Protein AF-A0A084QAQ5-F1 (afdb_monomer_lite)

Structure (mmCIF, N/CA/C/O backbone):
data_AF-A0A084QAQ5-F1
#
_entry.id   AF-A0A084QAQ5-F1
#
loop_
_atom_site.group_PDB
_atom_site.id
_atom_site.type_symbol
_atom_site.label_atom_id
_atom_site.label_alt_id
_atom_site.label_comp_id
_atom_site.label_asym_id
_atom_site.label_entity_id
_atom_site.label_seq_id
_atom_site.pdbx_PDB_ins_code
_atom_site.Cartn_x
_atom_site.Cartn_y
_atom_site.Cartn_z
_atom_site.occupancy
_atom_site.B_iso_or_equiv
_atom_site.auth_seq_id
_atom_site.auth_comp_id
_atom_site.auth_asym_id
_atom_site.auth_atom_id
_atom_site.pdbx_PDB_model_num
ATOM 1 N N . MET A 1 1 ? -70.171 26.066 11.685 1.00 32.22 1 MET A N 1
ATOM 2 C CA . MET A 1 1 ? -70.234 24.791 10.935 1.00 32.22 1 MET A CA 1
ATOM 3 C C . MET A 1 1 ? -69.008 24.780 10.021 1.00 32.22 1 MET A C 1
ATOM 5 O O . MET A 1 1 ? -69.016 25.502 9.042 1.00 32.22 1 MET A O 1
ATOM 9 N N . ARG A 1 2 ? -67.828 24.468 10.576 1.00 29.56 2 ARG A N 1
ATOM 10 C CA . ARG A 1 2 ? -67.159 23.148 10.705 1.00 29.56 2 ARG A CA 1
ATOM 11 C C . ARG A 1 2 ? -66.582 22.643 9.380 1.00 29.56 2 ARG A C 1
ATOM 13 O O . ARG A 1 2 ? -67.376 22.160 8.589 1.00 29.56 2 ARG A O 1
ATOM 20 N N . ILE A 1 3 ? -65.249 22.685 9.257 1.00 29.33 3 ILE A N 1
ATOM 21 C CA . ILE A 1 3 ? -64.338 21.581 8.863 1.00 29.33 3 ILE A CA 1
ATOM 22 C C . ILE A 1 3 ? -62.962 21.930 9.498 1.00 29.33 3 ILE A C 1
ATOM 24 O O . ILE A 1 3 ? -62.270 22.790 8.975 1.00 29.33 3 ILE A O 1
ATOM 28 N N . THR A 1 4 ? -62.719 21.705 10.796 1.00 30.25 4 THR A N 1
ATOM 29 C CA . THR A 1 4 ? -61.967 20.582 11.420 1.00 30.25 4 THR A CA 1
ATOM 30 C C . THR A 1 4 ? -60.770 20.029 10.640 1.00 30.25 4 THR A C 1
ATOM 32 O O . THR A 1 4 ? -60.939 19.258 9.700 1.00 30.25 4 THR A O 1
ATOM 35 N N . GLU A 1 5 ? -59.583 20.389 11.136 1.00 29.12 5 GLU A N 1
ATOM 36 C CA . GLU A 1 5 ? -58.291 19.721 10.971 1.00 29.12 5 GLU A CA 1
ATOM 37 C C . GLU A 1 5 ? -58.337 18.278 11.501 1.00 29.12 5 GLU A C 1
ATOM 39 O O . GLU A 1 5 ? -58.938 18.016 12.545 1.00 29.12 5 GLU A O 1
ATOM 44 N N . LEU A 1 6 ? -57.653 17.356 10.821 1.00 28.70 6 LEU A N 1
ATOM 45 C CA . LEU A 1 6 ? -57.186 16.105 11.416 1.00 28.70 6 LEU A CA 1
ATOM 46 C C . LEU A 1 6 ? -55.779 15.820 10.881 1.00 28.70 6 LEU A C 1
ATOM 48 O O . LEU A 1 6 ? -55.598 15.517 9.701 1.00 28.70 6 LEU A O 1
ATOM 52 N N . GLY A 1 7 ? -54.788 15.964 11.758 1.00 25.75 7 GLY A N 1
ATOM 53 C CA . GLY A 1 7 ? -53.420 15.531 11.518 1.00 25.75 7 GLY A CA 1
ATOM 54 C C . GLY A 1 7 ? -53.324 14.007 11.534 1.00 25.75 7 GLY A C 1
ATOM 55 O O . GLY A 1 7 ? -53.921 13.344 12.381 1.00 25.75 7 GLY A O 1
ATOM 56 N N . VAL A 1 8 ? -52.548 13.459 10.602 1.00 27.22 8 VAL A N 1
ATOM 57 C CA . VAL A 1 8 ? -52.100 12.067 10.638 1.00 27.22 8 VAL A CA 1
ATOM 58 C C . VAL A 1 8 ? -50.637 12.076 11.055 1.00 27.22 8 VAL A C 1
ATOM 60 O O . VAL A 1 8 ? -49.765 12.532 10.318 1.00 27.22 8 VAL A O 1
ATOM 63 N N . ALA A 1 9 ? -50.395 11.591 12.271 1.00 26.69 9 ALA A N 1
ATOM 64 C CA . ALA A 1 9 ? -49.077 11.262 12.781 1.00 26.69 9 ALA A CA 1
ATOM 65 C C . ALA A 1 9 ? -48.520 10.051 12.014 1.00 26.69 9 ALA A C 1
ATOM 67 O O . ALA A 1 9 ? -49.089 8.962 12.069 1.00 26.69 9 ALA A O 1
ATOM 68 N N . LEU A 1 10 ? -47.402 10.238 11.314 1.00 28.03 10 LEU A N 1
ATOM 69 C CA . LEU A 1 10 ? -46.561 9.152 10.816 1.00 28.03 10 LEU A CA 1
ATOM 70 C C . LEU A 1 10 ? -45.396 8.994 11.792 1.00 28.03 10 LEU A C 1
ATOM 72 O O . LEU A 1 10 ? -44.501 9.834 11.856 1.00 28.03 10 LEU A O 1
ATOM 76 N N . GLY A 1 11 ? -45.458 7.934 12.597 1.00 24.88 11 GLY A N 1
ATOM 77 C CA . GLY A 1 11 ? -44.378 7.537 13.487 1.00 24.88 11 GLY A CA 1
ATOM 78 C C . GLY A 1 11 ? -43.136 7.161 12.683 1.00 24.88 11 GLY A C 1
ATOM 79 O O . GLY A 1 11 ? -43.139 6.175 11.949 1.00 24.88 11 GLY A O 1
ATOM 80 N N . LEU A 1 12 ? -42.069 7.941 12.846 1.00 25.92 12 LEU A N 1
ATOM 81 C CA . LEU A 1 12 ? -40.715 7.528 12.504 1.00 25.92 12 LEU A CA 1
ATOM 82 C C . LEU A 1 12 ? -40.267 6.481 13.529 1.00 25.92 12 LEU A C 1
ATOM 84 O O . LEU A 1 12 ? -39.800 6.816 14.615 1.00 25.92 12 LEU A O 1
ATOM 88 N N . ALA A 1 13 ? -40.403 5.204 13.180 1.00 24.14 13 ALA A N 1
ATOM 89 C CA . ALA A 1 13 ? -39.577 4.169 13.781 1.00 24.14 13 ALA A CA 1
ATOM 90 C C . ALA A 1 13 ? -38.171 4.315 13.183 1.00 24.14 13 ALA A C 1
ATOM 92 O O . ALA A 1 13 ? -37.891 3.830 12.087 1.00 24.14 13 ALA A O 1
ATOM 93 N N . ALA A 1 14 ? -37.301 5.045 13.881 1.00 24.45 14 ALA A N 1
ATOM 94 C CA . ALA A 1 14 ? -35.874 5.019 13.615 1.00 24.45 14 ALA A CA 1
ATOM 95 C C . ALA A 1 14 ? -35.373 3.596 13.899 1.00 24.45 14 ALA A C 1
ATOM 97 O O . ALA A 1 14 ? -35.211 3.199 15.052 1.00 24.45 14 ALA A O 1
ATOM 98 N N . VAL A 1 15 ? -35.155 2.807 12.847 1.00 25.66 15 VAL A N 1
ATOM 99 C CA . VAL A 1 15 ? -34.322 1.610 12.947 1.00 25.66 15 VAL A CA 1
ATOM 100 C C . VAL A 1 15 ? -32.896 2.128 13.066 1.00 25.66 15 VAL A C 1
ATOM 102 O O . VAL A 1 15 ? -32.238 2.414 12.068 1.00 25.66 15 VAL A O 1
ATOM 105 N N . ALA A 1 16 ? -32.444 2.327 14.303 1.00 24.42 16 ALA A N 1
ATOM 106 C CA . ALA A 1 16 ? -31.031 2.464 14.594 1.00 24.42 16 ALA A CA 1
ATOM 107 C C . ALA A 1 16 ? -30.362 1.161 14.142 1.00 24.42 16 ALA A C 1
ATOM 109 O O . ALA A 1 16 ? -30.491 0.125 14.793 1.00 24.42 16 ALA A O 1
ATOM 110 N N . ALA A 1 17 ? -29.704 1.193 12.984 1.00 27.53 17 ALA A N 1
ATOM 111 C CA . ALA A 1 17 ? -28.759 0.160 12.608 1.00 27.53 17 ALA A CA 1
ATOM 112 C C . ALA A 1 17 ? -27.586 0.279 13.584 1.00 27.53 17 ALA A C 1
ATOM 114 O O . ALA A 1 17 ? -26.676 1.081 13.389 1.00 27.53 17 ALA A O 1
ATOM 115 N N . SER A 1 18 ? -27.655 -0.470 14.683 1.00 25.42 18 SER A N 1
ATOM 116 C CA . SER A 1 18 ? -26.518 -0.698 15.559 1.00 25.42 18 SER A CA 1
ATOM 117 C C . SER A 1 18 ? -25.418 -1.326 14.708 1.00 25.42 18 SER A C 1
ATOM 119 O O . SER A 1 18 ? -25.512 -2.499 14.340 1.00 25.42 18 SER A O 1
ATOM 121 N N . ALA A 1 19 ? -24.408 -0.536 14.350 1.00 28.23 19 ALA A N 1
ATOM 122 C CA . ALA A 1 19 ? -23.146 -1.058 13.863 1.00 28.23 19 ALA A CA 1
ATOM 123 C C . ALA A 1 19 ? -22.594 -1.957 14.971 1.00 28.23 19 ALA A C 1
ATOM 125 O O . ALA A 1 19 ? -22.147 -1.477 16.010 1.00 28.23 19 ALA A O 1
ATOM 126 N N . SER A 1 20 ? -22.723 -3.271 14.805 1.00 23.70 20 SER A N 1
ATOM 127 C CA . SER A 1 20 ? -22.071 -4.209 15.707 1.00 23.70 20 SER A CA 1
ATOM 128 C C . SER A 1 20 ? -20.558 -4.054 15.527 1.00 23.70 20 SER A C 1
ATOM 130 O O . SER A 1 20 ? -20.094 -4.093 14.382 1.00 23.70 20 SER A O 1
ATOM 132 N N . PRO A 1 21 ? -19.781 -3.886 16.611 1.00 29.11 21 PRO A N 1
ATOM 133 C CA . PRO A 1 21 ? -18.328 -3.907 16.536 1.00 29.11 21 PRO A CA 1
ATOM 134 C C . PRO A 1 21 ? -17.860 -5.206 15.875 1.00 29.11 21 PRO A C 1
ATOM 136 O O . PRO A 1 21 ? -18.451 -6.273 16.078 1.00 29.11 21 PRO A O 1
ATOM 139 N N . LEU A 1 22 ? -16.798 -5.125 15.074 1.00 33.38 22 LEU A N 1
ATOM 140 C CA . LEU A 1 22 ? -16.103 -6.288 14.529 1.00 33.38 22 LEU A CA 1
ATOM 141 C C . LEU A 1 22 ? -15.451 -7.063 15.684 1.00 33.38 22 LEU A C 1
ATOM 143 O O . LEU A 1 22 ? -14.279 -6.875 15.994 1.00 33.38 22 LEU A O 1
ATOM 147 N N . TYR A 1 23 ? -16.208 -7.947 16.331 1.00 28.39 23 TYR A N 1
ATOM 148 C CA . TYR A 1 23 ? -15.635 -8.901 17.271 1.00 28.39 23 TYR A CA 1
ATOM 149 C C . TYR A 1 23 ? -14.705 -9.862 16.510 1.00 28.39 23 TYR A C 1
ATOM 151 O O . TYR A 1 23 ? -15.088 -10.383 15.455 1.00 28.39 23 TYR A O 1
ATOM 159 N N . PRO A 1 24 ? -13.510 -10.176 17.044 1.00 35.47 24 PRO A N 1
ATOM 160 C CA . PRO A 1 24 ? -12.738 -11.321 16.588 1.00 35.47 24 PRO A CA 1
ATOM 161 C C . PRO A 1 24 ? -13.648 -12.550 16.585 1.00 35.47 24 PRO A C 1
ATOM 163 O O . PRO A 1 24 ? -14.335 -12.805 17.583 1.00 35.47 24 PRO A O 1
ATOM 166 N N . ARG A 1 25 ? -13.662 -13.298 15.468 1.00 38.78 25 ARG A N 1
ATOM 167 C CA . ARG A 1 25 ? -14.364 -14.590 15.342 1.00 38.78 25 ARG A CA 1
ATOM 168 C C . ARG A 1 25 ? -14.207 -15.372 16.651 1.00 38.78 25 ARG A C 1
ATOM 170 O O . ARG A 1 25 ? -13.099 -15.439 17.178 1.00 38.78 25 ARG A O 1
ATOM 177 N N . ALA A 1 26 ? -15.293 -15.967 17.145 1.00 39.22 26 ALA A N 1
ATOM 178 C CA . ALA A 1 26 ? -15.437 -16.559 18.483 1.00 39.22 26 ALA A CA 1
ATOM 179 C C . ALA A 1 26 ? -14.384 -17.617 18.910 1.00 39.22 26 ALA A C 1
ATOM 181 O O . ALA A 1 26 ? -14.451 -18.094 20.033 1.00 39.22 26 ALA A O 1
ATOM 182 N N . ASN A 1 27 ? -13.399 -17.949 18.067 1.00 37.22 27 ASN A N 1
ATOM 183 C CA . ASN A 1 27 ? -12.367 -18.959 18.313 1.00 37.22 27 ASN A CA 1
ATOM 184 C C . ASN A 1 27 ? -10.915 -18.465 18.115 1.00 37.22 27 ASN A C 1
ATOM 186 O O . ASN A 1 27 ? -10.015 -19.294 18.017 1.00 37.22 27 ASN A O 1
ATOM 190 N N . ALA A 1 28 ? -10.651 -17.156 18.019 1.00 48.16 28 ALA A N 1
ATOM 191 C CA . ALA A 1 28 ? -9.272 -16.654 18.010 1.00 48.16 28 ALA A CA 1
ATOM 192 C C . ALA A 1 28 ? -8.721 -16.573 19.446 1.00 48.16 28 ALA A C 1
ATOM 194 O O . ALA A 1 28 ? -9.281 -15.857 20.279 1.00 48.16 28 ALA A O 1
ATOM 195 N N . THR A 1 29 ? -7.637 -17.297 19.731 1.00 63.56 29 THR A N 1
ATOM 196 C CA . THR A 1 29 ? -6.934 -17.266 21.024 1.00 63.56 29 THR A CA 1
ATOM 197 C C . THR A 1 29 ? -5.688 -16.385 20.930 1.00 63.56 29 THR A C 1
ATOM 199 O O . THR A 1 29 ? -4.884 -16.561 20.010 1.00 63.56 29 THR A O 1
ATOM 202 N N . LEU A 1 30 ? -5.537 -15.454 21.878 1.00 77.69 30 LEU A N 1
ATOM 203 C CA . LEU A 1 30 ? -4.331 -14.642 22.065 1.00 77.69 30 LEU A CA 1
ATOM 204 C C . LEU A 1 30 ? -3.313 -15.418 22.907 1.00 77.69 30 LEU A C 1
ATOM 206 O O . LEU A 1 30 ? -3.696 -16.145 23.821 1.00 77.69 30 LEU A O 1
ATOM 210 N N . SER A 1 31 ? -2.028 -15.257 22.606 1.00 81.94 31 SER A N 1
ATOM 211 C CA . SER A 1 31 ? -0.931 -15.834 23.391 1.00 81.94 31 SER A CA 1
ATOM 212 C C . SER A 1 31 ? 0.370 -15.079 23.146 1.00 81.94 31 SER A C 1
ATOM 214 O O . SER A 1 31 ? 0.577 -14.575 22.040 1.00 81.94 31 SER A O 1
ATOM 216 N N . TRP A 1 32 ? 1.271 -15.094 24.123 1.00 84.19 32 TRP A N 1
ATOM 217 C CA . TRP A 1 32 ? 2.600 -14.494 24.026 1.00 84.19 32 TRP A CA 1
ATOM 218 C C . TRP A 1 32 ? 3.665 -15.489 23.533 1.00 84.19 32 TRP A C 1
ATOM 220 O O . TRP A 1 32 ? 3.780 -16.599 24.048 1.00 84.19 32 TRP A O 1
ATOM 230 N N . GLU A 1 33 ? 4.484 -15.077 22.566 1.00 83.75 33 GLU A N 1
ATOM 231 C CA . GLU A 1 33 ? 5.688 -15.782 22.110 1.00 83.75 33 GLU A CA 1
ATOM 232 C C . GLU A 1 33 ? 6.938 -15.068 22.627 1.00 83.75 33 GLU A C 1
ATOM 234 O O . GLU A 1 33 ? 7.214 -13.959 22.190 1.00 83.75 33 GLU A O 1
ATOM 239 N N . LEU A 1 34 ? 7.711 -15.697 23.517 1.00 83.19 34 LEU A N 1
ATOM 240 C CA . LEU A 1 34 ? 8.931 -15.106 24.081 1.00 83.19 34 LEU A CA 1
ATOM 241 C C . LEU A 1 34 ? 10.081 -15.018 23.057 1.00 83.19 34 LEU A C 1
ATOM 243 O O . LEU A 1 34 ? 10.351 -15.963 22.322 1.00 83.19 34 LEU A O 1
ATOM 247 N N . LEU A 1 35 ? 10.832 -13.923 23.107 1.00 83.69 35 LEU A N 1
ATOM 248 C CA . LEU A 1 35 ? 11.930 -13.536 22.232 1.00 83.69 35 LEU A CA 1
ATOM 249 C C . LEU A 1 35 ? 13.268 -13.576 23.003 1.00 83.69 35 LEU A C 1
ATOM 251 O O . LEU A 1 35 ? 13.339 -13.163 24.169 1.00 83.69 35 LEU A O 1
ATOM 255 N N . PRO A 1 36 ? 14.354 -14.080 22.388 1.00 86.75 36 PRO A N 1
ATOM 256 C CA . PRO A 1 36 ? 15.599 -14.399 23.085 1.00 86.75 36 PRO A CA 1
ATOM 257 C C . PRO A 1 36 ? 16.522 -13.177 23.254 1.00 86.75 36 PRO A C 1
ATOM 259 O O . PRO A 1 36 ? 17.513 -13.015 22.544 1.00 86.75 36 PRO A O 1
ATOM 262 N N . THR A 1 37 ? 16.259 -12.335 24.256 1.00 83.62 37 THR A N 1
ATOM 263 C CA . THR A 1 37 ? 17.099 -11.154 24.568 1.00 83.62 37 THR A CA 1
ATOM 264 C C . THR A 1 37 ? 18.499 -11.493 25.097 1.00 83.62 37 THR A C 1
ATOM 266 O O . THR A 1 37 ? 19.360 -10.619 25.164 1.00 83.62 37 THR A O 1
ATOM 269 N N . ASN A 1 38 ? 18.742 -12.753 25.482 1.00 86.62 38 ASN A N 1
ATOM 270 C CA . ASN A 1 38 ? 20.006 -13.250 26.045 1.00 86.62 38 ASN A CA 1
ATOM 271 C C . ASN A 1 38 ? 20.505 -12.475 27.283 1.00 86.62 38 ASN A C 1
ATOM 273 O O . ASN A 1 38 ? 21.699 -12.465 27.582 1.00 86.62 38 ASN A O 1
ATOM 277 N N . THR A 1 39 ? 19.595 -11.857 28.039 1.00 86.25 39 THR A N 1
ATOM 278 C CA . THR A 1 39 ? 19.900 -11.156 29.292 1.00 86.25 39 THR A CA 1
ATOM 279 C C . THR A 1 39 ? 18.833 -11.416 30.353 1.00 86.25 39 THR A C 1
ATOM 281 O O . THR A 1 39 ? 17.717 -11.829 30.055 1.00 86.25 39 THR A O 1
ATOM 284 N N . THR A 1 40 ? 19.190 -11.171 31.613 1.00 86.50 40 THR A N 1
ATOM 285 C CA . THR A 1 40 ? 18.283 -11.217 32.772 1.00 86.50 40 THR A CA 1
ATOM 286 C C . THR A 1 40 ? 17.802 -9.830 33.197 1.00 86.50 40 THR A C 1
ATOM 288 O O . THR A 1 40 ? 17.213 -9.689 34.267 1.00 86.50 40 THR A O 1
ATOM 291 N N . ALA A 1 41 ? 18.122 -8.788 32.421 1.00 87.12 41 ALA A N 1
ATOM 292 C CA . ALA A 1 41 ? 17.621 -7.445 32.675 1.00 87.12 41 ALA A CA 1
ATOM 293 C C . ALA A 1 41 ? 16.089 -7.423 32.590 1.00 87.12 41 ALA A C 1
ATOM 295 O O . ALA A 1 41 ? 15.504 -8.045 31.706 1.00 87.12 41 ALA A O 1
ATOM 296 N N . GLN A 1 42 ? 15.454 -6.697 33.507 1.00 87.00 42 GLN A N 1
ATOM 297 C CA . GLN A 1 42 ? 14.028 -6.406 33.418 1.00 87.00 42 GLN A CA 1
ATOM 298 C C . GLN A 1 42 ? 13.839 -5.176 32.543 1.00 87.00 42 GLN A C 1
ATOM 300 O O . GLN A 1 42 ? 14.403 -4.119 32.835 1.00 87.00 42 GLN A O 1
ATOM 305 N N . PHE A 1 43 ? 13.061 -5.328 31.480 1.00 88.88 43 PHE A N 1
ATOM 306 C CA . PHE A 1 43 ? 12.751 -4.266 30.537 1.00 88.88 43 PHE A CA 1
ATOM 307 C C . PHE A 1 43 ? 11.411 -3.635 30.884 1.00 88.88 43 PHE A C 1
ATOM 309 O O . PHE A 1 43 ? 10.429 -4.339 31.117 1.00 88.88 43 PHE A O 1
ATOM 316 N N . ARG A 1 44 ? 11.394 -2.305 30.916 1.00 86.69 44 ARG A N 1
ATOM 317 C CA . ARG A 1 44 ? 10.195 -1.508 31.190 1.00 86.69 44 ARG A CA 1
ATOM 318 C C . ARG A 1 44 ? 9.971 -0.441 30.126 1.00 86.69 44 ARG A C 1
ATOM 320 O O . ARG A 1 44 ? 8.834 -0.234 29.743 1.00 86.69 44 ARG A O 1
ATOM 327 N N . GLY A 1 45 ? 11.027 0.129 29.553 1.00 90.31 45 GLY A N 1
ATOM 328 C CA . GLY A 1 45 ? 10.894 0.882 28.310 1.00 90.31 45 GLY A CA 1
ATOM 329 C C . GLY A 1 45 ? 10.712 -0.065 27.122 1.00 90.31 45 GLY A C 1
ATOM 330 O O . GLY A 1 45 ? 11.458 -1.043 27.000 1.00 90.31 45 GLY A O 1
ATOM 331 N N . LEU A 1 46 ? 9.759 0.241 26.245 1.00 92.44 46 LEU A N 1
ATOM 332 C CA . LEU A 1 46 ? 9.517 -0.458 24.986 1.00 92.44 46 LEU A CA 1
ATOM 333 C C . LEU A 1 46 ? 9.111 0.560 23.915 1.00 92.44 46 LEU A C 1
ATOM 335 O O . LEU A 1 46 ? 8.119 1.249 24.094 1.00 92.44 46 LEU A O 1
ATOM 339 N N . ALA A 1 47 ? 9.846 0.599 22.804 1.00 92.25 47 ALA A N 1
ATOM 340 C CA . ALA A 1 47 ? 9.501 1.393 21.627 1.00 92.25 47 ALA A CA 1
ATOM 341 C C . ALA A 1 47 ? 9.557 0.505 20.379 1.00 92.25 47 ALA A C 1
ATOM 343 O O . ALA A 1 47 ? 10.650 0.213 19.867 1.00 92.25 47 ALA A O 1
ATOM 344 N N . PRO A 1 48 ? 8.405 0.023 19.896 1.00 85.69 48 PRO A N 1
ATOM 345 C CA . PRO A 1 48 ? 8.342 -0.766 18.682 1.00 85.69 48 PRO A CA 1
ATOM 346 C C . PRO A 1 48 ? 8.283 0.175 17.461 1.00 85.69 48 PRO A C 1
ATOM 348 O O . PRO A 1 48 ? 7.362 0.967 17.317 1.00 85.69 48 PRO A O 1
ATOM 351 N N . VAL A 1 49 ? 9.283 0.111 16.575 1.00 78.00 49 VAL A N 1
ATOM 352 C CA . VAL A 1 49 ? 9.451 1.055 15.445 1.00 78.00 49 VAL A CA 1
ATOM 353 C C . VAL A 1 49 ? 8.943 0.464 14.128 1.00 78.00 49 VAL A C 1
ATOM 355 O O . VAL A 1 49 ? 8.317 1.147 13.320 1.00 78.00 49 VAL A O 1
ATOM 358 N N . SER A 1 50 ? 9.214 -0.820 13.895 1.00 73.38 50 SER A N 1
ATOM 359 C CA . SER A 1 50 ? 8.683 -1.600 12.776 1.00 73.38 50 SER A CA 1
ATOM 360 C C . SER A 1 50 ? 8.594 -3.076 13.161 1.00 73.38 50 SER A C 1
ATOM 362 O O . SER A 1 50 ? 9.041 -3.480 14.232 1.00 73.38 50 SER A O 1
ATOM 364 N N . ASP A 1 51 ? 8.048 -3.916 12.284 1.00 72.69 51 ASP A N 1
ATOM 365 C CA . ASP A 1 51 ? 8.025 -5.368 12.491 1.00 72.69 51 ASP A CA 1
ATOM 366 C C . ASP A 1 51 ? 9.429 -5.991 12.639 1.00 72.69 51 ASP A C 1
ATOM 368 O O . ASP A 1 51 ? 9.543 -7.117 13.124 1.00 72.69 51 ASP A O 1
ATOM 372 N N . GLN A 1 52 ? 10.480 -5.258 12.250 1.00 78.44 52 GLN A N 1
ATOM 373 C CA . GLN A 1 52 ? 11.882 -5.644 12.403 1.00 78.44 52 GLN A CA 1
ATOM 374 C C . GLN A 1 52 ? 12.616 -4.880 13.512 1.00 78.44 52 GLN A C 1
ATOM 376 O O . GLN A 1 52 ? 13.536 -5.430 14.115 1.00 78.44 52 GLN A O 1
ATOM 381 N N . ILE A 1 53 ? 12.256 -3.622 13.774 1.00 80.94 53 ILE A N 1
ATOM 382 C CA . ILE A 1 53 ? 13.015 -2.738 14.663 1.00 80.94 53 ILE A CA 1
ATOM 383 C C . ILE A 1 53 ? 12.225 -2.491 15.941 1.00 80.94 53 ILE A C 1
ATOM 385 O O . ILE A 1 53 ? 11.109 -1.977 15.909 1.00 80.94 53 ILE A O 1
ATOM 389 N N . ALA A 1 54 ? 12.845 -2.778 17.079 1.00 90.06 54 ALA A N 1
ATOM 390 C CA . ALA A 1 54 ? 12.324 -2.392 18.379 1.00 90.06 54 ALA A CA 1
ATOM 391 C C . ALA A 1 54 ? 13.468 -2.079 19.341 1.00 90.06 54 ALA A C 1
ATOM 393 O O . ALA A 1 54 ? 14.548 -2.676 19.276 1.00 90.06 54 ALA A O 1
ATOM 394 N N . TRP A 1 55 ? 13.200 -1.151 20.248 1.00 94.44 55 TRP A N 1
ATOM 395 C CA . TRP A 1 55 ? 14.088 -0.795 21.341 1.00 94.44 55 TRP A CA 1
ATOM 396 C C . TRP A 1 55 ? 13.450 -1.191 22.661 1.00 94.44 55 TRP A C 1
ATOM 398 O O . TRP A 1 55 ? 12.244 -1.039 22.855 1.00 94.44 55 TRP A O 1
ATOM 408 N N . VAL A 1 56 ? 14.272 -1.681 23.582 1.00 94.75 56 VAL A N 1
ATOM 409 C CA . VAL A 1 56 ? 13.865 -1.926 24.963 1.00 94.75 56 VAL A CA 1
ATOM 410 C C . VAL A 1 56 ? 14.881 -1.340 25.917 1.00 94.75 56 VAL A C 1
ATOM 412 O O . VAL A 1 56 ? 16.086 -1.414 25.682 1.00 94.75 56 VAL A O 1
ATOM 415 N N . ALA A 1 57 ? 14.398 -0.778 27.015 1.00 94.12 57 ALA A N 1
ATOM 416 C CA . ALA A 1 57 ? 15.228 -0.165 28.039 1.00 94.12 57 ALA A CA 1
ATOM 417 C C . ALA A 1 57 ? 14.832 -0.689 29.422 1.00 94.12 57 ALA A C 1
ATOM 419 O O . ALA A 1 57 ? 13.676 -1.057 29.659 1.00 94.12 57 ALA A O 1
ATOM 420 N N . GLY A 1 58 ? 15.797 -0.815 30.328 1.00 91.69 58 GLY A N 1
ATOM 421 C CA . GLY A 1 58 ? 15.551 -1.520 31.577 1.00 91.69 58 GLY A CA 1
ATOM 422 C C . GLY A 1 58 ? 16.608 -1.370 32.660 1.00 91.69 58 GLY A C 1
ATOM 423 O O . GLY A 1 58 ? 17.415 -0.439 32.689 1.00 91.69 58 GLY A O 1
ATOM 424 N N . SER A 1 59 ? 16.576 -2.329 33.585 1.00 90.88 59 SER A N 1
ATOM 425 C CA . SER A 1 59 ? 17.436 -2.390 34.772 1.00 90.88 59 SER A CA 1
ATOM 426 C C . SER A 1 59 ? 18.932 -2.362 34.430 1.00 90.88 59 SER A C 1
ATOM 428 O O . SER A 1 59 ? 19.345 -2.910 33.400 1.00 90.88 59 SER A O 1
ATOM 430 N N . ARG A 1 60 ? 19.753 -1.829 35.346 1.00 88.44 60 ARG A N 1
ATOM 431 C CA . ARG A 1 60 ? 21.228 -1.793 35.241 1.00 88.44 60 ARG A CA 1
ATOM 432 C C . ARG A 1 60 ? 21.724 -1.064 33.985 1.00 88.44 60 ARG A C 1
ATOM 434 O O . ARG A 1 60 ? 22.681 -1.502 33.353 1.00 88.44 60 ARG A O 1
ATOM 441 N N . GLY A 1 61 ? 21.024 -0.004 33.585 1.00 89.88 61 GLY A N 1
ATOM 442 C CA . GLY A 1 61 ? 21.350 0.798 32.407 1.00 89.88 61 GLY A CA 1
ATOM 443 C C . GLY A 1 61 ? 21.208 0.062 31.072 1.00 89.88 61 GLY A C 1
ATOM 444 O O . GLY A 1 61 ? 21.762 0.510 30.071 1.00 89.88 61 GLY A O 1
ATOM 445 N N . THR A 1 62 ? 20.512 -1.079 31.041 1.00 92.81 62 THR A N 1
ATOM 446 C CA . THR A 1 62 ? 20.425 -1.907 29.832 1.00 92.81 62 THR A CA 1
ATOM 447 C C . THR A 1 62 ? 19.520 -1.234 28.807 1.00 92.81 62 THR A C 1
ATOM 449 O O . THR A 1 62 ? 18.350 -0.990 29.094 1.00 92.81 62 THR A O 1
ATOM 452 N N . VAL A 1 63 ? 20.035 -1.019 27.598 1.00 96.50 63 VAL A N 1
ATOM 453 C CA . VAL A 1 63 ? 19.236 -0.681 26.415 1.00 96.50 63 VAL A CA 1
ATOM 454 C C . VAL A 1 63 ? 19.585 -1.686 25.335 1.00 96.50 63 VAL A C 1
ATOM 456 O O . VAL A 1 63 ? 20.764 -1.854 25.012 1.00 96.50 63 VAL A O 1
ATOM 459 N N . LEU A 1 64 ? 18.580 -2.380 24.811 1.00 96.69 64 LEU A N 1
ATOM 460 C CA . LEU A 1 64 ? 18.752 -3.293 23.696 1.00 96.69 64 LEU A CA 1
ATOM 461 C C . LEU A 1 64 ? 17.987 -2.806 22.469 1.00 96.69 64 LEU A C 1
ATOM 463 O O . LEU A 1 64 ? 16.915 -2.215 22.581 1.00 96.69 64 LEU A O 1
ATOM 467 N N . LYS A 1 65 ? 18.523 -3.136 21.299 1.00 95.62 65 LYS A N 1
ATOM 468 C CA . LYS A 1 65 ? 17.908 -2.883 20.000 1.00 95.62 65 LYS A CA 1
ATOM 469 C C . LYS A 1 65 ? 17.898 -4.158 19.174 1.00 95.62 65 LYS A C 1
ATOM 471 O O . LYS A 1 65 ? 18.923 -4.833 19.073 1.00 95.62 65 LYS A O 1
ATOM 476 N N . THR A 1 66 ? 16.764 -4.465 18.563 1.00 89.62 66 THR A N 1
ATOM 477 C CA . THR A 1 66 ? 16.668 -5.476 17.506 1.00 89.62 66 THR A CA 1
ATOM 478 C C . THR A 1 66 ? 16.512 -4.802 16.151 1.00 89.62 66 THR A C 1
ATOM 480 O O . THR A 1 66 ? 15.967 -3.702 16.059 1.00 89.62 66 THR A O 1
ATOM 483 N N . LEU A 1 67 ? 17.013 -5.465 15.111 1.00 83.00 67 LEU A N 1
ATOM 484 C CA . LEU A 1 67 ? 16.832 -5.095 13.705 1.00 83.00 67 LEU A CA 1
ATOM 485 C C . LEU A 1 67 ? 16.249 -6.265 12.888 1.00 83.00 67 LEU A C 1
ATOM 487 O O . LEU A 1 67 ? 16.258 -6.218 11.661 1.00 83.00 67 LEU A O 1
ATOM 491 N N . ASP A 1 68 ? 15.817 -7.336 13.559 1.00 77.62 68 ASP A N 1
ATOM 492 C CA . ASP A 1 68 ? 15.373 -8.600 12.962 1.00 77.62 68 ASP A CA 1
ATOM 493 C C . ASP A 1 68 ? 14.119 -9.174 13.651 1.00 77.62 68 ASP A C 1
ATOM 495 O O . ASP A 1 68 ? 13.951 -10.389 13.788 1.00 77.62 68 ASP A O 1
ATOM 499 N N . GLY A 1 69 ? 13.239 -8.289 14.126 1.00 75.62 69 GLY A N 1
ATOM 500 C CA . GLY A 1 69 ? 11.938 -8.650 14.698 1.00 75.62 69 GLY A CA 1
ATOM 501 C C . GLY A 1 69 ? 12.042 -9.329 16.062 1.00 75.62 69 GLY A C 1
ATOM 502 O O . GLY A 1 69 ? 11.135 -10.047 16.481 1.00 75.62 69 GLY A O 1
ATOM 503 N N . GLY A 1 70 ? 13.163 -9.115 16.751 1.00 82.00 70 GLY A N 1
ATOM 504 C CA . GLY A 1 70 ? 13.456 -9.657 18.068 1.00 82.00 70 GLY A CA 1
ATOM 505 C C . GLY A 1 70 ? 14.148 -11.014 18.070 1.00 82.00 70 GLY A C 1
ATOM 506 O O . GLY A 1 70 ? 14.307 -11.585 19.152 1.00 82.00 70 GLY A O 1
ATOM 507 N N . ALA A 1 71 ? 14.586 -11.516 16.910 1.00 81.94 71 ALA A N 1
ATOM 508 C CA . ALA A 1 71 ? 15.368 -12.747 16.826 1.00 81.94 71 ALA A CA 1
ATOM 509 C C . ALA A 1 71 ? 16.757 -12.588 17.469 1.00 81.94 71 ALA A C 1
ATOM 511 O O . ALA A 1 71 ? 17.255 -13.521 18.104 1.00 81.94 71 ALA A O 1
ATOM 512 N N . THR A 1 72 ? 17.364 -11.406 17.355 1.00 86.38 72 THR A N 1
ATOM 513 C CA . THR A 1 72 ? 18.592 -11.022 18.052 1.00 86.38 72 THR A CA 1
ATOM 514 C C . THR A 1 72 ? 18.499 -9.604 18.618 1.00 86.38 72 THR A C 1
ATOM 516 O O . THR A 1 72 ? 17.732 -8.761 18.151 1.00 86.38 72 THR A O 1
ATOM 519 N N . TRP A 1 73 ? 19.286 -9.351 19.667 1.00 91.81 73 TRP A N 1
ATOM 520 C CA . TRP A 1 73 ? 19.300 -8.087 20.401 1.00 91.81 73 TRP A CA 1
ATOM 521 C C . TRP A 1 73 ? 20.732 -7.603 20.611 1.00 91.81 73 TRP A C 1
ATOM 523 O O . TRP A 1 73 ? 21.557 -8.314 21.187 1.00 91.81 73 TRP A O 1
ATOM 533 N N . ALA A 1 74 ? 21.021 -6.386 20.159 1.00 95.00 74 ALA A N 1
ATOM 534 C CA . ALA A 1 74 ? 22.279 -5.696 20.401 1.00 95.00 74 ALA A CA 1
ATOM 535 C C . ALA A 1 74 ? 22.165 -4.835 21.662 1.00 95.00 74 ALA A C 1
ATOM 537 O O . ALA A 1 74 ? 21.199 -4.092 21.811 1.00 95.00 74 ALA A O 1
ATOM 538 N N . SER A 1 75 ? 23.155 -4.911 22.554 1.00 95.44 75 SER A N 1
ATOM 539 C CA . SER A 1 75 ? 23.259 -4.008 23.704 1.00 95.44 75 SER A CA 1
ATOM 540 C C . SER A 1 75 ? 23.854 -2.679 23.259 1.00 95.44 75 SER A C 1
ATOM 542 O O . SER A 1 75 ? 25.026 -2.627 22.899 1.00 95.44 75 SER A O 1
ATOM 544 N N . VAL A 1 76 ? 23.046 -1.626 23.308 1.00 97.25 76 VAL A N 1
ATOM 545 C CA . VAL A 1 76 ? 23.340 -0.297 22.751 1.00 97.25 76 VAL A CA 1
ATOM 546 C C . VAL A 1 76 ? 23.103 0.810 23.781 1.00 97.25 76 VAL A C 1
ATOM 548 O O . VAL A 1 76 ? 22.730 1.917 23.427 1.00 97.25 76 VAL A O 1
ATOM 551 N N . GLY A 1 77 ? 23.227 0.507 25.077 1.00 94.62 77 GLY A N 1
ATOM 552 C CA . GLY A 1 77 ? 23.025 1.485 26.151 1.00 94.62 77 GLY A CA 1
ATOM 553 C C . GLY A 1 77 ? 24.187 2.472 26.311 1.00 94.62 77 GLY A C 1
ATOM 554 O O . GLY A 1 77 ? 25.316 2.162 25.923 1.00 94.62 77 GLY A O 1
ATOM 555 N N . PRO A 1 78 ? 23.940 3.648 26.919 1.00 94.19 78 PRO A N 1
ATOM 556 C CA . PRO A 1 78 ? 24.984 4.632 27.183 1.00 94.19 78 PRO A CA 1
ATOM 557 C C . PRO A 1 78 ? 26.082 4.063 28.087 1.00 94.19 78 PRO A C 1
ATOM 559 O O . PRO A 1 78 ? 25.831 3.258 28.985 1.00 94.19 78 PRO A O 1
ATOM 562 N N . THR A 1 79 ? 27.311 4.553 27.912 1.00 90.56 79 THR A N 1
ATOM 563 C CA . THR A 1 79 ? 28.382 4.287 28.881 1.00 90.56 79 THR A CA 1
ATOM 564 C C . THR A 1 79 ? 28.128 5.107 30.142 1.00 90.56 79 THR A C 1
ATOM 566 O O . THR A 1 79 ? 28.164 6.337 30.117 1.00 90.56 79 THR A O 1
ATOM 569 N N . LEU A 1 80 ? 27.864 4.416 31.249 1.00 89.19 80 LEU A N 1
ATOM 570 C CA . LEU A 1 80 ? 27.557 5.027 32.538 1.00 89.19 80 LEU A CA 1
ATOM 571 C C . LEU A 1 80 ? 28.819 5.210 33.390 1.00 89.19 80 LEU A C 1
ATOM 573 O O . LEU A 1 80 ? 29.779 4.442 33.284 1.00 89.19 80 LEU A O 1
ATOM 577 N N . ALA A 1 81 ? 28.819 6.229 34.252 1.00 86.94 81 ALA A N 1
ATOM 578 C CA . ALA A 1 81 ? 29.905 6.430 35.203 1.00 86.94 81 ALA A CA 1
ATOM 579 C C . ALA A 1 81 ? 29.943 5.282 36.240 1.00 86.94 81 ALA A C 1
ATOM 581 O O . ALA A 1 81 ? 28.922 4.639 36.489 1.00 86.94 81 ALA A O 1
ATOM 582 N N . PRO A 1 82 ? 31.088 5.006 36.895 1.00 82.81 82 PRO A N 1
ATOM 583 C CA . PRO A 1 82 ? 31.202 3.889 37.842 1.00 82.81 82 PRO A CA 1
ATOM 584 C C . PRO A 1 82 ? 30.193 3.910 39.004 1.00 82.81 82 PRO A C 1
ATOM 586 O O . PRO A 1 82 ? 29.838 2.863 39.539 1.00 82.81 82 PRO A O 1
ATOM 589 N N . ASN A 1 83 ? 29.721 5.093 39.398 1.00 84.19 83 ASN A N 1
ATOM 590 C CA . ASN A 1 83 ? 28.703 5.290 40.430 1.00 84.19 83 ASN A CA 1
ATOM 591 C C . ASN A 1 83 ? 27.256 5.148 39.917 1.00 84.19 83 ASN A C 1
ATOM 593 O O . ASN A 1 83 ? 26.346 5.067 40.730 1.00 84.19 83 ASN A O 1
ATOM 597 N N . ASP A 1 84 ? 27.046 5.059 38.602 1.00 85.69 84 ASP A N 1
ATOM 598 C CA . ASP A 1 84 ? 25.728 5.027 37.953 1.00 85.69 84 ASP A CA 1
ATOM 599 C C . ASP A 1 84 ? 25.264 3.600 37.593 1.00 85.69 84 ASP A C 1
ATOM 601 O O . ASP A 1 84 ? 24.297 3.408 36.859 1.00 85.69 84 ASP A O 1
ATOM 605 N N . THR A 1 85 ? 25.936 2.563 38.103 1.00 73.00 85 THR A N 1
ATOM 606 C CA . THR A 1 85 ? 25.676 1.154 37.729 1.00 73.00 85 THR A CA 1
ATOM 607 C C . THR A 1 85 ? 24.275 0.637 38.087 1.00 73.00 85 THR A C 1
ATOM 609 O O . THR A 1 85 ? 23.891 -0.440 37.630 1.00 73.00 85 THR A O 1
ATOM 612 N N . GLN A 1 86 ? 23.516 1.383 38.895 1.00 81.56 86 GLN A N 1
ATOM 613 C CA . GLN A 1 86 ? 22.154 1.044 39.323 1.00 81.56 86 GLN A CA 1
ATOM 614 C C . GLN A 1 86 ? 21.065 1.867 38.622 1.00 81.56 86 GLN A C 1
ATOM 616 O O . GLN A 1 86 ? 19.899 1.734 38.979 1.00 81.56 86 GLN A O 1
ATOM 621 N N . ILE A 1 87 ? 21.412 2.694 37.629 1.00 89.31 87 ILE A N 1
ATOM 622 C CA . ILE A 1 87 ? 20.412 3.441 36.859 1.00 89.31 87 ILE A CA 1
ATOM 623 C C . ILE A 1 87 ? 19.413 2.484 36.204 1.00 89.31 87 ILE A C 1
ATOM 625 O O . ILE A 1 87 ? 19.783 1.454 35.630 1.00 89.31 87 ILE A O 1
ATOM 629 N N . GLU A 1 88 ? 18.136 2.847 36.262 1.00 91.94 88 GLU A N 1
ATOM 630 C CA . GLU A 1 88 ? 17.066 2.134 35.581 1.00 91.94 88 GLU A CA 1
ATOM 631 C C . GLU A 1 88 ? 16.474 3.020 34.492 1.00 91.94 88 GLU A C 1
ATOM 633 O O . GLU A 1 88 ? 15.905 4.073 34.783 1.00 91.94 88 GLU A O 1
ATOM 638 N N . PHE A 1 89 ? 16.583 2.579 33.238 1.00 94.62 89 PHE A N 1
ATOM 639 C CA . PHE A 1 89 ? 15.844 3.199 32.146 1.00 94.62 89 PHE A CA 1
ATOM 640 C C . PHE A 1 89 ? 14.423 2.635 32.136 1.00 94.62 89 PHE A C 1
ATOM 642 O O . PHE A 1 89 ? 14.227 1.425 31.996 1.00 94.62 89 PHE A O 1
ATOM 649 N N . ARG A 1 90 ? 13.432 3.501 32.352 1.00 93.06 90 ARG A N 1
ATOM 650 C CA . ARG A 1 90 ? 12.011 3.112 32.427 1.00 93.06 90 ARG A CA 1
ATOM 651 C C . ARG A 1 90 ? 11.219 3.471 31.188 1.00 93.06 90 ARG A C 1
ATOM 653 O O . ARG A 1 90 ? 10.125 2.941 31.032 1.00 93.06 90 ARG A O 1
ATOM 660 N N . ASP A 1 91 ? 11.774 4.320 30.338 1.00 94.81 91 ASP A N 1
ATOM 661 C CA . ASP A 1 91 ? 11.110 4.793 29.138 1.00 94.81 91 ASP A CA 1
ATOM 662 C C . ASP A 1 91 ? 12.090 4.865 27.972 1.00 94.81 91 ASP A C 1
ATOM 664 O O . ASP A 1 91 ? 13.280 5.151 28.159 1.00 94.81 91 ASP A O 1
ATOM 668 N N . VAL A 1 92 ? 11.576 4.591 26.781 1.00 95.81 92 VAL A N 1
ATOM 669 C CA . VAL A 1 92 ? 12.270 4.746 25.508 1.00 95.81 92 VAL A CA 1
ATOM 670 C C . VAL A 1 92 ? 11.248 5.157 24.461 1.00 95.81 92 VAL A C 1
ATOM 672 O O . VAL A 1 92 ? 10.195 4.543 24.360 1.00 95.81 92 VAL A O 1
ATOM 675 N N . GLN A 1 93 ? 11.593 6.161 23.663 1.00 95.81 93 GLN A N 1
ATOM 676 C CA . GLN A 1 93 ? 10.844 6.588 22.485 1.00 95.81 93 GLN A CA 1
ATOM 677 C C . GLN A 1 93 ? 11.789 6.536 21.294 1.00 95.81 93 GLN A C 1
ATOM 679 O O . GLN A 1 93 ? 12.899 7.066 21.362 1.00 95.81 93 GLN A O 1
ATOM 684 N N . ALA A 1 94 ? 11.396 5.849 20.225 1.00 92.94 94 ALA A N 1
ATOM 685 C CA . ALA A 1 94 ? 12.251 5.628 19.065 1.00 92.94 94 ALA A CA 1
ATOM 686 C C . ALA A 1 94 ? 11.475 5.803 17.760 1.00 92.94 94 ALA A C 1
ATOM 688 O O . ALA A 1 94 ? 10.312 5.427 17.661 1.00 92.94 94 ALA A O 1
ATOM 689 N N . TRP A 1 95 ? 12.157 6.326 16.740 1.00 87.19 95 TRP A N 1
ATOM 690 C CA . TRP A 1 95 ? 11.570 6.583 15.414 1.00 87.19 95 TRP A CA 1
ATOM 691 C C . TRP A 1 95 ? 12.267 5.804 14.298 1.00 87.19 95 TRP A C 1
ATOM 693 O O . TRP A 1 95 ? 11.753 5.696 13.187 1.00 87.19 95 TRP A O 1
ATOM 703 N N . SER A 1 96 ? 13.462 5.275 14.565 1.00 83.31 96 SER A N 1
ATOM 704 C CA . SER A 1 96 ? 14.248 4.505 13.603 1.00 83.31 96 SER A CA 1
ATOM 705 C C . SER A 1 96 ? 15.210 3.548 14.319 1.00 83.31 96 SER A C 1
ATOM 707 O O . SER A 1 96 ? 15.249 3.465 15.548 1.00 83.31 96 SER A O 1
ATOM 709 N N . ALA A 1 97 ? 16.019 2.826 13.543 1.00 83.69 97 ALA A N 1
ATOM 710 C CA . ALA A 1 97 ? 17.162 2.077 14.067 1.00 83.69 97 ALA A CA 1
ATOM 711 C C . ALA A 1 97 ? 18.257 2.980 14.661 1.00 83.69 97 ALA A C 1
ATOM 713 O O . ALA A 1 97 ? 19.104 2.479 15.403 1.00 83.69 97 ALA A O 1
ATOM 714 N N . ASP A 1 98 ? 18.241 4.274 14.332 1.00 90.81 98 ASP A N 1
ATOM 715 C CA . ASP A 1 98 ? 19.324 5.211 14.625 1.00 90.81 98 ASP A CA 1
ATOM 716 C C . ASP A 1 98 ? 18.938 6.238 15.694 1.00 90.81 98 ASP A C 1
ATOM 718 O O . ASP A 1 98 ? 19.798 6.713 16.428 1.00 90.81 98 ASP A O 1
ATOM 722 N N . ARG A 1 99 ? 17.646 6.569 15.812 1.00 92.25 99 ARG A N 1
ATOM 723 C CA . ARG A 1 99 ? 17.172 7.663 16.661 1.00 92.25 99 ARG A CA 1
ATOM 724 C C . ARG A 1 99 ? 16.282 7.173 17.795 1.00 92.25 99 ARG A C 1
ATOM 726 O O . ARG A 1 99 ? 15.211 6.616 17.534 1.00 92.25 99 ARG A O 1
ATOM 733 N N . ALA A 1 100 ? 16.701 7.447 19.029 1.00 97.25 100 ALA A N 1
ATOM 734 C CA . ALA A 1 100 ? 15.937 7.145 20.234 1.00 97.25 100 ALA A CA 1
ATOM 735 C C . ALA A 1 100 ? 16.237 8.126 21.377 1.00 97.25 100 ALA A C 1
ATOM 737 O O . ALA A 1 100 ? 17.348 8.641 21.498 1.00 97.25 100 ALA A O 1
ATOM 738 N N . VAL A 1 101 ? 15.248 8.327 22.244 1.00 98.31 101 VAL A N 1
ATOM 739 C CA . VAL A 1 101 ? 15.344 9.063 23.508 1.00 98.31 101 VAL A CA 1
ATOM 740 C C . VAL A 1 101 ? 15.002 8.107 24.647 1.00 98.31 101 VAL A C 1
ATOM 742 O O . VAL A 1 101 ? 14.025 7.372 24.554 1.00 98.31 101 VAL A O 1
ATOM 745 N N . ILE A 1 102 ? 15.797 8.103 25.718 1.00 97.75 102 ILE A N 1
ATOM 746 C CA . ILE A 1 102 ? 15.577 7.260 26.905 1.00 97.75 102 ILE A CA 1
ATOM 747 C C . ILE A 1 102 ? 15.545 8.097 28.182 1.00 97.75 102 ILE A C 1
ATOM 749 O O . ILE A 1 102 ? 16.294 9.068 28.318 1.00 97.75 102 ILE A O 1
ATOM 753 N N . LEU A 1 103 ? 14.717 7.674 29.139 1.00 97.44 103 LEU A N 1
ATOM 754 C CA . LEU A 1 103 ? 14.582 8.296 30.458 1.00 97.44 103 LEU A CA 1
ATOM 755 C C . LEU A 1 103 ? 15.078 7.348 31.548 1.00 97.44 103 LEU A C 1
ATOM 757 O O . LEU A 1 103 ? 14.556 6.236 31.699 1.00 97.44 103 LEU A O 1
ATOM 761 N N . SER A 1 104 ? 16.068 7.790 32.327 1.00 95.50 104 SER A N 1
ATOM 762 C CA . SER A 1 104 ? 16.372 7.164 33.613 1.00 95.50 104 SER A CA 1
ATOM 763 C C . SER A 1 104 ? 15.520 7.768 34.711 1.00 95.50 104 SER A C 1
ATOM 765 O O . SER A 1 104 ? 15.279 8.974 34.713 1.00 95.50 104 SER A O 1
ATOM 767 N N . ILE A 1 105 ? 15.118 6.929 35.661 1.00 92.00 105 ILE A N 1
ATOM 768 C CA . ILE A 1 105 ? 14.358 7.349 36.838 1.00 92.00 105 ILE A CA 1
ATOM 769 C C . ILE A 1 105 ? 15.238 7.349 38.084 1.00 92.00 105 ILE A C 1
ATOM 771 O O . ILE A 1 105 ? 16.214 6.601 38.175 1.00 92.00 105 ILE A O 1
ATOM 775 N N . GLY A 1 106 ? 14.854 8.155 39.065 1.00 89.75 106 GLY A N 1
ATOM 776 C CA . GLY A 1 106 ? 15.521 8.234 40.357 1.00 89.75 106 GLY A CA 1
ATOM 777 C C . GLY A 1 106 ? 15.440 9.638 40.954 1.00 89.75 106 GLY A C 1
ATOM 778 O O . GLY A 1 106 ? 15.159 10.601 40.232 1.00 89.75 106 GLY A O 1
ATOM 779 N N . PRO A 1 107 ? 15.682 9.773 42.267 1.00 85.44 107 PRO A N 1
ATOM 780 C CA . PRO A 1 107 ? 15.614 11.059 42.944 1.00 85.44 107 PRO A CA 1
ATOM 781 C C . PRO A 1 107 ? 16.712 12.007 42.448 1.00 85.44 107 PRO A C 1
ATOM 783 O O . PRO A 1 107 ? 17.837 11.590 42.158 1.00 85.44 107 PRO A O 1
ATOM 786 N N . GLY A 1 108 ? 16.402 13.304 42.393 1.00 88.25 108 GLY A N 1
ATOM 787 C CA . GLY A 1 108 ? 17.379 14.337 42.055 1.00 88.25 108 GLY A CA 1
ATOM 788 C C . GLY A 1 108 ? 18.096 14.040 40.736 1.00 88.25 108 GLY A C 1
ATOM 789 O O . GLY A 1 108 ? 17.455 13.827 39.709 1.00 88.25 108 GLY A O 1
ATOM 790 N N . THR A 1 109 ? 19.430 13.992 40.765 1.00 92.50 109 THR A N 1
ATOM 791 C CA . THR A 1 109 ? 20.270 13.863 39.563 1.00 92.50 109 THR A CA 1
ATOM 792 C C . THR A 1 109 ? 20.196 12.505 38.863 1.00 92.50 109 THR A C 1
ATOM 794 O O . THR A 1 109 ? 20.821 12.345 37.814 1.00 92.50 109 THR A O 1
ATOM 797 N N . ASP A 1 110 ? 19.485 11.519 39.410 1.00 91.69 110 ASP A N 1
ATOM 798 C CA . ASP A 1 110 ? 19.316 10.205 38.775 1.00 91.69 110 ASP A CA 1
ATOM 799 C C . ASP A 1 110 ? 18.228 10.210 37.691 1.00 91.69 110 ASP A C 1
ATOM 801 O O . ASP A 1 110 ? 18.288 9.408 36.756 1.00 91.69 110 ASP A O 1
ATOM 805 N N . SER A 1 111 ? 17.314 11.187 37.732 1.00 95.19 111 SER A N 1
ATOM 806 C CA . SER A 1 111 ? 16.409 11.484 36.620 1.00 95.19 111 SER A CA 1
ATOM 807 C C . SER A 1 111 ? 17.157 12.199 35.489 1.00 95.19 111 SER A C 1
ATOM 809 O O . SER A 1 111 ? 17.607 13.343 35.643 1.00 95.19 111 SER A O 1
ATOM 811 N N . ARG A 1 112 ? 17.331 11.526 34.347 1.00 96.44 112 ARG A N 1
ATOM 812 C CA . ARG A 1 112 ? 18.144 12.012 33.217 1.00 96.44 112 ARG A CA 1
ATOM 813 C C . ARG A 1 112 ? 17.522 11.594 31.893 1.00 96.44 112 ARG A C 1
ATOM 815 O O . ARG A 1 112 ? 16.971 10.502 31.790 1.00 96.44 112 ARG A O 1
ATOM 822 N N . ILE A 1 113 ? 17.694 12.429 30.871 1.00 98.31 113 ILE A N 1
ATOM 823 C CA . ILE A 1 113 ? 17.289 12.104 29.500 1.00 98.31 113 ILE A CA 1
ATOM 824 C C . ILE A 1 113 ? 18.541 11.988 28.641 1.00 98.31 113 ILE A C 1
ATOM 826 O O . ILE A 1 113 ? 19.441 12.836 28.711 1.00 98.31 113 ILE A O 1
ATOM 830 N N . TYR A 1 114 ? 18.590 10.921 27.850 1.00 98.31 114 TYR A N 1
ATOM 831 C CA . TYR A 1 114 ? 19.641 10.680 26.875 1.00 98.31 114 TYR A CA 1
ATOM 832 C C . TYR A 1 114 ? 19.030 10.564 25.480 1.00 98.31 114 TYR A C 1
ATOM 834 O O . TYR A 1 114 ? 17.957 9.984 25.331 1.00 98.31 114 TYR A O 1
ATOM 842 N N . THR A 1 115 ? 19.731 11.075 24.473 1.00 98.12 115 THR A N 1
ATOM 843 C CA . THR A 1 115 ? 19.369 10.937 23.056 1.00 98.12 115 THR A CA 1
ATOM 844 C C . THR A 1 115 ? 20.496 10.261 22.282 1.00 98.12 115 THR A C 1
ATOM 846 O O . THR A 1 115 ? 21.676 10.407 22.624 1.00 98.12 115 THR A O 1
ATOM 849 N N . THR A 1 116 ? 20.133 9.517 21.245 1.00 97.56 116 THR A N 1
ATOM 850 C CA . THR A 1 116 ? 21.047 8.982 20.235 1.00 97.56 116 THR A CA 1
ATOM 851 C C . THR A 1 116 ? 20.494 9.271 18.844 1.00 97.56 116 THR A C 1
ATOM 853 O O . THR A 1 116 ? 19.278 9.300 18.640 1.00 97.56 116 THR A O 1
ATOM 856 N N . SER A 1 117 ? 21.399 9.476 17.890 1.00 93.56 117 SER A N 1
ATOM 857 C CA . SER A 1 117 ? 21.109 9.613 16.456 1.00 93.56 117 SER A CA 1
ATOM 858 C C . SER A 1 117 ? 21.961 8.676 15.587 1.00 93.56 117 SER A C 1
ATOM 860 O O . SER A 1 117 ? 21.901 8.748 14.360 1.00 93.56 117 SER A O 1
ATOM 862 N N . ASP A 1 118 ? 22.737 7.787 16.214 1.00 91.19 118 ASP A N 1
ATOM 863 C CA . ASP A 1 118 ? 23.632 6.811 15.581 1.00 91.19 118 ASP A CA 1
ATOM 864 C C . ASP A 1 118 ? 23.344 5.371 16.043 1.00 91.19 118 ASP A C 1
ATOM 866 O O . ASP A 1 118 ? 24.184 4.477 15.968 1.00 91.19 118 ASP A O 1
ATOM 870 N N . GLY A 1 119 ? 22.130 5.125 16.530 1.00 88.50 119 GLY A N 1
ATOM 871 C CA . GLY A 1 119 ? 21.668 3.788 16.871 1.00 88.50 119 GLY A CA 1
ATOM 872 C C . GLY A 1 119 ? 22.216 3.263 18.190 1.00 88.50 119 GLY A C 1
ATOM 873 O O . GLY A 1 119 ? 22.185 2.049 18.412 1.00 88.50 119 GLY A O 1
ATOM 874 N N . GLY A 1 120 ? 22.638 4.167 19.068 1.00 95.81 120 GLY A N 1
ATOM 875 C CA . GLY A 1 120 ? 23.180 3.874 20.385 1.00 95.81 120 GLY A CA 1
ATOM 876 C C . GLY A 1 120 ? 24.671 3.542 20.380 1.00 95.81 120 GLY A C 1
ATOM 877 O O . GLY A 1 120 ? 25.177 3.081 21.404 1.00 95.81 120 GLY A O 1
ATOM 878 N N . ASP A 1 121 ? 25.372 3.802 19.269 1.00 93.19 121 ASP A N 1
ATOM 879 C CA . ASP A 1 121 ? 26.839 3.817 19.230 1.00 93.19 121 ASP A CA 1
ATOM 880 C C . ASP A 1 121 ? 27.378 4.928 20.146 1.00 93.19 121 ASP A C 1
ATOM 882 O O . ASP A 1 121 ? 28.376 4.749 20.853 1.00 93.19 121 ASP A O 1
ATOM 886 N N . SER A 1 122 ? 26.671 6.059 20.202 1.00 95.62 122 SER A N 1
ATOM 887 C CA . SER A 1 122 ? 26.875 7.106 21.189 1.00 95.62 122 SER A CA 1
ATOM 888 C C . SER A 1 122 ? 25.551 7.653 21.729 1.00 95.62 122 SER A C 1
ATOM 890 O O . SER A 1 122 ? 24.494 7.592 21.100 1.00 95.62 122 SER A O 1
ATOM 892 N N . TRP A 1 123 ? 25.616 8.177 22.953 1.00 97.75 123 TRP A N 1
ATOM 893 C CA . TRP A 1 123 ? 24.482 8.790 23.637 1.00 97.75 123 TRP A CA 1
ATOM 894 C C . TRP A 1 123 ? 24.894 10.123 24.241 1.00 97.75 123 TRP A C 1
ATOM 896 O O . TRP A 1 123 ? 25.863 10.198 25.003 1.00 97.75 123 TRP A O 1
ATOM 906 N N . ALA A 1 124 ? 24.115 11.161 23.960 1.00 97.50 124 ALA A N 1
ATOM 907 C CA . ALA A 1 124 ? 24.245 12.456 24.604 1.00 97.50 124 ALA A CA 1
ATOM 908 C C . ALA A 1 124 ? 23.289 12.531 25.798 1.00 97.50 124 ALA A C 1
ATOM 910 O O . ALA A 1 124 ? 22.085 12.337 25.651 1.00 97.50 124 ALA A O 1
ATOM 911 N N . ARG A 1 125 ? 23.812 12.838 26.992 1.00 97.38 125 ARG A N 1
ATOM 912 C CA . ARG A 1 125 ? 22.980 13.185 28.154 1.00 97.38 125 ARG A CA 1
ATOM 913 C C . ARG A 1 125 ? 22.556 14.646 28.040 1.00 97.38 125 ARG A C 1
ATOM 915 O O . ARG A 1 125 ? 23.326 15.537 28.394 1.00 97.38 125 ARG A O 1
ATOM 922 N N . VAL A 1 126 ? 21.343 14.863 27.552 1.00 98.06 126 VAL A N 1
ATOM 923 C CA . VAL A 1 126 ? 20.779 16.182 27.214 1.00 98.06 126 VAL A CA 1
ATOM 924 C C . VAL A 1 126 ? 20.034 16.836 28.375 1.00 98.06 126 VAL A C 1
ATOM 926 O O . VAL A 1 126 ? 19.862 18.050 28.398 1.00 98.06 126 VAL A O 1
ATOM 929 N N . PHE A 1 127 ? 19.636 16.045 29.373 1.00 98.06 127 PHE A N 1
ATOM 930 C CA . PHE A 1 127 ? 18.980 16.535 30.580 1.00 98.06 127 PHE A CA 1
ATOM 931 C C . PHE A 1 127 ? 19.494 15.802 31.818 1.00 98.06 127 PHE A C 1
ATOM 933 O O . PHE A 1 127 ? 19.757 14.597 31.806 1.00 98.06 127 PHE A O 1
ATOM 940 N N . THR A 1 128 ? 19.633 16.532 32.918 1.00 96.75 128 THR A N 1
ATOM 941 C CA . THR A 1 128 ? 19.854 15.987 34.259 1.00 96.75 128 THR A CA 1
ATOM 942 C C . THR A 1 128 ? 19.056 16.844 35.217 1.00 96.75 128 THR A C 1
ATOM 944 O O . THR A 1 128 ? 19.243 18.060 35.258 1.00 96.75 128 THR A O 1
ATOM 947 N N . ASN A 1 129 ? 18.159 16.215 35.964 1.00 96.38 129 ASN A N 1
ATOM 948 C CA . ASN A 1 129 ? 17.338 16.930 36.918 1.00 96.38 129 ASN A CA 1
ATOM 949 C C . ASN A 1 129 ? 18.207 17.559 38.024 1.00 96.38 129 ASN A C 1
ATOM 951 O O . ASN A 1 129 ? 19.089 16.912 38.591 1.00 96.38 129 ASN A O 1
ATOM 955 N N . ALA A 1 130 ? 17.947 18.833 38.314 1.00 93.94 130 ALA A N 1
ATOM 956 C CA . ALA A 1 130 ? 18.619 19.596 39.363 1.00 93.94 130 ALA A CA 1
ATOM 957 C C . ALA A 1 130 ? 17.726 19.840 40.590 1.00 93.94 130 ALA A C 1
ATOM 959 O O . ALA A 1 130 ? 18.232 20.299 41.610 1.00 93.94 130 ALA A O 1
ATOM 960 N N . GLU A 1 131 ? 16.425 19.549 40.496 1.00 94.94 131 GLU A N 1
ATOM 961 C CA . GLU A 1 131 ? 15.455 19.735 41.575 1.00 94.94 131 GLU A CA 1
ATOM 962 C C . GLU A 1 131 ? 15.420 18.478 42.463 1.00 94.94 131 GLU A C 1
ATOM 964 O O . GLU A 1 131 ? 14.965 17.431 41.994 1.00 94.94 131 GLU A O 1
ATOM 969 N N . PRO A 1 132 ? 15.901 18.525 43.723 1.00 92.56 132 PRO A N 1
ATOM 970 C CA . PRO A 1 132 ? 16.028 17.334 44.568 1.00 92.56 132 PRO A CA 1
ATOM 971 C C . PRO A 1 132 ? 14.718 16.585 44.817 1.00 92.56 132 PRO A C 1
ATOM 973 O O . PRO A 1 132 ? 14.756 15.382 45.073 1.00 92.56 132 PRO A O 1
ATOM 976 N N . THR A 1 133 ? 13.585 17.288 44.759 1.00 90.75 133 THR A N 1
ATOM 977 C CA . THR A 1 133 ? 12.251 16.712 44.989 1.00 90.75 133 THR A CA 1
ATOM 978 C C . THR A 1 133 ? 11.581 16.181 43.721 1.00 90.75 133 THR A C 1
ATOM 980 O O . THR A 1 133 ? 10.606 15.446 43.823 1.00 90.75 133 THR A O 1
ATOM 983 N N . ALA A 1 134 ? 12.114 16.494 42.536 1.00 94.12 134 ALA A N 1
ATOM 984 C CA . ALA A 1 134 ? 11.578 16.004 41.271 1.00 94.12 134 ALA A CA 1
ATOM 985 C C . ALA A 1 134 ? 12.001 14.552 40.995 1.00 94.12 134 ALA A C 1
ATOM 987 O O . ALA A 1 134 ? 13.139 14.146 41.257 1.00 94.12 134 ALA A O 1
ATOM 988 N N . PHE A 1 135 ? 11.082 13.803 40.392 1.00 95.44 135 PHE A N 1
ATOM 989 C CA . PHE A 1 135 ? 11.244 12.411 39.993 1.00 95.44 135 PHE A CA 1
ATOM 990 C C . PHE A 1 135 ? 10.528 12.201 38.657 1.00 95.44 135 PHE A C 1
ATOM 992 O O . PHE A 1 135 ? 9.303 12.129 38.623 1.00 95.44 135 PHE A O 1
ATOM 999 N N . TYR A 1 136 ? 11.270 12.148 37.545 1.00 96.50 136 TYR A N 1
ATOM 1000 C CA . TYR A 1 136 ? 10.672 12.032 36.210 1.00 96.50 136 TYR A CA 1
ATOM 1001 C C . TYR A 1 136 ? 10.261 10.586 35.926 1.00 96.50 136 TYR A C 1
ATOM 1003 O O . TYR A 1 136 ? 11.099 9.693 35.966 1.00 96.50 136 TYR A O 1
ATOM 1011 N N . ASN A 1 137 ? 8.978 10.365 35.643 1.00 94.88 137 ASN A N 1
ATOM 1012 C CA . ASN A 1 137 ? 8.355 9.046 35.552 1.00 94.88 137 ASN A CA 1
ATOM 1013 C C . ASN A 1 137 ? 8.286 8.488 34.130 1.00 94.88 137 ASN A C 1
ATOM 1015 O O . ASN A 1 137 ? 8.611 7.318 33.922 1.00 94.88 137 ASN A O 1
ATOM 1019 N N . CYS A 1 138 ? 7.840 9.310 33.177 1.00 94.38 138 CYS A N 1
ATOM 1020 C CA . CYS A 1 138 ? 7.642 8.937 31.775 1.00 94.38 138 CYS A CA 1
ATOM 1021 C C . CYS A 1 138 ? 7.871 10.146 30.860 1.00 94.38 138 CYS A C 1
ATOM 1023 O O . CYS A 1 138 ? 7.859 11.296 31.314 1.00 94.38 138 CYS A O 1
ATOM 1025 N N . LEU A 1 139 ? 8.022 9.877 29.568 1.00 96.06 139 LEU A N 1
ATOM 1026 C CA . LEU A 1 139 ? 8.012 10.849 28.490 1.00 96.06 139 LEU A CA 1
ATOM 1027 C C . LEU A 1 139 ? 7.212 10.334 27.284 1.00 96.06 139 LEU A C 1
ATOM 1029 O O . LEU A 1 139 ? 7.057 9.133 27.095 1.00 96.06 139 LEU A O 1
ATOM 1033 N N . ASP A 1 140 ? 6.688 11.250 26.476 1.00 95.62 140 ASP A N 1
ATOM 1034 C CA . ASP A 1 140 ? 6.005 10.922 25.220 1.00 95.62 140 ASP A CA 1
ATOM 1035 C C . ASP A 1 140 ? 6.132 12.079 24.217 1.00 95.62 140 ASP A C 1
ATOM 1037 O O . ASP A 1 140 ? 6.425 13.219 24.597 1.00 95.62 140 ASP A O 1
ATOM 1041 N N . PHE A 1 141 ? 5.942 11.786 22.932 1.00 94.81 141 PHE A N 1
ATOM 1042 C CA . PHE A 1 141 ? 6.168 12.700 21.815 1.00 94.81 141 PHE A CA 1
ATOM 1043 C C . PHE A 1 141 ? 4.924 12.837 20.936 1.00 94.81 141 PHE A C 1
ATOM 1045 O O . PHE A 1 141 ? 4.475 11.883 20.309 1.00 94.81 141 PHE A O 1
ATOM 1052 N N . GLU A 1 142 ? 4.383 14.055 20.848 1.00 90.75 142 GLU A N 1
ATOM 1053 C CA . GLU A 1 142 ? 3.241 14.386 19.977 1.00 90.75 142 GLU A CA 1
ATOM 1054 C C . GLU A 1 142 ? 3.657 14.453 18.507 1.00 90.75 142 GLU A C 1
ATOM 1056 O O . GLU A 1 142 ? 2.901 14.094 17.608 1.00 90.75 142 GLU A O 1
ATOM 1061 N N . THR A 1 143 ? 4.886 14.903 18.274 1.00 85.38 143 THR A N 1
ATOM 1062 C CA . THR A 1 143 ? 5.566 14.881 16.978 1.00 85.38 143 THR A CA 1
ATOM 1063 C C . THR A 1 143 ? 7.001 14.420 17.208 1.00 85.38 143 THR A C 1
ATOM 1065 O O . THR A 1 143 ? 7.478 14.490 18.342 1.00 85.38 143 THR A O 1
ATOM 1068 N N . PRO A 1 144 ? 7.745 13.991 16.175 1.00 83.81 144 PRO A N 1
ATOM 1069 C CA . PRO A 1 144 ? 9.156 13.656 16.345 1.00 83.81 144 PRO A CA 1
ATOM 1070 C C . PRO A 1 144 ? 9.999 14.804 16.918 1.00 83.81 144 PRO A C 1
ATOM 1072 O O . PRO A 1 144 ? 11.077 14.546 17.442 1.00 83.81 144 PRO A O 1
ATOM 1075 N N . GLU A 1 145 ? 9.548 16.054 16.824 1.00 90.75 145 GLU A N 1
ATOM 1076 C CA . GLU A 1 145 ? 10.240 17.237 17.338 1.00 90.75 145 GLU A CA 1
ATOM 1077 C C . GLU A 1 145 ? 9.767 17.645 18.739 1.00 90.75 145 GLU A C 1
ATOM 1079 O O . GLU A 1 145 ? 10.567 18.151 19.526 1.00 90.75 145 GLU A O 1
ATOM 1084 N N . ARG A 1 146 ? 8.488 17.430 19.070 1.00 96.25 146 ARG A N 1
ATOM 1085 C CA . ARG A 1 146 ? 7.876 17.915 20.312 1.00 96.25 146 ARG A CA 1
ATOM 1086 C C . ARG A 1 146 ? 7.503 16.788 21.268 1.00 96.25 146 ARG A C 1
ATOM 1088 O O . ARG A 1 146 ? 6.656 15.956 20.943 1.00 96.25 146 ARG A O 1
ATOM 1095 N N . GLY A 1 147 ? 8.060 16.831 22.476 1.00 97.31 147 GLY A N 1
ATOM 1096 C CA . GLY A 1 147 ? 7.805 15.847 23.527 1.00 97.31 147 GLY A CA 1
ATOM 1097 C C . GLY A 1 147 ? 7.781 16.447 24.928 1.00 97.31 147 GLY A C 1
ATOM 1098 O O . GLY A 1 147 ? 8.392 17.487 25.174 1.00 97.31 147 GLY A O 1
ATOM 1099 N N . LEU A 1 148 ? 7.088 15.771 25.844 1.00 98.06 148 LEU A N 1
ATOM 1100 C CA . LEU A 1 148 ? 7.012 16.124 27.262 1.00 98.06 148 LEU A CA 1
ATOM 1101 C C . LEU A 1 148 ? 7.535 14.977 28.122 1.00 98.06 148 LEU A C 1
ATOM 1103 O O . LEU A 1 148 ? 7.257 13.817 27.835 1.00 98.06 148 LEU A O 1
ATOM 1107 N N . ALA A 1 149 ? 8.235 15.305 29.207 1.00 97.44 149 ALA A N 1
ATOM 1108 C CA . ALA A 1 149 ? 8.538 14.372 30.286 1.00 97.44 149 ALA A CA 1
ATOM 1109 C C . ALA A 1 149 ? 7.945 14.891 31.594 1.00 97.44 149 ALA A C 1
ATOM 1111 O O . ALA A 1 149 ? 8.062 16.078 31.912 1.00 97.44 149 ALA A O 1
ATOM 1112 N N . VAL A 1 150 ? 7.322 13.996 32.354 1.00 96.81 150 VAL A N 1
ATOM 1113 C CA . VAL A 1 150 ? 6.579 14.338 33.569 1.00 96.81 150 VAL A CA 1
ATOM 1114 C C . VAL A 1 150 ? 7.293 13.864 34.818 1.00 96.81 150 VAL A C 1
ATOM 1116 O O . VAL A 1 150 ? 7.764 12.732 34.881 1.00 96.81 150 VAL A O 1
ATOM 1119 N N . SER A 1 151 ? 7.343 14.735 35.820 1.00 96.38 151 SER A N 1
ATOM 1120 C CA . SER A 1 151 ? 7.830 14.460 37.163 1.00 96.38 151 SER A CA 1
ATOM 1121 C C . SER A 1 151 ? 6.704 14.457 38.179 1.00 96.38 151 SER A C 1
ATOM 1123 O O . SER A 1 151 ? 5.708 15.155 38.001 1.00 96.38 151 SER A O 1
ATOM 1125 N N . ASP A 1 152 ? 6.926 13.751 39.287 1.00 96.00 152 ASP A N 1
ATOM 1126 C CA . ASP A 1 152 ? 6.159 13.920 40.522 1.00 96.00 152 ASP A CA 1
ATOM 1127 C C . ASP A 1 152 ? 6.030 15.397 40.937 1.00 96.00 152 ASP A C 1
ATOM 1129 O O . ASP A 1 152 ? 6.858 16.229 40.521 1.00 96.00 152 ASP A O 1
ATOM 1133 N N . PRO A 1 153 ? 5.007 15.735 41.748 1.00 96.69 153 PRO A N 1
ATOM 1134 C CA . PRO A 1 153 ? 4.751 17.111 42.128 1.00 96.69 153 PRO A CA 1
ATOM 1135 C C . PRO A 1 153 ? 5.913 17.790 42.856 1.00 96.69 153 PRO A C 1
ATOM 1137 O O . PRO A 1 153 ? 6.437 17.286 43.847 1.00 96.69 153 PRO A O 1
ATOM 1140 N N . VAL A 1 154 ? 6.246 18.997 42.402 1.00 95.25 154 VAL A N 1
ATOM 1141 C CA . VAL A 1 154 ? 7.165 19.927 43.068 1.00 95.25 154 VAL A CA 1
ATOM 1142 C C . VAL A 1 154 ? 6.368 21.170 43.426 1.00 95.25 154 VAL A C 1
ATOM 1144 O O . VAL A 1 154 ? 5.621 21.681 42.594 1.00 95.25 154 VAL A O 1
ATOM 1147 N N . ASP A 1 155 ? 6.482 21.631 44.671 1.00 94.25 155 ASP A N 1
ATOM 1148 C CA . ASP A 1 155 ? 5.702 22.763 45.192 1.00 94.25 155 ASP A CA 1
ATOM 1149 C C . ASP A 1 155 ? 4.179 22.612 44.974 1.00 94.25 155 ASP A C 1
ATOM 1151 O O . ASP A 1 155 ? 3.453 23.584 44.776 1.00 94.25 155 ASP A O 1
ATOM 1155 N N . GLY A 1 156 ? 3.687 21.368 45.030 1.00 95.75 156 GLY A N 1
ATOM 1156 C CA . GLY A 1 156 ? 2.261 21.045 44.956 1.00 95.75 156 GLY A CA 1
ATOM 1157 C C . GLY A 1 156 ? 1.670 20.951 43.547 1.00 95.75 156 GLY A C 1
ATOM 1158 O O . GLY A 1 156 ? 0.451 20.904 43.433 1.00 95.75 156 GLY A O 1
ATOM 1159 N N . VAL A 1 157 ? 2.477 20.909 42.480 1.00 97.31 157 VAL A N 1
ATOM 1160 C CA . VAL A 1 157 ? 2.012 20.708 41.090 1.00 97.31 157 VAL A CA 1
ATOM 1161 C C . VAL A 1 157 ? 2.927 19.750 40.330 1.00 97.31 157 VAL A C 1
ATOM 1163 O O . VAL A 1 157 ? 4.141 19.773 40.531 1.00 97.31 157 VAL A O 1
ATOM 1166 N N . PHE A 1 158 ? 2.370 18.929 39.432 1.00 97.44 158 PHE A N 1
ATOM 1167 C CA . PHE A 1 158 ? 3.170 18.088 38.533 1.00 97.44 158 PHE A CA 1
ATOM 1168 C C . PHE A 1 158 ? 4.117 18.952 37.695 1.00 97.44 158 PHE A C 1
ATOM 1170 O O . PHE A 1 158 ? 3.710 19.935 37.072 1.00 97.44 158 PHE A O 1
ATOM 1177 N N . ARG A 1 159 ? 5.399 18.583 37.682 1.00 96.50 159 ARG A N 1
ATOM 1178 C CA . ARG A 1 159 ? 6.442 19.321 36.966 1.00 96.50 159 ARG A CA 1
ATOM 1179 C C . ARG A 1 159 ? 6.686 18.680 35.605 1.00 96.50 159 ARG A C 1
ATOM 1181 O O . ARG A 1 159 ? 6.834 17.466 35.518 1.00 96.50 159 ARG A O 1
ATOM 1188 N N . LEU A 1 160 ? 6.787 19.490 34.554 1.00 97.56 160 LEU A N 1
ATOM 1189 C CA . LEU A 1 160 ? 7.053 19.020 33.194 1.00 97.56 160 LEU A CA 1
ATOM 1190 C C . LEU A 1 160 ? 8.363 19.602 32.651 1.00 97.56 160 LEU A C 1
ATOM 1192 O O . LEU A 1 160 ? 8.739 20.735 32.974 1.00 97.56 160 LEU A O 1
ATOM 1196 N N . VAL A 1 161 ? 9.024 18.841 31.783 1.00 98.31 161 VAL A N 1
ATOM 1197 C CA . VAL A 1 161 ? 10.004 19.374 30.830 1.00 98.31 161 VAL A CA 1
ATOM 1198 C C . VAL A 1 161 ? 9.550 19.120 29.407 1.00 98.31 161 VAL A C 1
ATOM 1200 O O . VAL A 1 161 ? 8.904 18.112 29.135 1.00 98.31 161 VAL A O 1
ATOM 1203 N N . GLU A 1 162 ? 9.911 20.025 28.508 1.00 98.44 162 GLU A N 1
ATOM 1204 C CA . GLU A 1 162 ? 9.559 19.982 27.096 1.00 98.44 162 GLU A CA 1
ATOM 1205 C C . GLU A 1 162 ? 10.803 20.009 26.217 1.00 98.44 162 GLU A C 1
ATOM 1207 O O . GLU A 1 162 ? 11.756 20.744 26.486 1.00 98.44 162 GLU A O 1
ATOM 1212 N N . THR A 1 163 ? 10.741 19.250 25.129 1.00 98.50 163 THR A N 1
ATOM 1213 C CA . THR A 1 163 ? 11.594 19.419 23.958 1.00 98.50 163 THR A CA 1
ATOM 1214 C C . THR A 1 163 ? 10.755 19.886 22.771 1.00 98.50 163 THR A C 1
ATOM 1216 O O . THR A 1 163 ? 9.595 19.501 22.631 1.00 98.50 163 THR A O 1
ATOM 1219 N N . THR A 1 164 ? 11.346 20.720 21.917 1.00 96.94 164 THR A N 1
ATOM 1220 C CA . THR A 1 164 ? 10.787 21.144 20.615 1.00 96.94 164 THR A CA 1
ATOM 1221 C C . THR A 1 164 ? 11.781 20.936 19.467 1.00 96.94 164 THR A C 1
ATOM 1223 O O . THR A 1 164 ? 11.542 21.362 18.339 1.00 96.94 164 THR A O 1
ATOM 1226 N N . ASP A 1 165 ? 12.908 20.283 19.758 1.00 95.38 165 ASP A N 1
ATOM 1227 C CA . ASP A 1 165 ? 14.005 19.983 18.839 1.00 95.38 165 ASP A CA 1
ATOM 1228 C C . ASP A 1 165 ? 14.296 18.477 18.769 1.00 95.38 165 ASP A C 1
ATOM 1230 O O . ASP A 1 165 ? 15.371 18.049 18.356 1.00 95.38 165 ASP A O 1
ATOM 1234 N N . GLY A 1 166 ? 13.315 17.659 19.150 1.00 87.50 166 GLY A N 1
ATOM 1235 C CA . GLY A 1 166 ? 13.367 16.220 18.973 1.00 87.50 166 GLY A CA 1
ATOM 1236 C C . GLY A 1 166 ? 14.166 15.473 20.031 1.00 87.50 166 GLY A C 1
ATOM 1237 O O . GLY A 1 166 ? 14.670 14.380 19.760 1.00 87.50 166 GLY A O 1
ATOM 1238 N N . GLY A 1 167 ? 14.254 16.048 21.226 1.00 95.94 167 GLY A N 1
ATOM 1239 C CA . GLY A 1 167 ? 14.952 15.492 22.374 1.00 95.94 167 GLY A CA 1
ATOM 1240 C C . GLY A 1 167 ? 16.408 15.931 22.489 1.00 95.94 167 GLY A C 1
ATOM 1241 O O . GLY A 1 167 ? 17.097 15.403 23.354 1.00 95.94 167 GLY A O 1
ATOM 1242 N N . GLU A 1 168 ? 16.882 16.871 21.669 1.00 94.69 168 GLU A N 1
ATOM 1243 C CA . GLU A 1 168 ? 18.257 17.391 21.735 1.00 94.69 168 GLU A CA 1
ATOM 1244 C C . GLU A 1 168 ? 18.447 18.366 22.907 1.00 94.69 168 GLU A C 1
ATOM 1246 O O . GLU A 1 168 ? 19.520 18.430 23.513 1.00 94.69 168 GLU A O 1
ATOM 1251 N N . SER A 1 169 ? 17.393 19.089 23.290 1.00 97.50 169 SER A N 1
ATOM 1252 C CA . SER A 1 169 ? 17.363 19.902 24.501 1.00 97.50 169 SER A CA 1
ATOM 1253 C C . SER A 1 169 ? 16.003 19.855 25.197 1.00 97.50 169 SER A C 1
ATOM 1255 O O . SER A 1 169 ? 14.969 19.586 24.584 1.00 97.50 169 SER A O 1
ATOM 1257 N N . TRP A 1 170 ? 16.023 20.085 26.514 1.00 98.38 170 TRP A N 1
ATOM 1258 C CA . TRP A 1 170 ? 14.843 20.031 27.374 1.00 98.38 170 TRP A CA 1
ATOM 1259 C C . TRP A 1 170 ? 14.787 21.242 28.303 1.00 98.38 170 TRP A C 1
ATOM 1261 O O . TRP A 1 170 ? 15.768 21.560 28.981 1.00 98.38 170 TRP A O 1
ATOM 1271 N N . ALA A 1 171 ? 13.630 21.896 28.361 1.00 97.81 171 ALA A N 1
ATOM 1272 C CA . ALA A 1 171 ? 13.383 23.067 29.196 1.00 97.81 171 ALA A CA 1
ATOM 1273 C C . ALA A 1 171 ? 12.226 22.819 30.169 1.00 97.81 171 ALA A C 1
ATOM 1275 O O . ALA A 1 171 ? 11.285 22.100 29.852 1.00 97.81 171 ALA A O 1
ATOM 1276 N N . ILE A 1 172 ? 12.287 23.425 31.358 1.00 97.25 172 ILE A N 1
ATOM 1277 C CA . ILE A 1 172 ? 11.182 23.384 32.326 1.00 97.25 172 ILE A CA 1
ATOM 1278 C C . ILE A 1 172 ? 9.971 24.114 31.737 1.00 97.25 172 ILE A C 1
ATOM 1280 O O . ILE A 1 172 ? 10.102 25.255 31.292 1.00 97.25 172 ILE A O 1
ATOM 1284 N N . VAL A 1 173 ? 8.806 23.473 31.780 1.00 97.19 173 VAL A N 1
ATOM 1285 C CA . VAL A 1 173 ? 7.530 24.083 31.389 1.00 97.19 173 VAL A CA 1
ATOM 1286 C C . VAL A 1 173 ? 6.990 24.928 32.543 1.00 97.19 173 VAL A C 1
ATOM 1288 O O . VAL A 1 173 ? 7.111 24.544 33.708 1.00 97.19 173 VAL A O 1
ATOM 1291 N N . ASP A 1 174 ? 6.386 26.077 32.229 1.00 94.94 174 ASP A N 1
ATOM 1292 C CA . ASP A 1 174 ? 5.691 26.897 33.224 1.00 94.94 174 ASP A CA 1
ATOM 1293 C C . ASP A 1 174 ? 4.509 26.126 33.834 1.00 94.94 174 ASP A C 1
ATOM 1295 O O . ASP A 1 174 ? 3.639 25.628 33.122 1.00 94.94 174 ASP A O 1
ATOM 1299 N N . THR A 1 175 ? 4.471 26.030 35.161 1.00 93.56 175 THR A N 1
ATOM 1300 C CA . THR A 1 175 ? 3.473 25.234 35.887 1.00 93.56 175 THR A CA 1
ATOM 1301 C C . THR A 1 175 ? 2.196 26.008 36.204 1.00 93.56 175 THR A C 1
ATOM 1303 O O . THR A 1 175 ? 1.275 25.444 36.787 1.00 93.56 175 THR A O 1
ATOM 1306 N N . SER A 1 176 ? 2.093 27.281 35.807 1.00 94.38 176 SER A N 1
ATOM 1307 C CA . SER A 1 176 ? 0.918 28.121 36.082 1.00 94.38 176 SER A CA 1
ATOM 1308 C C . SER A 1 176 ? -0.398 27.568 35.510 1.00 94.38 176 SER A C 1
ATOM 1310 O O . SER A 1 176 ? -1.467 27.840 36.059 1.00 94.38 176 SER A O 1
ATOM 1312 N N . GLY A 1 177 ? -0.324 26.770 34.439 1.00 95.81 177 GLY A N 1
ATOM 1313 C CA . GLY A 1 177 ? -1.460 26.076 33.828 1.00 95.81 177 GLY A CA 1
ATOM 1314 C C . GLY A 1 177 ? -1.732 24.667 34.372 1.00 95.81 177 GLY A C 1
ATOM 1315 O O . GLY A 1 177 ? -2.645 24.009 33.876 1.00 95.81 177 GLY A O 1
ATOM 1316 N N . MET A 1 178 ? -0.972 24.192 35.366 1.00 98.00 178 MET A N 1
ATOM 1317 C CA . MET A 1 178 ? -1.127 22.863 35.969 1.00 98.00 178 MET A CA 1
ATOM 1318 C C . MET A 1 178 ? -2.014 22.922 37.229 1.00 98.00 178 MET A C 1
ATOM 1320 O O . MET A 1 178 ? -1.724 23.703 38.140 1.00 98.00 178 MET A O 1
ATOM 1324 N N . PRO A 1 179 ? -3.076 22.099 37.338 1.00 97.81 179 PRO A N 1
ATOM 1325 C CA . PRO A 1 179 ? -3.864 21.983 38.560 1.00 97.81 179 PRO A CA 1
ATOM 1326 C C . PRO A 1 179 ? -3.026 21.525 39.764 1.00 97.81 179 PRO A C 1
ATOM 1328 O O . PRO A 1 179 ? -2.075 20.758 39.595 1.00 97.81 179 PRO A O 1
ATOM 1331 N N . PRO A 1 180 ? -3.399 21.933 40.992 1.00 97.75 180 PRO A N 1
ATOM 1332 C CA . PRO A 1 180 ? -2.730 21.465 42.197 1.00 97.75 180 PRO A CA 1
ATOM 1333 C C . PRO A 1 180 ? -2.853 19.945 42.352 1.00 97.75 180 PRO A C 1
ATOM 1335 O O . PRO A 1 180 ? -3.928 19.352 42.178 1.00 97.75 180 PRO A O 1
ATOM 1338 N N . ALA A 1 181 ? -1.736 19.333 42.726 1.00 97.62 181 ALA A N 1
ATOM 1339 C CA . ALA A 1 181 ? -1.687 17.963 43.188 1.00 97.62 181 ALA A CA 1
ATOM 1340 C C . ALA A 1 181 ? -2.345 17.849 44.571 1.00 97.62 181 ALA A C 1
ATOM 1342 O O . ALA A 1 181 ? -2.307 18.779 45.384 1.00 97.62 181 ALA A O 1
ATOM 1343 N N . LEU A 1 182 ? -2.963 16.703 44.835 1.00 97.88 182 LEU A N 1
ATOM 1344 C CA . LEU A 1 182 ? -3.469 16.364 46.161 1.00 97.88 182 LEU A CA 1
ATOM 1345 C C . LEU A 1 182 ? -2.320 15.905 47.074 1.00 97.88 182 LEU A C 1
ATOM 1347 O O . LEU A 1 182 ? -1.239 15.533 46.615 1.00 97.88 182 LEU A O 1
ATOM 1351 N N . GLU A 1 183 ? -2.539 15.938 48.391 1.00 95.94 183 GLU A N 1
ATOM 1352 C CA . GLU A 1 183 ? -1.535 15.469 49.350 1.00 95.94 183 GLU A CA 1
ATOM 1353 C C . GLU A 1 183 ? -1.241 13.978 49.129 1.00 95.94 183 GLU A C 1
ATOM 1355 O O . GLU A 1 183 ? -2.138 13.143 49.219 1.00 95.94 183 GLU A O 1
ATOM 1360 N N . GLY A 1 184 ? 0.023 13.657 48.844 1.00 94.38 184 GLY A N 1
ATOM 1361 C CA . GLY A 1 184 ? 0.465 12.290 48.569 1.00 94.38 184 GLY A CA 1
ATOM 1362 C C . GLY A 1 184 ? 0.239 11.819 47.132 1.00 94.38 184 GLY A C 1
ATOM 1363 O O . GLY A 1 184 ? 0.489 10.650 46.864 1.00 94.38 184 GLY A O 1
ATOM 1364 N N . GLU A 1 185 ? -0.204 12.685 46.217 1.00 97.44 185 GLU A N 1
ATOM 1365 C CA . GLU A 1 185 ? -0.370 12.335 44.806 1.00 97.44 185 GLU A CA 1
ATOM 1366 C C . GLU A 1 185 ? 0.959 12.343 44.045 1.00 97.44 185 GLU A C 1
ATOM 1368 O O . GLU A 1 185 ? 1.784 13.241 44.220 1.00 97.44 185 GLU A O 1
ATOM 1373 N N . PHE A 1 186 ? 1.159 11.352 43.177 1.00 94.75 186 PHE A N 1
ATOM 1374 C CA . PHE A 1 186 ? 2.364 11.210 42.361 1.00 94.75 186 PHE A CA 1
ATOM 1375 C C . PHE A 1 186 ? 2.092 10.401 41.082 1.00 94.75 186 PHE A C 1
ATOM 1377 O O . PHE A 1 186 ? 0.992 9.875 40.881 1.00 94.75 186 PHE A O 1
ATOM 1384 N N . GLY A 1 187 ? 3.084 10.326 40.191 1.00 93.12 187 GLY A N 1
ATOM 1385 C CA . GLY A 1 187 ? 3.025 9.517 38.975 1.00 93.12 187 GLY A CA 1
ATOM 1386 C C . GLY A 1 187 ? 3.743 8.182 39.159 1.00 93.12 187 GLY A C 1
ATOM 1387 O O . GLY A 1 187 ? 4.802 8.108 39.772 1.00 93.12 187 GLY A O 1
ATOM 1388 N N . PHE A 1 188 ? 3.214 7.101 38.592 1.00 91.69 188 PHE A N 1
ATOM 1389 C CA . PHE A 1 188 ? 3.939 5.830 38.568 1.00 91.69 188 PHE A CA 1
ATOM 1390 C C . PHE A 1 188 ? 4.840 5.755 37.337 1.00 91.69 188 PHE A C 1
ATOM 1392 O O . PHE A 1 188 ? 4.390 6.047 36.234 1.00 91.69 188 PHE A O 1
ATOM 1399 N N . SER A 1 189 ? 6.085 5.285 37.476 1.00 87.44 189 SER A N 1
ATOM 1400 C CA . SER A 1 189 ? 6.996 5.044 36.338 1.00 87.44 189 SER A CA 1
ATOM 1401 C C . SER A 1 189 ? 6.605 3.781 35.547 1.00 87.44 189 SER A C 1
ATOM 1403 O O . SER A 1 189 ? 7.348 2.796 35.458 1.00 87.44 189 SER A O 1
ATOM 1405 N N . ALA A 1 190 ? 5.384 3.799 35.022 1.00 80.12 190 ALA A N 1
ATOM 1406 C CA . ALA A 1 190 ? 4.645 2.701 34.421 1.00 80.12 190 ALA A CA 1
ATOM 1407 C C . ALA A 1 190 ? 5.050 2.473 32.958 1.00 80.12 190 ALA A C 1
ATOM 1409 O O . ALA A 1 190 ? 4.226 2.536 32.042 1.00 80.12 190 ALA A O 1
ATOM 1410 N N . SER A 1 191 ? 6.342 2.215 32.742 1.00 74.50 191 SER A N 1
ATOM 1411 C CA . SER A 1 191 ? 6.855 1.710 31.464 1.00 74.50 191 SER A CA 1
ATOM 1412 C C . SER A 1 191 ? 6.572 2.621 30.253 1.00 74.50 191 SER A C 1
ATOM 1414 O O . SER A 1 191 ? 6.218 2.134 29.181 1.00 74.50 191 SER A O 1
ATOM 1416 N N . GLY A 1 192 ? 6.650 3.942 30.445 1.00 80.75 192 GLY A N 1
ATOM 1417 C CA . GLY A 1 192 ? 6.341 4.950 29.418 1.00 80.75 192 GLY A CA 1
ATOM 1418 C C . GLY A 1 192 ? 4.855 5.155 29.131 1.00 80.75 192 GLY A C 1
ATOM 1419 O O . GLY A 1 192 ? 4.476 5.843 28.187 1.00 80.75 192 GLY A O 1
ATOM 1420 N N . THR A 1 193 ? 3.975 4.569 29.950 1.00 88.62 193 THR A N 1
ATOM 1421 C CA . THR A 1 193 ? 2.526 4.655 29.737 1.00 88.62 193 THR A CA 1
ATOM 1422 C C . THR A 1 193 ? 1.768 5.551 30.716 1.00 88.62 193 THR A C 1
ATOM 1424 O O . THR A 1 193 ? 0.554 5.712 30.589 1.00 88.62 193 THR A O 1
ATOM 1427 N N . CYS A 1 194 ? 2.487 6.193 31.642 1.00 92.31 194 CYS A N 1
ATOM 1428 C CA . CYS A 1 194 ? 1.910 7.150 32.586 1.00 92.31 194 CYS A CA 1
ATOM 1429 C C . CYS A 1 194 ? 1.688 8.547 31.993 1.00 92.31 194 CYS A C 1
ATOM 1431 O O . CYS A 1 194 ? 0.939 9.336 32.557 1.00 92.31 194 CYS A O 1
ATOM 1433 N N . ILE A 1 195 ? 2.291 8.840 30.842 1.00 94.94 195 ILE A N 1
ATOM 1434 C CA . ILE A 1 195 ? 1.925 9.962 29.981 1.00 94.94 195 ILE A CA 1
ATOM 1435 C C . ILE A 1 195 ? 1.565 9.408 28.598 1.00 94.94 195 ILE A C 1
ATOM 1437 O O . ILE A 1 195 ? 2.033 8.333 28.207 1.00 94.94 195 ILE A O 1
ATOM 1441 N N . SER A 1 196 ? 0.650 10.075 27.903 1.00 92.88 196 SER A N 1
ATOM 1442 C CA . SER A 1 196 ? 0.270 9.718 26.537 1.00 92.88 196 SER A CA 1
ATOM 1443 C C . SER A 1 196 ? -0.126 10.944 25.730 1.00 92.88 196 SER A C 1
ATOM 1445 O O . SER A 1 196 ? -0.731 11.868 26.284 1.00 92.88 196 SER A O 1
ATOM 1447 N N . THR A 1 197 ? 0.132 10.913 24.429 1.00 91.62 197 THR A N 1
ATOM 1448 C CA . THR A 1 197 ? -0.384 11.881 23.465 1.00 91.62 197 THR A CA 1
ATOM 1449 C C . THR A 1 197 ? -1.172 11.209 22.348 1.00 91.62 197 THR A C 1
ATOM 1451 O O . THR A 1 197 ? -0.800 10.161 21.821 1.00 91.62 197 THR A O 1
ATOM 1454 N N . THR A 1 198 ? -2.326 11.770 22.000 1.00 86.38 198 THR A N 1
ATOM 1455 C CA . THR A 1 198 ? -3.176 11.269 20.911 1.00 86.38 198 THR A CA 1
ATOM 1456 C C . THR A 1 198 ? -4.065 12.392 20.399 1.00 86.38 198 THR A C 1
ATOM 1458 O O . THR A 1 198 ? -4.654 13.131 21.183 1.00 86.38 198 THR A O 1
ATOM 1461 N N . ALA A 1 199 ? -4.193 12.506 19.073 1.00 75.69 199 ALA A N 1
ATOM 1462 C CA . ALA A 1 199 ? -5.049 13.501 18.418 1.00 75.69 199 ALA A CA 1
ATOM 1463 C C . ALA A 1 199 ? -4.786 14.956 18.877 1.00 75.69 199 ALA A C 1
ATOM 1465 O O . ALA A 1 199 ? -5.723 15.742 19.015 1.00 75.69 19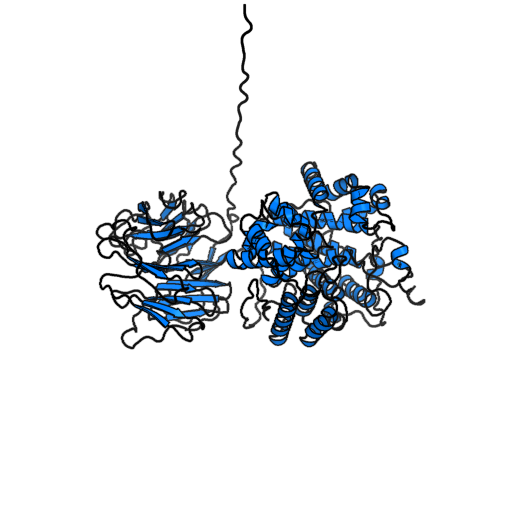9 ALA A O 1
ATOM 1466 N N . GLY A 1 200 ? -3.513 15.302 19.114 1.00 81.94 200 GLY A N 1
ATOM 1467 C CA . GLY A 1 200 ? -3.094 16.634 19.566 1.00 81.94 200 GLY A CA 1
ATOM 1468 C C . GLY A 1 200 ? -3.463 16.946 21.021 1.00 81.94 200 GLY A C 1
ATOM 1469 O O . GLY A 1 200 ? -3.692 18.101 21.367 1.00 81.94 200 GLY A O 1
ATOM 1470 N N . ARG A 1 201 ? -3.638 15.918 21.859 1.00 92.75 201 ARG A N 1
ATOM 1471 C CA . ARG A 1 201 ? -4.007 16.045 23.274 1.00 92.75 201 ARG A CA 1
ATOM 1472 C C . ARG A 1 201 ? -3.070 15.223 24.139 1.00 92.75 201 ARG A C 1
ATOM 1474 O O . ARG A 1 201 ? -2.631 14.158 23.721 1.00 92.75 201 ARG A O 1
ATOM 1481 N N . TRP A 1 202 ? -2.840 15.698 25.355 1.00 96.75 202 TRP A N 1
ATOM 1482 C CA . TRP A 1 202 ? -1.952 15.094 26.340 1.00 96.75 202 TRP A CA 1
ATOM 1483 C C . TRP A 1 202 ? -2.739 14.562 27.527 1.00 96.75 202 TRP A C 1
ATOM 1485 O O . TRP A 1 202 ? -3.708 15.190 27.959 1.00 96.75 202 TRP A O 1
ATOM 1495 N N . TYR A 1 203 ? -2.291 13.438 28.076 1.00 97.38 203 TYR A N 1
ATOM 1496 C CA . TYR A 1 203 ? -2.902 12.790 29.231 1.00 97.38 203 TYR A CA 1
ATOM 1497 C C . TYR A 1 203 ? -1.835 12.280 30.189 1.00 97.38 203 TYR A C 1
ATOM 1499 O O . TYR A 1 203 ? -0.837 11.717 29.745 1.00 97.38 203 TYR A O 1
ATOM 1507 N N . LEU A 1 204 ? -2.065 12.443 31.488 1.00 97.12 204 LEU A N 1
ATOM 1508 C CA . LEU A 1 204 ? -1.167 12.017 32.559 1.00 97.12 204 LEU A CA 1
ATOM 1509 C C . LEU A 1 204 ? -1.948 11.208 33.599 1.00 97.12 204 LEU A C 1
ATOM 1511 O O . LEU A 1 204 ? -2.966 11.669 34.108 1.00 97.12 204 LEU A O 1
ATOM 1515 N N . ALA A 1 205 ? -1.456 10.013 33.910 1.00 97.62 205 ALA A N 1
ATOM 1516 C CA . ALA A 1 205 ? -1.969 9.134 34.950 1.00 97.62 205 ALA A CA 1
ATOM 1517 C C . ALA A 1 205 ? -1.330 9.448 36.312 1.00 97.62 205 ALA A C 1
ATOM 1519 O O . ALA A 1 205 ? -0.109 9.590 36.408 1.00 97.62 205 ALA A O 1
ATOM 1520 N N . ALA A 1 206 ? -2.151 9.509 37.361 1.00 97.50 206 ALA A N 1
ATOM 1521 C CA . ALA A 1 206 ? -1.717 9.761 38.729 1.00 97.50 206 ALA A CA 1
ATOM 1522 C C . ALA A 1 206 ? -2.370 8.800 39.739 1.00 97.50 206 ALA A C 1
ATOM 1524 O O . ALA A 1 206 ? -3.486 8.296 39.555 1.00 97.50 206 ALA A O 1
ATOM 1525 N N . GLY A 1 207 ? -1.667 8.570 40.845 1.00 96.69 207 GLY A N 1
ATOM 1526 C CA . GLY A 1 207 ? -2.142 7.799 41.990 1.00 96.69 207 GLY A CA 1
ATOM 1527 C C . GLY A 1 207 ? -1.575 8.328 43.299 1.00 96.69 207 GLY A C 1
ATOM 1528 O O . GLY A 1 207 ? -1.216 9.498 43.386 1.00 96.69 207 GLY A O 1
ATOM 1529 N N . GLY A 1 208 ? -1.538 7.489 44.336 1.00 96.38 208 GLY A N 1
ATOM 1530 C CA . GLY A 1 208 ? -1.182 7.925 45.695 1.00 96.38 208 GLY A CA 1
ATOM 1531 C C . GLY A 1 208 ? -2.364 8.495 46.487 1.00 96.38 208 GLY A C 1
ATOM 1532 O O . GLY A 1 208 ? -2.301 8.617 47.710 1.00 96.38 208 GLY A O 1
ATOM 1533 N N . VAL A 1 209 ? -3.466 8.773 45.793 1.00 96.56 209 VAL A N 1
ATOM 1534 C CA . VAL A 1 209 ? -4.711 9.358 46.298 1.00 96.56 209 VAL A CA 1
ATOM 1535 C C . VAL A 1 209 ? -5.898 8.555 45.798 1.00 96.56 209 VAL A C 1
ATOM 1537 O O . VAL A 1 209 ? -5.771 7.874 44.785 1.00 96.56 209 VAL A O 1
ATOM 1540 N N . ASP A 1 210 ? -7.015 8.617 46.524 1.00 96.19 210 ASP A N 1
ATOM 1541 C CA . ASP A 1 210 ? -8.219 7.826 46.263 1.00 96.19 210 ASP A CA 1
ATOM 1542 C C . ASP A 1 210 ? -9.419 8.723 45.904 1.00 96.19 210 ASP A C 1
ATOM 1544 O O . ASP A 1 210 ? -9.806 9.559 46.731 1.00 96.19 210 ASP A O 1
ATOM 1548 N N . PRO A 1 211 ? -10.017 8.562 44.709 1.00 96.25 211 PRO A N 1
ATOM 1549 C CA . PRO A 1 211 ? -9.568 7.696 43.610 1.00 96.25 211 PRO A CA 1
ATOM 1550 C C . PRO A 1 211 ? -8.291 8.227 42.932 1.00 96.25 211 PRO A C 1
ATOM 1552 O O . PRO A 1 211 ? -7.910 9.388 43.095 1.00 96.25 211 PRO A O 1
ATOM 1555 N N . GLY A 1 212 ? -7.641 7.381 42.128 1.00 97.62 212 GLY A N 1
ATOM 1556 C CA . GLY A 1 212 ? -6.596 7.837 41.208 1.00 97.62 212 GLY A CA 1
ATOM 1557 C C . GLY A 1 212 ? -7.150 8.848 40.192 1.00 97.62 212 GLY A C 1
ATOM 1558 O O . GLY A 1 212 ? -8.346 8.841 39.890 1.00 97.62 212 GLY A O 1
ATOM 1559 N N . ARG A 1 213 ? -6.287 9.712 39.643 1.00 98.19 213 ARG A N 1
ATOM 1560 C CA . ARG A 1 213 ? -6.697 10.822 38.762 1.00 98.19 213 ARG A CA 1
ATOM 1561 C C . ARG A 1 213 ? -6.028 10.764 37.393 1.00 98.19 213 ARG A C 1
ATOM 1563 O O . ARG A 1 213 ? -4.936 10.218 37.237 1.00 98.19 213 ARG A O 1
ATOM 1570 N N . VAL A 1 214 ? -6.686 11.356 36.398 1.00 98.31 214 VAL A N 1
ATOM 1571 C CA . VAL A 1 214 ? -6.122 11.608 35.068 1.00 98.31 214 VAL A CA 1
ATOM 1572 C C . VAL A 1 214 ? -6.140 13.104 34.788 1.00 98.31 214 VAL A C 1
ATOM 1574 O O . VAL A 1 214 ? -7.185 13.755 34.826 1.00 98.31 214 VAL A O 1
ATOM 1577 N N . PHE A 1 215 ? -4.973 13.646 34.466 1.00 98.31 215 PHE A N 1
ATOM 1578 C CA . PHE A 1 215 ? -4.819 15.007 33.973 1.00 98.31 215 PHE A CA 1
ATOM 1579 C C . PHE A 1 215 ? -4.897 14.999 32.449 1.00 98.31 215 PHE A C 1
ATOM 1581 O O . PHE A 1 215 ? -4.415 14.065 31.808 1.00 98.31 215 PHE A O 1
ATOM 1588 N N . TYR A 1 216 ? -5.493 16.031 31.858 1.00 97.56 216 TYR A N 1
ATOM 1589 C CA . TYR A 1 216 ? -5.660 16.142 30.411 1.00 97.56 216 TYR A CA 1
ATOM 1590 C C . TYR A 1 216 ? -5.391 17.562 29.919 1.00 97.56 216 TYR A C 1
ATOM 1592 O O . TYR A 1 216 ? -5.728 18.540 30.583 1.00 97.56 216 TYR A O 1
ATOM 1600 N N . SER A 1 217 ? -4.827 17.692 28.724 1.00 97.00 217 SER A N 1
ATOM 1601 C CA . SER A 1 217 ? -4.529 18.982 28.104 1.00 97.00 217 SER A CA 1
ATOM 1602 C C . SER A 1 217 ? -4.703 18.926 26.588 1.00 97.00 217 SER A C 1
ATOM 1604 O O . SER A 1 217 ? -4.572 17.871 25.973 1.00 97.00 217 SER A O 1
ATOM 1606 N N . GLY A 1 218 ? -5.047 20.061 25.978 1.00 93.62 218 GLY A N 1
ATOM 1607 C CA . GLY A 1 218 ? -5.091 20.216 24.519 1.00 93.62 218 GLY A CA 1
ATOM 1608 C C . GLY A 1 218 ? -3.826 20.832 23.919 1.00 93.62 218 GLY A C 1
ATOM 1609 O O . GLY A 1 218 ? -3.718 20.905 22.705 1.00 93.62 218 GLY A O 1
ATOM 1610 N N . ASP A 1 219 ? -2.900 21.318 24.747 1.00 92.44 219 ASP A N 1
ATOM 1611 C CA . ASP A 1 219 ? -1.686 22.014 24.300 1.00 92.44 219 ASP A CA 1
ATOM 1612 C C . ASP A 1 219 ? -0.420 21.565 25.054 1.00 92.44 219 ASP A C 1
ATOM 1614 O O . ASP A 1 219 ? 0.693 21.839 24.610 1.00 92.44 219 ASP A O 1
ATOM 1618 N N . GLY A 1 220 ? -0.564 20.834 26.162 1.00 94.44 220 GLY A N 1
ATOM 1619 C CA . GLY A 1 220 ? 0.531 20.430 27.046 1.00 94.44 220 GLY A CA 1
ATOM 1620 C C . GLY A 1 220 ? 0.918 21.494 28.082 1.00 94.44 220 GLY A C 1
ATOM 1621 O O . GLY A 1 220 ? 1.815 21.254 28.889 1.00 94.44 220 GLY A O 1
ATOM 1622 N N . TYR A 1 221 ? 0.231 22.639 28.107 1.00 95.81 221 TYR A N 1
ATOM 1623 C CA . TYR A 1 221 ? 0.519 23.774 28.992 1.00 95.81 221 TYR A CA 1
ATOM 1624 C C . TYR A 1 221 ? -0.637 24.075 29.948 1.00 95.81 221 TYR A C 1
ATOM 1626 O O . TYR A 1 221 ? -0.411 24.327 31.129 1.00 95.81 221 TYR A O 1
ATOM 1634 N N . THR A 1 222 ? -1.876 24.015 29.459 1.00 97.44 222 THR A N 1
ATOM 1635 C CA . THR A 1 222 ? -3.089 24.229 30.252 1.00 97.44 222 THR A CA 1
ATOM 1636 C C . THR A 1 222 ? -3.762 22.891 30.507 1.00 97.44 222 THR A C 1
ATOM 1638 O O . THR A 1 222 ? -4.214 22.229 29.569 1.00 97.44 222 THR A O 1
ATOM 1641 N N . TRP A 1 223 ? -3.842 22.489 31.770 1.00 97.88 223 TRP A N 1
ATOM 1642 C CA . TRP A 1 223 ? -4.293 21.161 32.165 1.00 97.88 223 TRP A CA 1
ATOM 1643 C C . TRP A 1 223 ? -5.607 21.218 32.950 1.00 97.88 223 TRP A C 1
ATOM 1645 O O . TRP A 1 223 ? -5.829 22.091 33.787 1.00 97.88 223 TRP A O 1
ATOM 1655 N N . GLY A 1 224 ? -6.485 20.261 32.671 1.00 97.81 224 GLY A N 1
ATOM 1656 C CA . GLY A 1 224 ? -7.587 19.861 33.539 1.00 97.81 224 GLY A CA 1
ATOM 1657 C C . GLY A 1 224 ? -7.242 18.568 34.275 1.00 97.81 224 GLY A C 1
ATOM 1658 O O . GLY A 1 224 ? -6.266 17.897 33.940 1.00 97.81 224 GLY A O 1
ATOM 1659 N N . VAL A 1 225 ? -8.046 18.213 35.275 1.00 98.31 225 VAL A N 1
ATOM 1660 C CA . VAL A 1 225 ? -7.909 16.963 36.033 1.00 98.31 225 VAL A CA 1
ATOM 1661 C C . VAL A 1 225 ? -9.287 16.379 36.323 1.00 98.31 225 VAL A C 1
ATOM 1663 O O . VAL A 1 225 ? -10.223 17.126 36.610 1.00 98.31 225 VAL A O 1
ATOM 1666 N N . ALA A 1 226 ? -9.400 15.057 36.231 1.00 98.25 226 ALA A N 1
ATOM 1667 C CA . ALA A 1 226 ? -10.602 14.298 36.543 1.00 98.25 226 ALA A CA 1
ATOM 1668 C C . ALA A 1 226 ? -10.258 13.055 37.375 1.00 98.25 226 ALA A C 1
ATOM 1670 O O . ALA A 1 226 ? -9.197 12.452 37.201 1.00 98.25 226 ALA A O 1
ATOM 1671 N N . ASP A 1 227 ? -11.176 12.663 38.252 1.00 98.12 227 ASP A N 1
ATOM 1672 C CA . ASP A 1 227 ? -11.106 11.395 38.976 1.00 98.12 227 ASP A CA 1
ATOM 1673 C C . ASP A 1 227 ? -11.352 10.235 37.997 1.00 98.12 227 ASP A C 1
ATOM 1675 O O . ASP A 1 227 ? -12.228 10.319 37.133 1.00 98.12 227 ASP A O 1
ATOM 1679 N N . ALA A 1 228 ? -10.551 9.171 38.089 1.00 93.81 228 ALA A N 1
ATOM 1680 C CA . ALA A 1 228 ? -10.503 8.104 37.087 1.00 93.81 228 ALA A CA 1
ATOM 1681 C C . ALA A 1 228 ? -11.379 6.888 37.416 1.00 93.81 228 ALA A C 1
ATOM 1683 O O . ALA A 1 228 ? -11.320 5.906 36.685 1.00 93.81 228 ALA A O 1
ATOM 1684 N N . GLU A 1 229 ? -12.147 6.912 38.511 1.00 95.62 229 GLU A N 1
ATOM 1685 C CA . GLU A 1 229 ? -12.924 5.753 38.998 1.00 95.62 229 GLU A CA 1
ATOM 1686 C C . GLU A 1 229 ? -12.065 4.477 39.172 1.00 95.62 229 GLU A C 1
ATOM 1688 O O . GLU A 1 229 ? -12.534 3.351 39.006 1.00 95.62 229 GLU A O 1
ATOM 1693 N N . ILE A 1 230 ? -10.777 4.661 39.487 1.00 97.12 230 ILE A N 1
ATOM 1694 C CA . ILE A 1 230 ? -9.822 3.604 39.833 1.00 97.12 230 ILE A CA 1
ATOM 1695 C C . ILE A 1 230 ? -9.428 3.798 41.293 1.00 97.12 230 ILE A C 1
ATOM 1697 O O . ILE A 1 230 ? -9.015 4.895 41.677 1.00 97.12 230 ILE A O 1
ATOM 1701 N N . ALA A 1 231 ? -9.536 2.734 42.088 1.00 94.50 231 ALA A N 1
ATOM 1702 C CA . ALA A 1 231 ? -9.220 2.756 43.507 1.00 94.50 231 ALA A CA 1
ATOM 1703 C C . ALA A 1 231 ? -7.776 3.203 43.744 1.00 94.50 231 ALA A C 1
ATOM 1705 O O . ALA A 1 231 ? -6.825 2.732 43.106 1.00 94.50 231 ALA A O 1
ATOM 1706 N N . GLY A 1 232 ? -7.628 4.119 44.689 1.00 92.62 232 GLY A N 1
ATOM 1707 C CA . GLY A 1 232 ? -6.365 4.724 45.041 1.00 92.62 232 GLY A CA 1
ATOM 1708 C C . GLY A 1 232 ? -5.928 4.427 46.467 1.00 92.62 232 GLY A C 1
ATOM 1709 O O . GLY A 1 232 ? -6.710 4.078 47.346 1.00 92.62 232 GLY A O 1
ATOM 1710 N N . ALA A 1 233 ? -4.626 4.536 46.689 1.00 92.75 233 ALA A N 1
ATOM 1711 C CA . ALA A 1 233 ? -3.958 4.393 47.976 1.00 92.75 233 ALA A CA 1
ATOM 1712 C C . ALA A 1 233 ? -2.516 4.881 47.804 1.00 92.75 233 ALA A C 1
ATOM 1714 O O . ALA A 1 233 ? -2.079 5.129 46.684 1.00 92.75 233 ALA A O 1
ATOM 1715 N N . ALA A 1 234 ? -1.721 4.906 48.875 1.00 92.06 234 ALA A N 1
ATOM 1716 C CA . ALA A 1 234 ? -0.302 5.271 48.791 1.00 92.06 234 ALA A CA 1
ATOM 1717 C C . ALA A 1 234 ? 0.498 4.448 47.752 1.00 92.06 234 ALA A C 1
ATOM 1719 O O . ALA A 1 234 ? 1.516 4.914 47.252 1.00 92.06 234 ALA A O 1
ATOM 1720 N N . ALA A 1 235 ? 0.044 3.231 47.430 1.00 92.00 235 ALA A N 1
ATOM 1721 C CA . ALA A 1 235 ? 0.625 2.352 46.416 1.00 92.00 235 ALA A CA 1
ATOM 1722 C C . ALA A 1 235 ? -0.352 1.995 45.276 1.00 92.00 235 ALA A C 1
ATOM 1724 O O . ALA A 1 235 ? -0.093 1.060 44.517 1.00 92.00 235 ALA A O 1
ATOM 1725 N N . ALA A 1 236 ? -1.474 2.711 45.157 1.00 95.62 236 ALA A N 1
ATOM 1726 C CA . ALA A 1 236 ? -2.511 2.425 44.172 1.00 95.62 236 ALA A CA 1
ATOM 1727 C C . ALA A 1 236 ? -2.989 3.682 43.439 1.00 95.62 236 ALA A C 1
ATOM 1729 O O . ALA A 1 236 ? -2.805 4.810 43.896 1.00 95.62 236 ALA A O 1
ATOM 1730 N N . GLY A 1 237 ? -3.604 3.473 42.283 1.00 96.69 237 GLY A N 1
ATOM 1731 C CA . GLY A 1 237 ? -4.163 4.525 41.443 1.00 96.69 237 GLY A CA 1
ATOM 1732 C C . GLY A 1 237 ? -3.998 4.184 39.970 1.00 96.69 237 GLY A C 1
ATOM 1733 O O . GLY A 1 237 ? -3.910 3.006 39.613 1.00 96.69 237 GLY A O 1
ATOM 1734 N N . VAL A 1 238 ? -3.948 5.207 39.116 1.00 97.88 238 VAL A N 1
ATOM 1735 C CA . VAL A 1 238 ? -3.817 5.028 37.666 1.00 97.88 238 VAL A CA 1
ATOM 1736 C C . VAL A 1 238 ? -2.349 4.882 37.290 1.00 97.88 238 VAL A C 1
ATOM 1738 O O . VAL A 1 238 ? -1.545 5.767 37.567 1.00 97.88 238 VAL A O 1
ATOM 1741 N N . PHE A 1 239 ? -2.001 3.785 36.623 1.00 96.19 239 PHE A N 1
ATOM 1742 C CA . PHE A 1 239 ? -0.641 3.548 36.131 1.00 96.19 239 PHE A CA 1
ATOM 1743 C C . PHE A 1 239 ? -0.504 3.893 34.659 1.00 96.19 239 PHE A C 1
ATOM 1745 O O . PHE A 1 239 ? 0.497 4.468 34.241 1.00 96.19 239 PHE A O 1
ATOM 1752 N N . SER A 1 240 ? -1.511 3.528 33.874 1.00 96.62 240 SER A N 1
ATOM 1753 C CA . SER A 1 240 ? -1.458 3.621 32.428 1.00 96.62 240 SER A CA 1
ATOM 1754 C C . SER A 1 240 ? -2.727 4.262 31.903 1.00 96.62 240 SER A C 1
ATOM 1756 O O . SER A 1 240 ? -3.828 3.864 32.288 1.00 96.62 240 SER A O 1
ATOM 1758 N N . VAL A 1 241 ? -2.567 5.244 31.019 1.00 97.12 241 VAL A N 1
ATOM 1759 C CA . VAL A 1 241 ? -3.666 5.902 30.313 1.00 97.12 241 VAL A CA 1
ATOM 1760 C C . VAL A 1 241 ? -3.378 5.893 28.817 1.00 97.12 241 VAL A C 1
ATOM 1762 O O . VAL A 1 241 ? -2.262 6.189 28.383 1.00 97.12 241 VAL A O 1
ATOM 1765 N N . ARG A 1 242 ? -4.377 5.515 28.016 1.00 94.69 242 ARG A N 1
ATOM 1766 C CA . ARG A 1 242 ? -4.289 5.511 26.552 1.00 94.69 242 ARG A CA 1
ATOM 1767 C C . ARG A 1 242 ? -5.586 5.965 25.920 1.00 94.69 242 ARG A C 1
ATOM 1769 O O . ARG A 1 242 ? -6.666 5.534 26.316 1.00 94.69 242 ARG A O 1
ATOM 1776 N N . PHE A 1 243 ? -5.460 6.772 24.877 1.00 93.19 243 PHE A N 1
ATOM 1777 C CA . PHE A 1 243 ? -6.560 7.190 24.022 1.00 93.19 243 PHE A CA 1
ATOM 1778 C C . PHE A 1 243 ? -6.366 6.614 22.620 1.00 93.19 243 PHE A C 1
ATOM 1780 O O . PHE A 1 243 ? -5.240 6.437 22.166 1.00 93.19 243 PHE A O 1
ATOM 1787 N N . ARG A 1 244 ? -7.464 6.275 21.940 1.00 87.38 244 ARG A N 1
ATOM 1788 C CA . ARG A 1 244 ? -7.432 5.860 20.520 1.00 87.38 244 ARG A CA 1
ATOM 1789 C C . ARG A 1 244 ? -7.776 6.998 19.561 1.00 87.38 244 ARG A C 1
ATOM 1791 O O . ARG A 1 244 ? -7.502 6.917 18.370 1.00 87.38 244 ARG A O 1
ATOM 1798 N N . ASP A 1 245 ? -8.431 8.024 20.085 1.00 85.56 245 ASP A N 1
ATOM 1799 C CA . ASP A 1 245 ? -8.863 9.233 19.399 1.00 85.56 245 ASP A CA 1
ATOM 1800 C C . ASP A 1 245 ? -9.063 10.345 20.447 1.00 85.56 245 ASP A C 1
ATOM 1802 O O . ASP A 1 245 ? -8.810 10.141 21.633 1.00 85.56 245 ASP A O 1
ATOM 1806 N N . ALA A 1 246 ? -9.525 11.525 20.030 1.00 88.31 246 ALA A N 1
ATOM 1807 C CA . ALA A 1 246 ? -9.683 12.674 20.923 1.00 88.31 246 ALA A CA 1
ATOM 1808 C C . ALA A 1 246 ? -10.725 12.486 22.050 1.00 88.31 246 ALA A C 1
ATOM 1810 O O . ALA A 1 246 ? -10.780 13.330 22.948 1.00 88.31 246 ALA A O 1
ATOM 1811 N N . ALA A 1 247 ? -11.562 11.443 21.997 1.00 91.31 247 ALA A N 1
ATOM 1812 C CA . ALA A 1 247 ? -12.689 11.224 22.900 1.00 91.31 247 ALA A CA 1
ATOM 1813 C C . ALA A 1 247 ? -12.581 9.928 23.723 1.00 91.31 247 ALA A C 1
ATOM 1815 O O . ALA A 1 247 ? -12.951 9.917 24.895 1.00 91.31 247 ALA A O 1
ATOM 1816 N N . HIS A 1 248 ? -12.088 8.836 23.142 1.00 95.00 248 HIS A N 1
ATOM 1817 C CA . HIS A 1 248 ? -12.189 7.506 23.741 1.00 95.00 248 HIS A CA 1
ATOM 1818 C C . HIS A 1 248 ? -10.884 7.060 24.405 1.00 95.00 248 HIS A C 1
ATOM 1820 O O . HIS A 1 248 ? -9.884 6.806 23.724 1.00 95.00 248 HIS A O 1
ATOM 1826 N N . GLY A 1 249 ? -10.924 6.914 25.730 1.00 96.19 249 GLY A N 1
ATOM 1827 C CA . GLY A 1 249 ? -9.772 6.587 26.570 1.00 96.19 249 GLY A CA 1
ATOM 1828 C C . GLY A 1 249 ? -9.992 5.371 27.461 1.00 96.19 249 GLY A C 1
ATOM 1829 O O . GLY A 1 249 ? -11.122 5.054 27.818 1.00 96.19 249 GLY A O 1
ATOM 1830 N N . ILE A 1 250 ? -8.897 4.708 27.822 1.00 98.00 250 ILE A N 1
ATOM 1831 C CA . ILE A 1 250 ? -8.830 3.632 28.815 1.00 98.00 250 ILE A CA 1
ATOM 1832 C C . ILE A 1 250 ? -7.763 4.001 29.839 1.00 98.00 250 ILE A C 1
ATOM 1834 O O . ILE A 1 250 ? -6.684 4.478 29.480 1.00 98.00 250 ILE A O 1
ATOM 1838 N N . ALA A 1 251 ? -8.065 3.730 31.101 1.00 98.12 251 ALA A N 1
ATOM 1839 C CA . ALA A 1 251 ? -7.146 3.811 32.216 1.00 98.12 251 ALA A CA 1
ATOM 1840 C C . ALA A 1 251 ? -7.092 2.447 32.913 1.00 98.12 251 ALA A C 1
ATOM 1842 O O . ALA A 1 251 ? -8.128 1.808 33.113 1.00 98.12 251 ALA A O 1
ATOM 1843 N N . VAL A 1 252 ? -5.893 1.996 33.279 1.00 98.12 252 VAL A N 1
ATOM 1844 C CA . VAL A 1 252 ? -5.698 0.807 34.121 1.00 98.12 252 VAL A CA 1
ATOM 1845 C C . VAL A 1 252 ? -4.718 1.100 35.250 1.00 98.12 252 VAL A C 1
ATOM 1847 O O . VAL A 1 252 ? -3.866 1.991 35.154 1.00 98.12 252 VAL A O 1
ATOM 1850 N N . GLY A 1 253 ? -4.836 0.336 36.328 1.00 96.50 253 GLY A N 1
ATOM 1851 C CA . GLY A 1 253 ? -3.966 0.477 37.482 1.00 96.50 253 GLY A CA 1
ATOM 1852 C C . GLY A 1 253 ? -4.230 -0.573 38.550 1.00 96.50 253 GLY A C 1
ATOM 1853 O O . GLY A 1 253 ? -4.257 -1.772 38.255 1.00 96.50 253 GLY A O 1
ATOM 1854 N N . GLY A 1 254 ? -4.380 -0.121 39.794 1.00 94.44 254 GLY A N 1
ATOM 1855 C CA . GLY A 1 254 ? -4.528 -0.958 40.988 1.00 94.44 254 GLY A CA 1
ATOM 1856 C C . GLY A 1 254 ? -3.360 -0.795 41.962 1.00 94.44 254 GLY A C 1
ATOM 1857 O O . GLY A 1 254 ? -2.563 0.127 41.825 1.00 94.44 254 GLY A O 1
ATOM 1858 N N . ASP A 1 255 ? -3.261 -1.683 42.952 1.00 93.94 255 ASP A N 1
ATOM 1859 C CA . ASP A 1 255 ? -2.236 -1.629 44.002 1.00 93.94 255 ASP A CA 1
ATOM 1860 C C . ASP A 1 255 ? -1.062 -2.568 43.683 1.00 93.94 255 ASP A C 1
ATOM 1862 O O . ASP A 1 255 ? -1.212 -3.795 43.662 1.00 93.94 255 ASP A O 1
ATOM 1866 N N . PHE A 1 256 ? 0.133 -2.012 43.467 1.00 88.25 256 PHE A N 1
ATOM 1867 C CA . PHE A 1 256 ? 1.315 -2.819 43.146 1.00 88.25 256 PHE A CA 1
ATOM 1868 C C . PHE A 1 256 ? 1.823 -3.657 44.335 1.00 88.25 256 PHE A C 1
ATOM 1870 O O . PHE A 1 256 ? 2.573 -4.615 44.132 1.00 88.25 256 PHE A O 1
ATOM 1877 N N . THR A 1 257 ? 1.420 -3.335 45.570 1.00 91.06 257 THR A N 1
ATOM 1878 C CA . THR A 1 257 ? 1.698 -4.141 46.773 1.00 91.06 257 THR A CA 1
ATOM 1879 C C . THR A 1 257 ? 0.700 -5.286 46.959 1.00 91.06 257 THR A C 1
ATOM 1881 O O . THR A 1 257 ? 1.010 -6.270 47.635 1.00 91.06 257 THR A O 1
ATOM 1884 N N . ALA A 1 258 ? -0.454 -5.214 46.288 1.00 92.25 258 ALA A N 1
ATOM 1885 C CA . ALA A 1 258 ? -1.468 -6.261 46.222 1.00 92.25 258 ALA A CA 1
ATOM 1886 C C . ALA A 1 258 ? -1.769 -6.651 44.756 1.00 92.25 258 ALA A C 1
ATOM 1888 O O . ALA A 1 258 ? -2.896 -6.499 44.286 1.00 92.25 258 ALA A O 1
ATOM 1889 N N . PRO A 1 259 ? -0.800 -7.226 44.013 1.00 88.69 259 PRO A N 1
ATOM 1890 C CA . PRO A 1 259 ? -0.872 -7.356 42.552 1.00 88.69 259 PRO A CA 1
ATOM 1891 C C . PRO A 1 259 ? -1.960 -8.316 42.026 1.00 88.69 259 PRO A C 1
ATOM 1893 O O . PRO A 1 259 ? -2.246 -8.343 40.826 1.00 88.69 259 PRO A O 1
ATOM 1896 N N . ALA A 1 260 ? -2.564 -9.116 42.910 1.00 90.81 260 ALA A N 1
ATOM 1897 C CA . ALA A 1 260 ? -3.714 -9.974 42.615 1.00 90.81 260 ALA A CA 1
ATOM 1898 C C . ALA A 1 260 ? -5.073 -9.285 42.871 1.00 90.81 260 ALA A C 1
ATOM 1900 O O . ALA A 1 260 ? -6.114 -9.905 42.671 1.00 90.81 260 ALA A O 1
ATOM 1901 N N . GLY A 1 261 ? -5.079 -8.029 43.333 1.00 88.62 261 GLY A N 1
ATOM 1902 C CA . GLY A 1 261 ? -6.287 -7.223 43.485 1.00 88.62 261 GLY A CA 1
ATOM 1903 C C . GLY A 1 261 ? -6.931 -6.955 42.125 1.00 88.62 261 GLY A C 1
ATOM 1904 O O . GLY A 1 261 ? -6.304 -6.362 41.250 1.00 88.62 261 GLY A O 1
ATOM 1905 N N . ALA A 1 262 ? -8.166 -7.425 41.951 1.00 87.62 262 ALA A N 1
ATOM 1906 C CA . ALA A 1 262 ? -8.888 -7.453 40.675 1.00 87.62 262 ALA A CA 1
ATOM 1907 C C . ALA A 1 262 ? -10.236 -6.708 40.749 1.00 87.62 262 ALA A C 1
ATOM 1909 O O . ALA A 1 262 ? -11.231 -7.147 40.177 1.00 87.62 262 ALA A O 1
ATOM 1910 N N . ALA A 1 263 ? -10.284 -5.627 41.526 1.00 87.56 263 ALA A N 1
ATOM 1911 C CA . ALA A 1 263 ? -11.454 -4.769 41.678 1.00 87.56 263 ALA A CA 1
ATOM 1912 C C . ALA A 1 263 ? -11.030 -3.309 41.515 1.00 87.56 263 ALA A C 1
ATOM 1914 O O . ALA A 1 263 ? -9.924 -2.956 41.930 1.00 87.56 263 ALA A O 1
ATOM 1915 N N . ASP A 1 264 ? -11.898 -2.503 40.900 1.00 93.50 264 ASP A N 1
ATOM 1916 C CA . ASP A 1 264 ? -11.750 -1.049 40.763 1.00 93.50 264 ASP A CA 1
ATOM 1917 C C . ASP A 1 264 ? -10.390 -0.626 40.174 1.00 93.50 264 ASP A C 1
ATOM 1919 O O . ASP A 1 264 ? -9.787 0.363 40.577 1.00 93.50 264 ASP A O 1
ATOM 1923 N N . ASN A 1 265 ? -9.867 -1.409 39.227 1.00 96.69 265 ASN A N 1
ATOM 1924 C CA . ASN A 1 265 ? -8.516 -1.267 38.664 1.00 96.69 265 ASN A CA 1
ATOM 1925 C C . ASN A 1 265 ? -8.509 -0.919 37.160 1.00 96.69 265 ASN A C 1
ATOM 1927 O O . ASN A 1 265 ? -7.450 -0.954 36.526 1.00 96.69 265 ASN A O 1
ATOM 1931 N N . ALA A 1 266 ? -9.670 -0.599 36.583 1.00 98.38 266 ALA A N 1
ATOM 1932 C CA . ALA A 1 266 ? -9.805 -0.158 35.199 1.00 98.38 266 ALA A CA 1
ATOM 1933 C C . ALA A 1 266 ? -11.029 0.746 35.004 1.00 98.38 266 ALA A C 1
ATOM 1935 O O . ALA A 1 266 ? -12.085 0.511 35.594 1.00 98.38 266 ALA A O 1
ATOM 1936 N N . ALA A 1 267 ? -10.891 1.730 34.120 1.00 98.56 267 ALA A N 1
ATOM 1937 C CA . ALA A 1 267 ? -11.947 2.658 33.742 1.00 98.56 267 ALA A CA 1
ATOM 1938 C C . ALA A 1 267 ? -11.817 3.087 32.275 1.00 98.56 267 ALA A C 1
ATOM 1940 O O . ALA A 1 267 ? -10.770 2.920 31.643 1.00 98.56 267 ALA A O 1
ATOM 1941 N N . TRP A 1 268 ? -12.886 3.657 31.727 1.00 98.44 268 TRP A N 1
ATOM 1942 C CA . TRP A 1 268 ? -12.946 4.160 30.358 1.00 98.44 268 TRP A CA 1
ATOM 1943 C C . TRP A 1 268 ? -13.583 5.551 30.297 1.00 98.44 268 TRP A C 1
ATOM 1945 O O . TRP A 1 268 ? -14.357 5.941 31.169 1.00 98.44 268 TRP A O 1
ATOM 1955 N N . SER A 1 269 ? -13.257 6.299 29.246 1.00 98.12 269 SER A N 1
ATOM 1956 C CA . SER A 1 269 ? -13.788 7.633 28.957 1.00 98.12 269 SER A CA 1
ATOM 1957 C C . SER A 1 269 ? -14.286 7.698 27.513 1.00 98.12 269 SER A C 1
ATOM 1959 O O . SER A 1 269 ? -13.768 7.002 26.637 1.00 98.12 269 SER A O 1
ATOM 1961 N N . ALA A 1 270 ? -15.299 8.528 27.258 1.00 96.25 270 ALA A N 1
ATOM 1962 C CA . ALA A 1 270 ? -15.831 8.808 25.919 1.00 96.25 270 ALA A CA 1
ATOM 1963 C C . ALA A 1 270 ? -15.977 10.314 25.627 1.00 96.25 270 ALA A C 1
ATOM 1965 O O . ALA A 1 270 ? -16.576 10.697 24.624 1.00 96.25 270 ALA A O 1
ATOM 1966 N N . ASP A 1 271 ? -15.443 11.169 26.497 1.00 95.50 271 ASP A N 1
ATOM 1967 C CA . ASP A 1 271 ? -15.468 12.630 26.375 1.00 95.50 271 ASP A CA 1
ATOM 1968 C C . ASP A 1 271 ? -14.060 13.238 26.438 1.00 95.50 271 ASP A C 1
ATOM 1970 O O . ASP A 1 271 ? -13.870 14.431 26.686 1.00 95.50 271 ASP A O 1
ATOM 1974 N N . GLY A 1 272 ? -13.051 12.411 26.169 1.00 92.81 272 GLY A N 1
ATOM 1975 C CA . GLY A 1 272 ? -11.679 12.855 26.052 1.00 92.81 272 GLY A CA 1
ATOM 1976 C C . GLY A 1 272 ? -11.026 13.114 27.403 1.00 92.81 272 GLY A C 1
ATOM 1977 O O . GLY A 1 272 ? -10.253 14.068 27.516 1.00 92.81 272 GLY A O 1
ATOM 1978 N N . GLY A 1 273 ? -11.365 12.290 28.398 1.00 95.50 273 GLY A N 1
ATOM 1979 C CA . GLY A 1 273 ? -10.789 12.297 29.741 1.00 95.50 273 GLY A CA 1
ATOM 1980 C C . GLY A 1 273 ? -11.419 13.299 30.703 1.00 95.50 273 GLY A C 1
ATOM 1981 O O . GLY A 1 273 ? -10.893 13.458 31.801 1.00 95.50 273 GLY A O 1
ATOM 1982 N N . ALA A 1 274 ? -12.509 13.970 30.313 1.00 94.88 274 ALA A N 1
ATOM 1983 C CA . ALA A 1 274 ? -13.206 14.909 31.189 1.00 94.88 274 ALA A CA 1
ATOM 1984 C C . ALA A 1 274 ? -14.028 14.177 32.260 1.00 94.88 274 ALA A C 1
ATOM 1986 O O . ALA A 1 274 ? -14.136 14.660 33.386 1.00 94.88 274 ALA A O 1
ATOM 1987 N N . THR A 1 275 ? -14.564 13.001 31.929 1.00 97.50 275 THR A N 1
ATOM 1988 C CA . THR A 1 275 ? -15.171 12.067 32.879 1.00 97.50 275 THR A CA 1
ATOM 1989 C C . THR A 1 275 ? -14.714 10.634 32.613 1.00 97.50 275 THR A C 1
ATOM 1991 O O . THR A 1 275 ? -14.339 10.270 31.491 1.00 97.50 275 THR A O 1
ATOM 1994 N N . TRP A 1 276 ? -14.748 9.818 33.668 1.00 98.31 276 TRP A N 1
ATOM 1995 C CA . TRP A 1 276 ? -14.377 8.407 33.645 1.00 98.31 276 TRP A CA 1
ATOM 1996 C C . TRP A 1 276 ? -15.506 7.545 34.202 1.00 98.31 276 TRP A C 1
ATOM 1998 O O . TRP A 1 276 ? -16.314 7.983 35.015 1.00 98.31 276 TRP A O 1
ATOM 2008 N N . THR A 1 277 ? -15.599 6.316 33.710 1.00 98.56 277 THR A N 1
ATOM 2009 C CA . THR A 1 277 ? -16.564 5.309 34.155 1.00 98.56 277 THR A CA 1
ATOM 2010 C C . THR A 1 277 ? -15.813 4.017 34.445 1.00 98.56 277 THR A C 1
ATOM 2012 O O . THR A 1 277 ? -15.064 3.542 33.589 1.00 98.56 277 THR A O 1
ATOM 2015 N N . ALA A 1 278 ? -16.016 3.440 35.631 1.00 98.19 278 ALA A N 1
ATOM 2016 C CA . ALA A 1 278 ? -15.419 2.158 36.001 1.00 98.19 278 ALA A CA 1
ATOM 2017 C C . ALA A 1 278 ? -15.786 1.044 35.001 1.00 98.19 278 ALA A C 1
ATOM 2019 O O . ALA A 1 278 ? -16.866 1.046 34.398 1.00 98.19 278 ALA A O 1
ATOM 2020 N N . ALA A 1 279 ? -14.882 0.080 34.825 1.00 97.75 279 ALA A N 1
ATOM 2021 C CA . ALA A 1 279 ? -15.167 -1.130 34.064 1.00 97.75 279 ALA A CA 1
ATOM 2022 C C . ALA A 1 279 ? -16.270 -1.967 34.743 1.00 97.75 279 ALA A C 1
ATOM 2024 O O . ALA A 1 279 ? -16.394 -2.009 35.963 1.00 97.75 279 ALA A O 1
ATOM 2025 N N . GLU A 1 280 ? -17.060 -2.679 33.942 1.00 96.88 280 GLU A N 1
ATOM 2026 C CA . GLU A 1 280 ? -18.087 -3.613 34.422 1.00 96.88 280 GLU A CA 1
ATOM 2027 C C . GLU A 1 280 ? -17.480 -4.976 34.787 1.00 96.88 280 GLU A C 1
ATOM 2029 O O . GLU A 1 280 ? -17.958 -5.668 35.687 1.00 96.88 280 GLU A O 1
ATOM 2034 N N . ALA A 1 281 ? -16.412 -5.361 34.082 1.00 97.00 281 ALA A N 1
ATOM 2035 C CA . ALA A 1 281 ? -15.590 -6.523 34.392 1.00 97.00 281 ALA A CA 1
ATOM 2036 C C . ALA A 1 281 ? -14.118 -6.120 34.345 1.00 97.00 281 ALA A C 1
ATOM 2038 O O . ALA A 1 281 ? -13.627 -5.678 33.309 1.00 97.00 281 ALA A O 1
ATOM 2039 N N . PHE A 1 282 ? -13.434 -6.280 35.470 1.00 97.44 282 PHE A N 1
ATOM 2040 C CA . PHE A 1 282 ? -12.082 -5.789 35.709 1.00 97.44 282 PHE A CA 1
ATOM 2041 C C . PHE A 1 282 ? -10.991 -6.753 35.212 1.00 97.44 282 PHE A C 1
ATOM 2043 O O . PHE A 1 282 ? -11.217 -7.967 35.190 1.00 97.44 282 PHE A O 1
ATOM 2050 N N . PRO A 1 283 ? -9.790 -6.254 34.853 1.00 97.38 283 PRO A N 1
ATOM 2051 C CA . PRO A 1 283 ? -8.609 -7.094 34.687 1.00 97.38 283 PRO A CA 1
ATOM 2052 C C . PRO A 1 283 ? -8.345 -7.965 35.918 1.00 97.38 283 PRO A C 1
ATOM 2054 O O . PRO A 1 283 ? -8.528 -7.522 37.055 1.00 97.38 283 PRO A O 1
ATOM 2057 N N . GLY A 1 284 ? -7.830 -9.180 35.703 1.00 93.88 284 GLY A N 1
ATOM 2058 C CA . GLY A 1 284 ? -7.601 -10.184 36.756 1.00 93.88 284 GLY A CA 1
ATOM 2059 C C . GLY A 1 284 ? -6.528 -9.851 37.809 1.00 93.88 284 GLY A C 1
ATOM 2060 O O . GLY A 1 284 ? -6.103 -10.735 38.550 1.00 93.88 284 GLY A O 1
ATOM 2061 N N . GLY A 1 285 ? -6.045 -8.612 37.858 1.00 93.88 285 GLY A N 1
ATOM 2062 C CA . GLY A 1 285 ? -5.061 -8.113 38.810 1.00 93.88 285 GLY A CA 1
ATOM 2063 C C . GLY A 1 285 ? -4.625 -6.693 38.455 1.00 93.88 285 GLY A C 1
ATOM 2064 O O . GLY A 1 285 ? -5.088 -6.123 37.469 1.00 93.88 285 GLY A O 1
ATOM 2065 N N . TYR A 1 286 ? -3.678 -6.149 39.213 1.00 92.81 286 TYR A N 1
ATOM 2066 C CA . TYR A 1 286 ? -3.008 -4.892 38.874 1.00 92.81 286 TYR A CA 1
ATOM 2067 C C . TYR A 1 286 ? -2.402 -4.952 37.459 1.00 92.81 286 TYR A C 1
ATOM 2069 O O . TYR A 1 286 ? -1.721 -5.929 37.109 1.00 92.81 286 TYR A O 1
ATOM 2077 N N . ARG A 1 287 ? -2.631 -3.916 36.645 1.00 95.31 287 ARG A N 1
ATOM 2078 C CA . ARG A 1 287 ? -2.045 -3.785 35.303 1.00 95.31 287 ARG A CA 1
ATOM 2079 C C . ARG A 1 287 ? -1.193 -2.529 35.228 1.00 95.31 287 ARG A C 1
ATOM 2081 O O . ARG A 1 287 ? -1.660 -1.430 35.504 1.00 95.31 287 ARG A O 1
ATOM 2088 N N . SER A 1 288 ? 0.068 -2.722 34.859 1.00 92.69 288 SER A N 1
ATOM 2089 C CA . SER A 1 288 ? 1.067 -1.660 34.771 1.00 92.69 288 SER A CA 1
ATOM 2090 C C . SER A 1 288 ? 1.020 -0.921 33.440 1.00 92.69 288 SER A C 1
ATOM 2092 O O . SER A 1 288 ? 1.574 0.164 33.335 1.00 92.69 288 SER A O 1
ATOM 2094 N N . SER A 1 289 ? 0.411 -1.509 32.409 1.00 94.44 289 SER A N 1
ATOM 2095 C CA . SER A 1 289 ? 0.400 -0.946 31.063 1.00 94.44 289 SER A CA 1
ATOM 2096 C C . SER A 1 289 ? -0.816 -1.428 30.276 1.00 94.44 289 SER A C 1
ATOM 2098 O O . SER A 1 289 ? -1.241 -2.577 30.428 1.00 94.44 289 SER A O 1
ATOM 2100 N N . VAL A 1 290 ? -1.367 -0.552 29.435 1.00 95.06 290 VAL A N 1
ATOM 2101 C CA . VAL A 1 290 ? -2.416 -0.858 28.459 1.00 95.06 290 VAL A CA 1
ATOM 2102 C C . VAL A 1 290 ? -2.060 -0.260 27.102 1.00 95.06 290 VAL A C 1
ATOM 2104 O O . VAL A 1 290 ? -1.456 0.805 27.034 1.00 95.06 290 VAL A O 1
ATOM 2107 N N . ALA A 1 291 ? -2.469 -0.925 26.023 1.00 91.94 291 ALA A N 1
ATOM 2108 C CA . ALA A 1 291 ? -2.393 -0.406 24.663 1.00 91.94 291 ALA A CA 1
ATOM 2109 C C . ALA A 1 291 ? -3.639 -0.796 23.857 1.00 91.94 291 ALA A C 1
ATOM 2111 O O . ALA A 1 291 ? -4.166 -1.906 23.990 1.00 91.94 291 ALA A O 1
ATOM 2112 N N . TYR A 1 292 ? -4.096 0.112 22.991 1.00 87.00 292 TYR A N 1
ATOM 2113 C CA . TYR A 1 292 ? -5.058 -0.226 21.943 1.00 87.00 292 TYR A CA 1
ATOM 2114 C C . TYR A 1 292 ? -4.376 -1.028 20.835 1.00 87.00 292 TYR A C 1
ATOM 2116 O O . TYR A 1 292 ? -3.189 -0.867 20.566 1.00 87.00 292 TYR A O 1
ATOM 2124 N N . VAL A 1 293 ? -5.138 -1.888 20.163 1.00 78.62 293 VAL A N 1
ATOM 2125 C CA . VAL A 1 293 ? -4.623 -2.692 19.050 1.00 78.62 293 VAL A CA 1
ATOM 2126 C C . VAL A 1 293 ? -4.893 -1.981 17.739 1.00 78.62 293 VAL A C 1
ATOM 2128 O O . VAL A 1 293 ? -6.044 -1.810 17.333 1.00 78.62 293 VAL A O 1
ATOM 2131 N N . GLY A 1 294 ? -3.826 -1.606 17.040 1.00 60.56 294 GLY A N 1
ATOM 2132 C CA . GLY A 1 294 ? -3.920 -0.935 15.750 1.00 60.56 294 GLY A CA 1
ATOM 2133 C C . GLY A 1 294 ? -4.732 -1.755 14.742 1.00 60.56 294 GLY A C 1
ATOM 2134 O O . GLY A 1 294 ? -4.484 -2.941 14.523 1.00 60.56 294 GLY A O 1
ATOM 2135 N N . GLY A 1 295 ? -5.720 -1.117 14.112 1.00 52.41 295 GLY A N 1
ATOM 2136 C CA . GLY A 1 295 ? -6.603 -1.752 13.126 1.00 52.41 295 GLY A CA 1
ATOM 2137 C C . GLY A 1 295 ? -7.842 -2.453 13.697 1.00 52.41 295 GLY A C 1
ATOM 2138 O O . GLY A 1 295 ? -8.651 -2.949 12.914 1.00 52.41 295 GLY A O 1
ATOM 2139 N N . PHE A 1 296 ? -8.040 -2.459 15.021 1.00 62.53 296 PHE A N 1
ATOM 2140 C CA . PHE A 1 296 ? -9.241 -2.999 15.663 1.00 62.53 296 PHE A CA 1
ATOM 2141 C C . PHE A 1 296 ? -9.878 -1.951 16.578 1.00 62.53 296 PHE A C 1
ATOM 2143 O O . PHE A 1 296 ? -9.339 -1.615 17.631 1.00 62.53 296 PHE A O 1
ATOM 2150 N N . CYS A 1 297 ? -11.052 -1.442 16.196 1.00 68.31 297 CYS A N 1
ATOM 2151 C CA . CYS A 1 297 ? -11.826 -0.562 17.067 1.00 68.31 297 CYS A CA 1
ATOM 2152 C C . CYS A 1 297 ? -12.151 -1.291 18.381 1.00 68.31 297 CYS A C 1
ATOM 2154 O O . CYS A 1 297 ? -12.618 -2.427 18.346 1.00 68.31 297 CYS A O 1
ATOM 2156 N N . ASP A 1 298 ? -11.898 -0.632 19.515 1.00 82.44 298 ASP A N 1
ATOM 2157 C CA . ASP A 1 298 ? -12.266 -1.072 20.870 1.00 82.44 298 ASP A CA 1
ATOM 2158 C C . ASP A 1 298 ? -11.484 -2.277 21.420 1.00 82.44 298 ASP A C 1
ATOM 2160 O O . ASP A 1 298 ? -11.682 -2.640 22.579 1.00 82.44 298 ASP A O 1
ATOM 2164 N N . LEU A 1 299 ? -10.568 -2.866 20.642 1.00 85.88 299 LEU A N 1
ATOM 2165 C CA . LEU A 1 299 ? -9.671 -3.903 21.144 1.00 85.88 299 LEU A CA 1
ATOM 2166 C C . LEU A 1 299 ? -8.499 -3.256 21.892 1.00 85.88 299 LEU A C 1
ATOM 2168 O O . LEU A 1 299 ? -7.759 -2.454 21.319 1.00 85.88 299 LEU A O 1
ATOM 2172 N N . ALA A 1 300 ? -8.303 -3.645 23.146 1.00 92.81 300 ALA A N 1
ATOM 2173 C CA . ALA A 1 300 ? -7.172 -3.236 23.971 1.00 92.81 300 ALA A CA 1
ATOM 2174 C C . ALA A 1 300 ? -6.587 -4.439 24.712 1.00 92.81 300 ALA A C 1
ATOM 2176 O O . ALA A 1 300 ? -7.301 -5.401 25.000 1.00 92.81 300 ALA A O 1
ATOM 2177 N N . VAL A 1 301 ? -5.295 -4.382 25.030 1.00 94.62 301 VAL A N 1
ATOM 2178 C CA . VAL A 1 301 ? -4.619 -5.359 25.890 1.00 94.62 301 VAL A CA 1
ATOM 2179 C C . VAL A 1 301 ? -3.942 -4.638 27.035 1.00 94.62 301 VAL A C 1
ATOM 2181 O O . VAL A 1 301 ? -3.264 -3.636 26.828 1.00 94.62 301 VAL A O 1
ATOM 2184 N N . ALA A 1 302 ? -4.138 -5.173 28.234 1.00 95.44 302 ALA A N 1
ATOM 2185 C CA . ALA A 1 302 ? -3.509 -4.720 29.456 1.00 95.44 302 ALA A CA 1
ATOM 2186 C C . ALA A 1 302 ? -2.629 -5.833 30.014 1.00 95.44 302 ALA A C 1
ATOM 2188 O O . ALA A 1 302 ? -2.992 -7.012 29.975 1.00 95.44 302 ALA A O 1
ATOM 2189 N N . VAL A 1 303 ? -1.477 -5.454 30.551 1.00 94.62 303 VAL A N 1
ATOM 2190 C CA . VAL A 1 303 ? -0.495 -6.391 31.092 1.00 94.62 303 VAL A CA 1
ATOM 2191 C C . VAL A 1 303 ? -0.053 -5.995 32.492 1.00 94.62 303 VAL A C 1
ATOM 2193 O O . VAL A 1 303 ? -0.107 -4.826 32.876 1.00 94.62 303 VAL A O 1
ATOM 2196 N N . GLY A 1 304 ? 0.359 -6.982 33.280 1.00 92.38 304 GLY A N 1
ATOM 2197 C CA . GLY A 1 304 ? 0.908 -6.759 34.607 1.00 92.38 304 GLY A CA 1
ATOM 2198 C C . GLY A 1 304 ? 1.634 -7.984 35.167 1.00 92.38 304 GLY A C 1
ATOM 2199 O O . GLY A 1 304 ? 1.717 -9.033 34.520 1.00 92.38 304 GLY A O 1
ATOM 2200 N N . PRO A 1 305 ? 2.133 -7.894 36.411 1.00 89.56 305 PRO A N 1
ATOM 2201 C CA . PRO A 1 305 ? 2.884 -8.967 37.066 1.00 89.56 305 PRO A CA 1
ATOM 2202 C C . PRO A 1 305 ? 2.111 -10.283 37.231 1.00 89.56 305 PRO A C 1
ATOM 2204 O O . PRO A 1 305 ? 2.724 -11.329 37.429 1.00 89.56 305 PRO A O 1
ATOM 2207 N N . THR A 1 306 ? 0.778 -10.237 37.193 1.00 92.69 306 THR A N 1
ATOM 2208 C CA . THR A 1 306 ? -0.104 -11.393 37.421 1.00 92.69 306 THR A CA 1
ATOM 2209 C C . THR A 1 306 ? -0.782 -11.919 36.158 1.00 92.69 306 THR A C 1
ATOM 2211 O O . THR A 1 306 ? -1.546 -12.877 36.252 1.00 92.69 306 THR A O 1
ATOM 2214 N N . GLY A 1 307 ? -0.521 -11.332 34.987 1.00 93.44 307 GLY A N 1
ATOM 2215 C CA . GLY A 1 307 ? -1.080 -11.812 33.726 1.00 93.44 307 GLY A CA 1
ATOM 2216 C C . GLY A 1 307 ? -1.380 -10.713 32.717 1.00 93.44 307 GLY A C 1
ATOM 2217 O O . GLY A 1 307 ? -0.968 -9.562 32.860 1.00 93.44 307 GLY A O 1
ATOM 2218 N N . SER A 1 308 ? -2.110 -11.102 31.676 1.00 95.31 308 SER A N 1
ATOM 2219 C CA . SER A 1 308 ? -2.578 -10.232 30.602 1.00 95.31 308 SER A CA 1
ATOM 2220 C C . SER A 1 308 ? -4.067 -10.429 30.347 1.00 95.31 308 SER A C 1
ATOM 2222 O O . SER A 1 308 ? -4.574 -11.557 30.338 1.00 95.31 308 SER A O 1
ATOM 2224 N N . ASP A 1 309 ? -4.744 -9.323 30.070 1.00 96.06 309 ASP A N 1
ATOM 2225 C CA . ASP A 1 309 ? -6.172 -9.265 29.793 1.00 96.06 309 ASP A CA 1
ATOM 2226 C C . ASP A 1 309 ? -6.399 -8.510 28.489 1.00 96.06 309 ASP A C 1
ATOM 2228 O O . ASP A 1 309 ? -5.621 -7.630 28.120 1.00 96.06 309 ASP A O 1
ATOM 2232 N N . TYR A 1 310 ? -7.479 -8.838 27.790 1.00 95.00 310 TYR A N 1
ATOM 2233 C CA . TYR A 1 310 ? -7.941 -8.062 26.649 1.00 95.00 310 TYR A CA 1
ATOM 2234 C C . TYR A 1 310 ? -9.356 -7.541 26.890 1.00 95.00 310 TYR A C 1
ATOM 2236 O O . TYR A 1 310 ? -10.171 -8.203 27.532 1.00 95.00 310 TYR A O 1
ATOM 2244 N N . SER A 1 311 ? -9.658 -6.383 26.319 1.00 95.12 311 SER A N 1
ATOM 2245 C CA . SER A 1 311 ? -11.009 -5.838 26.194 1.00 95.12 311 SER A CA 1
ATOM 2246 C C . SER A 1 311 ? -11.358 -5.727 24.716 1.00 95.12 311 SER A C 1
ATOM 2248 O O . SER A 1 311 ? -10.485 -5.426 23.910 1.00 95.12 311 SER A O 1
ATOM 2250 N N . ARG A 1 312 ? -12.613 -6.004 24.345 1.00 90.44 312 ARG A N 1
ATOM 2251 C CA . ARG A 1 312 ? -13.134 -5.874 22.962 1.00 90.44 312 ARG A CA 1
ATOM 2252 C C . ARG A 1 312 ? -14.148 -4.739 22.815 1.00 90.44 312 ARG A C 1
ATOM 2254 O O . ARG A 1 312 ? -14.808 -4.636 21.786 1.00 90.44 312 ARG A O 1
ATOM 2261 N N . ASP A 1 313 ? -14.334 -3.961 23.869 1.00 92.06 313 ASP A N 1
ATOM 2262 C CA . ASP A 1 313 ? -15.401 -2.978 24.015 1.00 92.06 313 ASP A CA 1
ATOM 2263 C C . ASP A 1 313 ? -14.889 -1.667 24.628 1.00 92.06 313 ASP A C 1
ATOM 2265 O O . ASP A 1 313 ? -15.656 -0.928 25.246 1.00 92.06 313 ASP A O 1
ATOM 2269 N N . GLY A 1 314 ? -13.601 -1.363 24.433 1.00 90.19 314 GLY A N 1
ATOM 2270 C CA . GLY A 1 314 ? -13.016 -0.080 24.807 1.00 90.19 314 GLY A CA 1
ATOM 2271 C C . GLY A 1 314 ? -12.784 0.049 26.309 1.00 90.19 314 GLY A C 1
ATOM 2272 O O . GLY A 1 314 ? -12.953 1.128 26.860 1.00 90.19 314 GLY A O 1
ATOM 2273 N N . GLY A 1 315 ? -12.431 -1.055 26.970 1.00 96.06 315 GLY A N 1
ATOM 2274 C CA . GLY A 1 315 ? -12.109 -1.109 28.396 1.00 96.06 315 GLY A CA 1
ATOM 2275 C C . GLY A 1 315 ? -13.305 -1.321 29.322 1.00 96.06 315 GLY A C 1
ATOM 2276 O O . GLY A 1 315 ? -13.116 -1.289 30.537 1.00 96.06 315 GLY A O 1
ATOM 2277 N N . ARG A 1 316 ? -14.514 -1.556 28.787 1.00 97.12 316 ARG A N 1
ATOM 2278 C CA . ARG A 1 316 ? -15.724 -1.788 29.598 1.00 97.12 316 ARG A CA 1
ATOM 2279 C C . ARG A 1 316 ? -15.708 -3.160 30.253 1.00 97.12 316 ARG A C 1
ATOM 2281 O O . ARG A 1 316 ? -16.037 -3.276 31.429 1.00 97.12 316 ARG A O 1
ATOM 2288 N N . THR A 1 317 ? -15.302 -4.188 29.516 1.00 97.06 317 THR A N 1
ATOM 2289 C CA . THR A 1 317 ? -15.125 -5.541 30.042 1.00 97.06 317 THR A CA 1
ATOM 2290 C C . THR A 1 317 ? -13.759 -6.099 29.667 1.00 97.06 317 THR A C 1
ATOM 2292 O O . THR A 1 317 ? -13.267 -5.901 28.553 1.00 97.06 317 THR A O 1
ATOM 2295 N N . TRP A 1 318 ? -13.145 -6.814 30.610 1.00 96.62 318 TRP A N 1
ATOM 2296 C CA . TRP A 1 318 ? -11.825 -7.419 30.464 1.00 96.62 318 TRP A CA 1
ATOM 2297 C C . TRP A 1 318 ? -11.882 -8.938 30.609 1.00 96.62 318 TRP A C 1
ATOM 2299 O O . TRP A 1 318 ? -12.661 -9.489 31.385 1.00 96.62 318 TRP A O 1
ATOM 2309 N N . THR A 1 319 ? -11.064 -9.633 29.823 1.00 95.25 319 THR A N 1
ATOM 2310 C CA . THR A 1 319 ? -10.945 -11.094 29.832 1.00 95.25 319 THR A CA 1
ATOM 2311 C C . THR A 1 319 ? -9.477 -11.500 29.866 1.00 95.25 319 THR A C 1
ATOM 2313 O O . THR A 1 319 ? -8.720 -11.175 28.950 1.00 95.25 319 THR A O 1
ATOM 2316 N N . ALA A 1 320 ? -9.087 -12.260 30.889 1.00 94.44 320 ALA A N 1
ATOM 2317 C CA . ALA A 1 320 ? -7.744 -12.817 31.007 1.00 94.44 320 ALA A CA 1
ATOM 2318 C C . ALA A 1 320 ? -7.448 -13.814 29.872 1.00 94.44 320 ALA A C 1
ATOM 2320 O O . ALA A 1 320 ? -8.291 -14.649 29.529 1.00 94.44 320 ALA A O 1
ATOM 2321 N N . PHE A 1 321 ? -6.240 -13.757 29.310 1.00 92.31 321 PHE A N 1
ATOM 2322 C CA . PHE A 1 321 ? -5.786 -14.709 28.287 1.00 92.31 321 PHE A CA 1
ATOM 2323 C C . PHE A 1 321 ? -4.405 -15.310 28.561 1.00 92.31 321 PHE A C 1
ATOM 2325 O O . PHE A 1 321 ? -4.072 -16.337 27.975 1.00 92.31 321 PHE A O 1
ATOM 2332 N N . ASP A 1 322 ? -3.620 -14.711 29.457 1.00 90.94 322 ASP A N 1
ATOM 2333 C CA . ASP A 1 322 ? -2.290 -15.193 29.817 1.00 90.94 322 ASP A CA 1
ATOM 2334 C C . ASP A 1 322 ? -1.986 -14.895 31.295 1.00 90.94 322 ASP A C 1
ATOM 2336 O O . ASP A 1 322 ? -2.458 -13.899 31.838 1.00 90.94 322 ASP A O 1
ATOM 2340 N N . ALA A 1 323 ? -1.216 -15.764 31.954 1.00 89.75 323 ALA A N 1
ATOM 2341 C CA . ALA A 1 323 ? -0.838 -15.632 33.370 1.00 89.75 323 ALA A CA 1
ATOM 2342 C C . ALA A 1 323 ? 0.646 -15.257 33.568 1.00 89.75 323 ALA A C 1
ATOM 2344 O O . ALA A 1 323 ? 1.158 -15.266 34.688 1.00 89.75 323 ALA A O 1
ATOM 2345 N N . GLY A 1 324 ? 1.364 -14.991 32.477 1.00 85.06 324 GLY A N 1
ATOM 2346 C CA . GLY A 1 324 ? 2.755 -14.575 32.463 1.00 85.06 324 GLY A CA 1
ATOM 2347 C C . GLY A 1 324 ? 2.925 -13.133 32.951 1.00 85.06 324 GLY A C 1
ATOM 2348 O O . GLY A 1 324 ? 2.085 -12.278 32.665 1.00 85.06 324 GLY A O 1
ATOM 2349 N N . PRO A 1 325 ? 4.009 -12.842 33.693 1.00 86.81 325 PRO A N 1
ATOM 2350 C CA . PRO A 1 325 ? 4.273 -11.499 34.190 1.00 86.81 325 PRO A CA 1
ATOM 2351 C C . PRO A 1 325 ? 4.802 -10.619 33.061 1.00 86.81 325 PRO A C 1
ATOM 2353 O O . PRO A 1 325 ? 5.807 -10.992 32.462 1.00 86.81 325 PRO A O 1
ATOM 2356 N N . PHE A 1 326 ? 4.212 -9.445 32.828 1.00 87.94 326 PHE A N 1
ATOM 2357 C CA . PHE A 1 326 ? 4.695 -8.435 31.875 1.00 87.94 326 PHE A CA 1
ATOM 2358 C C . PHE A 1 326 ? 4.592 -7.019 32.450 1.00 87.94 326 PHE A C 1
ATOM 2360 O O . PHE A 1 326 ? 3.623 -6.702 33.129 1.00 87.94 326 PHE A O 1
ATOM 2367 N N . ASP A 1 327 ? 5.605 -6.178 32.205 1.00 85.56 327 ASP A N 1
ATOM 2368 C CA . ASP A 1 327 ? 5.684 -4.820 32.772 1.00 85.56 327 ASP A CA 1
ATOM 2369 C C . ASP A 1 327 ? 5.170 -3.720 31.818 1.00 85.56 327 ASP A C 1
ATOM 2371 O O . ASP A 1 327 ? 4.772 -2.650 32.284 1.00 85.56 327 ASP A O 1
ATOM 2375 N N . SER A 1 328 ? 5.193 -3.948 30.501 1.00 87.12 328 SER A N 1
ATOM 2376 C CA . SER A 1 328 ? 4.762 -2.982 29.477 1.00 87.12 328 SER A CA 1
ATOM 2377 C C . SER A 1 328 ? 4.085 -3.677 28.304 1.00 87.12 328 SER A C 1
ATOM 2379 O O . SER A 1 328 ? 4.361 -4.849 28.044 1.00 87.12 328 SER A O 1
ATOM 2381 N N . VAL A 1 329 ? 3.232 -2.965 27.581 1.00 89.50 329 VAL A N 1
ATOM 2382 C CA . VAL A 1 329 ? 2.723 -3.390 26.283 1.00 89.50 329 VAL A CA 1
ATOM 2383 C C . VAL A 1 329 ? 2.624 -2.188 25.363 1.00 89.50 329 VAL A C 1
ATOM 2385 O O . VAL A 1 329 ? 2.156 -1.125 25.758 1.00 89.50 329 VAL A O 1
ATOM 2388 N N . ASP A 1 330 ? 3.050 -2.378 24.122 1.00 81.69 330 ASP A N 1
ATOM 2389 C CA . ASP A 1 330 ? 2.810 -1.419 23.052 1.00 81.69 330 ASP A CA 1
ATOM 2390 C C . ASP A 1 330 ? 2.592 -2.153 21.722 1.00 81.69 330 ASP A C 1
ATOM 2392 O O . ASP A 1 330 ? 2.769 -3.378 21.632 1.00 81.69 330 ASP A O 1
ATOM 2396 N N . HIS A 1 331 ? 2.158 -1.424 20.699 1.00 67.75 331 HIS A N 1
ATOM 2397 C CA . HIS A 1 331 ? 1.651 -1.972 19.453 1.00 67.75 331 HIS A CA 1
ATOM 2398 C C . HIS A 1 331 ? 2.349 -1.410 18.206 1.00 67.75 331 HIS A C 1
ATOM 2400 O O . HIS A 1 331 ? 2.662 -0.231 18.102 1.00 67.75 331 HIS A O 1
ATOM 2406 N N . LEU A 1 332 ? 2.500 -2.280 17.206 1.00 48.50 332 LEU A N 1
ATOM 2407 C CA . LEU A 1 332 ? 2.762 -1.946 15.805 1.00 48.50 332 LEU A CA 1
ATOM 2408 C C . LEU A 1 332 ? 1.640 -2.549 14.973 1.00 48.50 332 LEU A C 1
ATOM 2410 O O . LEU A 1 332 ? 1.647 -3.756 14.710 1.00 48.50 332 LEU A O 1
ATOM 2414 N N . ALA A 1 333 ? 0.656 -1.744 14.571 1.00 44.78 333 ALA A N 1
ATOM 2415 C CA . ALA A 1 333 ? -0.534 -2.254 13.889 1.00 44.78 333 ALA A CA 1
ATOM 2416 C C . ALA A 1 333 ? -1.135 -3.477 14.636 1.00 44.78 333 ALA A C 1
ATOM 2418 O O . ALA A 1 333 ? -1.649 -3.318 15.739 1.00 44.78 333 ALA A O 1
ATOM 2419 N N . SER A 1 334 ? -1.034 -4.694 14.082 1.00 26.72 334 SER A N 1
ATOM 2420 C CA . SER A 1 334 ? -1.586 -5.936 14.650 1.00 26.72 334 SER A CA 1
ATOM 2421 C C . SER A 1 334 ? -0.611 -6.771 15.499 1.00 26.72 334 SER A C 1
ATOM 2423 O O . SER A 1 334 ? -0.906 -7.932 15.784 1.00 26.72 334 SER A O 1
ATOM 2425 N N . VAL A 1 335 ? 0.567 -6.251 15.853 1.00 32.41 335 VAL A N 1
ATOM 2426 C CA . VAL A 1 335 ? 1.567 -6.961 16.666 1.00 32.41 335 VAL A CA 1
ATOM 2427 C C . VAL A 1 335 ? 1.749 -6.238 17.993 1.00 32.41 335 VAL A C 1
ATOM 2429 O O . VAL A 1 335 ? 2.100 -5.063 18.002 1.00 32.41 335 VAL A O 1
ATOM 2432 N N . MET A 1 336 ? 1.539 -6.944 19.104 1.00 41.16 336 MET A N 1
ATOM 2433 C CA . MET A 1 336 ? 1.877 -6.434 20.437 1.00 41.16 336 MET A CA 1
ATOM 2434 C C . MET A 1 336 ? 3.204 -7.004 20.900 1.00 41.16 336 MET A C 1
ATOM 2436 O O . MET A 1 336 ? 3.479 -8.180 20.641 1.00 41.16 336 MET A O 1
ATOM 2440 N N . LEU A 1 337 ? 3.975 -6.199 21.624 1.00 37.22 337 LEU A N 1
ATOM 2441 C CA . LEU A 1 337 ? 5.216 -6.610 22.273 1.00 37.22 337 LEU A CA 1
ATOM 2442 C C . LEU A 1 337 ? 5.118 -6.395 23.793 1.00 37.22 337 LEU A C 1
ATOM 2444 O O . LEU A 1 337 ? 4.565 -5.385 24.216 1.00 37.22 337 LEU A O 1
ATOM 2448 N N . ALA A 1 338 ? 5.637 -7.323 24.609 1.00 42.34 338 ALA A N 1
ATOM 2449 C CA . ALA A 1 338 ? 5.607 -7.238 26.079 1.00 42.34 338 ALA A CA 1
ATOM 2450 C C . ALA A 1 338 ? 6.979 -7.593 26.720 1.00 42.34 338 ALA A C 1
ATOM 2452 O O . ALA A 1 338 ? 7.443 -8.705 26.505 1.00 42.34 338 ALA A O 1
ATOM 2453 N N . PRO A 1 339 ? 7.673 -6.721 27.488 1.00 36.91 339 PRO A N 1
ATOM 2454 C CA . PRO A 1 339 ? 9.136 -6.767 27.656 1.00 36.91 339 PRO A CA 1
ATOM 2455 C C . PRO A 1 339 ? 9.757 -7.594 28.806 1.00 36.91 339 PRO A C 1
ATOM 2457 O O . PRO A 1 339 ? 10.917 -7.984 28.682 1.00 36.91 339 PRO A O 1
ATOM 2460 N N . SER A 1 340 ? 9.067 -7.903 29.909 1.00 32.88 340 SER A N 1
ATOM 2461 C CA . SER A 1 340 ? 9.651 -8.617 31.086 1.00 32.88 340 SER A CA 1
ATOM 2462 C C . SER A 1 340 ? 10.312 -9.969 30.731 1.00 32.88 340 SER A C 1
ATOM 2464 O O . SER A 1 340 ? 11.273 -10.416 31.362 1.00 32.88 340 SER A O 1
ATOM 2466 N N . ARG A 1 341 ? 9.777 -10.600 29.684 1.00 33.91 341 ARG A N 1
ATOM 2467 C CA . ARG A 1 341 ? 10.329 -11.654 28.845 1.00 33.91 341 ARG A CA 1
ATOM 2468 C C . ARG A 1 341 ? 9.837 -11.283 27.462 1.00 33.91 341 ARG A C 1
ATOM 2470 O O . ARG A 1 341 ? 8.701 -11.611 27.155 1.00 33.91 341 ARG A O 1
ATOM 2477 N N . LEU A 1 342 ? 10.608 -10.497 26.717 1.00 36.03 342 LEU A N 1
ATOM 2478 C CA . LEU A 1 342 ? 10.118 -9.857 25.501 1.00 36.03 342 LEU A CA 1
ATOM 2479 C C . LEU A 1 342 ? 9.238 -10.803 24.683 1.00 36.03 342 LEU A C 1
ATOM 2481 O O . LEU A 1 342 ? 9.732 -11.847 24.300 1.00 36.03 342 LEU A O 1
ATOM 2485 N N . ALA A 1 343 ? 7.966 -10.490 24.465 1.00 32.69 343 ALA A N 1
ATOM 2486 C CA . ALA A 1 343 ? 7.056 -11.421 23.830 1.00 32.69 343 ALA A CA 1
ATOM 2487 C C . ALA A 1 343 ? 6.204 -10.785 22.751 1.00 32.69 343 ALA A C 1
ATOM 2489 O O . ALA A 1 343 ? 5.695 -9.691 22.950 1.00 32.69 343 ALA A O 1
ATOM 2490 N N . ARG A 1 344 ? 6.003 -11.492 21.640 1.00 42.81 344 ARG A N 1
ATOM 2491 C CA . ARG A 1 344 ? 5.109 -11.095 20.554 1.00 42.81 344 ARG A CA 1
ATOM 2492 C C . ARG A 1 344 ? 3.732 -11.725 20.748 1.00 42.81 344 ARG A C 1
ATOM 2494 O O . ARG A 1 344 ? 3.640 -12.930 20.962 1.00 42.81 344 ARG A O 1
ATOM 2501 N N . CYS A 1 345 ? 2.655 -10.951 20.651 1.00 37.03 345 CYS A N 1
ATOM 2502 C CA . CYS A 1 345 ? 1.308 -11.523 20.684 1.00 37.03 345 CYS A CA 1
ATOM 2503 C C . CYS A 1 345 ? 0.973 -12.179 19.336 1.00 37.03 345 CYS A C 1
ATOM 2505 O O . CYS A 1 345 ? 1.020 -11.531 18.287 1.00 37.03 345 CYS A O 1
ATOM 2507 N N . LEU A 1 346 ? 0.638 -13.469 19.367 1.00 35.69 346 LEU A N 1
ATOM 2508 C CA . LEU A 1 346 ? 0.211 -14.251 18.209 1.00 35.69 346 LEU A CA 1
ATOM 2509 C C . LEU A 1 346 ? -1.307 -14.450 18.241 1.00 35.69 346 LEU A C 1
ATOM 2511 O O . LEU A 1 346 ? -1.858 -14.969 19.215 1.00 35.69 346 LEU A O 1
ATOM 2515 N N . LEU A 1 347 ? -1.979 -14.104 17.140 1.00 34.44 347 LEU A N 1
ATOM 2516 C CA . LEU A 1 347 ? -3.370 -14.484 16.901 1.00 34.44 347 LEU A CA 1
ATOM 2517 C C . LEU A 1 347 ? -3.387 -15.848 16.202 1.00 34.44 347 LEU A C 1
ATOM 2519 O O . LEU A 1 347 ? -3.155 -15.950 14.996 1.00 34.44 347 LEU A O 1
ATOM 2523 N N . HIS A 1 348 ? -3.644 -16.915 16.954 1.00 28.88 348 HIS A N 1
ATOM 2524 C CA . HIS A 1 348 ? -3.647 -18.260 16.388 1.00 28.88 348 HIS A CA 1
ATOM 2525 C C . HIS A 1 348 ? -4.939 -18.528 15.602 1.00 28.88 348 HIS A C 1
ATOM 2527 O O . HIS A 1 348 ? -6.041 -18.515 16.150 1.00 28.88 348 HIS A O 1
ATOM 2533 N N . SER A 1 349 ? -4.790 -18.840 14.314 1.00 28.22 349 SER A N 1
ATOM 2534 C CA . SER A 1 349 ? -5.760 -19.621 13.537 1.00 28.22 349 SER A CA 1
ATOM 2535 C C . SER A 1 349 ? -5.090 -20.951 13.166 1.00 28.22 349 SER A C 1
ATOM 2537 O O . SER A 1 349 ? -3.896 -20.985 12.882 1.00 28.22 349 SER A O 1
ATOM 2539 N N . SER A 1 350 ? -5.800 -22.074 13.309 1.00 23.97 350 SER A N 1
ATOM 2540 C CA . SER A 1 350 ? -5.208 -23.425 13.349 1.00 23.97 350 SER A CA 1
ATOM 2541 C C . SER A 1 350 ? -4.293 -23.760 12.141 1.00 23.97 350 SER A C 1
ATOM 2543 O O . SER A 1 350 ? -4.618 -23.376 11.018 1.00 23.97 350 SER A O 1
ATOM 2545 N N . PRO A 1 351 ? -3.174 -24.501 12.324 1.00 26.55 351 PRO A N 1
ATOM 2546 C CA . PRO A 1 351 ? -2.027 -24.451 11.406 1.00 26.55 351 PRO A CA 1
ATOM 2547 C C . PRO A 1 351 ? -2.005 -25.533 10.304 1.00 26.55 351 PRO A C 1
ATOM 2549 O O . PRO A 1 351 ? -2.463 -26.660 10.504 1.00 26.55 351 PRO A O 1
ATOM 2552 N N . ARG A 1 352 ? -1.311 -25.241 9.188 1.00 25.77 352 ARG A N 1
ATOM 2553 C CA . ARG A 1 352 ? -0.497 -26.226 8.441 1.00 25.77 352 ARG A CA 1
ATOM 2554 C C . ARG A 1 352 ? 0.904 -25.668 8.157 1.00 25.77 352 ARG A C 1
ATOM 2556 O O . ARG A 1 352 ? 1.069 -24.495 7.858 1.00 25.77 352 ARG A O 1
ATOM 2563 N N . LEU A 1 353 ? 1.884 -26.558 8.316 1.00 26.80 353 LEU A N 1
ATOM 2564 C CA . LEU A 1 353 ? 3.332 -26.349 8.416 1.00 26.80 353 LEU A CA 1
ATOM 2565 C C . LEU A 1 353 ? 4.034 -25.998 7.090 1.00 26.80 353 LEU A C 1
ATOM 2567 O O . LEU A 1 353 ? 3.860 -26.715 6.107 1.00 26.80 353 LEU A O 1
ATOM 2571 N N . SER A 1 354 ? 4.973 -25.045 7.135 1.00 24.16 354 SER A N 1
ATOM 2572 C CA . SER A 1 354 ? 6.219 -25.082 6.346 1.00 24.16 354 SER A CA 1
ATOM 2573 C C . SER A 1 354 ? 7.327 -24.245 7.012 1.00 24.16 354 SER A C 1
ATOM 2575 O O . SER A 1 354 ? 7.070 -23.170 7.541 1.00 24.16 354 SER A O 1
ATOM 2577 N N . THR A 1 355 ? 8.545 -24.785 7.010 1.00 22.78 355 THR A N 1
ATOM 2578 C CA . THR A 1 355 ? 9.775 -24.371 7.724 1.00 22.78 355 THR A CA 1
ATOM 2579 C C . THR A 1 355 ? 10.431 -23.069 7.218 1.00 22.78 355 THR A C 1
ATOM 2581 O O . THR A 1 355 ? 10.343 -22.805 6.019 1.00 22.78 355 THR A O 1
ATOM 2584 N N . PRO A 1 356 ? 11.178 -22.310 8.055 1.00 26.55 356 PRO A N 1
ATOM 2585 C CA . PRO A 1 356 ? 11.821 -21.054 7.653 1.00 26.55 356 PRO A CA 1
ATOM 2586 C C . PRO A 1 356 ? 13.229 -21.243 7.048 1.00 26.55 356 PRO A C 1
ATOM 2588 O O . PRO A 1 356 ? 13.982 -22.138 7.433 1.00 26.55 356 PRO A O 1
ATOM 2591 N N . SER A 1 357 ? 13.591 -20.360 6.110 1.00 23.61 357 SER A N 1
ATOM 2592 C CA . SER A 1 357 ? 14.917 -20.243 5.472 1.00 23.61 357 SER A CA 1
ATOM 2593 C C . SER A 1 357 ? 15.682 -18.993 5.960 1.00 23.61 357 SER A C 1
ATOM 2595 O O . SER A 1 357 ? 15.028 -18.030 6.353 1.00 23.61 357 SER A O 1
ATOM 2597 N N . PRO A 1 358 ? 17.033 -18.953 5.911 1.00 27.03 358 PRO A N 1
ATOM 2598 C CA . PRO A 1 358 ? 17.840 -17.976 6.653 1.00 27.03 358 PRO A CA 1
ATOM 2599 C C . PRO A 1 358 ? 18.074 -16.613 5.961 1.00 27.03 358 PRO A C 1
ATOM 2601 O O . PRO A 1 358 ? 18.350 -16.555 4.761 1.00 27.03 358 PRO A O 1
ATOM 2604 N N . GLN A 1 359 ? 18.010 -15.575 6.811 1.00 28.78 359 GLN A N 1
ATOM 2605 C CA . GLN A 1 359 ? 18.704 -14.269 6.893 1.00 28.78 359 GLN A CA 1
ATOM 2606 C C . GLN A 1 359 ? 19.042 -13.460 5.620 1.00 28.78 359 GLN A C 1
ATOM 2608 O O . GLN A 1 359 ? 19.900 -13.841 4.823 1.00 28.78 359 GLN A O 1
ATOM 2613 N N . SER A 1 360 ? 18.518 -12.225 5.565 1.00 24.94 360 SER A N 1
ATOM 2614 C CA . SER A 1 360 ? 19.141 -11.076 4.887 1.00 24.94 360 SER A CA 1
ATOM 2615 C C . SER A 1 360 ? 18.991 -9.800 5.730 1.00 24.94 360 SER A C 1
ATOM 2617 O O . SER A 1 360 ? 17.884 -9.413 6.074 1.00 24.94 360 SER A O 1
ATOM 2619 N N . ILE A 1 361 ? 20.118 -9.158 6.051 1.00 27.03 361 ILE A N 1
ATOM 2620 C CA . ILE A 1 361 ? 20.242 -7.886 6.789 1.00 27.03 361 ILE A CA 1
ATOM 2621 C C . ILE A 1 361 ? 19.673 -6.731 5.935 1.00 27.03 361 ILE A C 1
ATOM 2623 O O . ILE A 1 361 ? 20.209 -6.504 4.841 1.00 27.03 361 ILE A O 1
ATOM 2627 N N . SER A 1 362 ? 18.659 -5.996 6.413 1.00 31.47 362 SER A N 1
ATOM 2628 C CA . SER A 1 362 ? 17.959 -4.952 5.639 1.00 31.47 362 SER A CA 1
ATOM 2629 C C . SER A 1 362 ? 18.476 -3.521 5.869 1.00 31.47 362 SER A C 1
ATOM 2631 O O . SER A 1 362 ? 19.240 -3.239 6.787 1.00 31.47 362 SER A O 1
ATOM 2633 N N . SER A 1 363 ? 18.157 -2.651 4.909 1.00 33.34 363 SER A N 1
ATOM 2634 C CA . SER A 1 363 ? 18.683 -1.295 4.661 1.00 33.34 363 SER A CA 1
ATOM 2635 C C . SER A 1 363 ? 17.647 -0.215 5.053 1.00 33.34 363 SER A C 1
ATOM 2637 O O . SER A 1 363 ? 16.478 -0.563 5.196 1.00 33.34 363 SER A O 1
ATOM 2639 N N . PRO A 1 364 ? 18.016 1.078 5.224 1.00 38.53 364 PRO A N 1
ATOM 2640 C CA . PRO A 1 364 ? 17.096 2.136 5.684 1.00 38.53 364 PRO A CA 1
ATOM 2641 C C . PRO A 1 364 ? 15.828 2.268 4.820 1.00 38.53 364 PRO A C 1
ATOM 2643 O O . PRO A 1 364 ? 15.914 2.182 3.594 1.00 38.53 364 PRO A O 1
ATOM 2646 N N . MET A 1 365 ? 14.664 2.512 5.441 1.00 60.16 365 MET A N 1
ATOM 2647 C CA . MET A 1 365 ? 13.383 2.726 4.740 1.00 60.16 365 MET A CA 1
ATOM 2648 C C . MET A 1 365 ? 13.351 4.057 3.963 1.00 60.16 365 MET A C 1
ATOM 2650 O O . MET A 1 365 ? 14.001 5.031 4.345 1.00 60.16 365 MET A O 1
ATOM 2654 N N . GLY A 1 366 ? 12.603 4.093 2.853 1.00 66.75 366 GLY A N 1
ATOM 2655 C CA . GLY A 1 366 ? 12.384 5.300 2.043 1.00 66.75 366 GLY A CA 1
ATOM 2656 C C . GLY A 1 366 ? 11.391 6.289 2.674 1.00 66.75 366 GLY A C 1
ATOM 2657 O O . GLY A 1 366 ? 10.584 5.907 3.516 1.00 66.75 366 GLY A O 1
ATOM 2658 N N . SER A 1 367 ? 11.425 7.550 2.233 1.00 89.81 367 SER A N 1
ATOM 2659 C CA . SER A 1 367 ? 10.477 8.617 2.605 1.00 89.81 367 SER A CA 1
ATOM 2660 C C . SER A 1 367 ? 9.646 9.073 1.396 1.00 89.81 367 SER A C 1
ATOM 2662 O O . SER A 1 367 ? 9.723 8.479 0.314 1.00 89.81 367 SER A O 1
ATOM 2664 N N . ALA A 1 368 ? 8.844 10.133 1.529 1.00 91.31 368 ALA A N 1
ATOM 2665 C CA . ALA A 1 368 ? 8.109 10.704 0.400 1.00 91.31 368 ALA A CA 1
ATOM 2666 C C . ALA A 1 368 ? 9.028 11.387 -0.635 1.00 91.31 368 ALA A C 1
ATOM 2668 O O . ALA A 1 368 ? 8.635 11.592 -1.787 1.00 91.31 368 ALA A O 1
ATOM 2669 N N . PHE A 1 369 ? 10.264 11.706 -0.243 1.00 90.50 369 PHE A N 1
ATOM 2670 C CA . PHE A 1 369 ? 11.272 12.366 -1.080 1.00 90.50 369 PHE A CA 1
ATOM 2671 C C . PHE A 1 369 ? 12.469 11.478 -1.427 1.00 90.50 369 PHE A C 1
ATOM 2673 O O . PHE A 1 369 ? 13.246 11.834 -2.314 1.00 90.50 369 PHE A O 1
ATOM 2680 N N . LYS A 1 370 ? 12.621 10.336 -0.747 1.00 90.94 370 LYS A N 1
ATOM 2681 C CA . LYS A 1 370 ? 13.758 9.431 -0.915 1.00 90.94 370 LYS A CA 1
ATOM 2682 C C . LYS A 1 370 ? 13.303 7.996 -1.145 1.00 90.94 370 LYS A C 1
ATOM 2684 O O . LYS A 1 370 ? 12.650 7.409 -0.290 1.00 90.94 370 LYS A O 1
ATOM 2689 N N . ILE A 1 371 ? 13.709 7.407 -2.261 1.00 94.31 371 ILE A N 1
ATOM 2690 C CA . ILE A 1 371 ? 13.453 6.004 -2.586 1.00 94.31 371 ILE A CA 1
ATOM 2691 C C . ILE A 1 371 ? 14.585 5.140 -2.026 1.00 94.31 371 ILE A C 1
ATOM 2693 O O . ILE A 1 371 ? 15.765 5.427 -2.226 1.00 94.31 371 ILE A O 1
ATOM 2697 N N . SER A 1 372 ? 14.214 4.073 -1.320 1.00 91.94 372 SER A N 1
ATOM 2698 C CA . SER A 1 372 ? 15.144 3.093 -0.761 1.00 91.94 372 SER A CA 1
ATOM 2699 C C . SER A 1 372 ? 14.496 1.714 -0.799 1.00 91.94 372 SER A C 1
ATOM 2701 O O . SER A 1 372 ? 13.700 1.347 0.066 1.00 91.94 372 SER A O 1
ATOM 2703 N N . VAL A 1 373 ? 14.807 0.967 -1.855 1.00 93.00 373 VAL A N 1
ATOM 2704 C CA . VAL A 1 373 ? 14.346 -0.404 -2.073 1.00 93.00 373 VAL A CA 1
ATOM 2705 C C . VAL A 1 373 ? 15.344 -1.347 -1.404 1.00 93.00 373 VAL A C 1
ATOM 2707 O O . VAL A 1 373 ? 16.499 -1.400 -1.837 1.00 93.00 373 VAL A O 1
ATOM 2710 N N . PRO A 1 374 ? 14.947 -2.094 -0.363 1.00 84.94 374 PRO A N 1
ATOM 2711 C CA . PRO A 1 374 ? 15.880 -2.946 0.351 1.00 84.94 374 PRO A CA 1
ATOM 2712 C C . PRO A 1 374 ? 16.023 -4.319 -0.334 1.00 84.94 374 PRO A C 1
ATOM 2714 O O . PRO A 1 374 ? 15.160 -4.759 -1.098 1.00 84.94 374 PRO A O 1
ATOM 2717 N N . ALA A 1 375 ? 17.144 -5.000 -0.072 1.00 85.69 375 ALA A N 1
ATOM 2718 C CA . ALA A 1 375 ? 17.480 -6.297 -0.681 1.00 85.69 375 ALA A CA 1
ATOM 2719 C C . ALA A 1 375 ? 16.537 -7.444 -0.262 1.00 85.69 375 ALA A C 1
ATOM 2721 O O . ALA A 1 375 ? 16.398 -8.433 -0.979 1.00 85.69 375 ALA A O 1
ATOM 2722 N N . ASP A 1 376 ? 15.904 -7.309 0.901 1.00 80.81 376 ASP A N 1
ATOM 2723 C CA . ASP A 1 376 ? 14.997 -8.283 1.509 1.00 80.81 376 ASP A CA 1
ATOM 2724 C C . ASP A 1 376 ? 13.536 -8.126 1.052 1.00 80.81 376 ASP A C 1
ATOM 2726 O O . ASP A 1 376 ? 12.769 -9.082 1.145 1.00 80.81 376 ASP A O 1
ATOM 2730 N N . ASN A 1 377 ? 13.157 -6.972 0.488 1.00 84.00 377 ASN A N 1
ATOM 2731 C CA . ASN A 1 377 ? 11.865 -6.780 -0.168 1.00 84.00 377 ASN A CA 1
ATOM 2732 C C . ASN A 1 377 ? 12.011 -6.785 -1.697 1.00 84.00 377 ASN A C 1
ATOM 2734 O O . ASN A 1 377 ? 12.225 -5.750 -2.329 1.00 84.00 377 ASN A O 1
ATOM 2738 N N . SER A 1 378 ? 11.840 -7.954 -2.312 1.00 87.75 378 SER A N 1
ATOM 2739 C CA . SER A 1 378 ? 11.822 -8.135 -3.771 1.00 87.75 378 SER A CA 1
ATOM 2740 C C . SER A 1 378 ? 10.415 -8.248 -4.371 1.00 87.75 378 SER A C 1
ATOM 2742 O O . SER A 1 378 ? 10.261 -8.653 -5.527 1.00 87.75 378 SER A O 1
ATOM 2744 N N . GLY A 1 379 ? 9.388 -7.864 -3.612 1.00 92.69 379 GLY A N 1
ATOM 2745 C CA . GLY A 1 379 ? 7.995 -7.922 -4.041 1.00 92.69 379 GLY A CA 1
ATOM 2746 C C . GLY A 1 379 ? 7.385 -9.329 -4.010 1.00 92.69 379 GLY A C 1
ATOM 2747 O O . GLY A 1 379 ? 7.947 -10.288 -3.482 1.00 92.69 379 GLY A O 1
ATOM 2748 N N . LEU A 1 380 ? 6.201 -9.460 -4.607 1.00 94.31 380 LEU A N 1
ATOM 2749 C CA . LEU A 1 380 ? 5.290 -10.608 -4.481 1.00 94.31 380 LEU A CA 1
ATOM 2750 C C . LEU A 1 380 ? 5.860 -11.943 -4.980 1.00 94.31 380 LEU A C 1
ATOM 2752 O O . LEU A 1 380 ? 5.376 -13.005 -4.589 1.00 94.31 380 LEU A O 1
ATOM 2756 N N . LEU A 1 381 ? 6.862 -11.919 -5.863 1.00 93.06 381 LEU A N 1
ATOM 2757 C CA . LEU A 1 381 ? 7.495 -13.144 -6.355 1.00 93.06 381 LEU A CA 1
ATOM 2758 C C . LEU A 1 381 ? 8.607 -13.667 -5.432 1.00 93.06 381 LEU A C 1
ATOM 2760 O O . LEU A 1 381 ? 8.984 -14.833 -5.574 1.00 93.06 381 LEU A O 1
ATOM 2764 N N . GLY A 1 382 ? 9.115 -12.854 -4.501 1.00 89.69 382 GLY A N 1
ATOM 2765 C CA . GLY A 1 382 ? 10.082 -13.282 -3.486 1.00 89.69 382 GLY A CA 1
ATOM 2766 C C . GLY A 1 382 ? 11.435 -13.760 -4.031 1.00 89.69 382 GLY A C 1
ATOM 2767 O O . GLY A 1 382 ? 12.100 -14.572 -3.388 1.00 89.69 382 GLY A O 1
ATOM 2768 N N . TYR A 1 383 ? 11.858 -13.309 -5.219 1.00 89.19 383 TYR A N 1
ATOM 2769 C CA . TYR A 1 383 ? 13.193 -13.632 -5.738 1.00 89.19 383 TYR A CA 1
ATOM 2770 C C . TYR A 1 383 ? 14.268 -12.993 -4.866 1.00 89.19 383 TYR A C 1
ATOM 2772 O O . TYR A 1 383 ? 14.204 -11.803 -4.579 1.00 89.19 383 TYR A O 1
ATOM 2780 N N . LYS A 1 384 ? 15.289 -13.750 -4.462 1.00 82.81 384 LYS A N 1
ATOM 2781 C CA . LYS A 1 384 ? 16.404 -13.166 -3.708 1.00 82.81 384 LYS A CA 1
ATOM 2782 C C . LYS A 1 384 ? 17.143 -12.145 -4.572 1.00 82.81 384 LYS A C 1
ATOM 2784 O O . LYS A 1 384 ? 17.475 -12.442 -5.718 1.00 82.81 384 LYS A O 1
ATOM 2789 N N . GLN A 1 385 ? 17.416 -10.980 -3.998 1.00 89.50 385 GLN A N 1
ATOM 2790 C CA . GLN A 1 385 ? 18.209 -9.924 -4.613 1.00 89.50 385 GLN A CA 1
ATOM 2791 C C . GLN A 1 385 ? 19.385 -9.555 -3.714 1.00 89.50 385 GLN A C 1
ATOM 2793 O O . GLN A 1 385 ? 19.342 -9.740 -2.497 1.00 89.50 385 GLN A O 1
ATOM 2798 N N . ASP A 1 386 ? 20.464 -9.069 -4.323 1.00 84.00 386 ASP A N 1
ATOM 2799 C CA . ASP A 1 386 ? 21.640 -8.625 -3.584 1.00 84.00 386 ASP A CA 1
ATOM 2800 C C . ASP A 1 386 ? 21.611 -7.112 -3.310 1.00 84.00 386 ASP A C 1
ATOM 2802 O O . ASP A 1 386 ? 20.823 -6.343 -3.870 1.00 84.00 386 ASP A O 1
ATOM 2806 N N . ARG A 1 387 ? 22.505 -6.668 -2.421 1.00 88.94 387 ARG A N 1
ATOM 2807 C CA . ARG A 1 387 ? 22.627 -5.248 -2.061 1.00 88.94 387 ARG A CA 1
ATOM 2808 C C . ARG A 1 387 ? 23.018 -4.366 -3.247 1.00 88.94 387 ARG A C 1
ATOM 2810 O O . ARG A 1 387 ? 22.677 -3.188 -3.243 1.00 88.94 387 ARG A O 1
ATOM 2817 N N . ALA A 1 388 ? 23.724 -4.901 -4.243 1.00 91.00 388 ALA A N 1
ATOM 2818 C CA . ALA A 1 388 ? 24.132 -4.129 -5.411 1.00 91.00 388 ALA A CA 1
ATOM 2819 C C . ALA A 1 388 ? 22.932 -3.843 -6.326 1.00 91.00 388 ALA A C 1
ATOM 2821 O O . ALA A 1 388 ? 22.790 -2.724 -6.816 1.00 91.00 388 ALA A O 1
ATOM 2822 N N . ALA A 1 389 ? 22.041 -4.818 -6.515 1.00 93.62 389 ALA A N 1
ATOM 2823 C CA . ALA A 1 389 ? 20.800 -4.657 -7.261 1.00 93.62 389 ALA A CA 1
ATOM 2824 C C . ALA A 1 389 ? 19.844 -3.707 -6.536 1.00 93.62 389 ALA A C 1
ATOM 2826 O O . ALA A 1 389 ? 19.319 -2.792 -7.167 1.00 93.62 389 ALA A O 1
ATOM 2827 N N . ALA A 1 390 ? 19.695 -3.868 -5.216 1.00 93.62 390 ALA A N 1
ATOM 2828 C CA . ALA A 1 390 ? 18.889 -2.997 -4.359 1.00 93.62 390 ALA A CA 1
ATOM 2829 C C . ALA A 1 390 ? 19.372 -1.531 -4.393 1.00 93.62 390 ALA A C 1
ATOM 2831 O O . ALA A 1 390 ? 18.589 -0.605 -4.619 1.00 93.62 390 ALA A O 1
ATOM 2832 N N . ALA A 1 391 ? 20.685 -1.310 -4.262 1.00 93.44 391 ALA A N 1
ATOM 2833 C CA . ALA A 1 391 ? 21.279 0.021 -4.367 1.00 93.44 391 ALA A CA 1
ATOM 2834 C C . ALA A 1 391 ? 21.081 0.624 -5.765 1.00 93.44 391 ALA A C 1
ATOM 2836 O O . ALA A 1 391 ? 20.688 1.782 -5.889 1.00 93.44 391 ALA A O 1
ATOM 2837 N N . LYS A 1 392 ? 21.295 -0.171 -6.822 1.00 97.94 392 LYS A N 1
ATOM 2838 C CA . LYS A 1 392 ? 21.156 0.282 -8.210 1.00 97.94 392 LYS A CA 1
ATOM 2839 C C . LYS A 1 392 ? 19.715 0.652 -8.558 1.00 97.94 392 LYS A C 1
ATOM 2841 O O . LYS A 1 392 ? 19.495 1.684 -9.184 1.00 97.94 392 LYS A O 1
ATOM 2846 N N . VAL A 1 393 ? 18.730 -0.157 -8.161 1.00 98.31 393 VAL A N 1
ATOM 2847 C CA . VAL A 1 393 ? 17.322 0.181 -8.410 1.00 98.31 393 VAL A CA 1
ATOM 2848 C C . VAL A 1 393 ? 16.910 1.424 -7.621 1.00 98.31 393 VAL A C 1
ATOM 2850 O O . VAL A 1 393 ? 16.275 2.303 -8.192 1.00 98.31 393 VAL A O 1
ATOM 2853 N N . SER A 1 394 ? 17.350 1.564 -6.366 1.00 98.06 394 SER A N 1
ATOM 2854 C CA . SER A 1 394 ? 17.067 2.750 -5.544 1.00 98.06 394 SER A CA 1
ATOM 2855 C C . SER A 1 394 ? 17.645 4.030 -6.151 1.00 98.06 394 SER A C 1
ATOM 2857 O O . SER A 1 394 ? 16.927 5.013 -6.301 1.00 98.06 394 SER A O 1
ATOM 2859 N N . GLU A 1 395 ? 18.916 3.999 -6.569 1.00 98.00 395 GLU A N 1
ATOM 2860 C CA . GLU A 1 395 ? 19.602 5.112 -7.241 1.00 98.00 395 GLU A CA 1
ATOM 2861 C C . GLU A 1 395 ? 18.836 5.579 -8.484 1.00 98.00 395 GLU A C 1
ATOM 2863 O O . GLU A 1 395 ? 18.570 6.767 -8.657 1.00 98.00 395 GLU A O 1
ATOM 2868 N N . LEU A 1 396 ? 18.469 4.643 -9.360 1.00 98.62 396 LEU A N 1
ATOM 2869 C CA . LEU A 1 396 ? 17.854 4.973 -10.644 1.00 98.62 396 LEU A CA 1
ATOM 2870 C C . LEU A 1 396 ? 16.399 5.421 -10.499 1.00 98.62 396 LEU A C 1
ATOM 2872 O O . LEU A 1 396 ? 15.966 6.305 -11.234 1.00 98.62 396 LEU A O 1
ATOM 2876 N N . LEU A 1 397 ? 15.662 4.860 -9.538 1.00 98.56 397 LEU A N 1
ATOM 2877 C CA . LEU A 1 397 ? 14.327 5.338 -9.188 1.00 98.56 397 LEU A CA 1
ATOM 2878 C C . LEU A 1 397 ? 14.373 6.747 -8.587 1.00 98.56 397 LEU A C 1
ATOM 2880 O O . LEU A 1 397 ? 13.556 7.585 -8.957 1.00 98.56 397 LEU A O 1
ATOM 2884 N N . GLN A 1 398 ? 15.337 7.029 -7.703 1.00 98.12 398 GLN A N 1
ATOM 2885 C CA . GLN A 1 398 ? 15.527 8.373 -7.154 1.00 98.12 398 GLN A CA 1
ATOM 2886 C C . GLN A 1 398 ? 15.840 9.376 -8.269 1.00 98.12 398 GLN A C 1
ATOM 2888 O O . GLN A 1 398 ? 15.220 10.432 -8.358 1.00 98.12 398 GLN A O 1
ATOM 2893 N N . ARG A 1 399 ? 16.747 9.005 -9.177 1.00 97.31 399 ARG A N 1
ATOM 2894 C CA . ARG A 1 399 ? 17.110 9.831 -10.329 1.00 97.31 399 ARG A CA 1
ATOM 2895 C C . ARG A 1 399 ? 15.925 10.084 -11.264 1.00 97.31 399 ARG A C 1
ATOM 2897 O O . ARG A 1 399 ? 15.816 11.163 -11.836 1.00 97.31 399 ARG A O 1
ATOM 2904 N N . ASP A 1 400 ? 15.055 9.094 -11.449 1.00 98.19 400 ASP A N 1
ATOM 2905 C CA . ASP A 1 400 ? 13.815 9.253 -12.212 1.00 98.19 400 ASP A CA 1
ATOM 2906 C C . ASP A 1 400 ? 12.865 10.259 -11.548 1.00 98.19 400 ASP A C 1
ATOM 2908 O O . ASP A 1 400 ? 12.416 11.197 -12.206 1.00 98.19 400 ASP A O 1
ATOM 2912 N N . LEU A 1 401 ? 12.635 10.117 -10.238 1.00 96.38 401 LEU A N 1
ATOM 2913 C CA . LEU A 1 401 ? 11.788 11.015 -9.448 1.00 96.38 401 LEU A CA 1
ATOM 2914 C C . LEU A 1 401 ? 12.262 12.478 -9.518 1.00 96.38 401 LEU A C 1
ATOM 2916 O O . LEU A 1 401 ? 11.441 13.390 -9.602 1.00 96.38 401 LEU A O 1
ATOM 2920 N N . GLU A 1 402 ? 13.577 12.701 -9.494 1.00 94.12 402 GLU A N 1
ATOM 2921 C CA . GLU A 1 402 ? 14.197 14.033 -9.475 1.00 94.12 402 GLU A CA 1
ATOM 2922 C C . GLU A 1 402 ? 14.292 14.706 -10.847 1.00 94.12 402 GLU A C 1
ATOM 2924 O O . GLU A 1 402 ? 14.487 15.921 -10.921 1.00 94.12 402 GLU A O 1
ATOM 2929 N N . HIS A 1 403 ? 14.208 13.950 -11.943 1.00 93.50 403 HIS A N 1
ATOM 2930 C CA . HIS A 1 403 ? 14.497 14.491 -13.272 1.00 93.50 403 HIS A CA 1
ATOM 2931 C C . HIS A 1 403 ? 13.379 14.314 -14.284 1.00 93.50 403 HIS A C 1
ATOM 2933 O O . HIS A 1 403 ? 13.354 15.066 -15.260 1.00 93.50 403 HIS A O 1
ATOM 2939 N N . HIS A 1 404 ? 12.441 13.390 -14.079 1.00 95.56 404 HIS A N 1
ATOM 2940 C CA . HIS A 1 404 ? 11.444 13.058 -15.088 1.00 95.56 404 HIS A CA 1
ATOM 2941 C C . HIS A 1 404 ? 10.010 13.329 -14.631 1.00 95.56 404 HIS A C 1
ATOM 2943 O O . HIS A 1 404 ? 9.591 13.051 -13.510 1.00 95.56 404 HIS A O 1
ATOM 2949 N N . HIS A 1 405 ? 9.215 13.873 -15.548 1.00 94.62 405 HIS A N 1
ATOM 2950 C CA . HIS A 1 405 ? 7.774 14.011 -15.382 1.00 94.62 405 HIS A CA 1
ATOM 2951 C C . HIS A 1 405 ? 7.086 12.645 -15.524 1.00 94.62 405 HIS A C 1
ATOM 2953 O O . HIS A 1 405 ? 7.568 11.767 -16.235 1.00 94.62 405 HIS A O 1
ATOM 2959 N N . CYS A 1 406 ? 5.878 12.480 -14.972 1.00 93.75 406 CYS A N 1
ATOM 2960 C CA . CYS A 1 406 ? 5.086 11.263 -15.202 1.00 93.75 406 CYS A CA 1
ATOM 2961 C C . CYS A 1 406 ? 4.647 11.052 -16.656 1.00 93.75 406 CYS A C 1
ATOM 2963 O O . CYS A 1 406 ? 4.118 9.990 -16.963 1.00 93.75 406 CYS A O 1
ATOM 2965 N N . PHE A 1 407 ? 4.836 12.041 -17.535 1.00 94.12 407 PHE A N 1
ATOM 2966 C CA . PHE A 1 407 ? 4.478 11.970 -18.948 1.00 94.12 407 PHE A CA 1
ATOM 2967 C C . PHE A 1 407 ? 5.723 12.223 -19.780 1.00 94.12 407 PHE A C 1
ATOM 2969 O O . PHE A 1 407 ? 6.401 13.216 -19.530 1.00 94.12 407 PHE A O 1
ATOM 2976 N N . PHE A 1 408 ? 5.983 11.414 -20.802 1.00 90.94 408 PHE A N 1
ATOM 2977 C CA . PHE A 1 408 ? 7.130 11.604 -21.697 1.00 90.94 408 PHE A CA 1
ATOM 2978 C C . PHE A 1 408 ? 6.787 12.325 -23.005 1.00 90.94 408 PHE A C 1
ATOM 2980 O O . PHE A 1 408 ? 7.674 12.650 -23.784 1.00 90.94 408 PHE A O 1
ATOM 2987 N N . ASN A 1 409 ? 5.508 12.603 -23.273 1.00 83.75 409 ASN A N 1
ATOM 2988 C CA . ASN A 1 409 ? 5.083 13.375 -24.440 1.00 83.75 409 ASN A CA 1
ATOM 2989 C C . ASN A 1 409 ? 3.862 14.261 -24.138 1.00 83.75 409 ASN A C 1
ATOM 2991 O O . ASN A 1 409 ? 3.298 14.230 -23.043 1.00 83.75 409 ASN A O 1
ATOM 2995 N N . MET A 1 410 ? 3.454 15.058 -25.127 1.00 80.50 410 MET A N 1
ATOM 2996 C CA . MET A 1 410 ? 2.294 15.954 -25.022 1.00 80.50 410 MET A CA 1
ATOM 2997 C C . MET A 1 410 ? 0.945 15.229 -25.138 1.00 80.50 410 MET A C 1
ATOM 2999 O O . MET A 1 410 ? -0.075 15.793 -24.748 1.00 80.50 410 MET A O 1
ATOM 3003 N N . ASP A 1 411 ? 0.944 13.981 -25.614 1.00 79.50 411 ASP A N 1
ATOM 3004 C CA . ASP A 1 411 ? -0.250 13.130 -25.703 1.00 79.50 411 ASP A CA 1
ATOM 3005 C C . ASP A 1 411 ? -0.603 12.465 -24.358 1.00 79.50 411 ASP A C 1
ATOM 3007 O O . ASP A 1 411 ? -1.616 11.772 -24.248 1.00 79.50 411 ASP A O 1
ATOM 3011 N N . GLY A 1 412 ? 0.219 12.682 -23.323 1.00 85.06 412 GLY A N 1
ATOM 3012 C CA . GLY A 1 412 ? -0.002 12.166 -21.973 1.00 85.06 412 GLY A CA 1
ATOM 3013 C C . GLY A 1 412 ? 0.399 10.702 -21.794 1.00 85.06 412 GLY A C 1
ATOM 3014 O O . GLY A 1 412 ? -0.203 10.010 -20.975 1.00 85.06 412 GLY A O 1
ATOM 3015 N N . PHE A 1 413 ? 1.381 10.209 -22.556 1.00 88.00 413 PHE A N 1
ATOM 3016 C CA . PHE A 1 413 ? 1.925 8.861 -22.371 1.00 88.00 413 PHE A CA 1
ATOM 3017 C C . PHE A 1 413 ? 2.869 8.813 -21.176 1.00 88.00 413 PHE A C 1
ATOM 3019 O O . PHE A 1 413 ? 3.677 9.722 -20.984 1.00 88.00 413 PHE A O 1
ATOM 3026 N N . HIS A 1 414 ? 2.761 7.750 -20.384 1.00 94.94 414 HIS A N 1
ATOM 3027 C CA . HIS A 1 414 ? 3.351 7.678 -19.054 1.00 94.94 414 HIS A CA 1
ATOM 3028 C C . HIS A 1 414 ? 4.810 7.239 -19.034 1.00 94.94 414 HIS A C 1
ATOM 3030 O O . HIS A 1 414 ? 5.226 6.371 -19.796 1.00 94.94 414 HIS A O 1
ATOM 3036 N N . ASN A 1 415 ? 5.575 7.802 -18.103 1.00 95.19 415 ASN A N 1
ATOM 3037 C CA . ASN A 1 415 ? 6.906 7.315 -17.770 1.00 95.19 415 ASN A CA 1
ATOM 3038 C C . ASN A 1 415 ? 6.813 5.869 -17.246 1.00 95.19 415 ASN A C 1
ATOM 3040 O O . ASN A 1 415 ? 6.110 5.590 -16.275 1.00 95.19 415 ASN A O 1
ATOM 3044 N N . HIS A 1 416 ? 7.514 4.940 -17.901 1.00 96.19 416 HIS A N 1
ATOM 3045 C CA . HIS A 1 416 ? 7.489 3.522 -17.547 1.00 96.19 416 HIS A CA 1
ATOM 3046 C C . HIS A 1 416 ? 8.642 3.084 -16.638 1.00 96.19 416 HIS A C 1
ATOM 3048 O O . HIS A 1 416 ? 8.605 1.946 -16.160 1.00 96.19 416 HIS A O 1
ATOM 3054 N N . ILE A 1 417 ? 9.636 3.948 -16.400 1.00 98.19 417 ILE A N 1
ATOM 3055 C CA . ILE A 1 417 ? 10.880 3.609 -15.699 1.00 98.19 417 ILE A CA 1
ATOM 3056 C C . ILE A 1 417 ? 10.600 2.937 -14.349 1.00 98.19 417 ILE A C 1
ATOM 3058 O O . ILE A 1 417 ? 11.091 1.820 -14.169 1.00 98.19 417 ILE A O 1
ATOM 3062 N N . PRO A 1 418 ? 9.757 3.483 -13.443 1.00 98.00 418 PRO A N 1
ATOM 3063 C CA . PRO A 1 418 ? 9.565 2.870 -12.130 1.00 98.00 418 PRO A CA 1
ATOM 3064 C C . PRO A 1 418 ? 9.070 1.424 -12.201 1.00 98.00 418 PRO A C 1
ATOM 3066 O O . PRO A 1 418 ? 9.623 0.518 -11.575 1.00 98.00 418 PRO A O 1
ATOM 3069 N N . HIS A 1 419 ? 8.067 1.193 -13.045 1.00 96.56 419 HIS A N 1
ATOM 3070 C CA . HIS A 1 419 ? 7.455 -0.117 -13.241 1.00 96.56 419 HIS A CA 1
ATOM 3071 C C . HIS A 1 419 ? 8.415 -1.107 -13.911 1.00 96.56 419 HIS A C 1
ATOM 3073 O O . HIS A 1 419 ? 8.387 -2.302 -13.615 1.00 96.56 419 HIS A O 1
ATOM 3079 N N . HIS A 1 420 ? 9.243 -0.627 -14.845 1.00 98.19 420 HIS A N 1
ATOM 3080 C CA . HIS A 1 420 ? 10.213 -1.455 -15.553 1.00 98.19 420 HIS A CA 1
ATOM 3081 C C . HIS A 1 420 ? 11.313 -1.918 -14.594 1.00 98.19 420 HIS A C 1
ATOM 3083 O O . HIS A 1 420 ? 11.536 -3.123 -14.453 1.00 98.19 420 HIS A O 1
ATOM 3089 N N . LEU A 1 421 ? 11.942 -0.982 -13.877 1.00 98.62 421 LEU A N 1
ATOM 3090 C CA . LEU A 1 421 ? 13.046 -1.297 -12.974 1.00 98.62 421 LEU A CA 1
ATOM 3091 C C . LEU A 1 421 ? 12.610 -2.224 -11.837 1.00 98.62 421 LEU A C 1
ATOM 3093 O O . LEU A 1 421 ? 13.301 -3.201 -11.554 1.00 98.62 421 LEU A O 1
ATOM 3097 N N . LEU A 1 422 ? 11.442 -1.987 -11.234 1.00 98.38 422 LEU A N 1
ATOM 3098 C CA . LEU A 1 422 ? 10.933 -2.849 -10.164 1.00 98.38 422 LEU A CA 1
ATOM 3099 C C . LEU A 1 422 ? 10.447 -4.214 -10.668 1.00 98.38 422 LEU A C 1
ATOM 3101 O O . LEU A 1 422 ? 10.539 -5.195 -9.938 1.00 98.38 422 LEU A O 1
ATOM 3105 N N . SER A 1 423 ? 10.003 -4.335 -11.924 1.00 98.31 423 SER A N 1
ATOM 3106 C CA . SER A 1 423 ? 9.714 -5.655 -12.513 1.00 98.31 423 SER A CA 1
ATOM 3107 C C . SER A 1 423 ? 10.977 -6.469 -12.746 1.00 98.31 423 SER A C 1
ATOM 3109 O O . SER A 1 423 ? 11.002 -7.663 -12.458 1.00 98.31 423 SER A O 1
ATOM 3111 N N . LEU A 1 424 ? 12.028 -5.825 -13.251 1.00 98.38 424 LEU A N 1
ATOM 3112 C CA . LEU A 1 424 ? 13.345 -6.431 -13.420 1.00 98.38 424 LEU A CA 1
ATOM 3113 C C . LEU A 1 424 ? 13.931 -6.844 -12.067 1.00 98.38 424 LEU A C 1
ATOM 3115 O O . LEU A 1 424 ? 14.399 -7.970 -11.904 1.00 98.38 424 LEU A O 1
ATOM 3119 N N . TYR A 1 425 ? 13.855 -5.966 -11.071 1.00 98.25 425 TYR A N 1
ATOM 3120 C CA . TYR A 1 425 ? 14.290 -6.262 -9.713 1.00 98.25 425 TYR A CA 1
ATOM 3121 C C . TYR A 1 425 ? 13.484 -7.416 -9.093 1.00 98.25 425 TYR A C 1
ATOM 3123 O O . TYR A 1 425 ? 14.062 -8.421 -8.681 1.00 98.25 425 TYR A O 1
ATOM 3131 N N . GLY A 1 426 ? 12.151 -7.351 -9.129 1.00 96.88 426 GLY A N 1
ATOM 3132 C CA . GLY A 1 426 ? 11.270 -8.375 -8.560 1.00 96.88 426 GLY A CA 1
ATOM 3133 C C . GLY A 1 426 ? 11.254 -9.715 -9.300 1.00 96.88 426 GLY A C 1
ATOM 3134 O O . GLY A 1 426 ? 10.650 -10.668 -8.819 1.00 96.88 426 GLY A O 1
ATOM 3135 N N . THR A 1 427 ? 11.917 -9.814 -10.456 1.00 96.88 427 THR A N 1
ATOM 3136 C CA . THR A 1 427 ? 12.130 -11.073 -11.194 1.00 96.88 427 THR A CA 1
ATOM 3137 C C . THR A 1 427 ? 13.586 -11.544 -11.157 1.00 96.88 427 THR A C 1
ATOM 3139 O O . THR A 1 427 ? 13.966 -12.419 -11.930 1.00 96.88 427 THR A O 1
ATOM 3142 N N . GLY A 1 428 ? 14.416 -10.983 -10.270 1.00 95.62 428 GLY A N 1
ATOM 3143 C CA . GLY A 1 428 ? 15.782 -11.468 -10.044 1.00 95.62 428 GLY A CA 1
ATOM 3144 C C . GLY A 1 428 ? 16.824 -10.995 -11.066 1.00 95.62 428 GLY A C 1
ATOM 3145 O O . GLY A 1 428 ? 17.839 -11.662 -11.244 1.00 95.62 428 GLY A O 1
ATOM 3146 N N . SER A 1 429 ? 16.593 -9.886 -11.781 1.00 96.06 429 SER A N 1
ATOM 3147 C CA . SER A 1 429 ? 17.570 -9.380 -12.758 1.00 96.06 429 SER A CA 1
ATOM 3148 C C . SER A 1 429 ? 18.816 -8.771 -12.097 1.00 96.06 429 SER A C 1
ATOM 3150 O O . SER A 1 429 ? 18.794 -8.371 -10.932 1.00 96.06 429 SER A O 1
ATOM 3152 N N . THR A 1 430 ? 19.892 -8.645 -12.877 1.00 95.88 430 THR A N 1
ATOM 3153 C CA . THR A 1 430 ? 21.176 -8.092 -12.421 1.00 95.88 430 THR A CA 1
ATOM 3154 C C . THR A 1 430 ? 21.193 -6.555 -12.404 1.00 95.88 430 THR A C 1
ATOM 3156 O O . THR A 1 430 ? 20.502 -5.927 -13.212 1.00 95.88 430 THR A O 1
ATOM 3159 N N . PRO A 1 431 ? 22.074 -5.913 -11.604 1.00 97.31 431 PRO A N 1
ATOM 3160 C CA . PRO A 1 431 ? 22.256 -4.455 -11.625 1.00 97.31 431 PRO A CA 1
ATOM 3161 C C . PRO A 1 431 ? 22.529 -3.894 -13.029 1.00 97.31 431 PRO A C 1
ATOM 3163 O O . PRO A 1 431 ? 22.060 -2.815 -13.382 1.00 97.31 431 PRO A O 1
ATOM 3166 N N . ALA A 1 432 ? 23.259 -4.645 -13.861 1.00 96.50 432 ALA A N 1
ATOM 3167 C CA . ALA A 1 432 ? 23.556 -4.254 -15.234 1.00 96.50 432 ALA A CA 1
ATOM 3168 C C . ALA A 1 432 ? 22.307 -4.255 -16.131 1.00 96.50 432 ALA A C 1
ATOM 3170 O O . ALA A 1 432 ? 22.195 -3.408 -17.013 1.00 96.50 432 ALA A O 1
ATOM 3171 N N . ALA A 1 433 ? 21.370 -5.188 -15.926 1.00 96.31 433 ALA A N 1
ATOM 3172 C CA . ALA A 1 433 ? 20.092 -5.183 -16.637 1.00 96.31 433 ALA A CA 1
ATOM 3173 C C . ALA A 1 433 ? 19.228 -3.985 -16.222 1.00 96.31 433 ALA A C 1
ATOM 3175 O O . ALA A 1 433 ? 18.714 -3.283 -17.088 1.00 96.31 433 ALA A O 1
ATOM 3176 N N . ILE A 1 434 ? 19.163 -3.700 -14.918 1.00 98.06 434 ILE A N 1
ATOM 3177 C CA . ILE A 1 434 ? 18.441 -2.547 -14.358 1.00 98.06 434 ILE A CA 1
ATOM 3178 C C . ILE A 1 434 ? 19.010 -1.227 -14.910 1.00 98.06 434 ILE A C 1
ATOM 3180 O O . ILE A 1 434 ? 18.252 -0.382 -15.381 1.00 98.06 434 ILE A O 1
ATOM 3184 N N . GLN A 1 435 ? 20.339 -1.067 -14.943 1.00 97.94 435 GLN A N 1
ATOM 3185 C CA . GLN A 1 435 ? 20.984 0.117 -15.524 1.00 97.94 435 GLN A CA 1
ATOM 3186 C C . GLN A 1 435 ? 20.654 0.284 -17.010 1.00 97.94 435 GLN A C 1
ATOM 3188 O O . GLN A 1 435 ? 20.213 1.355 -17.419 1.00 97.94 435 GLN A O 1
ATOM 3193 N N . ARG A 1 436 ? 20.803 -0.778 -17.815 1.00 96.69 436 ARG A N 1
ATOM 3194 C CA . ARG A 1 436 ? 20.476 -0.720 -19.250 1.00 96.69 436 ARG A CA 1
ATOM 3195 C C . ARG A 1 436 ? 19.020 -0.328 -19.487 1.00 96.69 436 ARG A C 1
ATOM 3197 O O . ARG A 1 436 ? 18.745 0.462 -20.384 1.00 96.69 436 ARG A O 1
ATOM 3204 N N . ALA A 1 437 ? 18.097 -0.866 -18.691 1.00 96.62 437 ALA A N 1
ATOM 3205 C CA . ALA A 1 437 ? 16.683 -0.533 -18.787 1.00 96.62 437 ALA A CA 1
ATOM 3206 C C . ALA A 1 437 ? 16.422 0.953 -18.505 1.00 96.62 437 ALA A C 1
ATOM 3208 O O . ALA A 1 437 ? 15.664 1.582 -19.245 1.00 96.62 437 ALA A O 1
ATOM 3209 N N . TYR A 1 438 ? 17.081 1.531 -17.496 1.00 97.81 438 TYR A N 1
ATOM 3210 C CA . TYR A 1 438 ? 17.013 2.970 -17.240 1.00 97.81 438 TYR A CA 1
ATOM 3211 C C . TYR A 1 438 ? 17.573 3.778 -18.416 1.00 97.81 438 TYR A C 1
ATOM 3213 O O . TYR A 1 438 ? 16.883 4.657 -18.924 1.00 97.81 438 TYR A O 1
ATOM 3221 N N . ASP A 1 439 ? 18.772 3.447 -18.899 1.00 95.69 439 ASP A N 1
ATOM 3222 C CA . ASP A 1 439 ? 19.454 4.206 -19.956 1.00 95.69 439 ASP A CA 1
ATOM 3223 C C . ASP A 1 439 ? 18.635 4.258 -21.258 1.00 95.69 439 ASP A C 1
ATOM 3225 O O . ASP A 1 439 ? 18.528 5.309 -21.893 1.00 95.69 439 ASP A O 1
ATOM 3229 N N . VAL A 1 440 ? 18.001 3.138 -21.628 1.00 92.19 440 VAL A N 1
ATOM 3230 C CA . VAL A 1 440 ? 17.111 3.053 -22.798 1.00 92.19 440 VAL A CA 1
ATOM 3231 C C . VAL A 1 440 ? 15.904 3.981 -22.646 1.00 92.19 440 VAL A C 1
ATOM 3233 O O . VAL A 1 440 ? 15.519 4.657 -23.600 1.00 92.19 440 VAL A O 1
ATOM 3236 N N . ASN A 1 441 ? 15.309 4.025 -21.454 1.00 94.38 441 ASN A N 1
ATOM 3237 C CA . ASN A 1 441 ? 14.039 4.709 -21.224 1.00 94.38 441 ASN A CA 1
ATOM 3238 C C . ASN A 1 441 ? 14.196 6.191 -20.840 1.00 94.38 441 ASN A C 1
ATOM 3240 O O . ASN A 1 441 ? 13.290 6.978 -21.104 1.00 94.38 441 ASN A O 1
ATOM 3244 N N . ALA A 1 442 ? 15.324 6.591 -20.246 1.00 94.44 442 ALA A N 1
ATOM 3245 C CA . ALA A 1 442 ? 15.551 7.949 -19.744 1.00 94.44 442 ALA A CA 1
ATOM 3246 C C . ALA A 1 442 ? 15.660 8.998 -20.864 1.00 94.44 442 ALA A C 1
ATOM 3248 O O . ALA A 1 442 ? 15.223 10.132 -20.700 1.00 94.44 442 ALA A O 1
ATOM 3249 N N . SER A 1 443 ? 16.208 8.618 -22.024 1.00 90.44 443 SER A N 1
ATOM 3250 C CA . SER A 1 443 ? 16.575 9.551 -23.105 1.00 90.44 443 SER A CA 1
ATOM 3251 C C . SER A 1 443 ? 15.424 10.369 -23.708 1.00 90.44 443 SER A C 1
ATOM 3253 O O . SER A 1 443 ? 15.673 11.418 -24.300 1.00 90.44 443 SER A O 1
ATOM 3255 N N . TYR A 1 444 ? 14.180 9.903 -23.575 1.00 91.12 444 TYR A N 1
ATOM 3256 C CA . TYR A 1 444 ? 12.997 10.534 -24.168 1.00 91.12 444 TYR A CA 1
ATOM 3257 C C . TYR A 1 444 ? 11.983 11.031 -23.130 1.00 91.12 444 TYR A C 1
ATOM 3259 O O . TYR A 1 444 ? 10.894 11.462 -23.507 1.00 91.12 444 TYR A O 1
ATOM 3267 N N . GLN A 1 445 ? 12.303 10.956 -21.835 1.00 95.19 445 GLN A N 1
ATOM 3268 C CA . GLN A 1 445 ? 11.416 11.458 -20.788 1.00 95.19 445 GLN A CA 1
ATOM 3269 C C . GLN A 1 445 ? 11.351 12.987 -20.822 1.00 95.19 445 GLN A C 1
ATOM 3271 O O . GLN A 1 445 ? 12.346 13.665 -21.083 1.00 95.19 445 GLN A O 1
ATOM 3276 N N . ASN A 1 446 ? 10.184 13.552 -20.504 1.00 91.88 446 ASN A N 1
ATOM 3277 C CA . ASN A 1 446 ? 10.108 14.988 -20.261 1.00 91.88 446 ASN A CA 1
ATOM 3278 C C . ASN A 1 446 ? 10.772 15.311 -18.926 1.00 91.88 446 ASN A C 1
ATOM 3280 O O . ASN A 1 446 ? 10.584 14.586 -17.949 1.00 91.88 446 ASN A O 1
ATOM 3284 N N . ALA A 1 447 ? 11.452 16.453 -18.863 1.00 91.56 447 ALA A N 1
ATOM 3285 C CA . ALA A 1 447 ? 11.996 16.961 -17.615 1.00 91.56 447 ALA A CA 1
ATOM 3286 C C . ALA A 1 447 ? 10.887 17.250 -16.588 1.00 91.56 447 ALA A C 1
ATOM 3288 O O . ALA A 1 447 ? 9.801 17.735 -16.938 1.00 91.56 447 ALA A O 1
ATOM 3289 N N . VAL A 1 448 ? 11.180 16.990 -15.314 1.00 89.56 448 VAL A N 1
ATOM 3290 C CA . VAL A 1 448 ? 10.348 17.456 -14.202 1.00 89.56 448 VAL A CA 1
ATOM 3291 C C . VAL A 1 448 ? 10.262 18.988 -14.216 1.00 89.56 448 VAL A C 1
ATOM 3293 O O . VAL A 1 448 ? 11.166 19.684 -14.681 1.00 89.56 448 VAL A O 1
ATOM 3296 N N . LYS A 1 449 ? 9.140 19.526 -13.738 1.00 87.81 449 LYS A N 1
ATOM 3297 C CA . LYS A 1 449 ? 8.902 20.969 -13.629 1.00 87.81 449 LYS A CA 1
ATOM 3298 C C . LYS A 1 449 ? 8.880 21.380 -12.166 1.00 87.81 449 LYS A C 1
ATOM 3300 O O . LYS A 1 449 ? 8.302 20.674 -11.344 1.00 87.81 449 LYS A O 1
ATOM 3305 N N . GLU A 1 450 ? 9.408 22.559 -11.870 1.00 88.38 450 GLU A N 1
ATOM 3306 C CA . GLU A 1 450 ? 9.289 23.135 -10.531 1.00 88.38 450 GLU A CA 1
ATOM 3307 C C . GLU A 1 450 ? 7.812 23.352 -10.156 1.00 88.38 450 GLU A C 1
ATOM 3309 O O . GLU A 1 450 ? 7.056 23.916 -10.960 1.00 88.38 450 GLU A O 1
ATOM 3314 N N . PRO A 1 451 ? 7.369 22.903 -8.966 1.00 92.38 451 PRO A N 1
ATOM 3315 C CA . PRO A 1 451 ? 5.996 23.091 -8.527 1.00 92.38 451 PRO A CA 1
ATOM 3316 C C . PRO A 1 451 ? 5.743 24.548 -8.128 1.00 92.38 451 PRO A C 1
ATOM 3318 O O . PRO A 1 451 ? 6.528 25.183 -7.423 1.00 92.38 451 PRO A O 1
ATOM 3321 N N . ARG A 1 452 ? 4.585 25.083 -8.515 1.00 95.19 452 ARG A N 1
ATOM 3322 C CA . ARG A 1 452 ? 4.119 26.399 -8.058 1.00 95.19 452 ARG A CA 1
ATOM 3323 C C . ARG A 1 452 ? 3.685 26.320 -6.595 1.00 95.19 452 ARG A C 1
ATOM 3325 O O . ARG A 1 452 ? 2.636 25.754 -6.285 1.00 95.19 452 ARG A O 1
ATOM 3332 N N . SER A 1 453 ? 4.454 26.948 -5.706 1.00 93.38 453 SER A N 1
ATOM 3333 C CA . SER A 1 453 ? 4.208 26.944 -4.255 1.00 93.38 453 SER A CA 1
ATOM 3334 C C . SER A 1 453 ? 2.812 27.438 -3.865 1.00 93.38 453 SER A C 1
ATOM 3336 O O . SER A 1 453 ? 2.200 26.864 -2.971 1.00 93.38 453 SER A O 1
ATOM 3338 N N . SER A 1 454 ? 2.273 28.440 -4.567 1.00 92.88 454 SER A N 1
ATOM 3339 C CA . SER A 1 454 ? 0.931 28.976 -4.306 1.00 92.88 454 SER A CA 1
ATOM 3340 C C . SER A 1 454 ? -0.177 27.941 -4.506 1.00 92.88 454 SER A C 1
ATOM 3342 O O . SER A 1 454 ? -1.099 27.873 -3.701 1.00 92.88 454 SER A O 1
ATOM 3344 N N . VAL A 1 455 ? -0.068 27.098 -5.536 1.00 97.75 455 VAL A N 1
ATOM 3345 C CA . VAL A 1 455 ? -1.042 26.030 -5.806 1.00 97.75 455 VAL A CA 1
ATOM 3346 C C . VAL A 1 455 ? -0.933 24.936 -4.748 1.00 97.75 455 VAL A C 1
ATOM 3348 O O . VAL A 1 455 ? -1.952 24.478 -4.244 1.00 97.75 455 VAL A O 1
ATOM 3351 N N . VAL A 1 456 ? 0.290 24.549 -4.367 1.00 95.75 456 VAL A N 1
ATOM 3352 C CA . VAL A 1 456 ? 0.511 23.550 -3.307 1.00 95.75 456 VAL A CA 1
ATOM 3353 C C . VAL A 1 456 ? -0.073 24.036 -1.977 1.00 95.75 456 VAL A C 1
ATOM 3355 O O . VAL A 1 456 ? -0.795 23.293 -1.322 1.00 95.75 456 VAL A O 1
ATOM 3358 N N . GLN A 1 457 ? 0.173 25.293 -1.597 1.00 92.25 457 GLN A N 1
ATOM 3359 C CA . GLN A 1 457 ? -0.396 25.891 -0.384 1.00 92.25 457 GLN A CA 1
ATOM 3360 C C . GLN A 1 457 ? -1.927 25.966 -0.437 1.00 92.25 457 GLN A C 1
ATOM 3362 O O . GLN A 1 457 ? -2.590 25.715 0.567 1.00 92.25 457 GLN A O 1
ATOM 3367 N N . GLU A 1 458 ? -2.501 26.281 -1.601 1.00 95.94 458 GLU A N 1
ATOM 3368 C CA . GLU A 1 458 ? -3.953 26.307 -1.785 1.00 95.94 458 GLU A CA 1
ATOM 3369 C C . GLU A 1 458 ? -4.571 24.911 -1.607 1.00 95.94 458 GLU A C 1
ATOM 3371 O O . GLU A 1 458 ? -5.571 24.779 -0.902 1.00 95.94 458 GLU A O 1
ATOM 3376 N N . LEU A 1 459 ? -3.946 23.874 -2.179 1.00 97.00 459 LEU A N 1
ATOM 3377 C CA . LEU A 1 459 ? -4.347 22.475 -2.000 1.00 97.00 459 LEU A CA 1
ATOM 3378 C C . LEU A 1 459 ? -4.268 22.034 -0.530 1.00 97.00 459 LEU A C 1
ATOM 3380 O O . LEU A 1 459 ? -5.210 21.416 -0.045 1.00 97.00 459 LEU A O 1
ATOM 3384 N N . ARG A 1 460 ? -3.189 22.386 0.185 1.00 96.00 460 ARG A N 1
ATOM 3385 C CA . ARG A 1 460 ? -2.991 22.033 1.606 1.00 96.00 460 ARG A CA 1
ATOM 3386 C C . ARG A 1 460 ? -3.937 22.749 2.561 1.00 96.00 460 ARG A C 1
ATOM 3388 O O . ARG A 1 460 ? -4.297 22.198 3.591 1.00 96.00 460 ARG A O 1
ATOM 3395 N N . ARG A 1 461 ? -4.345 23.976 2.235 1.00 95.06 461 ARG A N 1
ATOM 3396 C CA . ARG A 1 461 ? -5.259 24.748 3.085 1.00 95.06 461 ARG A CA 1
ATOM 3397 C C . ARG A 1 461 ? -6.655 24.130 3.143 1.00 95.06 461 ARG A C 1
ATOM 3399 O O . ARG A 1 461 ? -7.279 24.159 4.195 1.00 95.06 461 ARG A O 1
ATOM 3406 N N . ASP A 1 462 ? -7.159 23.663 2.003 1.00 95.06 462 ASP A N 1
ATOM 3407 C CA . ASP A 1 462 ? -8.469 23.016 1.896 1.00 95.06 462 ASP A CA 1
ATOM 3408 C C . ASP A 1 462 ? -8.528 22.219 0.585 1.00 95.06 462 ASP A C 1
ATOM 3410 O O . ASP A 1 462 ? -8.738 22.782 -0.498 1.00 95.06 462 ASP A O 1
ATOM 3414 N N . TRP A 1 463 ? -8.308 20.907 0.676 1.00 95.88 463 TRP A N 1
ATOM 3415 C CA . TRP A 1 463 ? -8.326 20.014 -0.481 1.00 95.88 463 TRP A CA 1
ATOM 3416 C C . TRP A 1 463 ? -9.692 20.022 -1.175 1.00 95.88 463 TRP A C 1
ATOM 3418 O O . TRP A 1 463 ? -9.763 20.203 -2.393 1.00 95.88 463 TRP A O 1
ATOM 3428 N N . ALA A 1 464 ? -10.778 19.876 -0.413 1.00 94.62 464 ALA A N 1
ATOM 3429 C CA . ALA A 1 464 ? -12.126 19.724 -0.952 1.00 94.62 464 ALA A CA 1
ATOM 3430 C C . ALA A 1 464 ? -12.571 20.964 -1.744 1.00 94.62 464 ALA A C 1
ATOM 3432 O O . ALA A 1 464 ? -13.137 20.838 -2.833 1.00 94.62 464 ALA A O 1
ATOM 3433 N N . ALA A 1 465 ? -12.262 22.166 -1.249 1.00 95.94 465 ALA A N 1
ATOM 3434 C CA . ALA A 1 465 ? -12.613 23.408 -1.931 1.00 95.94 465 ALA A CA 1
ATOM 3435 C C . ALA A 1 465 ? -11.707 23.729 -3.133 1.00 95.94 465 ALA A C 1
ATOM 3437 O O . ALA A 1 465 ? -12.144 24.397 -4.078 1.00 95.94 465 ALA A O 1
ATOM 3438 N N . ASN A 1 466 ? -10.438 23.301 -3.115 1.00 97.31 466 ASN A N 1
ATOM 3439 C CA . ASN A 1 466 ? -9.439 23.791 -4.071 1.00 97.31 466 ASN A CA 1
ATOM 3440 C C . ASN A 1 466 ? -8.999 22.766 -5.120 1.00 97.31 466 ASN A C 1
ATOM 3442 O O . ASN A 1 466 ? -8.781 23.151 -6.272 1.00 97.31 466 ASN A O 1
ATOM 3446 N N . ALA A 1 467 ? -8.930 21.474 -4.790 1.00 97.06 467 ALA A N 1
ATOM 3447 C CA . ALA A 1 467 ? -8.529 20.431 -5.734 1.00 97.06 467 ALA A CA 1
ATOM 3448 C C . ALA A 1 467 ? -9.358 20.415 -7.036 1.00 97.06 467 ALA A C 1
ATOM 3450 O O . ALA A 1 467 ? -8.743 20.319 -8.107 1.00 97.06 467 ALA A O 1
ATOM 3451 N N . PRO A 1 468 ? -10.698 20.616 -7.033 1.00 96.75 468 PRO A N 1
ATOM 3452 C CA . PRO A 1 468 ? -11.500 20.627 -8.263 1.00 96.75 468 PRO A CA 1
ATOM 3453 C C . PRO A 1 468 ? -11.026 21.620 -9.337 1.00 96.75 468 PRO A C 1
ATOM 3455 O O . PRO A 1 468 ? -11.254 21.405 -10.528 1.00 96.75 468 PRO A O 1
ATOM 3458 N N . LYS A 1 469 ? -10.317 22.692 -8.951 1.00 97.44 469 LYS A N 1
ATOM 3459 C CA . LYS A 1 469 ? -9.740 23.674 -9.886 1.00 97.44 469 LYS A CA 1
ATOM 3460 C C . LYS A 1 469 ? -8.612 23.082 -10.735 1.00 97.44 469 LYS A C 1
ATOM 3462 O O . LYS A 1 469 ? -8.372 23.564 -11.847 1.00 97.44 469 LYS A O 1
ATOM 3467 N N . TYR A 1 470 ? -7.920 22.062 -10.233 1.00 98.12 470 TYR A N 1
ATOM 3468 C CA . TYR A 1 470 ? -6.682 21.521 -10.806 1.00 98.12 470 TYR A CA 1
ATOM 3469 C C . TYR A 1 470 ? -6.807 20.064 -11.258 1.00 98.12 470 TYR A C 1
ATOM 3471 O O . TYR A 1 470 ? -6.086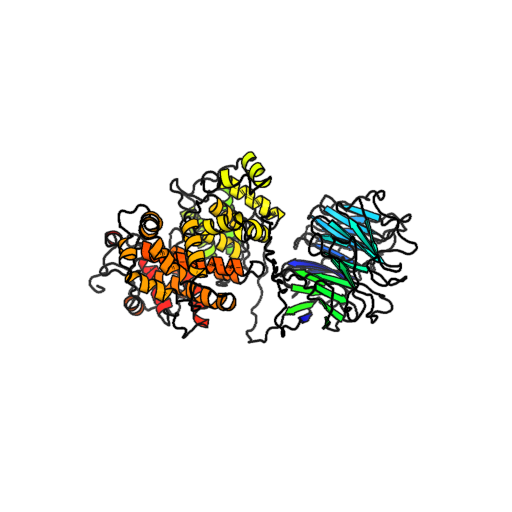 19.648 -12.164 1.00 98.12 470 TYR A O 1
ATOM 3479 N N . LEU A 1 471 ? -7.734 19.304 -10.672 1.00 98.19 471 LEU A N 1
ATOM 3480 C CA . LEU A 1 471 ? -7.959 17.900 -11.000 1.00 98.19 471 LEU A CA 1
ATOM 3481 C C . LEU A 1 471 ? -8.243 17.687 -12.499 1.00 98.19 471 LEU A C 1
ATOM 3483 O O . LEU A 1 471 ? -8.956 18.453 -13.150 1.00 98.19 471 LEU A O 1
ATOM 3487 N N . GLY A 1 472 ? -7.705 16.601 -13.056 1.00 97.00 472 GLY A N 1
ATOM 3488 C CA . GLY A 1 472 ? -7.866 16.227 -14.465 1.00 97.00 472 GLY A CA 1
ATOM 3489 C C . GLY A 1 472 ? -7.036 17.052 -15.454 1.00 97.00 472 GLY A C 1
ATOM 3490 O O . GLY A 1 472 ? -7.320 17.018 -16.656 1.00 97.00 472 GLY A O 1
ATOM 3491 N N . LYS A 1 473 ? -6.046 17.814 -14.969 1.00 95.38 473 LYS A N 1
ATOM 3492 C CA . LYS A 1 473 ? -5.165 18.655 -15.788 1.00 95.38 473 LYS A CA 1
ATOM 3493 C C . LYS A 1 473 ? -3.706 18.213 -15.645 1.00 95.38 473 LYS A C 1
ATOM 3495 O O . LYS A 1 473 ? -3.057 18.504 -14.644 1.00 95.38 473 LYS A O 1
ATOM 3500 N N . GLY A 1 474 ? -3.165 17.602 -16.702 1.00 92.25 474 GLY A N 1
ATOM 3501 C CA . GLY A 1 474 ? -1.777 17.113 -16.776 1.00 92.25 474 GLY A CA 1
ATOM 3502 C C . GLY A 1 474 ? -0.702 18.125 -16.373 1.00 92.25 474 GLY A C 1
ATOM 3503 O O . GLY A 1 474 ? 0.313 17.755 -15.795 1.00 92.25 474 GLY A O 1
ATOM 3504 N N . SER A 1 475 ? -0.945 19.416 -16.614 1.00 92.69 475 SER A N 1
ATOM 3505 C CA . SER A 1 475 ? -0.022 20.504 -16.279 1.00 92.69 475 SER A CA 1
ATOM 3506 C C . SER A 1 475 ? 0.168 20.756 -14.779 1.00 92.69 475 SER A C 1
ATOM 3508 O O . SER A 1 475 ? 0.971 21.619 -14.446 1.00 92.69 475 SER A O 1
ATOM 3510 N N . TYR A 1 476 ? -0.596 20.090 -13.906 1.00 96.94 476 TYR A N 1
ATOM 3511 C CA . TYR A 1 476 ? -0.524 20.249 -12.448 1.00 96.94 476 TYR A CA 1
ATOM 3512 C C . TYR A 1 476 ? 0.102 19.048 -11.726 1.00 96.94 476 TYR A C 1
ATOM 3514 O O . TYR A 1 476 ? 0.009 18.936 -10.506 1.00 96.94 476 TYR A O 1
ATOM 3522 N N . TYR A 1 477 ? 0.723 18.123 -12.466 1.00 96.88 477 TYR A N 1
ATOM 3523 C CA . TYR A 1 477 ? 1.299 16.909 -11.885 1.00 96.88 477 TYR A CA 1
ATOM 3524 C C . TYR A 1 477 ? 2.319 17.209 -10.789 1.00 96.88 477 TYR A C 1
ATOM 3526 O O . TYR A 1 477 ? 2.253 16.598 -9.730 1.00 96.88 477 TYR A O 1
ATOM 3534 N N . THR A 1 478 ? 3.241 18.147 -11.015 1.00 96.75 478 THR A N 1
ATOM 3535 C CA . THR A 1 478 ? 4.318 18.418 -10.054 1.00 96.75 478 THR A CA 1
ATOM 3536 C C . THR A 1 478 ? 3.803 19.108 -8.795 1.00 96.75 478 THR A C 1
ATOM 3538 O O . THR A 1 478 ? 4.309 18.835 -7.710 1.00 96.75 478 THR A O 1
ATOM 3541 N N . GLU A 1 479 ? 2.740 19.913 -8.894 1.00 98.12 479 GLU A N 1
ATOM 3542 C CA . GLU A 1 479 ? 2.039 20.431 -7.717 1.00 98.12 479 GLU A CA 1
ATOM 3543 C C . GLU A 1 479 ? 1.332 19.328 -6.927 1.00 98.12 479 GLU A C 1
ATOM 3545 O O . GLU A 1 479 ? 1.463 19.297 -5.706 1.00 98.12 479 GLU A O 1
ATOM 3550 N N . PHE A 1 480 ? 0.626 18.408 -7.594 1.00 98.75 480 PHE A N 1
ATOM 3551 C CA . PHE A 1 480 ? 0.001 17.275 -6.907 1.00 98.75 480 PHE A CA 1
ATOM 3552 C C . PHE A 1 480 ? 1.034 16.328 -6.296 1.00 98.75 480 PHE A C 1
ATOM 3554 O O . PHE A 1 480 ? 0.838 15.872 -5.175 1.00 98.75 480 PHE A O 1
ATOM 3561 N N . LEU A 1 481 ? 2.147 16.066 -6.988 1.00 98.56 481 LEU A N 1
ATOM 3562 C CA . LEU A 1 481 ? 3.250 15.273 -6.451 1.00 98.56 481 LEU A CA 1
ATOM 3563 C C . LEU A 1 481 ? 3.788 15.927 -5.184 1.00 98.56 481 LEU A C 1
ATOM 3565 O O . LEU A 1 481 ? 3.809 15.286 -4.139 1.00 98.56 481 LEU A O 1
ATOM 3569 N N . ARG A 1 482 ? 4.127 17.221 -5.238 1.00 98.06 482 ARG A N 1
ATOM 3570 C CA . ARG A 1 482 ? 4.631 17.937 -4.064 1.00 98.06 482 ARG A CA 1
ATOM 3571 C C . ARG A 1 482 ? 3.608 17.979 -2.927 1.00 98.06 482 ARG A C 1
ATOM 3573 O O . ARG A 1 482 ? 4.005 17.837 -1.776 1.00 98.06 482 ARG A O 1
ATOM 3580 N N . PHE A 1 483 ? 2.322 18.155 -3.233 1.00 98.50 483 PHE A N 1
ATOM 3581 C CA . PHE A 1 483 ? 1.234 18.076 -2.257 1.00 98.50 483 PHE A CA 1
ATOM 3582 C C . PHE A 1 483 ? 1.217 16.711 -1.558 1.00 98.50 483 PHE A C 1
ATOM 3584 O O . PHE A 1 483 ? 1.409 16.657 -0.349 1.00 98.50 483 PHE A O 1
ATOM 3591 N N . PHE A 1 484 ? 1.089 15.610 -2.306 1.00 98.62 484 PHE A N 1
ATOM 3592 C CA . PHE A 1 484 ? 1.014 14.273 -1.714 1.00 98.62 484 PHE A CA 1
ATOM 3593 C C . PHE A 1 484 ? 2.303 13.861 -1.010 1.00 98.62 484 PHE A C 1
ATOM 3595 O O . PHE A 1 484 ? 2.236 13.104 -0.048 1.00 98.62 484 PHE A O 1
ATOM 3602 N N . GLN A 1 485 ? 3.467 14.354 -1.442 1.00 97.50 485 GLN A N 1
ATOM 3603 C CA . GLN A 1 485 ? 4.712 14.117 -0.720 1.00 97.50 485 GLN A CA 1
ATOM 3604 C C . GLN A 1 485 ? 4.693 14.767 0.668 1.00 97.50 485 GLN A C 1
ATOM 3606 O O . GLN A 1 485 ? 5.054 14.116 1.638 1.00 97.50 485 GLN A O 1
ATOM 3611 N N . LEU A 1 486 ? 4.228 16.017 0.777 1.00 91.94 486 LEU A N 1
ATOM 3612 C CA . LEU A 1 486 ? 4.103 16.702 2.067 1.00 91.94 486 LEU A CA 1
ATOM 3613 C C . LEU A 1 486 ? 3.061 16.031 2.969 1.00 91.94 486 LEU A C 1
ATOM 3615 O O . LEU A 1 486 ? 3.356 15.759 4.126 1.00 91.94 486 LEU A O 1
ATOM 3619 N N . GLU A 1 487 ? 1.890 15.686 2.429 1.00 93.56 487 GLU A N 1
ATOM 3620 C CA . GLU A 1 487 ? 0.863 14.961 3.192 1.00 93.56 487 GLU A CA 1
ATOM 3621 C C . GLU A 1 487 ? 1.367 13.586 3.660 1.00 93.56 487 GLU A C 1
ATOM 3623 O O . GLU A 1 487 ? 1.022 13.128 4.745 1.00 93.56 487 GLU A O 1
ATOM 3628 N N . THR A 1 488 ? 2.212 12.930 2.860 1.00 88.88 488 THR A N 1
ATOM 3629 C CA . THR A 1 488 ? 2.804 11.632 3.206 1.00 88.88 488 THR A CA 1
ATOM 3630 C C . THR A 1 488 ? 3.816 11.741 4.343 1.00 88.88 488 THR A C 1
ATOM 3632 O O . THR A 1 488 ? 3.845 10.844 5.180 1.00 88.88 488 THR A O 1
ATOM 3635 N N . GLU A 1 489 ? 4.628 12.801 4.398 1.00 87.75 489 GLU A N 1
ATOM 3636 C CA . GLU A 1 489 ? 5.536 13.029 5.537 1.00 87.75 489 GLU A CA 1
ATOM 3637 C C . GLU A 1 489 ? 4.760 13.315 6.833 1.00 87.75 489 GLU A C 1
ATOM 3639 O O . GLU A 1 489 ? 5.195 12.915 7.906 1.00 87.75 489 GLU A O 1
ATOM 3644 N N . GLU A 1 490 ? 3.595 13.963 6.745 1.00 80.06 490 GLU A N 1
ATOM 3645 C CA . GLU A 1 490 ? 2.799 14.336 7.924 1.00 80.06 490 GLU A CA 1
ATOM 3646 C C . GLU A 1 490 ? 1.893 13.206 8.434 1.00 80.06 490 GLU A C 1
ATOM 3648 O O . GLU A 1 490 ? 1.743 13.025 9.639 1.00 80.06 490 GLU A O 1
ATOM 3653 N N . LYS A 1 491 ? 1.267 12.446 7.528 1.00 84.19 491 LYS A N 1
ATOM 3654 C CA . LYS A 1 491 ? 0.213 11.466 7.857 1.00 84.19 491 LYS A CA 1
ATOM 3655 C C . LYS A 1 491 ? 0.624 10.012 7.608 1.00 84.19 491 LYS A C 1
ATOM 3657 O O . LYS A 1 491 ? -0.133 9.092 7.921 1.00 84.19 491 LYS A O 1
ATOM 3662 N N . GLY A 1 492 ? 1.780 9.788 6.982 1.00 86.31 492 GLY A N 1
ATOM 3663 C CA . GLY A 1 492 ? 2.149 8.500 6.397 1.00 86.31 492 GLY A CA 1
ATOM 3664 C C . GLY A 1 492 ? 1.363 8.190 5.115 1.00 86.31 492 GLY A C 1
ATOM 3665 O O . GLY A 1 492 ? 0.219 8.609 4.924 1.00 86.31 492 GLY A O 1
ATOM 3666 N N . TRP A 1 493 ? 1.954 7.409 4.207 1.00 94.69 493 TRP A N 1
ATOM 3667 C CA . TRP A 1 493 ? 1.343 7.119 2.900 1.00 94.69 493 TRP A CA 1
ATOM 3668 C C . TRP A 1 493 ? 0.045 6.298 3.017 1.00 94.69 493 TRP A C 1
ATOM 3670 O O . TRP A 1 493 ? -0.829 6.398 2.154 1.00 94.69 493 TRP A O 1
ATOM 3680 N N . GLN A 1 494 ? -0.112 5.517 4.092 1.00 95.50 494 GLN A N 1
ATOM 3681 C CA . GLN A 1 494 ? -1.349 4.805 4.416 1.00 95.50 494 GLN A CA 1
ATOM 3682 C C . GLN A 1 494 ? -2.473 5.783 4.786 1.00 95.50 494 GLN A C 1
ATOM 3684 O O . GLN A 1 494 ? -3.581 5.651 4.266 1.00 95.50 494 GLN A O 1
ATOM 3689 N N . GLY A 1 495 ? -2.184 6.784 5.629 1.00 94.31 495 GLY A N 1
ATOM 3690 C CA . GLY A 1 495 ? -3.141 7.822 6.023 1.00 94.31 495 GLY A CA 1
ATOM 3691 C C . GLY A 1 495 ? -3.623 8.631 4.821 1.00 94.31 495 GLY A C 1
ATOM 3692 O O . GLY A 1 495 ? -4.825 8.791 4.619 1.00 94.31 495 GLY A O 1
ATOM 3693 N N . VAL A 1 496 ? -2.696 9.018 3.940 1.00 97.25 496 VAL A N 1
ATOM 3694 C CA . VAL A 1 496 ? -3.014 9.716 2.683 1.00 97.25 496 VAL A CA 1
ATOM 3695 C C . VAL A 1 496 ? -3.925 8.877 1.777 1.00 97.25 496 VAL A C 1
ATOM 3697 O O . VAL A 1 496 ? -4.862 9.408 1.182 1.00 97.25 496 VAL A O 1
ATOM 3700 N N . LEU A 1 497 ? -3.698 7.562 1.665 1.00 98.19 497 LEU A N 1
ATOM 3701 C CA . LEU A 1 497 ? -4.576 6.682 0.883 1.00 98.19 497 LEU A CA 1
ATOM 3702 C C . LEU A 1 497 ? -5.963 6.526 1.513 1.00 98.19 497 LEU A C 1
ATOM 3704 O O . LEU A 1 497 ? -6.958 6.511 0.786 1.00 98.19 497 LEU A O 1
ATOM 3708 N N . LEU A 1 498 ? -6.041 6.417 2.841 1.00 97.94 498 LEU A N 1
ATOM 3709 C CA . LEU A 1 498 ? -7.313 6.362 3.561 1.00 97.94 498 LEU A CA 1
ATOM 3710 C C . LEU A 1 498 ? -8.137 7.628 3.344 1.00 97.94 498 LEU A C 1
ATOM 3712 O O . LEU A 1 498 ? -9.323 7.527 3.052 1.00 97.94 498 LEU A O 1
ATOM 3716 N N . GLU A 1 499 ? -7.504 8.793 3.419 1.00 96.69 499 GLU A N 1
ATOM 3717 C CA . GLU A 1 499 ? -8.164 10.085 3.254 1.00 96.69 499 GLU A CA 1
ATOM 3718 C C . GLU A 1 499 ? -8.560 10.359 1.801 1.00 96.69 499 GLU A C 1
ATOM 3720 O O . GLU A 1 499 ? -9.704 10.700 1.516 1.00 96.69 499 GLU A O 1
ATOM 3725 N N . HIS A 1 500 ? -7.632 10.193 0.858 1.00 97.75 500 HIS A N 1
ATOM 3726 C CA . HIS A 1 500 ? -7.850 10.673 -0.505 1.00 97.75 500 HIS A CA 1
ATOM 3727 C C . HIS A 1 500 ? -8.380 9.621 -1.470 1.00 97.75 500 HIS A C 1
ATOM 3729 O O . HIS A 1 500 ? -8.830 10.005 -2.540 1.00 97.75 500 HIS A O 1
ATOM 3735 N N . VAL A 1 501 ? -8.312 8.322 -1.166 1.00 98.06 501 VAL A N 1
ATOM 3736 C CA . VAL A 1 501 ? -8.717 7.257 -2.107 1.00 98.06 501 VAL A CA 1
ATOM 3737 C C . VAL A 1 501 ? -9.759 6.323 -1.507 1.00 98.06 501 VAL A C 1
ATOM 3739 O O . VAL A 1 501 ? -10.706 5.940 -2.193 1.00 98.06 501 VAL A O 1
ATOM 3742 N N . PHE A 1 502 ? -9.588 5.921 -0.248 1.00 96.75 502 PHE A N 1
ATOM 3743 C CA . PHE A 1 502 ? -10.450 4.921 0.386 1.00 96.75 502 PHE A CA 1
ATOM 3744 C C . PHE A 1 502 ? -11.538 5.512 1.288 1.00 96.75 502 PHE A C 1
ATOM 3746 O O . PHE A 1 502 ? -12.358 4.746 1.800 1.00 96.75 502 PHE A O 1
ATOM 3753 N N . ALA A 1 503 ? -11.595 6.837 1.433 1.00 94.44 503 ALA A N 1
ATOM 3754 C CA . ALA A 1 503 ? -12.697 7.524 2.089 1.00 94.44 503 ALA A CA 1
ATOM 3755 C C . ALA A 1 503 ? -14.013 7.241 1.352 1.00 94.44 503 ALA A C 1
ATOM 3757 O O . ALA A 1 503 ? -14.075 7.250 0.119 1.00 94.44 503 ALA A O 1
ATOM 3758 N N . ASP A 1 504 ? -15.086 6.981 2.103 1.00 91.38 504 ASP A N 1
ATOM 3759 C CA . ASP A 1 504 ? -16.397 6.652 1.527 1.00 91.38 504 ASP A CA 1
ATOM 3760 C C . ASP A 1 504 ? -17.263 7.889 1.225 1.00 91.38 504 ASP A C 1
ATOM 3762 O O . ASP A 1 504 ? -18.493 7.837 1.254 1.00 91.38 504 ASP A O 1
ATOM 3766 N N . ASP A 1 505 ? -16.620 9.003 0.885 1.00 92.75 505 ASP A N 1
ATOM 3767 C CA . ASP A 1 505 ? -17.251 10.246 0.449 1.00 92.75 505 ASP A CA 1
ATOM 3768 C C . ASP A 1 505 ? -17.069 10.480 -1.064 1.00 92.75 505 ASP A C 1
ATOM 3770 O O . ASP A 1 505 ? -16.516 9.651 -1.792 1.00 92.75 505 ASP A O 1
ATOM 3774 N N . GLU A 1 506 ? -17.595 11.599 -1.566 1.00 92.00 506 GLU A N 1
ATOM 3775 C CA . GLU A 1 506 ? -17.487 11.965 -2.983 1.00 92.00 506 GLU A CA 1
ATOM 3776 C C . GLU A 1 506 ? -16.034 12.214 -3.422 1.00 92.00 506 GLU A C 1
ATOM 3778 O O . GLU A 1 506 ? -15.672 11.889 -4.553 1.00 92.00 506 GLU A O 1
ATOM 3783 N N . GLY A 1 507 ? -15.187 12.755 -2.540 1.00 94.81 507 GLY A N 1
ATOM 3784 C CA . GLY A 1 507 ? -13.787 13.055 -2.842 1.00 94.81 507 GLY A CA 1
ATOM 3785 C C . GLY A 1 507 ? -12.948 11.788 -2.996 1.00 94.81 507 GLY A C 1
ATOM 3786 O O . GLY A 1 507 ? -12.252 11.626 -4.003 1.00 94.81 507 GLY A O 1
ATOM 3787 N N . GLY A 1 508 ? -13.076 10.861 -2.044 1.00 95.62 508 GLY A N 1
ATOM 3788 C CA . GLY A 1 508 ? -12.436 9.549 -2.087 1.00 95.62 508 GLY A CA 1
ATOM 3789 C C . GLY A 1 508 ? -12.889 8.734 -3.297 1.00 95.62 508 GLY A C 1
ATOM 3790 O O . GLY A 1 508 ? -12.058 8.220 -4.049 1.00 95.62 508 GLY A O 1
ATOM 3791 N N . LYS A 1 509 ? -14.201 8.692 -3.578 1.00 94.94 509 LYS A N 1
ATOM 3792 C CA . LYS A 1 509 ? -14.750 8.004 -4.765 1.00 94.94 509 LYS A CA 1
ATOM 3793 C C . LYS A 1 509 ? -14.276 8.620 -6.081 1.00 94.94 509 LYS A C 1
ATOM 3795 O O . LYS A 1 509 ? -14.022 7.875 -7.033 1.00 94.94 509 LYS A O 1
ATOM 3800 N N . ASP A 1 510 ? -14.129 9.943 -6.156 1.00 97.12 510 ASP A N 1
ATOM 3801 C CA . ASP A 1 510 ? -13.606 10.602 -7.355 1.00 97.12 510 ASP A CA 1
ATOM 3802 C C . ASP A 1 510 ? -12.151 10.199 -7.626 1.00 97.12 510 ASP A C 1
ATOM 3804 O O . ASP A 1 510 ? -11.822 9.734 -8.720 1.00 97.12 510 ASP A O 1
ATOM 3808 N N . MET A 1 511 ? -11.281 10.298 -6.621 1.00 98.31 511 MET A N 1
ATOM 3809 C CA . MET A 1 511 ? -9.879 9.887 -6.737 1.00 98.31 511 MET A CA 1
ATOM 3810 C C . MET A 1 511 ? -9.719 8.382 -6.993 1.00 98.31 511 MET A C 1
ATOM 3812 O O . MET A 1 511 ? -8.910 7.996 -7.841 1.00 98.31 511 MET A O 1
ATOM 3816 N N . LEU A 1 512 ? -10.531 7.531 -6.355 1.00 97.69 512 LEU A N 1
ATOM 3817 C CA . LEU A 1 512 ? -10.599 6.094 -6.642 1.00 97.69 512 LEU A CA 1
ATOM 3818 C C . LEU A 1 512 ? -10.936 5.835 -8.117 1.00 97.69 512 LEU A C 1
ATOM 3820 O O . LEU A 1 512 ? -10.288 5.015 -8.767 1.00 97.69 512 LEU A O 1
ATOM 3824 N N . GLY A 1 513 ? -11.916 6.554 -8.672 1.00 97.69 513 GLY A N 1
ATOM 3825 C CA . GLY A 1 513 ? -12.285 6.456 -10.087 1.00 97.69 513 GLY A CA 1
ATOM 3826 C C . GLY A 1 513 ? -11.150 6.873 -11.024 1.00 97.69 513 GLY A C 1
ATOM 3827 O O . GLY A 1 513 ? -10.916 6.230 -12.051 1.00 97.69 513 GLY A O 1
ATOM 3828 N N . ARG A 1 514 ? -10.366 7.887 -10.640 1.00 98.31 514 ARG A N 1
ATOM 3829 C CA . ARG A 1 514 ? -9.197 8.344 -11.408 1.00 98.31 514 ARG A CA 1
ATOM 3830 C C . ARG A 1 514 ? -8.063 7.323 -11.471 1.00 98.31 514 ARG A C 1
ATOM 3832 O O . ARG A 1 514 ? -7.291 7.364 -12.429 1.00 98.31 514 ARG A O 1
ATOM 3839 N N . LEU A 1 515 ? -7.987 6.364 -10.542 1.00 98.25 515 LEU A N 1
ATOM 3840 C CA . LEU A 1 515 ? -7.023 5.260 -10.641 1.00 98.25 515 LEU A CA 1
ATOM 3841 C C . LEU A 1 515 ? -7.241 4.388 -11.891 1.00 98.25 515 LEU A C 1
ATOM 3843 O O . LEU A 1 515 ? -6.289 3.798 -12.401 1.00 98.25 515 LEU A O 1
ATOM 3847 N N . TYR A 1 516 ? -8.466 4.347 -12.427 1.00 97.69 516 TYR A N 1
ATOM 3848 C CA . TYR A 1 516 ? -8.824 3.583 -13.629 1.00 97.69 516 TYR A CA 1
ATOM 3849 C C . TYR A 1 516 ? -8.537 4.313 -14.949 1.00 97.69 516 TYR A C 1
ATOM 3851 O O . TYR A 1 516 ? -8.770 3.767 -16.030 1.00 97.69 516 TYR A O 1
ATOM 3859 N N . ALA A 1 517 ? -8.041 5.548 -14.892 1.00 94.38 517 ALA A N 1
ATOM 3860 C CA . ALA A 1 517 ? -7.737 6.343 -16.072 1.00 94.38 517 ALA A CA 1
ATOM 3861 C C . ALA A 1 517 ? -6.345 6.029 -16.652 1.00 94.38 517 ALA A C 1
ATOM 3863 O O . ALA A 1 517 ? -5.578 5.238 -16.107 1.00 94.38 517 ALA A O 1
ATOM 3864 N N . GLY A 1 518 ? -6.014 6.642 -17.795 1.00 92.44 518 GLY A N 1
ATOM 3865 C CA . GLY A 1 518 ? -4.662 6.588 -18.362 1.00 92.44 518 GLY A CA 1
ATOM 3866 C C . GLY A 1 518 ? -4.142 5.175 -18.646 1.00 92.44 518 GLY A C 1
ATOM 3867 O O . GLY A 1 518 ? -2.966 4.917 -18.429 1.00 92.44 518 GLY A O 1
ATOM 3868 N N . PHE A 1 519 ? -5.005 4.246 -19.072 1.00 92.69 519 PHE A N 1
ATOM 3869 C CA . PHE A 1 519 ? -4.669 2.818 -19.215 1.00 92.69 519 PHE A CA 1
ATOM 3870 C C . PHE A 1 519 ? -4.168 2.176 -17.913 1.00 92.69 519 PHE A C 1
ATOM 3872 O O . PHE A 1 519 ? -3.249 1.365 -17.938 1.00 92.69 519 PHE A O 1
ATOM 3879 N N . LEU A 1 520 ? -4.781 2.545 -16.783 1.00 97.31 520 LEU A N 1
ATOM 3880 C CA . LEU A 1 520 ? -4.476 2.055 -15.434 1.00 97.31 520 LEU A CA 1
ATOM 3881 C C . LEU A 1 520 ? -3.104 2.479 -14.895 1.00 97.31 520 LEU A C 1
ATOM 3883 O O . LEU A 1 520 ? -2.726 2.024 -13.822 1.00 97.31 520 LEU A O 1
ATOM 3887 N N . HIS A 1 521 ? -2.364 3.365 -15.567 1.00 97.25 521 HIS A N 1
ATOM 3888 C CA . HIS A 1 521 ? -1.042 3.793 -15.098 1.00 97.25 521 HIS A CA 1
ATOM 3889 C C . HIS A 1 521 ? -1.017 4.384 -13.683 1.00 97.25 521 HIS A C 1
ATOM 3891 O O . HIS A 1 521 ? -0.115 4.003 -12.943 1.00 97.25 521 HIS A O 1
ATOM 3897 N N . PRO A 1 522 ? -1.989 5.208 -13.237 1.00 98.25 522 PRO A N 1
ATOM 3898 C CA . PRO A 1 522 ? -2.008 5.653 -11.845 1.00 98.25 522 PRO A CA 1
ATOM 3899 C C . PRO A 1 522 ? -2.073 4.482 -10.856 1.00 98.25 522 PRO A C 1
ATOM 3901 O O . PRO A 1 522 ? -1.357 4.465 -9.857 1.00 98.25 522 PRO A O 1
ATOM 3904 N N . MET A 1 523 ? -2.883 3.465 -11.166 1.00 98.44 523 MET A N 1
ATOM 3905 C CA . MET A 1 523 ? -2.993 2.250 -10.362 1.00 98.44 523 MET A CA 1
ATOM 3906 C C . MET A 1 523 ? -1.746 1.363 -10.477 1.00 98.44 523 MET A C 1
ATOM 3908 O O . MET A 1 523 ? -1.313 0.805 -9.479 1.00 98.44 523 MET A O 1
ATOM 3912 N N . ILE A 1 524 ? -1.127 1.257 -11.656 1.00 98.50 524 ILE A N 1
ATOM 3913 C CA . ILE A 1 524 ? 0.132 0.521 -11.851 1.00 98.50 524 ILE A CA 1
ATOM 3914 C C . ILE A 1 524 ? 1.262 1.194 -11.060 1.00 98.50 524 ILE A C 1
ATOM 3916 O O . ILE A 1 524 ? 1.990 0.513 -10.350 1.00 98.50 524 ILE A O 1
ATOM 3920 N N . GLN A 1 525 ? 1.393 2.517 -11.117 1.00 98.38 525 GLN A N 1
ATOM 3921 C CA . GLN A 1 525 ? 2.372 3.264 -10.326 1.00 98.38 525 GLN A CA 1
ATOM 3922 C C . GLN A 1 525 ? 2.140 3.045 -8.824 1.00 98.38 525 GLN A C 1
ATOM 3924 O O . GLN A 1 525 ? 3.078 2.723 -8.092 1.00 98.38 525 GLN A O 1
ATOM 3929 N N . LEU A 1 526 ? 0.883 3.160 -8.379 1.00 98.25 526 LEU A N 1
ATOM 3930 C CA . LEU A 1 526 ? 0.495 2.925 -6.989 1.00 98.25 526 LEU A CA 1
ATOM 3931 C C . LEU A 1 526 ? 0.802 1.488 -6.541 1.00 98.25 526 LEU A C 1
ATOM 3933 O O . LEU A 1 526 ? 1.296 1.295 -5.436 1.00 98.25 526 LEU A O 1
ATOM 3937 N N . MET A 1 527 ? 0.576 0.492 -7.403 1.00 98.31 527 MET A N 1
ATOM 3938 C CA . MET A 1 527 ? 0.903 -0.913 -7.144 1.00 98.31 527 MET A CA 1
ATOM 3939 C C . MET A 1 527 ? 2.363 -1.091 -6.748 1.00 98.31 527 MET A C 1
ATOM 3941 O O . MET A 1 527 ? 2.637 -1.680 -5.709 1.00 98.31 527 MET A O 1
ATOM 3945 N N . TYR A 1 528 ? 3.291 -0.562 -7.549 1.00 98.00 528 TYR A N 1
ATOM 3946 C CA . TYR A 1 528 ? 4.720 -0.675 -7.260 1.00 98.00 528 TYR A CA 1
ATOM 3947 C C . TYR A 1 528 ? 5.112 0.076 -5.982 1.00 98.00 528 TYR A C 1
ATOM 3949 O O . TYR A 1 528 ? 5.972 -0.398 -5.243 1.00 98.00 528 TYR A O 1
ATOM 3957 N N . GLY A 1 529 ? 4.459 1.205 -5.688 1.00 97.56 529 GLY A N 1
ATOM 3958 C CA . GLY A 1 529 ? 4.648 1.923 -4.428 1.00 97.56 529 GLY A CA 1
ATOM 3959 C C . GLY A 1 529 ? 4.195 1.123 -3.206 1.00 97.56 529 GLY A C 1
ATOM 3960 O O . GLY A 1 529 ? 4.946 1.032 -2.241 1.00 97.56 529 GLY A O 1
ATOM 3961 N N . ILE A 1 530 ? 3.010 0.506 -3.252 1.00 96.50 530 ILE A N 1
ATOM 3962 C CA . ILE A 1 530 ? 2.471 -0.295 -2.140 1.00 96.50 530 ILE A CA 1
ATOM 3963 C C . ILE A 1 530 ? 3.265 -1.594 -1.968 1.00 96.50 530 ILE A C 1
ATOM 3965 O O . ILE A 1 530 ? 3.633 -1.943 -0.852 1.00 96.50 530 ILE A O 1
ATOM 3969 N N . GLU A 1 531 ? 3.551 -2.306 -3.060 1.00 95.25 531 GLU A N 1
ATOM 3970 C CA . GLU A 1 531 ? 4.238 -3.599 -3.016 1.00 95.25 531 GLU A CA 1
ATOM 3971 C C . GLU A 1 531 ? 5.653 -3.491 -2.426 1.00 95.25 531 GLU A C 1
ATOM 3973 O O . GLU A 1 531 ? 6.033 -4.295 -1.576 1.00 95.25 531 GLU A O 1
ATOM 3978 N N . TRP A 1 532 ? 6.412 -2.464 -2.819 1.00 95.06 532 TRP A N 1
ATOM 3979 C CA . TRP A 1 532 ? 7.752 -2.206 -2.280 1.00 95.06 532 TRP A CA 1
ATOM 3980 C C . TRP A 1 532 ? 7.771 -1.258 -1.077 1.00 95.06 532 TRP A C 1
ATOM 3982 O O . TRP A 1 532 ? 8.852 -0.927 -0.589 1.00 95.06 532 TRP A O 1
ATOM 3992 N N . GLN A 1 533 ? 6.600 -0.821 -0.606 1.00 93.19 533 GLN A N 1
ATOM 3993 C CA . GLN A 1 533 ? 6.438 0.135 0.494 1.00 93.19 533 GLN A CA 1
ATOM 3994 C C . GLN A 1 533 ? 7.296 1.402 0.313 1.00 93.19 533 GLN A C 1
ATOM 3996 O O . GLN A 1 533 ? 8.027 1.811 1.208 1.00 93.19 533 GLN A O 1
ATOM 4001 N N . GLN A 1 534 ? 7.240 2.009 -0.876 1.00 96.88 534 GLN A N 1
ATOM 4002 C CA . GLN A 1 534 ? 7.996 3.213 -1.233 1.00 96.88 534 GLN A CA 1
ATOM 4003 C C . GLN A 1 534 ? 7.074 4.444 -1.230 1.00 96.88 534 GLN A C 1
ATOM 4005 O O . GLN A 1 534 ? 6.339 4.645 -2.208 1.00 96.88 534 GLN A O 1
ATOM 4010 N N . PRO A 1 535 ? 7.114 5.304 -0.191 1.00 97.31 535 PRO A N 1
ATOM 4011 C CA . PRO A 1 535 ? 6.165 6.412 -0.049 1.00 97.31 535 PRO A CA 1
ATOM 4012 C C . PRO A 1 535 ? 6.231 7.414 -1.213 1.00 97.31 535 PRO A C 1
ATOM 4014 O O . PRO A 1 535 ? 5.197 7.853 -1.715 1.00 97.31 535 PRO A O 1
ATOM 4017 N N . ALA A 1 536 ? 7.428 7.699 -1.736 1.00 97.31 536 ALA A N 1
ATOM 4018 C CA . ALA A 1 536 ? 7.607 8.553 -2.914 1.00 97.31 536 ALA A CA 1
ATOM 4019 C C . ALA A 1 536 ? 6.885 8.027 -4.175 1.00 97.31 536 ALA A C 1
ATOM 4021 O O . ALA A 1 536 ? 6.327 8.802 -4.960 1.00 97.31 536 ALA A O 1
ATOM 4022 N N . LEU A 1 537 ? 6.852 6.703 -4.372 1.00 98.38 537 LEU A N 1
ATOM 4023 C CA . LEU A 1 537 ? 6.144 6.090 -5.500 1.00 98.38 537 LEU A CA 1
ATOM 4024 C C . LEU A 1 537 ? 4.626 6.080 -5.280 1.00 98.38 537 LEU A C 1
ATOM 4026 O O . LEU A 1 537 ? 3.885 6.240 -6.251 1.00 98.38 537 LEU A O 1
ATOM 4030 N N . VAL A 1 538 ? 4.163 5.960 -4.028 1.00 98.62 538 VAL A N 1
ATOM 4031 C CA . VAL A 1 538 ? 2.743 6.126 -3.669 1.00 98.62 538 VAL A CA 1
ATOM 4032 C C . VAL A 1 538 ? 2.278 7.553 -3.975 1.00 98.62 538 VAL A C 1
ATOM 4034 O O . VAL A 1 538 ? 1.293 7.726 -4.695 1.00 98.62 538 VAL A O 1
ATOM 4037 N N . ALA A 1 539 ? 3.027 8.570 -3.535 1.00 98.69 539 ALA A N 1
ATOM 4038 C CA . ALA A 1 539 ? 2.740 9.973 -3.846 1.00 98.69 539 ALA A CA 1
ATOM 4039 C C . ALA A 1 539 ? 2.717 10.231 -5.365 1.00 98.69 539 ALA A C 1
ATOM 4041 O O . ALA A 1 539 ? 1.825 10.914 -5.873 1.00 98.69 539 ALA A O 1
ATOM 4042 N N . SER A 1 540 ? 3.638 9.613 -6.112 1.00 98.38 540 SER A N 1
ATOM 4043 C CA . SER A 1 540 ? 3.656 9.668 -7.580 1.00 98.38 540 SER A CA 1
ATOM 4044 C C . SER A 1 540 ? 2.410 9.038 -8.209 1.00 98.38 540 SER A C 1
ATOM 4046 O O . SER A 1 540 ? 1.836 9.611 -9.136 1.00 98.38 540 SER A O 1
ATOM 4048 N N . GLY A 1 541 ? 1.944 7.893 -7.699 1.00 98.44 541 GLY A N 1
ATOM 4049 C CA . GLY A 1 541 ? 0.711 7.243 -8.160 1.00 98.44 541 GLY A CA 1
ATOM 4050 C C . GLY A 1 541 ? -0.537 8.096 -7.916 1.00 98.44 541 GLY A C 1
ATOM 4051 O O . GLY A 1 541 ? -1.373 8.246 -8.809 1.00 98.44 541 GLY A O 1
ATOM 4052 N N . LEU A 1 542 ? -0.626 8.735 -6.747 1.00 98.81 542 LEU A N 1
ATOM 4053 C CA . LEU A 1 542 ? -1.713 9.658 -6.405 1.00 98.81 542 LEU A CA 1
ATOM 4054 C C . LEU A 1 542 ? -1.697 10.925 -7.261 1.00 98.81 542 LEU A C 1
ATOM 4056 O O . LEU A 1 542 ? -2.738 11.349 -7.764 1.00 98.81 542 LEU A O 1
ATOM 4060 N N . ALA A 1 543 ? -0.517 11.495 -7.503 1.00 98.69 543 ALA A N 1
ATOM 4061 C CA . ALA A 1 543 ? -0.366 12.640 -8.389 1.00 98.69 543 ALA A CA 1
ATOM 4062 C C . ALA A 1 543 ? -0.747 12.301 -9.835 1.00 98.69 543 ALA A C 1
ATOM 4064 O O . ALA A 1 543 ? -1.420 13.094 -10.497 1.00 98.69 543 ALA A O 1
ATOM 4065 N N . GLN A 1 544 ? -0.384 11.104 -10.315 1.00 98.19 544 GLN A N 1
ATOM 4066 C CA . GLN A 1 544 ? -0.852 10.601 -11.606 1.00 98.19 544 GLN A CA 1
ATOM 4067 C C . GLN A 1 544 ? -2.381 10.482 -11.636 1.00 98.19 544 GLN A C 1
ATOM 4069 O O . GLN A 1 544 ? -2.996 10.912 -12.610 1.00 98.19 544 GLN A O 1
ATOM 4074 N N . ALA A 1 545 ? -3.014 9.960 -10.582 1.00 98.50 545 ALA A N 1
ATOM 4075 C CA . ALA A 1 545 ? -4.472 9.872 -10.505 1.00 98.50 545 ALA A CA 1
ATOM 4076 C C . ALA A 1 545 ? -5.115 11.267 -10.571 1.00 98.50 545 ALA A C 1
ATOM 4078 O O . ALA A 1 545 ? -5.988 11.5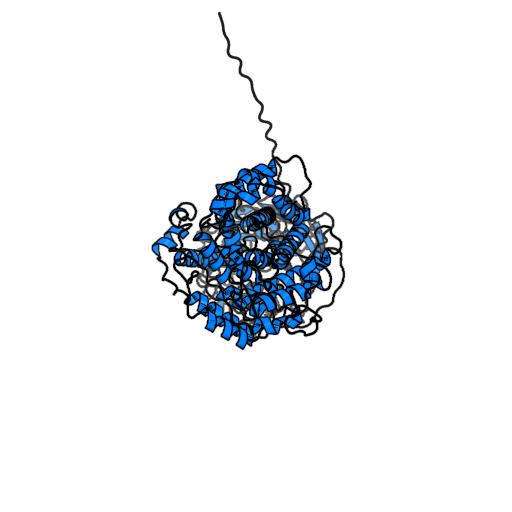15 -11.402 1.00 98.50 545 ALA A O 1
ATOM 4079 N N . ALA A 1 546 ? -4.622 12.213 -9.770 1.00 98.62 546 ALA A N 1
ATOM 4080 C CA . ALA A 1 546 ? -5.160 13.566 -9.676 1.00 98.62 546 ALA A CA 1
ATOM 4081 C C . ALA A 1 546 ? -5.167 14.311 -11.023 1.00 98.62 546 ALA A C 1
ATOM 4083 O O . ALA A 1 546 ? -6.114 15.043 -11.328 1.00 98.62 546 ALA A O 1
ATOM 4084 N N . VAL A 1 547 ? -4.158 14.102 -11.876 1.00 97.62 547 VAL A N 1
ATOM 4085 C CA . VAL A 1 547 ? -4.090 14.764 -13.190 1.00 97.62 547 VAL A CA 1
ATOM 4086 C C . VAL A 1 547 ? -4.919 14.104 -14.288 1.00 97.62 547 VAL A C 1
ATOM 4088 O O . VAL A 1 547 ? -5.106 14.709 -15.347 1.00 97.62 547 VAL A O 1
ATOM 4091 N N . HIS A 1 548 ? -5.455 12.906 -14.060 1.00 97.19 548 HIS A N 1
ATOM 4092 C CA . HIS A 1 548 ? -6.339 12.235 -15.011 1.00 97.19 548 HIS A CA 1
ATOM 4093 C C . HIS A 1 548 ? -7.800 12.576 -14.771 1.00 97.19 548 HIS A C 1
ATOM 4095 O O . HIS A 1 548 ? -8.229 12.760 -13.639 1.00 97.19 548 HIS A O 1
ATOM 4101 N N . LYS A 1 549 ? -8.595 12.651 -15.843 1.00 95.62 549 LYS A N 1
ATOM 4102 C CA . LYS A 1 549 ? -10.052 12.824 -15.740 1.00 95.62 549 LYS A CA 1
ATOM 4103 C C . LYS A 1 549 ? -10.707 11.535 -15.242 1.00 95.62 549 LYS A C 1
ATOM 4105 O O . LYS A 1 549 ? -10.371 10.453 -15.719 1.00 95.62 549 LYS A O 1
ATOM 4110 N N . ASN A 1 550 ? -11.724 11.664 -14.395 1.00 96.00 550 ASN A N 1
ATOM 4111 C CA . ASN A 1 550 ? -12.560 10.544 -13.966 1.00 96.00 550 ASN A CA 1
ATOM 4112 C C . ASN A 1 550 ? -13.641 10.197 -15.016 1.00 96.00 550 ASN A C 1
ATOM 4114 O O . ASN A 1 550 ? -14.840 10.336 -14.788 1.00 96.00 550 ASN A O 1
ATOM 4118 N N . ALA A 1 551 ? -13.217 9.801 -16.220 1.00 94.69 551 ALA A N 1
ATOM 4119 C CA . ALA A 1 551 ? -14.123 9.582 -17.356 1.00 94.69 551 ALA A CA 1
ATOM 4120 C C . ALA A 1 551 ? -15.053 8.359 -17.197 1.00 94.69 551 ALA A C 1
ATOM 4122 O O . ALA A 1 551 ? -16.024 8.230 -17.938 1.00 94.69 551 ALA A O 1
ATOM 4123 N N . LEU A 1 552 ? -14.765 7.470 -16.241 1.00 96.62 552 LEU A N 1
ATOM 4124 C CA . LEU A 1 552 ? -15.541 6.257 -15.965 1.00 96.62 552 LEU A CA 1
ATOM 4125 C C . LEU A 1 552 ? -16.555 6.427 -14.823 1.00 96.62 552 LEU A C 1
ATOM 4127 O O . LEU A 1 552 ? -17.345 5.513 -14.598 1.00 96.62 552 LEU A O 1
ATOM 4131 N N . ALA A 1 553 ? -16.579 7.579 -14.140 1.00 96.31 553 ALA A N 1
ATOM 4132 C CA . ALA A 1 553 ? -17.432 7.820 -12.972 1.00 96.31 553 ALA A CA 1
ATOM 4133 C C . ALA A 1 553 ? -18.907 7.473 -13.225 1.00 96.31 553 ALA A C 1
ATOM 4135 O O . ALA A 1 553 ? -19.506 6.698 -12.482 1.00 96.31 553 ALA A O 1
ATOM 4136 N N . ALA A 1 554 ? -19.475 7.996 -14.318 1.00 97.31 554 ALA A N 1
ATOM 4137 C CA . ALA A 1 554 ? -20.875 7.766 -14.671 1.00 97.31 554 ALA A CA 1
ATOM 4138 C C . ALA A 1 554 ? -21.174 6.283 -14.945 1.00 97.31 554 ALA A C 1
ATOM 4140 O O . ALA A 1 554 ? -22.222 5.781 -14.547 1.00 97.31 554 ALA A O 1
ATOM 4141 N N . PHE A 1 555 ? -20.241 5.572 -15.587 1.00 98.06 555 PHE A N 1
ATOM 4142 C CA . PHE A 1 555 ? -20.382 4.141 -15.840 1.00 98.06 555 PHE A CA 1
ATOM 4143 C C . PHE A 1 555 ? -20.357 3.340 -14.534 1.00 98.06 555 PHE A C 1
ATOM 4145 O O . PHE A 1 555 ? -21.238 2.509 -14.317 1.00 98.06 555 PHE A O 1
ATOM 4152 N N . PHE A 1 556 ? -19.384 3.594 -13.654 1.00 97.69 556 PHE A N 1
ATOM 4153 C CA . PHE A 1 556 ? -19.285 2.873 -12.386 1.00 97.69 556 PHE A CA 1
ATOM 4154 C C . PHE A 1 556 ? -20.494 3.128 -11.486 1.00 97.69 556 PHE A C 1
ATOM 4156 O O . PHE A 1 556 ? -21.072 2.164 -10.991 1.00 97.69 556 PHE A O 1
ATOM 4163 N N . ALA A 1 557 ? -20.945 4.381 -11.371 1.00 96.69 557 ALA A N 1
ATOM 4164 C CA . ALA A 1 557 ? -22.143 4.727 -10.610 1.00 96.69 557 ALA A CA 1
ATOM 4165 C C . ALA A 1 557 ? -23.400 4.017 -11.148 1.00 96.69 557 ALA A C 1
ATOM 4167 O O . ALA A 1 557 ? -24.170 3.443 -10.376 1.00 96.69 557 ALA A O 1
ATOM 4168 N N . ALA A 1 558 ? -23.589 3.993 -12.474 1.00 97.56 558 ALA A N 1
ATOM 4169 C CA . ALA A 1 558 ? -24.710 3.289 -13.095 1.00 97.56 558 ALA A CA 1
ATOM 4170 C C . ALA A 1 558 ? -24.627 1.766 -12.890 1.00 97.56 558 ALA A C 1
ATOM 4172 O O . ALA A 1 558 ? -25.637 1.125 -12.598 1.00 97.56 558 ALA A O 1
ATOM 4173 N N . ALA A 1 559 ? -23.430 1.181 -12.998 1.00 96.00 559 ALA A N 1
ATOM 4174 C CA . ALA A 1 559 ? -23.209 -0.242 -12.761 1.00 96.00 559 ALA A CA 1
ATOM 4175 C C . ALA A 1 559 ? -23.431 -0.636 -11.293 1.00 96.00 559 ALA A C 1
ATOM 4177 O O . ALA A 1 559 ? -24.036 -1.678 -11.046 1.00 96.00 559 ALA A O 1
ATOM 4178 N N . ASP A 1 560 ? -22.997 0.191 -10.336 1.00 94.75 560 ASP A N 1
ATOM 4179 C CA . ASP A 1 560 ? -23.242 -0.008 -8.903 1.00 94.75 560 ASP A CA 1
ATOM 4180 C C . ASP A 1 560 ? -24.743 0.037 -8.586 1.00 94.75 560 ASP A C 1
ATOM 4182 O O . ASP A 1 560 ? -25.268 -0.883 -7.957 1.00 94.75 560 ASP A O 1
ATOM 4186 N N . ALA A 1 561 ? -25.456 1.053 -9.086 1.00 95.06 561 ALA A N 1
ATOM 4187 C CA . ALA A 1 561 ? -26.900 1.184 -8.894 1.00 95.06 561 ALA A CA 1
ATOM 4188 C C . ALA A 1 561 ? -27.679 0.010 -9.516 1.00 95.06 561 ALA A C 1
ATOM 4190 O O . ALA A 1 561 ? -28.582 -0.554 -8.892 1.00 95.06 561 ALA A O 1
ATOM 4191 N N . ALA A 1 562 ? -27.304 -0.404 -10.729 1.00 94.12 562 ALA A N 1
ATOM 4192 C CA . ALA A 1 562 ? -27.909 -1.554 -11.387 1.00 94.12 562 ALA A CA 1
ATOM 4193 C C . ALA A 1 562 ? -27.619 -2.856 -10.627 1.00 94.12 562 ALA A C 1
ATOM 4195 O O . ALA A 1 562 ? -28.534 -3.647 -10.422 1.00 94.12 562 ALA A O 1
ATOM 4196 N N . ALA A 1 563 ? -26.383 -3.076 -10.165 1.00 91.75 563 ALA A N 1
ATOM 4197 C CA . ALA A 1 563 ? -26.012 -4.268 -9.402 1.00 91.75 563 ALA A CA 1
ATOM 4198 C C . ALA A 1 563 ? -26.771 -4.363 -8.068 1.00 91.75 563 ALA A C 1
ATOM 4200 O O . ALA A 1 563 ? -27.184 -5.454 -7.680 1.00 91.75 563 ALA A O 1
ATOM 4201 N N . ALA A 1 564 ? -27.001 -3.231 -7.393 1.00 89.69 564 ALA A N 1
ATOM 4202 C CA . ALA A 1 564 ? -27.699 -3.174 -6.108 1.00 89.69 564 ALA A CA 1
ATOM 4203 C C . ALA A 1 564 ? -29.186 -3.578 -6.177 1.00 89.69 564 ALA A C 1
ATOM 4205 O O . ALA A 1 564 ? -29.759 -3.960 -5.162 1.00 89.69 564 ALA A O 1
ATOM 4206 N N . THR A 1 565 ? -29.813 -3.512 -7.356 1.00 87.94 565 THR A N 1
ATOM 4207 C CA . THR A 1 565 ? -31.244 -3.818 -7.550 1.00 87.94 565 THR A CA 1
ATOM 4208 C C . THR A 1 565 ? -31.499 -5.207 -8.145 1.00 87.94 565 THR A C 1
ATOM 4210 O O . THR A 1 565 ? -32.651 -5.572 -8.393 1.00 87.94 565 THR A O 1
ATOM 4213 N N . ARG A 1 566 ? -30.450 -6.008 -8.389 1.00 82.25 566 ARG A N 1
ATOM 4214 C CA . ARG A 1 566 ? -30.596 -7.329 -9.017 1.00 82.25 566 ARG A CA 1
ATOM 4215 C C . ARG A 1 566 ? -31.189 -8.364 -8.044 1.00 82.25 566 ARG A C 1
ATOM 4217 O O . ARG A 1 566 ? -30.673 -8.497 -6.938 1.00 82.25 566 ARG A O 1
ATOM 4224 N N . PRO A 1 567 ? -32.196 -9.158 -8.470 1.00 68.19 567 PRO A N 1
ATOM 4225 C CA . PRO A 1 567 ? -32.816 -10.189 -7.625 1.00 68.19 567 PRO A CA 1
ATOM 4226 C C . PRO A 1 567 ? -31.919 -11.404 -7.330 1.00 68.19 567 PRO A C 1
ATOM 4228 O O . PRO A 1 567 ? -32.152 -12.107 -6.350 1.00 68.19 567 PRO A O 1
ATOM 4231 N N . ASP A 1 568 ? -30.909 -11.666 -8.168 1.00 57.84 568 ASP A N 1
ATOM 4232 C CA . ASP A 1 568 ? -30.092 -12.883 -8.101 1.00 57.84 568 ASP A CA 1
ATOM 4233 C C . ASP A 1 568 ? -28.782 -12.655 -7.337 1.00 57.84 568 ASP A C 1
ATOM 4235 O O . ASP A 1 568 ? -27.896 -11.929 -7.788 1.00 57.84 568 ASP A O 1
ATOM 4239 N N . GLY A 1 569 ? -28.631 -13.348 -6.207 1.00 54.75 569 GLY A N 1
ATOM 4240 C CA . GLY A 1 569 ? -27.423 -13.345 -5.373 1.00 54.75 569 GLY A CA 1
ATOM 4241 C C . GLY A 1 569 ? -26.242 -14.166 -5.911 1.00 54.75 569 GLY A C 1
ATOM 4242 O O . GLY A 1 569 ? -25.258 -14.333 -5.193 1.00 54.75 569 GLY A O 1
ATOM 4243 N N . THR A 1 570 ? -26.307 -14.697 -7.138 1.00 59.06 570 THR A N 1
ATOM 4244 C CA . THR A 1 570 ? -25.202 -15.466 -7.737 1.00 59.06 570 THR A CA 1
ATOM 4245 C C . THR A 1 570 ? -24.379 -14.595 -8.683 1.00 59.06 570 THR A C 1
ATOM 4247 O O . THR A 1 570 ? -24.841 -14.158 -9.738 1.00 59.06 570 THR A O 1
ATOM 4250 N N . ALA A 1 571 ? -23.131 -14.331 -8.294 1.00 77.69 571 ALA A N 1
ATOM 4251 C CA . ALA A 1 571 ? -22.162 -13.665 -9.151 1.00 77.69 571 ALA A CA 1
ATOM 4252 C C . ALA A 1 571 ? -21.815 -14.577 -10.337 1.00 77.69 571 ALA A C 1
ATOM 4254 O O . ALA A 1 571 ? -21.466 -15.743 -10.153 1.00 77.69 571 ALA A O 1
ATOM 4255 N N . ALA A 1 572 ? -21.899 -14.052 -11.559 1.00 84.31 572 ALA A N 1
ATOM 4256 C CA . ALA A 1 572 ? -21.435 -14.792 -12.726 1.00 84.31 572 ALA A CA 1
ATOM 4257 C C . ALA A 1 572 ? -19.893 -14.805 -12.762 1.00 84.31 572 ALA A C 1
ATOM 4259 O O . ALA A 1 572 ? -19.271 -13.781 -12.430 1.00 84.31 572 ALA A O 1
ATOM 4260 N N . PRO A 1 573 ? -19.263 -15.915 -13.193 1.00 88.69 573 PRO A N 1
ATOM 4261 C CA . PRO A 1 573 ? -17.840 -15.914 -13.486 1.00 88.69 573 PRO A CA 1
ATOM 4262 C C . PRO A 1 573 ? -17.509 -14.879 -14.566 1.00 88.69 573 PRO A C 1
ATOM 4264 O O . PRO A 1 573 ? -18.195 -14.788 -15.588 1.00 88.69 573 PRO A O 1
ATOM 4267 N N . VAL A 1 574 ? -16.460 -14.084 -14.368 1.00 90.75 574 VAL A N 1
ATOM 4268 C CA . VAL A 1 574 ? -16.090 -12.996 -15.289 1.00 90.75 574 VAL A CA 1
ATOM 4269 C C . VAL A 1 574 ? -15.709 -13.545 -16.659 1.00 90.75 574 VAL A C 1
ATOM 4271 O O . VAL A 1 574 ? -16.073 -12.955 -17.674 1.00 90.75 574 VAL A O 1
ATOM 4274 N N . ALA A 1 575 ? -15.053 -14.704 -16.706 1.00 87.25 575 ALA A N 1
ATOM 4275 C CA . ALA A 1 575 ? -14.728 -15.374 -17.960 1.00 87.25 575 ALA A CA 1
ATOM 4276 C C . ALA A 1 575 ? -15.984 -15.728 -18.784 1.00 87.25 575 ALA A C 1
ATOM 4278 O O . ALA A 1 575 ? -15.986 -15.570 -20.005 1.00 87.25 575 ALA A O 1
ATOM 4279 N N . ASP A 1 576 ? -17.079 -16.114 -18.126 1.00 90.25 576 ASP A N 1
ATOM 4280 C CA . ASP A 1 576 ? -18.346 -16.425 -18.796 1.00 90.25 576 ASP A CA 1
ATOM 4281 C C . ASP A 1 576 ? -19.042 -15.146 -19.280 1.00 90.25 576 ASP A C 1
ATOM 4283 O O . ASP A 1 576 ? -19.632 -15.118 -20.361 1.00 90.25 576 ASP A O 1
ATOM 4287 N N . LEU A 1 577 ? -18.944 -14.053 -18.512 1.00 92.25 577 LEU A N 1
ATOM 4288 C CA . LEU A 1 577 ? -19.437 -12.738 -18.935 1.00 92.25 577 LEU A CA 1
ATOM 4289 C C . LEU A 1 577 ? -18.692 -12.227 -20.176 1.00 92.25 577 LEU A C 1
ATOM 4291 O O . LEU A 1 577 ? -19.325 -11.712 -21.098 1.00 92.25 577 LEU A O 1
ATOM 4295 N N . LEU A 1 578 ? -17.370 -12.404 -20.222 1.00 88.81 578 LEU A N 1
ATOM 4296 C CA . LEU A 1 578 ? -16.525 -12.055 -21.367 1.00 88.81 578 LEU A CA 1
ATOM 4297 C C . LEU A 1 578 ? -16.887 -12.854 -22.625 1.00 88.81 578 LEU A C 1
ATOM 4299 O O . LEU A 1 578 ? -16.878 -12.319 -23.730 1.00 88.81 578 LEU A O 1
ATOM 4303 N N . GLU A 1 579 ? -17.260 -14.121 -22.491 1.00 85.06 579 GLU A N 1
ATOM 4304 C CA . GLU A 1 579 ? -17.746 -14.894 -23.635 1.00 85.06 579 GLU A CA 1
ATOM 4305 C C . GLU A 1 579 ? -19.159 -14.472 -24.045 1.00 85.06 579 GLU A C 1
ATOM 4307 O O . GLU A 1 579 ? -19.435 -14.306 -25.236 1.00 85.06 579 GLU A O 1
ATOM 4312 N N . ALA A 1 580 ? -20.034 -14.215 -23.070 1.00 88.12 580 ALA A N 1
ATOM 4313 C CA . ALA A 1 580 ? -21.414 -13.815 -23.311 1.00 88.12 580 ALA A CA 1
ATOM 4314 C C . ALA A 1 580 ? -21.531 -12.474 -24.054 1.00 88.12 580 ALA A C 1
ATOM 4316 O O . ALA A 1 580 ? -22.433 -12.323 -24.881 1.00 88.12 580 ALA A O 1
ATOM 4317 N N . VAL A 1 581 ? -20.621 -11.511 -23.834 1.00 93.75 581 VAL A N 1
ATOM 4318 C CA . VAL A 1 581 ? -20.670 -10.221 -24.555 1.00 93.75 581 VAL A CA 1
ATOM 4319 C C . VAL A 1 581 ? -20.512 -10.372 -26.066 1.00 93.75 581 VAL A C 1
ATOM 4321 O O . VAL A 1 581 ? -21.020 -9.532 -26.803 1.00 93.75 581 VAL A O 1
ATOM 4324 N N . ARG A 1 582 ? -19.894 -11.457 -26.555 1.00 90.69 582 ARG A N 1
ATOM 4325 C CA . ARG A 1 582 ? -19.800 -11.744 -27.999 1.00 90.69 582 ARG A CA 1
ATOM 4326 C C . ARG A 1 582 ? -21.164 -12.012 -28.634 1.00 90.69 582 ARG A C 1
ATOM 4328 O O . ARG A 1 582 ? -21.330 -11.771 -29.825 1.00 90.69 582 ARG A O 1
ATOM 4335 N N . GLY A 1 583 ? -22.125 -12.502 -27.850 1.00 90.19 583 GLY A N 1
ATOM 4336 C CA . GLY A 1 583 ? -23.507 -12.717 -28.282 1.00 90.19 583 GLY A CA 1
ATOM 4337 C C . GLY A 1 583 ? -24.374 -11.455 -28.244 1.00 90.19 583 GLY A C 1
ATOM 4338 O O . GLY A 1 583 ? -25.495 -11.475 -28.742 1.00 90.19 583 GLY A O 1
ATOM 4339 N N . ASN A 1 584 ? -23.886 -10.349 -27.671 1.00 94.38 584 ASN A N 1
ATOM 4340 C CA . ASN A 1 584 ? -24.617 -9.086 -27.632 1.00 94.38 584 ASN A CA 1
ATOM 4341 C C . ASN A 1 584 ? -24.283 -8.242 -28.872 1.00 94.38 584 ASN A C 1
ATOM 4343 O O . ASN A 1 584 ? -23.277 -7.531 -28.907 1.00 94.38 584 ASN A O 1
ATOM 4347 N N . GLU A 1 585 ? -25.147 -8.300 -29.890 1.00 93.75 585 GLU A N 1
ATOM 4348 C CA . GLU A 1 585 ? -24.914 -7.612 -31.168 1.00 93.75 585 GLU A CA 1
ATOM 4349 C C . GLU A 1 585 ? -24.696 -6.103 -31.021 1.00 93.75 585 GLU A C 1
ATOM 4351 O O . GLU A 1 585 ? -23.861 -5.538 -31.731 1.00 93.75 585 GLU A O 1
ATOM 4356 N N . LYS A 1 586 ? -25.425 -5.439 -30.113 1.00 96.00 586 LYS A N 1
ATOM 4357 C CA . LYS A 1 586 ? -25.296 -3.991 -29.922 1.00 96.00 586 LYS A CA 1
ATOM 4358 C C . LYS A 1 586 ? -23.958 -3.638 -29.279 1.00 96.00 586 LYS A C 1
ATOM 4360 O O . LYS A 1 586 ? -23.305 -2.724 -29.774 1.00 96.00 586 LYS A O 1
ATOM 4365 N N . LEU A 1 587 ? -23.499 -4.386 -28.270 1.00 95.19 587 LEU A N 1
ATOM 4366 C CA . LEU A 1 587 ? -22.163 -4.186 -27.690 1.00 95.19 587 LEU A CA 1
ATOM 4367 C C . LEU A 1 587 ? -21.060 -4.430 -28.720 1.00 95.19 587 LEU A C 1
ATOM 4369 O O . LEU A 1 587 ? -20.192 -3.580 -28.900 1.00 95.19 587 LEU A O 1
ATOM 4373 N N . VAL A 1 588 ? -21.116 -5.545 -29.446 1.00 93.38 588 VAL A N 1
ATOM 4374 C CA . VAL A 1 588 ? -20.087 -5.895 -30.439 1.00 93.38 588 VAL A CA 1
ATOM 4375 C C . VAL A 1 588 ? -20.015 -4.855 -31.561 1.00 93.38 588 VAL A C 1
ATOM 4377 O O . VAL A 1 588 ? -18.926 -4.425 -31.931 1.00 93.38 588 VAL A O 1
ATOM 4380 N N . ARG A 1 589 ? -21.163 -4.389 -32.072 1.00 95.38 589 ARG A N 1
ATOM 4381 C CA . ARG A 1 589 ? -21.218 -3.352 -33.122 1.00 95.38 589 ARG A CA 1
ATOM 4382 C C . ARG A 1 589 ? -21.011 -1.932 -32.596 1.00 95.38 589 ARG A C 1
ATOM 4384 O O . ARG A 1 589 ? -20.876 -1.004 -33.398 1.00 95.38 589 ARG A O 1
ATOM 4391 N N . SER A 1 590 ? -21.000 -1.735 -31.276 1.00 97.38 590 SER A N 1
ATOM 4392 C CA . SER A 1 590 ? -20.800 -0.409 -30.689 1.00 97.38 590 SER A CA 1
ATOM 4393 C C . SER A 1 590 ? -19.396 0.117 -30.949 1.00 97.38 590 SER A C 1
ATOM 4395 O O . SER A 1 590 ? -19.225 1.327 -30.989 1.00 97.38 590 SER A O 1
ATOM 4397 N N . VAL A 1 591 ? -18.407 -0.744 -31.190 1.00 97.00 591 VAL A N 1
ATOM 4398 C CA . VAL A 1 591 ? -17.002 -0.362 -31.356 1.00 97.00 591 VAL A CA 1
ATOM 4399 C C . VAL A 1 591 ? -16.610 -0.389 -32.828 1.00 97.00 591 VAL A C 1
ATOM 4401 O O . VAL A 1 591 ? -16.900 -1.345 -33.542 1.00 97.00 591 VAL A O 1
ATOM 4404 N N . ARG A 1 592 ? -15.933 0.661 -33.295 1.00 96.38 592 ARG A N 1
ATOM 4405 C CA . ARG A 1 592 ? -15.513 0.819 -34.692 1.00 96.38 592 ARG A CA 1
ATOM 4406 C C . ARG A 1 592 ? -14.007 1.023 -34.775 1.00 96.38 592 ARG A C 1
ATOM 4408 O O . ARG A 1 592 ? -13.389 1.608 -33.886 1.00 96.38 592 ARG A O 1
ATOM 4415 N N . TRP A 1 593 ? -13.402 0.585 -35.879 1.00 95.50 593 TRP A N 1
ATOM 4416 C CA . TRP A 1 593 ? -11.978 0.827 -36.112 1.00 95.50 593 TRP A CA 1
ATOM 4417 C C . TRP A 1 593 ? -11.642 2.326 -36.139 1.00 95.50 593 TRP A C 1
ATOM 4419 O O . TRP A 1 593 ? -10.599 2.721 -35.630 1.00 95.50 593 TRP A O 1
ATOM 4429 N N . THR A 1 594 ? -12.545 3.160 -36.658 1.00 95.81 594 THR A N 1
ATOM 4430 C CA . THR A 1 594 ? -12.369 4.614 -36.797 1.00 95.81 594 THR A CA 1
ATOM 4431 C C . THR A 1 594 ? -12.563 5.412 -35.504 1.00 95.81 594 THR A C 1
ATOM 4433 O O . THR A 1 594 ? -12.418 6.630 -35.538 1.00 95.81 594 THR A O 1
ATOM 4436 N N . ASP A 1 595 ? -12.937 4.778 -34.388 1.00 95.88 595 ASP A N 1
ATOM 4437 C CA . ASP A 1 595 ? -13.081 5.490 -33.114 1.00 95.88 595 ASP A CA 1
ATOM 4438 C C . ASP A 1 595 ? -11.721 5.985 -32.615 1.00 95.88 595 ASP A C 1
ATOM 4440 O O . ASP A 1 595 ? -10.754 5.216 -32.575 1.00 95.88 595 ASP A O 1
ATOM 4444 N N . ALA A 1 596 ? -11.667 7.238 -32.157 1.00 91.62 596 ALA A N 1
ATOM 4445 C CA . ALA A 1 596 ? -10.471 7.784 -31.524 1.00 91.62 596 ALA A CA 1
ATOM 4446 C C . ALA A 1 596 ? -10.188 7.052 -30.203 1.00 91.62 596 ALA A C 1
ATOM 4448 O O . ALA A 1 596 ? -9.062 6.622 -29.943 1.00 91.62 596 ALA A O 1
ATOM 4449 N N . ASN A 1 597 ? -11.231 6.829 -29.401 1.00 93.62 597 ASN A N 1
ATOM 4450 C CA . ASN A 1 597 ? -11.194 5.954 -28.245 1.00 93.62 597 ASN A CA 1
ATOM 4451 C C . ASN A 1 597 ? -12.368 4.969 -28.256 1.00 93.62 597 ASN A C 1
ATOM 4453 O O . ASN A 1 597 ? -13.493 5.275 -27.884 1.00 93.62 597 ASN A O 1
ATOM 4457 N N . ARG A 1 598 ? -12.066 3.720 -28.601 1.00 96.25 598 ARG A N 1
ATOM 4458 C CA . ARG A 1 598 ? -13.032 2.614 -28.691 1.00 96.25 598 ARG A CA 1
ATOM 4459 C C . ARG A 1 598 ? -13.794 2.291 -27.397 1.00 96.25 598 ARG A C 1
ATOM 4461 O O . ARG A 1 598 ? -14.854 1.677 -27.476 1.00 96.25 598 ARG A O 1
ATOM 4468 N N . LEU A 1 599 ? -13.276 2.666 -26.224 1.00 96.38 599 LEU A N 1
ATOM 4469 C CA . LEU A 1 599 ? -14.006 2.519 -24.961 1.00 96.38 599 LEU A CA 1
ATOM 4470 C C . LEU A 1 599 ? -15.011 3.665 -24.791 1.00 96.38 599 LEU A C 1
ATOM 4472 O O . LEU A 1 599 ? -16.197 3.405 -24.608 1.00 96.38 599 LEU A O 1
ATOM 4476 N N . TYR A 1 600 ? -14.549 4.914 -24.892 1.00 96.00 600 TYR A N 1
ATOM 4477 C CA . TYR A 1 600 ? -15.386 6.093 -24.643 1.00 96.00 600 TYR A CA 1
ATOM 4478 C C . TYR A 1 600 ? -16.349 6.396 -25.798 1.00 96.00 600 TYR A C 1
ATOM 4480 O O . TYR A 1 600 ? -17.545 6.515 -25.566 1.00 96.00 600 TYR A O 1
ATOM 4488 N N . ASP A 1 601 ? -15.863 6.460 -27.039 1.00 96.69 601 ASP A N 1
ATOM 4489 C CA . ASP A 1 601 ? -16.686 6.757 -28.221 1.00 96.69 601 ASP A CA 1
ATOM 4490 C C . ASP A 1 601 ? -17.535 5.551 -28.640 1.00 96.69 601 ASP A C 1
ATOM 4492 O O . ASP A 1 601 ? -18.635 5.701 -29.177 1.00 96.69 601 ASP A O 1
ATOM 4496 N N . GLY A 1 602 ? -16.987 4.351 -28.426 1.00 97.25 602 GLY A N 1
ATOM 4497 C CA . GLY A 1 602 ? -17.597 3.077 -28.784 1.00 97.25 602 GLY A CA 1
ATOM 4498 C C . GLY A 1 602 ? -18.543 2.572 -27.708 1.00 97.25 602 GLY A C 1
ATOM 4499 O O . GLY A 1 602 ? -19.730 2.893 -27.719 1.00 97.25 602 GLY A O 1
ATOM 4500 N N . VAL A 1 603 ? -18.009 1.770 -26.786 1.00 97.31 603 VAL A N 1
ATOM 4501 C CA . VAL A 1 603 ? -18.793 1.071 -25.756 1.00 97.31 603 VAL A CA 1
ATOM 4502 C C . VAL A 1 603 ? -19.673 2.041 -24.964 1.00 97.31 603 VAL A C 1
ATOM 4504 O O . VAL A 1 603 ? -20.891 1.892 -24.953 1.00 97.31 603 VAL A O 1
ATOM 4507 N N . LEU A 1 604 ? -19.082 3.062 -24.342 1.00 97.19 604 LEU A N 1
ATOM 4508 C CA . LEU A 1 604 ? -19.818 3.986 -23.476 1.00 97.19 604 LEU A CA 1
ATOM 4509 C C . LEU A 1 604 ? -20.652 4.995 -24.275 1.00 97.19 604 LEU A C 1
ATOM 4511 O O . LEU A 1 604 ? -21.753 5.342 -23.865 1.00 97.19 604 LEU A O 1
ATOM 4515 N N . GLY A 1 605 ? -20.167 5.442 -25.433 1.00 97.19 605 GLY A N 1
ATOM 4516 C CA . GLY A 1 605 ? -20.861 6.423 -26.266 1.00 97.19 605 GLY A CA 1
ATOM 4517 C C . GLY A 1 605 ? -22.067 5.862 -27.022 1.00 97.19 605 GLY A C 1
ATOM 4518 O O . GLY A 1 605 ? -22.983 6.614 -27.351 1.00 97.19 605 GLY A O 1
ATOM 4519 N N . ARG A 1 606 ? -22.086 4.555 -27.321 1.00 98.06 606 ARG A N 1
ATOM 4520 C CA . ARG A 1 606 ? -23.120 3.937 -28.175 1.00 98.06 606 ARG A CA 1
ATOM 4521 C C . ARG A 1 606 ? -23.852 2.752 -27.548 1.00 98.06 606 ARG A C 1
ATOM 4523 O O . ARG A 1 606 ? -24.889 2.353 -28.079 1.00 98.06 606 ARG A O 1
ATOM 4530 N N . ALA A 1 607 ? -23.348 2.193 -26.450 1.00 97.69 607 ALA A N 1
ATOM 4531 C CA . ALA A 1 607 ? -23.928 1.022 -25.792 1.00 97.69 607 ALA A CA 1
ATOM 4532 C C . ALA A 1 607 ? -23.747 1.037 -24.258 1.00 97.69 607 ALA A C 1
ATOM 4534 O O . ALA A 1 607 ? -23.505 -0.008 -23.652 1.00 97.69 607 ALA A O 1
ATOM 4535 N N . MET A 1 608 ? -23.856 2.217 -23.623 1.00 97.56 608 MET A N 1
ATOM 4536 C CA . MET A 1 608 ? -23.755 2.365 -22.161 1.00 97.56 608 MET A CA 1
ATOM 4537 C C . MET A 1 608 ? -24.731 1.442 -21.423 1.00 97.56 608 MET A C 1
ATOM 4539 O O . MET A 1 608 ? -24.318 0.731 -20.513 1.00 97.56 608 MET A O 1
ATOM 4543 N N . ASP A 1 609 ? -26.002 1.416 -21.832 1.00 97.12 609 ASP A N 1
ATOM 4544 C CA . ASP A 1 609 ? -27.034 0.625 -21.152 1.00 97.12 609 ASP A CA 1
ATOM 4545 C C . ASP A 1 609 ? -26.730 -0.875 -21.217 1.00 97.12 609 ASP A C 1
ATOM 4547 O O . ASP A 1 609 ? -26.829 -1.581 -20.213 1.00 97.12 609 ASP A O 1
ATOM 4551 N N . GLU A 1 610 ? -26.286 -1.378 -22.374 1.00 97.00 610 GLU A N 1
ATOM 4552 C CA . GLU A 1 610 ? -25.873 -2.775 -22.506 1.00 97.00 610 GLU A CA 1
ATOM 4553 C C . GLU A 1 610 ? -24.605 -3.076 -21.702 1.00 97.00 610 GLU A C 1
ATOM 4555 O O . GLU A 1 610 ? -24.487 -4.158 -21.120 1.00 97.00 610 GLU A O 1
ATOM 4560 N N . ALA A 1 611 ? -23.664 -2.129 -21.645 1.00 96.88 611 ALA A N 1
ATOM 4561 C CA . ALA A 1 611 ? -22.445 -2.266 -20.859 1.00 96.88 611 ALA A CA 1
ATOM 4562 C C . ALA A 1 611 ? -22.771 -2.345 -19.361 1.00 96.88 611 ALA A C 1
ATOM 4564 O O . ALA A 1 611 ? -22.280 -3.245 -18.680 1.00 96.88 611 ALA A O 1
ATOM 4565 N N . VAL A 1 612 ? -23.652 -1.472 -18.864 1.00 96.81 612 VAL A N 1
ATOM 4566 C CA . VAL A 1 612 ? -24.165 -1.485 -17.485 1.00 96.81 612 VAL A CA 1
ATOM 4567 C C . VAL A 1 612 ? -24.922 -2.780 -17.201 1.00 96.81 612 VAL A C 1
ATOM 4569 O O . VAL A 1 612 ? -24.688 -3.410 -16.170 1.00 96.81 612 VAL A O 1
ATOM 4572 N N . ALA A 1 613 ? -25.771 -3.242 -18.122 1.00 93.94 613 ALA A N 1
ATOM 4573 C CA . ALA A 1 613 ? -26.528 -4.480 -17.951 1.00 93.94 613 ALA A CA 1
ATOM 4574 C C . ALA A 1 613 ? -25.611 -5.697 -17.747 1.00 93.94 613 ALA A C 1
ATOM 4576 O O . ALA A 1 613 ? -25.860 -6.511 -16.857 1.00 93.94 613 ALA A O 1
ATOM 4577 N N . VAL A 1 614 ? -24.520 -5.808 -18.513 1.00 94.38 614 VAL A N 1
ATOM 4578 C CA . VAL A 1 614 ? -23.538 -6.888 -18.328 1.00 94.38 614 VAL A CA 1
ATOM 4579 C C . VAL A 1 614 ? -22.699 -6.668 -17.069 1.00 94.38 614 VAL A C 1
ATOM 4581 O O . VAL A 1 614 ? -22.567 -7.587 -16.262 1.00 94.38 614 VAL A O 1
ATOM 4584 N N . ALA A 1 615 ? -22.167 -5.461 -16.868 1.00 94.62 615 ALA A N 1
ATOM 4585 C CA . ALA A 1 615 ? -21.303 -5.122 -15.738 1.00 94.62 615 ALA A CA 1
ATOM 4586 C C . ALA A 1 615 ? -22.006 -5.277 -14.378 1.00 94.62 615 ALA A C 1
ATOM 4588 O O . ALA A 1 615 ? -21.381 -5.697 -13.406 1.00 94.62 615 ALA A O 1
ATOM 4589 N N . SER A 1 616 ? -23.314 -5.018 -14.313 1.00 93.81 616 SER A N 1
ATOM 4590 C CA . SER A 1 616 ? -24.127 -5.184 -13.099 1.00 93.81 616 SER A CA 1
ATOM 4591 C C . SER A 1 616 ? -24.199 -6.630 -12.596 1.00 93.81 616 SER A C 1
ATOM 4593 O O . SER A 1 616 ? -24.553 -6.867 -11.445 1.00 93.81 616 SER A O 1
ATOM 4595 N N . ARG A 1 617 ? -23.849 -7.613 -13.439 1.00 93.12 617 ARG A N 1
ATOM 4596 C CA . ARG A 1 617 ? -23.773 -9.037 -13.067 1.00 93.12 617 ARG A CA 1
ATOM 4597 C C . ARG A 1 617 ? -22.487 -9.382 -12.308 1.00 93.12 617 ARG A C 1
ATOM 4599 O O . ARG A 1 617 ? -22.363 -10.496 -11.802 1.00 93.12 617 ARG A O 1
ATOM 4606 N N . VAL A 1 618 ? -21.534 -8.449 -12.240 1.00 94.38 618 VAL A N 1
ATOM 4607 C CA . VAL A 1 618 ? -20.338 -8.560 -11.403 1.00 94.38 618 VAL A CA 1
ATOM 4608 C C . VAL A 1 618 ? -20.687 -8.120 -9.987 1.00 94.38 618 VAL A C 1
ATOM 4610 O O . VAL A 1 618 ? -20.948 -6.939 -9.733 1.00 94.38 618 VAL A O 1
ATOM 4613 N N . LYS A 1 619 ? -20.618 -9.083 -9.069 1.00 91.94 619 LYS A N 1
ATOM 4614 C CA . LYS A 1 619 ? -20.724 -8.875 -7.629 1.00 91.94 619 LYS A CA 1
ATOM 4615 C C . LYS A 1 619 ? -19.583 -9.599 -6.920 1.00 91.94 619 LYS A C 1
ATOM 4617 O O . LYS A 1 619 ? -19.161 -10.668 -7.364 1.00 91.94 619 LYS A O 1
ATOM 4622 N N . VAL A 1 620 ? -19.084 -9.010 -5.842 1.00 93.00 620 VAL A N 1
ATOM 4623 C CA . VAL A 1 620 ? -18.124 -9.625 -4.922 1.00 93.00 620 VAL A CA 1
ATOM 4624 C C . VAL A 1 620 ? -18.719 -9.532 -3.526 1.00 93.00 620 VAL A C 1
ATOM 4626 O O . VAL A 1 620 ? -18.980 -8.433 -3.032 1.00 93.00 620 VAL A O 1
ATOM 4629 N N . ARG A 1 621 ? -18.962 -10.679 -2.886 1.00 90.44 621 ARG A N 1
ATOM 4630 C CA . ARG A 1 621 ? -19.341 -10.683 -1.473 1.00 90.44 621 ARG A CA 1
ATOM 4631 C C . ARG A 1 621 ? -18.087 -10.569 -0.601 1.00 90.44 621 ARG A C 1
ATOM 4633 O O . ARG A 1 621 ? -17.036 -11.068 -1.005 1.00 90.44 621 ARG A O 1
ATOM 4640 N N . PRO A 1 622 ? -18.162 -9.927 0.578 1.00 88.81 622 PRO A N 1
ATOM 4641 C CA . PRO A 1 622 ? -16.993 -9.752 1.437 1.00 88.81 622 PRO A CA 1
ATOM 4642 C C . PRO A 1 622 ? -16.286 -11.068 1.809 1.00 88.81 622 PRO A C 1
ATOM 4644 O O . PRO A 1 622 ? -15.063 -11.094 1.898 1.00 88.81 622 PRO A O 1
ATOM 4647 N N . ASP A 1 623 ? -17.039 -12.160 1.970 1.00 88.50 623 ASP A N 1
ATOM 4648 C CA . ASP A 1 623 ? -16.540 -13.513 2.250 1.00 88.50 623 ASP A CA 1
ATOM 4649 C C . ASP A 1 623 ? -15.874 -14.201 1.045 1.00 88.50 623 ASP A C 1
ATOM 4651 O O . ASP A 1 623 ? -15.138 -15.165 1.226 1.00 88.50 623 ASP A O 1
ATOM 4655 N N . GLU A 1 624 ? -16.089 -13.697 -0.173 1.00 92.62 624 GLU A N 1
ATOM 4656 C CA . GLU A 1 624 ? -15.527 -14.242 -1.416 1.00 92.62 624 GLU A CA 1
ATOM 4657 C C . GLU A 1 624 ? -14.365 -13.406 -1.977 1.00 92.62 624 GLU A C 1
ATOM 4659 O O . GLU A 1 624 ? -13.878 -13.700 -3.068 1.00 92.62 624 GLU A O 1
ATOM 4664 N N . LEU A 1 625 ? -13.928 -12.344 -1.287 1.00 95.19 625 LEU A N 1
ATOM 4665 C CA . LEU A 1 625 ? -12.966 -11.370 -1.823 1.00 95.19 625 LEU A CA 1
ATOM 4666 C C . LEU A 1 625 ? -11.685 -12.026 -2.370 1.00 95.19 625 LEU A C 1
ATOM 4668 O O . LEU A 1 625 ? -11.215 -11.659 -3.450 1.00 95.19 625 LEU A O 1
ATOM 4672 N N . GLU A 1 626 ? -11.134 -12.996 -1.639 1.00 95.81 626 GLU A N 1
ATOM 4673 C CA . GLU A 1 626 ? -9.917 -13.719 -2.025 1.00 95.81 626 GLU A CA 1
ATOM 4674 C C . GLU A 1 626 ? -10.135 -14.572 -3.282 1.00 95.81 626 GLU A C 1
ATOM 4676 O O . GLU A 1 626 ? -9.395 -14.420 -4.256 1.00 95.81 626 GLU A O 1
ATOM 4681 N N . GLU A 1 627 ? -11.191 -15.397 -3.312 1.00 95.81 627 GLU A N 1
ATOM 4682 C CA . GLU A 1 627 ? -11.508 -16.243 -4.471 1.00 95.81 627 GLU A CA 1
ATOM 4683 C C . GLU A 1 627 ? -11.827 -15.389 -5.706 1.00 95.81 627 GLU A C 1
ATOM 4685 O O . GLU A 1 627 ? -11.327 -15.661 -6.797 1.00 95.81 627 GLU A O 1
ATOM 4690 N N . ARG A 1 628 ? -12.586 -14.297 -5.548 1.00 96.88 628 ARG A N 1
ATOM 4691 C CA . ARG A 1 628 ? -12.923 -13.385 -6.654 1.00 96.88 628 ARG A CA 1
ATOM 4692 C C . ARG A 1 628 ? -11.708 -12.601 -7.147 1.00 96.88 628 ARG A C 1
ATOM 4694 O O . ARG A 1 628 ? -11.632 -12.276 -8.332 1.00 96.88 628 ARG A O 1
ATOM 4701 N N . THR A 1 629 ? -10.739 -12.320 -6.276 1.00 98.44 629 THR A N 1
ATOM 4702 C CA . THR A 1 629 ? -9.454 -11.739 -6.683 1.00 98.44 629 THR A CA 1
ATOM 4703 C C . THR A 1 629 ? -8.652 -12.747 -7.502 1.00 98.44 629 THR A C 1
ATOM 4705 O O . THR A 1 629 ? -8.150 -12.388 -8.567 1.00 98.44 629 THR A O 1
ATOM 4708 N N . ALA A 1 630 ? -8.579 -14.007 -7.063 1.00 98.25 630 ALA A N 1
ATOM 4709 C CA . ALA A 1 630 ? -7.922 -15.072 -7.818 1.00 98.25 630 ALA A CA 1
ATOM 4710 C C . ALA A 1 630 ? -8.577 -15.293 -9.190 1.00 98.25 630 ALA A C 1
ATOM 4712 O O . ALA A 1 630 ? -7.877 -15.362 -10.201 1.00 98.25 630 ALA A O 1
ATOM 4713 N N . GLU A 1 631 ? -9.910 -15.291 -9.248 1.00 97.88 631 GLU A N 1
ATOM 4714 C CA . GLU A 1 631 ? -10.670 -15.357 -10.495 1.00 97.88 631 GLU A CA 1
ATOM 4715 C C . GLU A 1 631 ? -10.358 -14.182 -11.430 1.00 97.88 631 GLU A C 1
ATOM 4717 O O . GLU A 1 631 ? -10.136 -14.392 -12.624 1.00 97.88 631 GLU A O 1
ATOM 4722 N N . MET A 1 632 ? -10.317 -12.949 -10.913 1.00 98.25 632 MET A N 1
ATOM 4723 C CA . MET A 1 632 ? -9.992 -11.754 -11.699 1.00 98.25 632 MET A CA 1
ATOM 4724 C C . MET A 1 632 ? -8.567 -11.824 -12.262 1.00 98.25 632 MET A C 1
ATOM 4726 O O . MET A 1 632 ? -8.378 -11.631 -13.464 1.00 98.25 632 MET A O 1
ATOM 4730 N N . VAL A 1 633 ? -7.577 -12.167 -11.428 1.00 98.69 633 VAL A N 1
ATOM 4731 C CA . VAL A 1 633 ? -6.172 -12.326 -11.841 1.00 98.69 633 VAL A CA 1
ATOM 4732 C C . VAL A 1 633 ? -6.052 -13.402 -12.926 1.00 98.69 633 VAL A C 1
ATOM 4734 O O . VAL A 1 633 ? -5.445 -13.172 -13.974 1.00 98.69 633 VAL A O 1
ATOM 4737 N N . HIS A 1 634 ? -6.674 -14.563 -12.708 1.00 98.44 634 HIS A N 1
ATOM 4738 C CA . HIS A 1 634 ? -6.661 -15.670 -13.660 1.00 98.44 634 HIS A CA 1
ATOM 4739 C C . HIS A 1 634 ? -7.339 -15.299 -14.978 1.00 98.44 634 HIS A C 1
ATOM 4741 O O . HIS A 1 634 ? -6.816 -15.586 -16.054 1.00 98.44 634 HIS A O 1
ATOM 4747 N N . THR A 1 635 ? -8.494 -14.640 -14.910 1.00 97.75 635 THR A N 1
ATOM 4748 C CA . THR A 1 635 ? -9.259 -14.235 -16.092 1.00 97.75 635 THR A CA 1
ATOM 4749 C C . THR A 1 635 ? -8.495 -13.196 -16.910 1.00 97.75 635 THR A C 1
ATOM 4751 O O . THR A 1 635 ? -8.453 -13.308 -18.134 1.00 97.75 635 THR A O 1
ATOM 4754 N N . ALA A 1 636 ? -7.829 -12.230 -16.271 1.00 98.19 636 ALA A N 1
ATOM 4755 C CA . ALA A 1 636 ? -6.976 -11.270 -16.967 1.00 98.19 636 ALA A CA 1
ATOM 4756 C C . ALA A 1 636 ? -5.802 -11.963 -17.686 1.00 98.19 636 ALA A C 1
ATOM 4758 O O . ALA A 1 636 ? -5.535 -11.660 -18.851 1.00 98.19 636 ALA A O 1
ATOM 4759 N N . ALA A 1 637 ? -5.151 -12.936 -17.032 1.00 98.44 637 ALA A N 1
ATOM 4760 C CA . ALA A 1 637 ? -4.082 -13.737 -17.632 1.00 98.44 637 ALA A CA 1
ATOM 4761 C C . ALA A 1 637 ? -4.587 -14.573 -18.816 1.00 98.44 637 ALA A C 1
ATOM 4763 O O . ALA A 1 637 ? -3.971 -14.576 -19.884 1.00 98.44 637 ALA A O 1
ATOM 4764 N N . TRP A 1 638 ? -5.737 -15.231 -18.645 1.00 96.81 638 TRP A N 1
ATOM 4765 C CA . TRP A 1 638 ? -6.400 -16.010 -19.687 1.00 96.81 638 TRP A CA 1
ATOM 4766 C C . TRP A 1 638 ? -6.670 -15.141 -20.905 1.00 96.81 638 TRP A C 1
ATOM 4768 O O . TRP A 1 638 ? -6.169 -15.433 -21.987 1.00 96.81 638 TRP A O 1
ATOM 4778 N N . MET A 1 639 ? -7.394 -14.037 -20.717 1.00 95.62 639 MET A N 1
ATOM 4779 C CA . MET A 1 639 ? -7.788 -13.147 -21.801 1.00 95.62 639 MET A CA 1
ATOM 4780 C C . MET A 1 639 ? -6.588 -12.579 -22.542 1.00 95.62 639 MET A C 1
ATOM 4782 O O . MET A 1 639 ? -6.555 -12.660 -23.766 1.00 95.62 639 MET A O 1
ATOM 4786 N N . ALA A 1 640 ? -5.590 -12.059 -21.824 1.00 96.88 640 ALA A N 1
ATOM 4787 C CA . ALA A 1 640 ? -4.413 -11.475 -22.451 1.00 96.88 640 ALA A CA 1
ATOM 4788 C C . ALA A 1 640 ? -3.660 -12.481 -23.333 1.00 96.88 640 ALA A C 1
ATOM 4790 O O . ALA A 1 640 ? -3.139 -12.080 -24.369 1.00 96.88 640 ALA A O 1
ATOM 4791 N N . ALA A 1 641 ? -3.624 -13.764 -22.955 1.00 95.88 641 ALA A N 1
ATOM 4792 C CA . ALA A 1 641 ? -2.821 -14.773 -23.638 1.00 95.88 641 ALA A CA 1
ATOM 4793 C C . ALA A 1 641 ? -3.568 -15.591 -24.702 1.00 95.88 641 ALA A C 1
ATOM 4795 O O . ALA A 1 641 ? -2.938 -16.082 -25.635 1.00 95.88 641 ALA A O 1
ATOM 4796 N N . VAL A 1 642 ? -4.892 -15.753 -24.609 1.00 95.38 642 VAL A N 1
ATOM 4797 C CA . VAL A 1 642 ? -5.649 -16.536 -25.608 1.00 95.38 642 VAL A CA 1
ATOM 4798 C C . VAL A 1 642 ? -6.163 -15.697 -26.772 1.00 95.38 642 VAL A C 1
ATOM 4800 O O . VAL A 1 642 ? -6.551 -16.258 -27.794 1.00 95.38 642 VAL A O 1
ATOM 4803 N N . THR A 1 643 ? -6.170 -14.368 -26.661 1.00 96.12 643 THR A N 1
ATOM 4804 C CA . THR A 1 643 ? -6.627 -13.470 -27.738 1.00 96.12 643 THR A CA 1
ATOM 4805 C C . THR A 1 643 ? -5.489 -12.972 -28.632 1.00 96.12 643 THR A C 1
ATOM 4807 O O . THR A 1 643 ? -5.650 -11.986 -29.347 1.00 96.12 643 THR A O 1
ATOM 4810 N N . VAL A 1 644 ? -4.327 -13.627 -28.574 1.00 96.00 644 VAL A N 1
ATOM 4811 C CA . VAL A 1 644 ? -3.087 -13.202 -29.248 1.00 96.00 644 VAL A CA 1
ATOM 4812 C C . VAL A 1 644 ? -2.913 -13.780 -30.648 1.00 96.00 644 VAL A C 1
ATOM 4814 O O . VAL A 1 644 ? -1.909 -13.504 -31.298 1.00 96.00 644 VAL A O 1
ATOM 4817 N N . PHE A 1 645 ? -3.851 -14.605 -31.116 1.00 95.50 645 PHE A N 1
ATOM 4818 C CA . PHE A 1 645 ? -3.733 -15.321 -32.384 1.00 95.50 645 PHE A CA 1
ATOM 4819 C C . PHE A 1 645 ? -4.725 -14.814 -33.424 1.00 95.50 645 PHE A C 1
ATOM 4821 O O . PHE A 1 645 ? -5.938 -14.808 -33.196 1.00 95.50 645 PHE A O 1
ATOM 4828 N N . ARG A 1 646 ? -4.211 -14.523 -34.622 1.00 94.19 646 ARG A N 1
ATOM 4829 C CA . ARG A 1 646 ? -5.011 -14.337 -35.834 1.00 94.19 646 ARG A CA 1
ATOM 4830 C C . ARG A 1 646 ? -4.298 -14.948 -37.041 1.00 94.19 646 ARG A C 1
ATOM 4832 O O . ARG A 1 646 ? -3.600 -14.231 -37.759 1.00 94.19 646 ARG A O 1
ATOM 4839 N N . PRO A 1 647 ? -4.467 -16.257 -37.290 1.00 91.06 647 PRO A N 1
ATOM 4840 C CA . PRO A 1 647 ? -3.874 -16.895 -38.458 1.00 91.06 647 PRO A CA 1
ATOM 4841 C C . PRO A 1 647 ? -4.191 -16.124 -39.756 1.00 91.06 647 PRO A C 1
ATOM 4843 O O . PRO A 1 647 ? -5.306 -15.608 -39.884 1.00 91.06 647 PRO A O 1
ATOM 4846 N N . PRO A 1 648 ? -3.236 -16.008 -40.698 1.00 92.62 648 PRO A N 1
ATOM 4847 C CA . PRO A 1 648 ? -1.912 -16.639 -40.698 1.00 92.62 648 PRO A CA 1
ATOM 4848 C C . PRO A 1 648 ? -0.795 -15.803 -40.034 1.00 92.62 648 PRO A C 1
ATOM 4850 O O . PRO A 1 648 ? 0.374 -16.049 -40.305 1.00 92.62 648 PRO A O 1
ATOM 4853 N N . HIS A 1 649 ? -1.111 -14.811 -39.198 1.00 92.94 649 HIS A N 1
ATOM 4854 C CA . HIS A 1 649 ? -0.122 -13.915 -38.582 1.00 92.94 649 HIS A CA 1
ATOM 4855 C C . HIS A 1 649 ? 0.608 -14.552 -37.391 1.00 92.94 649 HIS A C 1
ATOM 4857 O O . HIS A 1 649 ? 0.038 -15.388 -36.684 1.00 92.94 649 HIS A O 1
ATOM 4863 N N . ILE A 1 650 ? 1.845 -14.107 -37.133 1.00 92.50 650 ILE A N 1
ATOM 4864 C CA . ILE A 1 650 ? 2.559 -14.418 -35.885 1.00 92.50 650 ILE A CA 1
ATOM 4865 C C . ILE A 1 650 ? 1.763 -13.893 -34.674 1.00 92.50 650 ILE A C 1
ATOM 4867 O O . ILE A 1 650 ? 1.082 -12.868 -34.797 1.00 92.50 650 ILE A O 1
ATOM 4871 N N . PRO A 1 651 ? 1.819 -14.555 -33.502 1.00 94.50 651 PRO A N 1
ATOM 4872 C CA . PRO A 1 651 ? 1.041 -14.124 -32.348 1.00 94.50 651 PRO A CA 1
ATOM 4873 C C . PRO A 1 651 ? 1.498 -12.758 -31.825 1.00 94.50 651 PRO A C 1
ATOM 4875 O O . PRO A 1 651 ? 2.693 -12.454 -31.783 1.00 94.50 651 PRO A O 1
ATOM 4878 N N . LYS A 1 652 ? 0.537 -11.934 -31.399 1.00 96.06 652 LYS A N 1
ATOM 4879 C CA . LYS A 1 652 ? 0.775 -10.610 -30.810 1.00 96.06 652 LYS A CA 1
ATOM 4880 C C . LYS A 1 652 ? -0.191 -10.339 -29.669 1.00 96.06 652 LYS A C 1
ATOM 4882 O O . LYS A 1 652 ? -1.404 -10.439 -29.833 1.00 96.06 652 LYS A O 1
ATOM 4887 N N . PHE A 1 653 ? 0.352 -9.936 -28.525 1.00 97.25 653 PHE A N 1
ATOM 4888 C CA . PHE A 1 653 ? -0.450 -9.476 -27.397 1.00 97.25 653 PHE A CA 1
ATOM 4889 C C . PHE A 1 653 ? -1.103 -8.123 -27.702 1.00 97.25 653 PHE A C 1
ATOM 4891 O O . PHE A 1 653 ? -0.515 -7.256 -28.360 1.00 97.25 653 PHE A O 1
ATOM 4898 N N . ASP A 1 654 ? -2.328 -7.936 -27.205 1.00 97.75 654 ASP A N 1
ATOM 4899 C CA . ASP A 1 654 ? -3.027 -6.658 -27.300 1.00 97.75 654 ASP A CA 1
ATOM 4900 C C . ASP A 1 654 ? -2.481 -5.679 -26.258 1.00 97.75 654 ASP A C 1
ATOM 4902 O O . ASP A 1 654 ? -2.524 -5.949 -25.056 1.00 97.75 654 ASP A O 1
ATOM 4906 N N . PHE A 1 655 ? -2.017 -4.519 -26.727 1.00 96.50 655 PHE A N 1
ATOM 4907 C CA . PHE A 1 655 ? -1.402 -3.482 -25.903 1.00 96.50 655 PHE A CA 1
ATOM 4908 C C . PHE A 1 655 ? -2.262 -3.083 -24.703 1.00 96.50 655 PHE A C 1
ATOM 4910 O O . PHE A 1 655 ? -1.723 -2.745 -23.662 1.00 96.50 655 PHE A O 1
ATOM 4917 N N . PHE A 1 656 ? -3.587 -3.103 -24.798 1.00 96.62 656 PHE A N 1
ATOM 4918 C CA . PHE A 1 656 ? -4.432 -2.657 -23.695 1.00 96.62 656 PHE A CA 1
ATOM 4919 C C . PHE A 1 656 ? -4.759 -3.802 -22.743 1.00 96.62 656 PHE A C 1
ATOM 4921 O O . PHE A 1 656 ? -4.751 -3.596 -21.535 1.00 96.62 656 PHE A O 1
ATOM 4928 N N . LEU A 1 657 ? -4.974 -5.018 -23.252 1.00 97.62 657 LEU A N 1
ATOM 4929 C CA . LEU A 1 657 ? -5.225 -6.179 -22.390 1.00 97.62 657 LEU A CA 1
ATOM 4930 C C . LEU A 1 657 ? -4.016 -6.496 -21.498 1.00 97.62 657 LEU A C 1
ATOM 4932 O O . LEU A 1 657 ? -4.200 -6.867 -20.340 1.00 97.62 657 LEU A O 1
ATOM 4936 N N . ILE A 1 658 ? -2.787 -6.254 -21.972 1.00 98.00 658 ILE A N 1
ATOM 4937 C CA . ILE A 1 658 ? -1.599 -6.408 -21.121 1.00 98.00 658 ILE A CA 1
ATOM 4938 C C . ILE A 1 658 ? -1.565 -5.418 -19.950 1.00 98.00 658 ILE A C 1
ATOM 4940 O O . ILE A 1 658 ? -1.048 -5.771 -18.901 1.00 98.00 658 ILE A O 1
ATOM 4944 N N . HIS A 1 659 ? -2.142 -4.213 -20.060 1.00 98.19 659 HIS A N 1
ATOM 4945 C CA . HIS A 1 659 ? -2.212 -3.281 -18.920 1.00 98.19 659 HIS A CA 1
ATOM 4946 C C . HIS A 1 659 ? -3.156 -3.809 -17.837 1.00 98.19 659 HIS A C 1
ATOM 4948 O O . HIS A 1 659 ? -2.858 -3.726 -16.646 1.00 98.19 659 HIS A O 1
ATOM 4954 N N . HIS A 1 660 ? -4.267 -4.415 -18.259 1.00 98.12 660 HIS A N 1
ATOM 4955 C CA . HIS A 1 660 ? -5.246 -5.020 -17.361 1.00 98.12 660 HIS A CA 1
ATOM 4956 C C . HIS A 1 660 ? -4.703 -6.240 -16.621 1.00 98.12 660 HIS A C 1
ATOM 4958 O O . HIS A 1 660 ? -5.103 -6.454 -15.478 1.00 98.12 660 HIS A O 1
ATOM 4964 N N . LEU A 1 661 ? -3.798 -6.999 -17.249 1.00 98.56 661 LEU A N 1
ATOM 4965 C CA . LEU A 1 661 ? -3.022 -8.060 -16.608 1.00 98.56 661 LEU A CA 1
ATOM 4966 C C . LEU A 1 661 ? -1.920 -7.486 -15.700 1.00 98.56 661 LEU A C 1
ATOM 4968 O O . LEU A 1 661 ? -1.787 -7.893 -14.554 1.00 98.56 661 LEU A O 1
ATOM 4972 N N . ASN A 1 662 ? -1.159 -6.500 -16.172 1.00 98.06 662 ASN A N 1
ATOM 4973 C CA . ASN A 1 662 ? -0.027 -5.942 -15.427 1.00 98.06 662 ASN A CA 1
ATOM 4974 C C . ASN A 1 662 ? -0.428 -5.289 -14.101 1.00 98.06 662 ASN A C 1
ATOM 4976 O O . ASN A 1 662 ? 0.381 -5.271 -13.178 1.00 98.06 662 ASN A O 1
ATOM 4980 N N . VAL A 1 663 ? -1.646 -4.749 -13.999 1.00 98.31 663 VAL A N 1
ATOM 4981 C CA . VAL A 1 663 ? -2.133 -4.114 -12.766 1.00 98.31 663 VAL A CA 1
ATOM 4982 C C . VAL A 1 663 ? -2.685 -5.113 -11.746 1.00 98.31 663 VAL A C 1
ATOM 4984 O O . VAL A 1 663 ? -2.846 -4.757 -10.585 1.00 98.31 663 VAL A O 1
ATOM 4987 N N . THR A 1 664 ? -2.993 -6.362 -12.124 1.00 98.62 664 THR A N 1
ATOM 4988 C CA . THR A 1 664 ? -3.656 -7.306 -11.204 1.00 98.62 664 THR A CA 1
ATOM 4989 C C . THR A 1 664 ? -2.907 -7.589 -9.896 1.00 98.62 664 THR A C 1
ATOM 4991 O O . THR A 1 664 ? -3.592 -7.838 -8.902 1.00 98.62 664 THR A O 1
ATOM 4994 N N . PRO A 1 665 ? -1.559 -7.533 -9.814 1.00 98.56 665 PRO A N 1
ATOM 4995 C CA . PRO A 1 665 ? -0.861 -7.758 -8.550 1.00 98.56 665 PRO A CA 1
ATOM 4996 C C . PRO A 1 665 ? -1.222 -6.763 -7.436 1.00 98.56 665 PRO A C 1
ATOM 4998 O O . PRO A 1 665 ? -1.148 -7.141 -6.269 1.00 98.56 665 PRO A O 1
ATOM 5001 N N . ILE A 1 666 ? -1.707 -5.549 -7.755 1.00 98.19 666 ILE A N 1
ATOM 5002 C CA . ILE A 1 666 ? -2.118 -4.570 -6.729 1.00 98.19 666 ILE A CA 1
ATOM 5003 C C . ILE A 1 666 ? -3.180 -5.126 -5.784 1.00 98.19 666 ILE A C 1
ATOM 5005 O O . ILE A 1 666 ? -3.180 -4.810 -4.598 1.00 98.19 666 ILE A O 1
ATOM 5009 N N . PHE A 1 667 ? -4.069 -5.982 -6.291 1.00 98.56 667 PHE A N 1
ATOM 5010 C CA . PHE A 1 667 ? -5.159 -6.551 -5.508 1.00 98.56 667 PHE A CA 1
ATOM 5011 C C . PHE A 1 667 ? -4.642 -7.510 -4.439 1.00 98.56 667 PHE A C 1
ATOM 5013 O O . PHE A 1 667 ? -5.264 -7.623 -3.390 1.00 98.56 667 PHE A O 1
ATOM 5020 N N . LEU A 1 668 ? -3.484 -8.142 -4.650 1.00 97.75 668 LEU A N 1
ATOM 5021 C CA . LEU A 1 668 ? -2.850 -8.974 -3.630 1.00 97.75 668 LEU A CA 1
ATOM 5022 C C . LEU A 1 668 ? -2.292 -8.105 -2.502 1.00 97.75 668 LEU A C 1
ATOM 5024 O O . LEU A 1 668 ? -2.607 -8.352 -1.342 1.00 97.75 668 LEU A O 1
ATOM 5028 N N . SER A 1 669 ? -1.565 -7.037 -2.846 1.00 94.88 669 SER A N 1
ATOM 5029 C CA . SER A 1 669 ? -1.010 -6.089 -1.871 1.00 94.88 669 SER A CA 1
ATOM 5030 C C . SER A 1 669 ? -2.097 -5.340 -1.088 1.00 94.88 669 SER A C 1
ATOM 5032 O O . SER A 1 669 ? -1.988 -5.159 0.123 1.00 94.88 669 SER A O 1
ATOM 5034 N N . ILE A 1 670 ? -3.180 -4.937 -1.761 1.00 94.62 670 ILE A N 1
ATOM 5035 C CA . ILE A 1 670 ? -4.335 -4.288 -1.128 1.00 94.62 670 ILE A CA 1
ATOM 5036 C C . ILE A 1 670 ? -5.087 -5.272 -0.232 1.00 94.62 670 ILE A C 1
ATOM 5038 O O . ILE A 1 670 ? -5.438 -4.925 0.894 1.00 94.62 670 ILE A O 1
ATOM 5042 N N . ASN A 1 671 ? -5.319 -6.508 -0.683 1.00 92.25 671 ASN A N 1
ATOM 5043 C CA . ASN A 1 671 ? -6.009 -7.499 0.138 1.00 92.25 671 ASN A CA 1
ATOM 5044 C C . ASN A 1 671 ? -5.207 -7.839 1.396 1.00 92.25 671 ASN A C 1
ATOM 5046 O O . ASN A 1 671 ? -5.811 -7.901 2.469 1.00 92.25 671 ASN A O 1
ATOM 5050 N N . SER A 1 672 ? -3.877 -7.942 1.295 1.00 88.31 672 SER A N 1
ATOM 5051 C CA . SER A 1 672 ? -2.995 -8.184 2.442 1.00 88.31 672 SER A CA 1
ATOM 5052 C C . SER A 1 672 ? -2.881 -7.005 3.410 1.00 88.31 672 SER A C 1
ATOM 5054 O O . SER A 1 672 ? -2.461 -7.206 4.542 1.00 88.31 672 SER A O 1
ATOM 5056 N N . ALA A 1 673 ? -3.243 -5.784 3.004 1.00 84.25 673 ALA A N 1
ATOM 5057 C CA . ALA A 1 673 ? -3.190 -4.603 3.861 1.00 84.25 673 ALA A CA 1
ATOM 5058 C C . ALA A 1 673 ? -4.420 -4.545 4.795 1.00 84.25 673 ALA A C 1
ATOM 5060 O O . ALA A 1 673 ? -5.527 -4.263 4.321 1.00 84.25 673 ALA A O 1
ATOM 5061 N N . PRO A 1 674 ? -4.287 -4.795 6.113 1.00 80.69 674 PRO A N 1
ATOM 5062 C CA . PRO A 1 674 ? -5.439 -4.873 7.018 1.00 80.69 674 PRO A CA 1
ATOM 5063 C C . PRO A 1 674 ? -6.109 -3.514 7.256 1.00 80.69 674 PRO A C 1
ATOM 5065 O O . PRO A 1 674 ? -7.298 -3.462 7.546 1.00 80.69 674 PRO A O 1
ATOM 5068 N N . TRP A 1 675 ? -5.364 -2.420 7.086 1.00 88.38 675 TRP A N 1
ATOM 5069 C CA . TRP A 1 675 ? -5.836 -1.052 7.302 1.00 88.38 675 TRP A CA 1
ATOM 5070 C C . TRP A 1 675 ? -6.767 -0.538 6.192 1.00 88.38 675 TRP A C 1
ATOM 5072 O O . TRP A 1 675 ? -7.474 0.439 6.411 1.00 88.38 675 TRP A O 1
ATOM 5082 N N . ILE A 1 676 ? -6.808 -1.175 5.014 1.00 90.19 676 ILE A N 1
ATOM 5083 C CA . ILE A 1 676 ? -7.723 -0.771 3.935 1.00 90.19 676 ILE A CA 1
ATOM 5084 C C . ILE A 1 676 ? -9.131 -1.313 4.237 1.00 90.19 676 ILE A C 1
ATOM 5086 O O . ILE A 1 676 ? -9.286 -2.533 4.374 1.00 90.19 676 ILE A O 1
ATOM 5090 N N . PRO A 1 677 ? -10.179 -0.466 4.263 1.00 92.69 677 PRO A N 1
ATOM 5091 C CA . PRO A 1 677 ? -11.543 -0.909 4.526 1.00 92.69 677 PRO A CA 1
ATOM 5092 C C . PRO A 1 677 ? -12.006 -1.997 3.554 1.00 92.69 677 PRO A C 1
ATOM 5094 O O . PRO A 1 677 ? -11.850 -1.880 2.337 1.00 92.69 677 PRO A O 1
ATOM 5097 N N . LEU A 1 678 ? -12.658 -3.038 4.079 1.00 93.00 678 LEU A N 1
ATOM 5098 C CA . LEU A 1 678 ? -13.158 -4.161 3.276 1.00 93.00 678 LEU A CA 1
ATOM 5099 C C . LEU A 1 678 ? -14.091 -3.705 2.142 1.00 93.00 678 LEU A C 1
ATOM 5101 O O . LEU A 1 678 ? -14.002 -4.211 1.025 1.00 93.00 678 LEU A O 1
ATOM 5105 N N . ALA A 1 679 ? -14.934 -2.700 2.399 1.00 93.88 679 ALA A N 1
ATOM 5106 C CA . ALA A 1 679 ? -15.819 -2.122 1.389 1.00 93.88 679 ALA A CA 1
ATOM 5107 C C . ALA A 1 679 ? -15.042 -1.486 0.219 1.00 93.88 679 ALA A C 1
ATOM 5109 O O . ALA A 1 679 ? -15.442 -1.635 -0.936 1.00 93.88 679 ALA A O 1
ATOM 5110 N N . ALA A 1 680 ? -13.906 -0.837 0.499 1.00 95.81 680 ALA A N 1
ATOM 5111 C CA . ALA A 1 680 ? -13.038 -0.260 -0.524 1.00 95.81 680 ALA A CA 1
ATOM 5112 C C . ALA A 1 680 ? -12.361 -1.353 -1.366 1.00 95.81 680 ALA A C 1
ATOM 5114 O O . ALA A 1 680 ? -12.351 -1.249 -2.593 1.00 95.81 680 ALA A O 1
ATOM 5115 N N . LYS A 1 681 ? -11.881 -2.440 -0.737 1.00 97.38 681 LYS A N 1
ATOM 5116 C CA . LYS A 1 681 ? -11.314 -3.609 -1.444 1.00 97.38 681 LYS A CA 1
ATOM 5117 C C . LYS A 1 681 ? -12.330 -4.237 -2.400 1.00 97.38 681 LYS A C 1
ATOM 5119 O O . LYS A 1 681 ? -12.028 -4.462 -3.571 1.00 97.38 681 LYS A O 1
ATOM 5124 N N . VAL A 1 682 ? -13.552 -4.465 -1.911 1.00 96.62 682 VAL A N 1
ATOM 5125 C CA . VAL A 1 682 ? -14.666 -5.018 -2.697 1.00 96.62 682 VAL A CA 1
ATOM 5126 C C . VAL A 1 682 ? -15.010 -4.108 -3.876 1.00 96.62 682 VAL A C 1
ATOM 5128 O O . VAL A 1 682 ? -15.084 -4.584 -5.006 1.00 96.62 682 VAL A O 1
ATOM 5131 N N . ARG A 1 683 ? -15.165 -2.798 -3.643 1.00 96.50 683 ARG A N 1
ATOM 5132 C CA . ARG A 1 683 ? -15.472 -1.819 -4.698 1.00 96.50 683 ARG A CA 1
ATOM 5133 C C . ARG A 1 683 ? -14.384 -1.777 -5.765 1.00 96.50 683 ARG A C 1
ATOM 5135 O O . ARG A 1 683 ? -14.695 -1.830 -6.952 1.00 96.50 683 ARG A O 1
ATOM 5142 N N . LEU A 1 684 ? -13.117 -1.727 -5.349 1.00 97.75 684 LEU A N 1
ATOM 5143 C CA . LEU A 1 684 ? -11.980 -1.750 -6.263 1.00 97.75 684 LEU A CA 1
ATOM 5144 C C . LEU A 1 684 ? -12.015 -3.021 -7.129 1.00 97.75 684 LEU A C 1
ATOM 5146 O O . LEU A 1 684 ? -11.883 -2.952 -8.347 1.00 97.75 684 LEU A O 1
ATOM 5150 N N . LEU A 1 685 ? -12.249 -4.190 -6.531 1.00 98.25 685 LEU A N 1
ATOM 5151 C CA . LEU A 1 685 ? -12.299 -5.437 -7.290 1.00 98.25 685 LEU A CA 1
ATOM 5152 C C . LEU A 1 685 ? -13.488 -5.486 -8.263 1.00 98.25 685 LEU A C 1
ATOM 5154 O O . LEU A 1 685 ? -13.309 -5.853 -9.426 1.00 98.25 685 LEU A O 1
ATOM 5158 N N . GLU A 1 686 ? -14.684 -5.082 -7.824 1.00 97.31 686 GLU A N 1
ATOM 5159 C CA . GLU A 1 686 ? -15.870 -5.023 -8.686 1.00 97.31 686 GLU A CA 1
ATOM 5160 C C . GLU A 1 686 ? -15.644 -4.084 -9.879 1.00 97.31 686 GLU A C 1
ATOM 5162 O O . GLU A 1 686 ? -15.907 -4.463 -11.023 1.00 97.31 686 GLU A O 1
ATOM 5167 N N . TRP A 1 687 ? -15.114 -2.881 -9.646 1.00 98.00 687 TRP A N 1
ATOM 5168 C CA . TRP A 1 687 ? -14.834 -1.911 -10.707 1.00 98.00 687 TRP A CA 1
ATOM 5169 C C . TRP A 1 687 ? -13.776 -2.422 -11.687 1.00 98.00 687 TRP A C 1
ATOM 5171 O O . TRP A 1 687 ? -13.960 -2.297 -12.901 1.00 98.00 687 TRP A O 1
ATOM 5181 N N . LYS A 1 688 ? -12.722 -3.087 -11.199 1.00 97.94 688 LYS A N 1
ATOM 5182 C CA . LYS A 1 688 ? -11.722 -3.736 -12.056 1.00 97.94 688 LYS A CA 1
ATOM 5183 C C . LYS A 1 688 ? -12.325 -4.819 -12.941 1.00 97.94 688 LYS A C 1
ATOM 5185 O O . LYS A 1 688 ? -12.140 -4.774 -14.155 1.00 97.94 688 LYS A O 1
ATOM 5190 N N . MET A 1 689 ? -13.078 -5.753 -12.365 1.00 98.00 689 MET A N 1
ATOM 5191 C CA . MET A 1 689 ? -13.727 -6.834 -13.114 1.00 98.00 689 MET A CA 1
ATOM 5192 C C . MET A 1 689 ? -14.698 -6.293 -14.174 1.00 98.00 689 MET A C 1
ATOM 5194 O O . MET A 1 689 ? -14.737 -6.785 -15.301 1.00 98.00 689 MET A O 1
ATOM 5198 N N . ARG A 1 690 ? -15.467 -5.247 -13.844 1.00 97.31 690 ARG A N 1
ATOM 5199 C CA . ARG A 1 690 ? -16.367 -4.581 -14.798 1.00 97.31 690 ARG A CA 1
ATOM 5200 C C . ARG A 1 690 ? -15.593 -3.922 -15.933 1.00 97.31 690 ARG A C 1
ATOM 5202 O O . ARG A 1 690 ? -15.976 -4.068 -17.092 1.00 97.31 690 ARG A O 1
ATOM 5209 N N . LEU A 1 691 ? -14.497 -3.231 -15.620 1.00 97.62 691 LEU A N 1
ATOM 5210 C CA . LEU A 1 691 ? -13.677 -2.586 -16.638 1.00 97.62 691 LEU A CA 1
ATOM 5211 C C . LEU A 1 691 ? -13.004 -3.608 -17.566 1.00 97.62 691 LEU A C 1
ATOM 5213 O O . LEU A 1 691 ? -12.939 -3.360 -18.766 1.00 97.62 691 LEU A O 1
ATOM 5217 N N . ASP A 1 692 ? -12.566 -4.764 -17.058 1.00 97.44 692 ASP A N 1
ATOM 5218 C CA . ASP A 1 692 ? -11.997 -5.843 -17.881 1.00 97.44 692 ASP A CA 1
ATOM 5219 C C . ASP A 1 692 ? -12.977 -6.310 -18.969 1.00 97.44 692 ASP A C 1
ATOM 5221 O O . ASP A 1 692 ? -12.594 -6.460 -20.133 1.00 97.44 692 ASP A O 1
ATOM 5225 N N . ILE A 1 693 ? -14.261 -6.461 -18.615 1.00 96.62 693 ILE A N 1
ATOM 5226 C CA . ILE A 1 693 ? -15.330 -6.821 -19.560 1.00 96.62 693 ILE A CA 1
ATOM 5227 C C . ILE A 1 693 ? -15.458 -5.765 -20.658 1.00 96.62 693 ILE A C 1
ATOM 5229 O O . ILE A 1 693 ? -15.448 -6.086 -21.849 1.00 96.62 693 ILE A O 1
ATOM 5233 N N . LEU A 1 694 ? -15.553 -4.493 -20.271 1.00 96.38 694 LEU A N 1
ATOM 5234 C CA . LEU A 1 694 ? -15.691 -3.396 -21.225 1.00 96.38 694 LEU A CA 1
ATOM 5235 C C . LEU A 1 694 ? -14.456 -3.255 -22.111 1.00 96.38 694 LEU A C 1
ATOM 5237 O O . LEU A 1 694 ? -14.579 -2.981 -23.307 1.00 96.38 694 LEU A O 1
ATOM 5241 N N . GLN A 1 695 ? -13.266 -3.465 -21.551 1.00 96.38 695 GLN A N 1
ATOM 5242 C CA . GLN A 1 695 ? -12.031 -3.348 -22.302 1.00 96.38 695 GLN A CA 1
ATOM 5243 C C . GLN A 1 695 ? -11.922 -4.445 -23.360 1.00 96.38 695 GLN A C 1
ATOM 5245 O O . GLN A 1 695 ? -11.490 -4.150 -24.475 1.00 96.38 695 GLN A O 1
ATOM 5250 N N . TYR A 1 696 ? -12.382 -5.664 -23.065 1.00 96.88 696 TYR A N 1
ATOM 5251 C CA . TYR A 1 696 ? -12.487 -6.735 -24.054 1.00 96.88 696 TYR A CA 1
ATOM 5252 C C . TYR A 1 696 ? -13.411 -6.359 -25.222 1.00 96.88 696 TYR A C 1
ATOM 5254 O O . TYR A 1 696 ? -13.0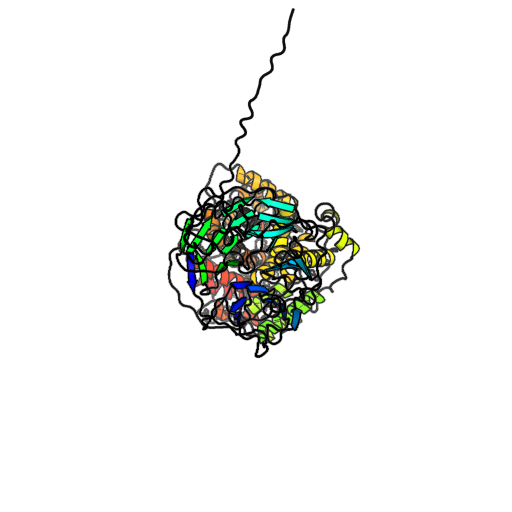12 -6.478 -26.386 1.00 96.88 696 TYR A O 1
ATOM 5262 N N . VAL A 1 697 ? -14.595 -5.803 -24.930 1.00 97.50 697 VAL A N 1
ATOM 5263 C CA . VAL A 1 697 ? -15.509 -5.290 -25.968 1.00 97.50 697 VAL A CA 1
ATOM 5264 C C . VAL A 1 697 ? -14.835 -4.192 -26.786 1.00 97.50 697 VAL A C 1
ATOM 5266 O O . VAL A 1 697 ? -14.808 -4.251 -28.015 1.00 97.50 697 VAL A O 1
ATOM 5269 N N . ALA A 1 698 ? -14.181 -3.240 -26.122 1.00 97.31 698 ALA A N 1
ATOM 5270 C CA . ALA A 1 698 ? -13.463 -2.145 -26.764 1.00 97.31 698 ALA A CA 1
ATOM 5271 C C . ALA A 1 698 ? -12.289 -2.609 -27.651 1.00 97.31 698 ALA A C 1
ATOM 5273 O O . ALA A 1 698 ? -11.774 -1.809 -28.438 1.00 97.31 698 ALA A O 1
ATOM 5274 N N . ARG A 1 699 ? -11.815 -3.860 -27.545 1.00 96.81 699 ARG A N 1
ATOM 5275 C CA . ARG A 1 699 ? -10.814 -4.460 -28.456 1.00 96.81 699 ARG A CA 1
ATOM 5276 C C . ARG A 1 699 ? -11.431 -5.230 -29.624 1.00 96.81 699 ARG A C 1
ATOM 5278 O O . ARG A 1 699 ? -10.680 -5.807 -30.404 1.00 96.81 699 ARG A O 1
ATOM 5285 N N . GLY A 1 700 ? -12.752 -5.181 -29.789 1.00 96.12 700 GLY A N 1
ATOM 5286 C CA . GLY A 1 700 ? -13.474 -5.860 -30.865 1.00 96.12 700 GLY A CA 1
ATOM 5287 C C . GLY A 1 700 ? -13.777 -7.322 -30.551 1.00 96.12 700 GLY A C 1
ATOM 5288 O O . GLY A 1 700 ? -13.927 -8.114 -31.475 1.00 96.12 700 GLY A O 1
ATOM 5289 N N . CYS A 1 701 ? -13.822 -7.689 -29.264 1.00 95.50 701 CYS A N 1
ATOM 5290 C CA . CYS A 1 701 ? -14.098 -9.049 -28.800 1.00 95.50 701 CYS A CA 1
ATOM 5291 C C . CYS A 1 701 ? -13.274 -10.139 -29.526 1.00 95.50 701 CYS A C 1
ATOM 5293 O O . CYS A 1 701 ? -13.867 -11.068 -30.095 1.00 95.50 701 CYS A O 1
ATOM 5295 N N . PRO A 1 702 ? -11.927 -10.047 -29.552 1.00 95.00 702 PRO A N 1
ATOM 5296 C CA . PRO A 1 702 ? -11.099 -11.035 -30.239 1.00 95.00 702 PRO A CA 1
ATOM 5297 C C . PRO A 1 702 ? -11.423 -12.458 -29.753 1.00 95.00 702 PRO A C 1
ATOM 5299 O O . PRO A 1 702 ? -11.596 -12.667 -28.547 1.00 95.00 702 PRO A O 1
ATOM 5302 N N . PRO A 1 703 ? -11.543 -13.446 -30.657 1.00 92.38 703 PRO A N 1
ATOM 5303 C CA . PRO A 1 703 ? -11.934 -14.796 -30.275 1.00 92.38 703 PRO A CA 1
ATOM 5304 C C . PRO A 1 703 ? -10.850 -15.445 -29.396 1.00 92.38 703 PRO A C 1
ATOM 5306 O O . PRO A 1 703 ? -9.673 -15.373 -29.752 1.00 92.38 703 PRO A O 1
ATOM 5309 N N . PRO A 1 704 ? -11.209 -16.104 -28.280 1.00 92.81 704 PRO A N 1
ATOM 5310 C CA . PRO A 1 704 ? -10.239 -16.839 -27.477 1.00 92.81 704 PRO A CA 1
ATOM 5311 C C . PRO A 1 704 ? -9.772 -18.103 -28.216 1.00 92.81 704 PRO A C 1
ATOM 5313 O O . PRO A 1 704 ? -10.591 -18.912 -28.650 1.00 92.81 704 PRO A O 1
ATOM 5316 N N . ARG A 1 705 ? -8.453 -18.280 -28.359 1.00 95.25 705 ARG A N 1
ATOM 5317 C CA . ARG A 1 705 ? -7.802 -19.383 -29.090 1.00 95.25 705 ARG A CA 1
ATOM 5318 C C . ARG A 1 705 ? -6.920 -20.234 -28.179 1.00 95.25 705 ARG A C 1
ATOM 5320 O O . ARG A 1 705 ? -5.708 -20.341 -28.349 1.00 95.25 705 ARG A O 1
ATOM 5327 N N . ALA A 1 706 ? -7.545 -20.832 -27.170 1.00 95.00 706 ALA A N 1
ATOM 5328 C CA . ALA A 1 706 ? -6.865 -21.704 -26.214 1.00 95.00 706 ALA A CA 1
ATOM 5329 C C . ALA A 1 706 ? -6.299 -22.983 -26.852 1.00 95.00 706 ALA A C 1
ATOM 5331 O O . ALA A 1 706 ? -5.303 -23.522 -26.378 1.00 95.00 706 ALA A O 1
ATOM 5332 N N . ASP A 1 707 ? -6.935 -23.455 -27.927 1.00 95.56 707 ASP A N 1
ATOM 5333 C CA . ASP A 1 707 ? -6.443 -24.518 -28.803 1.00 95.56 707 ASP A CA 1
ATOM 5334 C C . ASP A 1 707 ? -5.030 -24.211 -29.311 1.00 95.56 707 ASP A C 1
ATOM 5336 O O . ASP A 1 707 ? -4.139 -25.051 -29.196 1.00 95.56 707 ASP A O 1
ATOM 5340 N N . LEU A 1 708 ? -4.804 -22.978 -29.776 1.00 95.94 708 LEU A N 1
ATOM 5341 C CA . LEU A 1 708 ? -3.516 -22.554 -30.319 1.00 95.94 708 LEU A CA 1
ATOM 5342 C C . LEU A 1 708 ? -2.451 -22.364 -29.237 1.00 95.94 708 LEU A C 1
ATOM 5344 O O . LEU A 1 708 ? -1.293 -22.680 -29.482 1.00 95.94 708 LEU A O 1
ATOM 5348 N N . VAL A 1 709 ? -2.825 -21.927 -28.028 1.00 96.62 709 VAL A N 1
ATOM 5349 C CA . VAL A 1 709 ? -1.889 -21.896 -26.888 1.00 96.62 709 VAL A CA 1
ATOM 5350 C C . VAL A 1 709 ? -1.420 -23.307 -26.537 1.00 96.62 709 VAL A C 1
ATOM 5352 O O . VAL A 1 709 ? -0.226 -23.523 -26.365 1.00 96.62 709 VAL A O 1
ATOM 5355 N N . ARG A 1 710 ? -2.339 -24.278 -26.443 1.00 96.06 710 ARG A N 1
ATOM 5356 C CA . ARG A 1 710 ? -2.007 -25.673 -26.090 1.00 96.06 710 ARG A CA 1
ATOM 5357 C C . ARG A 1 710 ? -1.135 -26.353 -27.141 1.00 96.06 710 ARG A C 1
ATOM 5359 O O . ARG A 1 710 ? -0.296 -27.171 -26.789 1.00 96.06 710 ARG A O 1
ATOM 5366 N N . ALA A 1 711 ? -1.332 -26.012 -28.410 1.00 94.25 711 ALA A N 1
ATOM 5367 C CA . ALA A 1 711 ? -0.544 -26.537 -29.518 1.00 94.25 711 ALA A CA 1
ATOM 5368 C C . ALA A 1 711 ? 0.758 -25.752 -29.776 1.00 94.25 711 ALA A C 1
ATOM 5370 O O . ALA A 1 711 ? 1.493 -26.100 -30.693 1.00 94.25 711 ALA A O 1
ATOM 5371 N N . TYR A 1 712 ? 1.048 -24.689 -29.014 1.00 94.19 712 TYR A N 1
ATOM 5372 C CA . TYR A 1 712 ? 2.136 -23.771 -29.348 1.00 94.19 712 TYR A CA 1
ATOM 5373 C C . TYR A 1 712 ? 3.525 -24.383 -29.154 1.00 94.19 712 TYR A C 1
ATOM 5375 O O . TYR A 1 712 ? 3.852 -24.822 -28.050 1.00 94.19 712 TYR A O 1
ATOM 5383 N N . GLU A 1 713 ? 4.368 -24.317 -30.182 1.00 91.56 713 GLU A N 1
ATOM 5384 C CA . GLU A 1 713 ? 5.775 -24.719 -30.126 1.00 91.56 713 GLU A CA 1
ATOM 5385 C C . GLU A 1 713 ? 6.706 -23.498 -30.262 1.00 91.56 713 GLU A C 1
ATOM 5387 O O . GLU A 1 713 ? 6.471 -22.658 -31.147 1.00 91.56 713 GLU A O 1
ATOM 5392 N N . PRO A 1 714 ? 7.774 -23.400 -29.438 1.00 89.94 714 PRO A N 1
ATOM 5393 C CA . PRO A 1 714 ? 8.721 -22.281 -29.469 1.00 89.94 714 PRO A CA 1
ATOM 5394 C C . PRO A 1 714 ? 9.217 -21.975 -30.881 1.00 89.94 714 PRO A C 1
ATOM 5396 O O . PRO A 1 714 ? 9.543 -22.895 -31.637 1.00 89.94 714 PRO A O 1
ATOM 5399 N N . ARG A 1 715 ? 9.273 -20.695 -31.274 1.00 87.06 715 ARG A N 1
ATOM 5400 C CA . ARG A 1 715 ? 9.682 -20.287 -32.633 1.00 87.06 715 ARG A CA 1
ATOM 5401 C C . ARG A 1 715 ? 11.085 -20.737 -33.016 1.00 87.06 715 ARG A C 1
ATOM 5403 O O . ARG A 1 715 ? 11.314 -21.068 -34.174 1.00 87.06 715 ARG A O 1
ATOM 5410 N N . ASP A 1 716 ? 11.992 -20.786 -32.049 1.00 84.44 716 ASP A N 1
ATOM 5411 C CA . ASP A 1 716 ? 13.371 -21.242 -32.235 1.00 84.44 716 ASP A CA 1
ATOM 5412 C C . ASP A 1 716 ? 13.493 -22.758 -32.504 1.00 84.44 716 ASP A C 1
ATOM 5414 O O . ASP A 1 716 ? 14.591 -23.242 -32.776 1.00 84.44 716 ASP A O 1
ATOM 5418 N N . GLY A 1 717 ? 12.383 -23.509 -32.463 1.00 84.12 717 GLY A N 1
ATOM 5419 C CA . GLY A 1 717 ? 12.364 -24.961 -32.652 1.00 84.12 717 GLY A CA 1
ATOM 5420 C C . GLY A 1 717 ? 12.996 -25.734 -31.491 1.00 84.12 717 GLY A C 1
ATOM 5421 O O . GLY A 1 717 ? 13.199 -26.943 -31.603 1.00 84.12 717 GLY A O 1
ATOM 5422 N N . GLY A 1 718 ? 13.326 -25.050 -30.391 1.00 87.31 718 GLY A N 1
ATOM 5423 C CA . GLY A 1 718 ? 13.834 -25.662 -29.174 1.00 87.31 718 GLY A CA 1
ATOM 5424 C C . GLY A 1 718 ? 12.742 -26.387 -28.379 1.00 87.31 718 GLY A C 1
ATOM 5425 O O . GLY A 1 718 ? 11.546 -26.223 -28.644 1.00 87.31 718 GLY A O 1
ATOM 5426 N N . PRO A 1 719 ? 13.131 -27.195 -27.377 1.00 92.19 719 PRO A N 1
ATOM 5427 C CA . PRO A 1 719 ? 12.169 -27.781 -26.455 1.00 92.19 719 PRO A CA 1
ATOM 5428 C C . PRO A 1 719 ? 11.455 -26.685 -25.654 1.00 92.19 719 PRO A C 1
ATOM 5430 O O . PRO A 1 719 ? 12.000 -25.602 -25.420 1.00 92.19 719 PRO A O 1
ATOM 5433 N N . LEU A 1 720 ? 10.246 -26.989 -25.175 1.00 94.75 720 LEU A N 1
ATOM 5434 C CA . LEU A 1 720 ? 9.621 -26.166 -24.142 1.00 94.75 720 LEU A CA 1
ATOM 5435 C C . LEU A 1 720 ? 10.540 -26.088 -22.919 1.00 94.75 720 LEU A C 1
ATOM 5437 O O . LEU A 1 720 ? 11.240 -27.045 -22.583 1.00 94.75 720 LEU A O 1
ATOM 5441 N N . ALA A 1 721 ? 10.511 -24.933 -22.261 1.00 96.00 721 ALA A N 1
ATOM 5442 C CA . ALA A 1 721 ? 11.182 -24.769 -20.982 1.00 96.00 721 ALA A CA 1
ATOM 5443 C C . ALA A 1 721 ? 10.528 -25.686 -19.936 1.00 96.00 721 ALA A C 1
ATOM 5445 O O . ALA A 1 721 ? 9.360 -26.057 -20.093 1.00 96.00 721 ALA A O 1
ATOM 5446 N N . ALA A 1 722 ? 11.273 -26.055 -18.892 1.00 95.19 722 ALA A N 1
ATOM 5447 C CA . ALA A 1 722 ? 10.722 -26.885 -17.826 1.00 95.19 722 ALA A CA 1
ATOM 5448 C C . ALA A 1 722 ? 9.706 -26.078 -17.013 1.00 95.19 722 ALA A C 1
ATOM 5450 O O . ALA A 1 722 ? 8.596 -26.548 -16.778 1.00 95.19 722 ALA A O 1
ATOM 5451 N N . GLU A 1 723 ? 10.064 -24.839 -16.677 1.00 96.44 723 GLU A N 1
ATOM 5452 C CA . GLU A 1 723 ? 9.198 -23.894 -15.981 1.00 96.44 723 GLU A CA 1
ATOM 5453 C C . GLU A 1 723 ? 9.201 -22.523 -16.683 1.00 96.44 723 GLU A C 1
ATOM 5455 O O . GLU A 1 723 ? 10.167 -22.167 -17.369 1.00 96.44 723 GLU A O 1
ATOM 5460 N N . PRO A 1 724 ? 8.138 -21.712 -16.535 1.00 96.88 724 PRO A N 1
ATOM 5461 C CA . PRO A 1 724 ? 8.103 -20.350 -17.070 1.00 96.88 724 PRO A CA 1
ATOM 5462 C C . PRO A 1 724 ? 9.284 -19.465 -16.643 1.00 96.88 724 PRO A C 1
ATOM 5464 O O . PRO A 1 724 ? 9.748 -18.624 -17.416 1.00 96.88 724 PRO A O 1
ATOM 5467 N N . GLU A 1 725 ? 9.785 -19.669 -15.427 1.00 97.00 725 GLU A N 1
ATOM 5468 C CA . GLU A 1 725 ? 10.925 -18.968 -14.845 1.00 97.00 725 GLU A CA 1
ATOM 5469 C C . GLU A 1 725 ? 12.211 -19.088 -15.675 1.00 97.00 725 GLU A C 1
ATOM 5471 O O . GLU A 1 725 ? 12.996 -18.137 -15.718 1.00 97.00 725 GLU A O 1
ATOM 5476 N N . ASP A 1 726 ? 12.406 -20.199 -16.393 1.00 96.69 726 ASP A N 1
ATOM 5477 C CA . ASP A 1 726 ? 13.588 -20.432 -17.236 1.00 96.69 726 ASP A CA 1
ATOM 5478 C C . ASP A 1 726 ? 13.684 -19.425 -18.402 1.00 96.69 726 ASP A C 1
ATOM 5480 O O . ASP A 1 726 ? 14.741 -19.260 -19.016 1.00 96.69 726 ASP A O 1
ATOM 5484 N N . LEU A 1 727 ? 12.587 -18.723 -18.716 1.00 96.94 727 LEU A N 1
ATOM 5485 C CA . LEU A 1 727 ? 12.525 -17.702 -19.765 1.00 96.94 727 LEU A CA 1
ATOM 5486 C C . LEU A 1 727 ? 12.849 -16.288 -19.261 1.00 96.94 727 LEU A C 1
ATOM 5488 O O . LEU A 1 727 ? 13.090 -15.400 -20.083 1.00 96.94 727 LEU A O 1
ATOM 5492 N N . LEU A 1 728 ? 12.908 -16.054 -17.943 1.00 97.50 728 LEU A N 1
ATOM 5493 C CA . LEU A 1 728 ? 13.201 -14.734 -17.364 1.00 97.50 728 LEU A CA 1
ATOM 5494 C C . LEU A 1 728 ? 14.489 -14.085 -17.898 1.00 97.50 728 LEU A C 1
ATOM 5496 O O . LEU A 1 728 ? 14.431 -12.898 -18.229 1.00 97.50 728 LEU A O 1
ATOM 5500 N N . PRO A 1 729 ? 15.612 -14.809 -18.101 1.00 96.81 729 PRO A N 1
ATOM 5501 C CA . PRO A 1 729 ? 16.817 -14.212 -18.675 1.00 96.81 729 PRO A CA 1
ATOM 5502 C C . PRO A 1 729 ? 16.601 -13.595 -20.064 1.00 96.81 729 PRO A C 1
ATOM 5504 O O . PRO A 1 729 ? 17.230 -12.586 -20.386 1.00 96.81 729 PRO A O 1
ATOM 5507 N N . ARG A 1 730 ? 15.688 -14.154 -20.878 1.00 95.44 730 ARG A N 1
ATOM 5508 C CA . ARG A 1 730 ? 15.330 -13.588 -22.190 1.00 95.44 730 ARG A CA 1
ATOM 5509 C C . ARG A 1 730 ? 14.615 -12.245 -22.017 1.00 95.44 730 ARG A C 1
ATOM 5511 O O . ARG A 1 730 ? 14.970 -11.270 -22.674 1.00 95.44 730 ARG A O 1
ATOM 5518 N N . PHE A 1 731 ? 13.676 -12.161 -21.072 1.00 96.69 731 PHE A N 1
ATOM 5519 C CA . PHE A 1 731 ? 12.967 -10.918 -20.754 1.00 96.69 731 PHE A CA 1
ATOM 5520 C C . PHE A 1 731 ? 13.873 -9.861 -20.107 1.00 96.69 731 PHE A C 1
ATOM 5522 O O . PHE A 1 731 ? 13.738 -8.685 -20.421 1.00 96.69 731 PHE A O 1
ATOM 5529 N N . HIS A 1 732 ? 14.835 -10.253 -19.265 1.00 96.69 732 HIS A N 1
ATOM 5530 C CA . HIS A 1 732 ? 15.819 -9.330 -18.672 1.00 96.69 732 HIS A CA 1
ATOM 5531 C C . HIS A 1 732 ? 16.786 -8.732 -19.701 1.00 96.69 732 HIS A C 1
ATOM 5533 O O . HIS A 1 732 ? 17.346 -7.657 -19.482 1.00 96.69 732 HIS A O 1
ATOM 5539 N N . ALA A 1 733 ? 17.038 -9.453 -20.795 1.00 94.69 733 ALA A N 1
ATOM 5540 C CA . ALA A 1 733 ? 17.910 -9.012 -21.878 1.00 94.69 733 ALA A CA 1
ATOM 5541 C C . ALA A 1 733 ? 17.183 -8.160 -22.931 1.00 94.69 733 ALA A C 1
ATOM 5543 O O . ALA A 1 733 ? 17.844 -7.467 -23.711 1.00 94.69 733 ALA A O 1
ATOM 5544 N N . LEU A 1 734 ? 15.847 -8.206 -22.966 1.00 93.25 734 LEU A N 1
ATOM 5545 C CA . LEU A 1 734 ? 15.046 -7.483 -23.943 1.00 93.25 734 LEU A CA 1
ATOM 5546 C C . LEU A 1 734 ? 15.159 -5.970 -23.727 1.00 93.25 734 LEU A C 1
ATOM 5548 O O . LEU A 1 734 ? 14.967 -5.462 -22.627 1.00 93.25 734 LEU A O 1
ATOM 5552 N N . GLN A 1 735 ? 15.434 -5.237 -24.804 1.00 90.94 735 GLN A N 1
ATOM 5553 C CA . GLN A 1 735 ? 15.390 -3.776 -24.796 1.00 90.94 735 GLN A CA 1
ATOM 5554 C C . GLN A 1 735 ? 13.996 -3.311 -25.231 1.00 90.94 735 GLN A C 1
ATOM 5556 O O . GLN A 1 735 ? 13.688 -3.239 -26.428 1.00 90.94 735 GLN A O 1
ATOM 5561 N N . ASP A 1 736 ? 13.137 -3.030 -24.255 1.00 92.00 736 ASP A N 1
ATOM 5562 C CA . ASP A 1 736 ? 11.815 -2.434 -24.436 1.00 92.00 736 ASP A CA 1
ATOM 5563 C C . ASP A 1 736 ? 11.517 -1.374 -23.352 1.00 92.00 736 ASP A C 1
ATOM 5565 O O . ASP A 1 736 ? 12.385 -0.968 -22.572 1.00 92.00 736 ASP A O 1
ATOM 5569 N N . ASP A 1 737 ? 10.275 -0.897 -23.327 1.00 89.25 737 ASP A N 1
ATOM 5570 C CA . ASP A 1 737 ? 9.749 0.014 -22.306 1.00 89.25 737 ASP A CA 1
ATOM 5571 C C . ASP A 1 737 ? 9.228 -0.724 -21.052 1.00 89.25 737 ASP A C 1
ATOM 5573 O O . ASP A 1 737 ? 8.466 -0.180 -20.250 1.00 89.25 737 ASP A O 1
ATOM 5577 N N . GLY A 1 738 ? 9.633 -1.985 -20.878 1.00 93.94 738 GLY A N 1
ATOM 5578 C CA . GLY A 1 738 ? 9.337 -2.840 -19.736 1.00 93.94 738 GLY A CA 1
ATOM 5579 C C . GLY A 1 738 ? 8.031 -3.615 -19.821 1.00 93.94 738 GLY A C 1
ATOM 5580 O O . GLY A 1 738 ? 7.686 -4.324 -18.874 1.00 93.94 738 GLY A O 1
ATOM 5581 N N . HIS A 1 739 ? 7.254 -3.491 -20.900 1.00 95.94 739 HIS A N 1
ATOM 5582 C CA . HIS A 1 739 ? 5.975 -4.193 -21.013 1.00 95.94 739 HIS A CA 1
ATOM 5583 C C . HIS A 1 739 ? 6.130 -5.713 -20.996 1.00 95.94 739 HIS A C 1
ATOM 5585 O O . HIS A 1 739 ? 5.348 -6.372 -20.311 1.00 95.94 739 HIS A O 1
ATOM 5591 N N . ALA A 1 740 ? 7.131 -6.275 -21.677 1.00 96.94 740 ALA A N 1
ATOM 5592 C CA . ALA A 1 740 ? 7.290 -7.726 -21.742 1.00 96.94 740 ALA A CA 1
ATOM 5593 C C . ALA A 1 740 ? 7.587 -8.342 -20.365 1.00 96.94 740 ALA A C 1
ATOM 5595 O O . ALA A 1 740 ? 6.903 -9.278 -19.951 1.00 96.94 740 ALA A O 1
ATOM 5596 N N . VAL A 1 741 ? 8.546 -7.784 -19.613 1.00 97.94 741 VAL A N 1
ATOM 5597 C CA . VAL A 1 741 ? 8.886 -8.296 -18.273 1.00 97.94 741 VAL A CA 1
ATOM 5598 C C . VAL A 1 741 ? 7.745 -8.093 -17.271 1.00 97.94 741 VAL A C 1
ATOM 5600 O O . VAL A 1 741 ? 7.519 -8.963 -16.432 1.00 97.94 741 VAL A O 1
ATOM 5603 N N . LYS A 1 742 ? 6.964 -7.006 -17.388 1.00 98.31 742 LYS A N 1
ATOM 5604 C CA . LYS A 1 742 ? 5.744 -6.803 -16.584 1.00 98.31 742 LYS A CA 1
ATOM 5605 C C . LYS A 1 742 ? 4.718 -7.914 -16.831 1.00 98.31 742 LYS A C 1
ATOM 5607 O O . LYS A 1 742 ? 4.186 -8.463 -15.868 1.00 98.31 742 LYS A O 1
ATOM 5612 N N . VAL A 1 743 ? 4.491 -8.285 -18.096 1.00 98.50 743 VAL A N 1
ATOM 5613 C CA . VAL A 1 743 ? 3.543 -9.355 -18.453 1.00 98.50 743 VAL A CA 1
ATOM 5614 C C . VAL A 1 743 ? 4.047 -10.709 -17.967 1.00 98.50 743 VAL A C 1
ATOM 5616 O O . VAL A 1 743 ? 3.281 -11.440 -17.346 1.00 98.50 743 VAL A O 1
ATOM 5619 N N . ALA A 1 744 ? 5.328 -11.028 -18.177 1.00 98.62 744 ALA A N 1
ATOM 5620 C CA . ALA A 1 744 ? 5.930 -12.260 -17.663 1.00 98.62 744 ALA A CA 1
ATOM 5621 C C . ALA A 1 744 ? 5.779 -12.354 -16.133 1.00 98.62 744 ALA A C 1
ATOM 5623 O O . ALA A 1 744 ? 5.285 -13.348 -15.606 1.00 98.62 744 ALA A O 1
ATOM 5624 N N . ARG A 1 745 ? 6.093 -11.268 -15.416 1.00 98.44 745 ARG A N 1
ATOM 5625 C CA . ARG A 1 745 ? 5.897 -11.164 -13.965 1.00 98.44 745 ARG A CA 1
ATOM 5626 C C . ARG A 1 745 ? 4.439 -11.401 -13.557 1.00 98.44 745 ARG A C 1
ATOM 5628 O O . ARG A 1 745 ? 4.184 -12.164 -12.628 1.00 98.44 745 ARG A O 1
ATOM 5635 N N . ALA A 1 746 ? 3.481 -10.768 -14.230 1.00 98.75 746 ALA A N 1
ATOM 5636 C CA . ALA A 1 746 ? 2.062 -10.919 -13.917 1.00 98.75 746 ALA A CA 1
ATOM 5637 C C . ALA A 1 746 ? 1.546 -12.344 -14.195 1.00 98.75 746 ALA A C 1
ATOM 5639 O O . ALA A 1 746 ? 0.761 -12.869 -13.406 1.00 98.75 746 ALA A O 1
ATOM 5640 N N . LEU A 1 747 ? 2.023 -13.001 -15.261 1.00 98.75 747 LEU A N 1
ATOM 5641 C CA . LEU A 1 747 ? 1.701 -14.400 -15.560 1.00 98.75 747 LEU A CA 1
ATOM 5642 C C . LEU A 1 747 ? 2.243 -15.362 -14.492 1.00 98.75 747 LEU A C 1
ATOM 5644 O O . LEU A 1 747 ? 1.514 -16.264 -14.083 1.00 98.75 747 LEU A O 1
ATOM 5648 N N . LEU A 1 748 ? 3.465 -15.149 -13.994 1.00 98.69 748 LEU A N 1
ATOM 5649 C CA . LEU A 1 748 ? 4.030 -15.927 -12.881 1.00 98.69 748 LEU A CA 1
ATOM 5650 C C . LEU A 1 748 ? 3.195 -15.783 -11.599 1.00 98.69 748 LEU A C 1
ATOM 5652 O O . LEU A 1 748 ? 2.884 -16.772 -10.934 1.00 98.69 748 LEU A O 1
ATOM 5656 N N . ILE A 1 749 ? 2.786 -14.556 -11.261 1.00 98.50 749 ILE A N 1
ATOM 5657 C CA . ILE A 1 749 ? 1.920 -14.296 -10.099 1.00 98.50 749 ILE A CA 1
ATOM 5658 C C . ILE A 1 749 ? 0.563 -14.987 -10.281 1.00 98.50 749 ILE A C 1
ATOM 5660 O O . ILE A 1 749 ? 0.088 -15.666 -9.369 1.00 98.50 749 ILE A O 1
ATOM 5664 N N . ALA A 1 750 ? -0.037 -14.871 -11.469 1.00 98.56 750 ALA A N 1
ATOM 5665 C CA . ALA A 1 750 ? -1.300 -15.524 -11.786 1.00 98.56 750 ALA A CA 1
ATOM 5666 C C . ALA A 1 750 ? -1.199 -17.052 -11.684 1.00 98.56 750 ALA A C 1
ATOM 5668 O O . ALA A 1 750 ? -2.096 -17.676 -11.118 1.00 98.56 750 ALA A O 1
ATOM 5669 N N . GLN A 1 751 ? -0.110 -17.655 -12.165 1.00 98.12 751 GLN A N 1
ATOM 5670 C CA . GLN A 1 751 ? 0.138 -19.093 -12.061 1.00 98.12 751 GLN A CA 1
ATOM 5671 C C . GLN A 1 751 ? 0.195 -19.557 -10.604 1.00 98.12 751 GLN A C 1
ATOM 5673 O O . GLN A 1 751 ? -0.465 -20.537 -10.252 1.00 98.12 751 GLN A O 1
ATOM 5678 N N . ARG A 1 752 ? 0.963 -18.855 -9.758 1.00 96.25 752 ARG A N 1
ATOM 5679 C CA . ARG A 1 752 ? 1.105 -19.186 -8.331 1.00 96.25 752 ARG A CA 1
ATOM 5680 C C . ARG A 1 752 ? -0.236 -19.102 -7.613 1.00 96.25 752 ARG A C 1
ATOM 5682 O O . ARG A 1 752 ? -0.628 -20.069 -6.974 1.00 96.25 752 ARG A O 1
ATOM 5689 N N . LEU A 1 753 ? -0.964 -18.003 -7.805 1.00 96.75 753 LEU A N 1
ATOM 5690 C CA . LEU A 1 753 ? -2.267 -17.784 -7.178 1.00 96.75 753 LEU A CA 1
ATOM 5691 C C . LEU A 1 753 ? -3.327 -18.791 -7.648 1.00 96.75 753 LEU A C 1
ATOM 5693 O O . LEU A 1 753 ? -4.116 -19.292 -6.855 1.00 96.75 753 LEU A O 1
ATOM 5697 N N . SER A 1 754 ? -3.351 -19.114 -8.943 1.00 96.25 754 SER A N 1
ATOM 5698 C CA . SER A 1 754 ? -4.366 -20.010 -9.520 1.00 96.25 754 SER A CA 1
ATOM 5699 C C . SER A 1 754 ? -4.226 -21.459 -9.058 1.00 96.25 754 SER A C 1
ATOM 5701 O O . SER A 1 754 ? -5.188 -22.222 -9.145 1.00 96.25 754 SER A O 1
ATOM 5703 N N . ARG A 1 755 ? -3.037 -21.858 -8.590 1.00 93.94 755 ARG A N 1
ATOM 5704 C CA . ARG A 1 755 ? -2.751 -23.223 -8.133 1.00 93.94 755 ARG A CA 1
ATOM 5705 C C . ARG A 1 755 ? -3.656 -23.636 -6.972 1.00 93.94 755 ARG A C 1
ATOM 5707 O O . ARG A 1 755 ? -4.148 -24.762 -6.971 1.00 93.94 755 ARG A O 1
ATOM 5714 N N . ASP A 1 756 ? -3.924 -22.716 -6.051 1.00 93.44 756 ASP A N 1
ATOM 5715 C CA . ASP A 1 756 ? -4.725 -22.971 -4.846 1.00 93.44 756 ASP A CA 1
ATOM 5716 C C . ASP A 1 756 ? -6.217 -23.182 -5.153 1.00 93.44 756 ASP A C 1
ATOM 5718 O O . ASP A 1 756 ? -6.970 -23.696 -4.327 1.00 93.44 756 ASP A O 1
ATOM 5722 N N . TYR A 1 757 ? -6.639 -22.849 -6.375 1.00 94.81 757 TYR A N 1
ATOM 5723 C CA . TYR A 1 757 ? -8.016 -22.957 -6.853 1.00 94.81 757 TYR A CA 1
ATOM 5724 C C . TYR A 1 757 ? -8.183 -24.023 -7.945 1.00 94.81 757 TYR A C 1
ATOM 5726 O O . TYR A 1 757 ? -9.168 -24.011 -8.690 1.00 94.81 757 TYR A O 1
ATOM 5734 N N . ALA A 1 758 ? -7.241 -24.965 -8.058 1.00 92.75 758 ALA A N 1
ATOM 5735 C CA . ALA A 1 758 ? -7.317 -26.049 -9.033 1.00 92.75 758 ALA A CA 1
ATOM 5736 C C . ALA A 1 758 ? -8.673 -26.785 -8.964 1.00 92.75 758 ALA A C 1
ATOM 5738 O O . ALA A 1 758 ? -9.140 -27.181 -7.898 1.00 92.75 758 ALA A O 1
ATOM 5739 N N . GLY A 1 759 ? -9.313 -26.964 -10.123 1.00 91.31 759 GLY A N 1
ATOM 5740 C CA . GLY A 1 759 ? -10.622 -27.615 -10.244 1.00 91.31 759 GLY A CA 1
ATOM 5741 C C . GLY A 1 759 ? -11.832 -26.683 -10.111 1.00 91.31 759 GLY A C 1
ATOM 5742 O O . GLY A 1 759 ? -12.952 -27.123 -10.370 1.00 91.31 759 GLY A O 1
ATOM 5743 N N . ARG A 1 760 ? -11.648 -25.399 -9.771 1.00 94.06 760 ARG A N 1
ATOM 5744 C CA . ARG A 1 760 ? -12.740 -24.419 -9.858 1.00 94.06 760 ARG A CA 1
ATOM 5745 C C . ARG A 1 760 ? -13.146 -24.185 -11.324 1.00 94.06 760 ARG A C 1
ATOM 5747 O O . ARG A 1 760 ? -12.264 -24.097 -12.176 1.00 94.06 760 ARG A O 1
ATOM 5754 N N . PRO A 1 761 ? -14.448 -24.015 -11.639 1.00 91.19 761 PRO A N 1
ATOM 5755 C CA . PRO A 1 761 ? -14.916 -23.866 -13.025 1.00 91.19 761 PRO A CA 1
ATOM 5756 C C . PRO A 1 761 ? -14.309 -22.683 -13.794 1.00 91.19 761 PRO A C 1
ATOM 5758 O O . PRO A 1 761 ? -14.196 -22.730 -15.015 1.00 91.19 761 PRO A O 1
ATOM 5761 N N . TRP A 1 762 ? -13.913 -21.621 -13.089 1.00 92.88 762 TRP A N 1
ATOM 5762 C CA . TRP A 1 762 ? -13.320 -20.426 -13.689 1.00 92.88 762 TRP A CA 1
ATOM 5763 C C . TRP A 1 762 ? -11.821 -20.574 -14.010 1.00 92.88 762 TRP A C 1
ATOM 5765 O O . TRP A 1 762 ? -11.271 -19.735 -14.725 1.00 92.88 762 TRP A O 1
ATOM 5775 N N . VAL A 1 763 ? -11.154 -21.635 -13.534 1.00 95.62 763 VAL A N 1
ATOM 5776 C CA . VAL A 1 763 ? -9.742 -21.916 -13.840 1.00 95.62 763 VAL A CA 1
ATOM 5777 C C . VAL A 1 763 ? -9.639 -22.551 -15.227 1.00 95.62 763 VAL A C 1
ATOM 5779 O O . VAL A 1 763 ? -9.985 -23.713 -15.433 1.00 95.62 763 VAL A O 1
ATOM 5782 N N . ARG A 1 764 ? -9.151 -21.773 -16.196 1.00 94.56 764 ARG A N 1
ATOM 5783 C CA . ARG A 1 764 ? -9.088 -22.118 -17.627 1.00 94.56 764 ARG A CA 1
ATOM 5784 C C . ARG A 1 764 ? -7.662 -22.375 -18.140 1.00 94.56 764 ARG A C 1
ATOM 5786 O O . ARG A 1 764 ? -7.496 -23.079 -19.138 1.00 94.56 764 ARG A O 1
ATOM 5793 N N . ILE A 1 765 ? -6.637 -21.862 -17.455 1.00 96.12 765 ILE A N 1
ATOM 5794 C CA . ILE A 1 765 ? -5.215 -22.147 -17.719 1.00 96.12 765 ILE A CA 1
ATOM 5795 C C . ILE A 1 765 ? -4.754 -23.291 -16.812 1.00 96.12 765 ILE A C 1
ATOM 5797 O O . ILE A 1 765 ? -4.860 -23.195 -15.590 1.00 96.12 765 ILE A O 1
ATOM 5801 N N . THR A 1 766 ? -4.215 -24.365 -17.392 1.00 92.38 766 THR A N 1
ATOM 5802 C CA . THR A 1 766 ? -3.750 -25.545 -16.642 1.00 92.38 766 THR A CA 1
ATOM 5803 C C . THR A 1 766 ? -2.473 -26.129 -17.243 1.00 92.38 766 THR A C 1
ATOM 5805 O O . THR A 1 766 ? -2.202 -25.945 -18.429 1.00 92.38 766 THR A O 1
ATOM 5808 N N . GLY A 1 767 ? -1.691 -26.837 -16.422 1.00 93.00 767 GLY A N 1
ATOM 5809 C CA . GLY A 1 767 ? -0.519 -27.594 -16.870 1.00 93.00 767 GLY A CA 1
ATOM 5810 C C . GLY A 1 767 ? 0.513 -26.753 -17.628 1.00 93.00 767 GLY A C 1
ATOM 5811 O O . GLY A 1 767 ? 0.868 -25.651 -17.207 1.00 93.00 767 GLY A O 1
ATOM 5812 N N . ASP A 1 768 ? 0.964 -27.280 -18.763 1.00 95.62 768 ASP A N 1
ATOM 5813 C CA . ASP A 1 768 ? 1.990 -26.689 -19.627 1.00 95.62 768 ASP A CA 1
ATOM 5814 C C . ASP A 1 768 ? 1.531 -25.418 -20.367 1.00 95.62 768 ASP A C 1
ATOM 5816 O O . ASP A 1 768 ? 2.349 -24.722 -20.970 1.00 95.62 768 ASP A O 1
ATOM 5820 N N . MET A 1 769 ? 0.247 -25.045 -20.286 1.00 97.38 769 MET A N 1
ATOM 5821 C CA . MET A 1 769 ? -0.230 -23.788 -20.866 1.00 97.38 769 MET A CA 1
ATOM 5822 C C . MET A 1 769 ? 0.524 -22.582 -20.298 1.00 97.38 769 MET A C 1
ATOM 5824 O O . MET A 1 769 ? 0.815 -21.657 -21.050 1.00 97.38 769 MET A O 1
ATOM 5828 N N . TRP A 1 770 ? 0.896 -22.597 -19.012 1.00 97.81 770 TRP A N 1
ATOM 5829 C CA . TRP A 1 770 ? 1.638 -21.495 -18.391 1.00 97.81 770 TRP A CA 1
ATOM 5830 C C . TRP A 1 770 ? 2.991 -21.250 -19.066 1.00 97.81 770 TRP A C 1
ATOM 5832 O O . TRP A 1 770 ? 3.304 -20.106 -19.397 1.00 97.81 770 TRP A O 1
ATOM 5842 N N . VAL A 1 771 ? 3.769 -22.303 -19.340 1.00 98.12 771 VAL A N 1
ATOM 5843 C CA . VAL A 1 771 ? 5.070 -22.164 -20.015 1.00 98.12 771 VAL A CA 1
ATOM 5844 C C . VAL A 1 771 ? 4.906 -21.810 -21.493 1.00 98.12 771 VAL A C 1
ATOM 5846 O O . VAL A 1 771 ? 5.627 -20.954 -22.007 1.00 98.12 771 VAL A O 1
ATOM 5849 N N . ARG A 1 772 ? 3.891 -22.365 -22.168 1.00 97.94 772 ARG A N 1
ATOM 5850 C CA . ARG A 1 772 ? 3.570 -22.004 -23.558 1.00 97.94 772 ARG A CA 1
ATOM 5851 C C . ARG A 1 772 ? 3.184 -20.533 -23.685 1.00 97.94 772 ARG A C 1
ATOM 5853 O O . ARG A 1 772 ? 3.661 -19.869 -24.594 1.00 97.94 772 ARG A O 1
ATOM 5860 N N . MET A 1 773 ? 2.396 -19.988 -22.758 1.00 97.88 773 MET A N 1
ATOM 5861 C CA . MET A 1 773 ? 2.032 -18.564 -22.751 1.00 97.88 773 MET A CA 1
ATOM 5862 C C . MET A 1 773 ? 3.256 -17.643 -22.627 1.00 97.88 773 MET A C 1
ATOM 5864 O O . MET A 1 773 ? 3.284 -16.593 -23.267 1.00 97.88 773 MET A O 1
ATOM 5868 N N . HIS A 1 774 ? 4.281 -18.036 -21.864 1.00 97.94 774 HIS A N 1
ATOM 5869 C CA . HIS A 1 774 ? 5.530 -17.273 -21.771 1.00 97.94 774 HIS A CA 1
ATOM 5870 C C . HIS A 1 774 ? 6.361 -17.361 -23.057 1.00 97.94 774 HIS A C 1
ATOM 5872 O O . HIS A 1 774 ? 6.927 -16.356 -23.482 1.00 97.94 774 HIS A O 1
ATOM 5878 N N . HIS A 1 775 ? 6.382 -18.519 -23.724 1.00 96.94 775 HIS A N 1
ATOM 5879 C CA . HIS A 1 775 ? 6.978 -18.651 -25.060 1.00 96.94 775 HIS A CA 1
ATOM 5880 C C . HIS A 1 775 ? 6.247 -17.803 -26.105 1.00 96.94 775 HIS A C 1
ATOM 5882 O O . HIS A 1 775 ? 6.888 -17.073 -26.853 1.00 96.94 775 HIS A O 1
ATOM 5888 N N . VAL A 1 776 ? 4.910 -17.817 -26.108 1.00 96.12 776 VAL A N 1
ATOM 5889 C CA . VAL A 1 776 ? 4.102 -16.961 -26.992 1.00 96.12 776 VAL A CA 1
ATOM 5890 C C . VAL A 1 776 ? 4.397 -15.483 -26.733 1.00 96.12 776 VAL A C 1
ATOM 5892 O O . VAL A 1 776 ? 4.536 -14.712 -27.680 1.00 96.12 776 VAL A O 1
ATOM 5895 N N . LEU A 1 777 ? 4.526 -15.075 -25.464 1.00 96.75 777 LEU A N 1
ATOM 5896 C CA . LEU A 1 777 ? 4.922 -13.713 -25.105 1.00 96.75 777 LEU A CA 1
ATOM 5897 C C . LEU A 1 777 ? 6.302 -13.370 -25.663 1.00 96.75 777 LEU A C 1
ATOM 5899 O O . LEU A 1 777 ? 6.432 -12.341 -26.322 1.00 96.75 777 LEU A O 1
ATOM 5903 N N . TRP A 1 778 ? 7.302 -14.224 -25.441 1.00 95.12 778 TRP A N 1
ATOM 5904 C CA . TRP A 1 778 ? 8.653 -14.029 -25.965 1.00 95.12 778 TRP A CA 1
ATOM 5905 C C . TRP A 1 778 ? 8.647 -13.867 -27.489 1.00 95.12 778 TRP A C 1
ATOM 5907 O O . TRP A 1 778 ? 9.079 -12.837 -28.007 1.00 95.12 778 TRP A O 1
ATOM 5917 N N . ASP A 1 779 ? 8.064 -14.824 -28.207 1.00 92.00 779 ASP A N 1
ATOM 5918 C CA . ASP A 1 779 ? 8.042 -14.822 -29.670 1.00 92.00 779 ASP A CA 1
ATOM 5919 C C . ASP A 1 779 ? 7.240 -13.642 -30.244 1.00 92.00 779 ASP A C 1
ATOM 5921 O O . ASP A 1 779 ? 7.532 -13.157 -31.343 1.00 92.00 779 ASP A O 1
ATOM 5925 N N . SER A 1 780 ? 6.269 -13.123 -29.482 1.00 92.19 780 SER A N 1
ATOM 5926 C CA . SER A 1 780 ? 5.521 -11.922 -29.852 1.00 92.19 780 SER A CA 1
ATOM 5927 C C . SER A 1 780 ? 6.352 -10.636 -29.788 1.00 92.19 780 SER A C 1
ATOM 5929 O O . SER A 1 780 ? 6.047 -9.693 -30.520 1.00 92.19 780 SER A O 1
ATOM 5931 N N . VAL A 1 781 ? 7.415 -10.574 -28.979 1.00 92.00 781 VAL A N 1
ATOM 5932 C CA . VAL A 1 781 ? 8.227 -9.354 -28.789 1.00 92.00 781 VAL A CA 1
ATOM 5933 C C . VAL A 1 781 ? 9.658 -9.462 -29.325 1.00 92.00 781 VAL A C 1
ATOM 5935 O O . VAL A 1 781 ? 10.332 -8.439 -29.459 1.00 92.00 781 VAL A O 1
ATOM 5938 N N . ASP A 1 782 ? 10.104 -10.665 -29.687 1.00 86.06 782 ASP A N 1
ATOM 5939 C CA . ASP A 1 782 ? 11.448 -10.955 -30.192 1.00 86.06 782 ASP A CA 1
ATOM 5940 C C . ASP A 1 782 ? 11.632 -10.509 -31.661 1.00 86.06 782 ASP A C 1
ATOM 5942 O O . ASP A 1 782 ? 11.522 -11.295 -32.609 1.00 86.06 782 ASP A O 1
ATOM 5946 N N . GLY A 1 783 ? 11.844 -9.200 -31.848 1.00 73.19 783 GLY A N 1
ATOM 5947 C CA . GLY A 1 783 ? 12.451 -8.571 -33.034 1.00 73.19 783 GLY A CA 1
ATOM 5948 C C . GLY A 1 783 ? 11.617 -8.481 -34.321 1.00 73.19 783 GLY A C 1
ATOM 5949 O O . GLY A 1 783 ? 12.026 -7.791 -35.254 1.00 73.19 783 GLY A O 1
ATOM 5950 N N . GLN A 1 784 ? 10.454 -9.131 -34.402 1.00 69.56 784 GLN A N 1
ATOM 5951 C CA . GLN A 1 784 ? 9.644 -9.175 -35.627 1.00 69.56 784 GLN A CA 1
ATOM 5952 C C . GLN A 1 784 ? 8.454 -8.203 -35.589 1.00 69.56 784 GLN A C 1
ATOM 5954 O O . GLN A 1 784 ? 7.462 -8.452 -34.902 1.00 69.56 784 GLN A O 1
ATOM 5959 N N . GLY A 1 785 ? 8.514 -7.125 -36.380 1.00 78.25 785 GLY A N 1
ATOM 5960 C CA . GLY A 1 785 ? 7.414 -6.161 -36.544 1.00 78.25 785 GLY A CA 1
ATOM 5961 C C . GLY A 1 785 ? 7.065 -5.381 -35.266 1.00 78.25 785 GLY A C 1
ATOM 5962 O O . GLY A 1 785 ? 7.888 -5.231 -34.364 1.00 78.25 785 GLY A O 1
ATOM 5963 N N . SER A 1 786 ? 5.831 -4.869 -35.175 1.00 85.38 786 SER A N 1
ATOM 5964 C CA . SER A 1 786 ? 5.337 -4.230 -33.942 1.00 85.38 786 SER A CA 1
ATOM 5965 C C . SER A 1 786 ? 5.313 -5.233 -32.786 1.00 85.38 786 SER A C 1
ATOM 5967 O O . SER A 1 786 ? 4.850 -6.357 -32.965 1.00 85.38 786 SER A O 1
ATOM 5969 N N . ARG A 1 787 ? 5.748 -4.833 -31.585 1.00 90.75 787 ARG A N 1
ATOM 5970 C CA . ARG A 1 787 ? 5.708 -5.692 -30.382 1.00 90.75 787 ARG A CA 1
ATOM 5971 C C . ARG A 1 787 ? 4.280 -6.033 -29.943 1.00 90.75 787 ARG A C 1
ATOM 5973 O O . ARG A 1 787 ? 4.031 -7.123 -29.448 1.00 90.75 787 ARG A O 1
ATOM 5980 N N . TRP A 1 788 ? 3.341 -5.115 -30.166 1.00 94.75 788 TRP A N 1
ATOM 5981 C CA . TRP A 1 788 ? 1.955 -5.228 -29.708 1.00 94.75 788 TRP A CA 1
ATOM 5982 C C . TRP A 1 788 ? 0.984 -4.930 -30.848 1.00 94.75 788 TRP A C 1
ATOM 5984 O O . TRP A 1 788 ? 1.254 -4.067 -31.691 1.00 94.75 788 TRP A O 1
ATOM 5994 N N . VAL A 1 789 ? -0.178 -5.580 -30.834 1.00 96.00 789 VAL A N 1
ATOM 5995 C CA . VAL A 1 789 ? -1.339 -5.134 -31.618 1.00 96.00 789 VAL A CA 1
ATOM 5996 C C . VAL A 1 789 ? -2.208 -4.214 -30.769 1.00 96.00 789 VAL A C 1
ATOM 5998 O O . VAL A 1 789 ? -2.188 -4.257 -29.540 1.00 96.00 789 VAL A O 1
ATOM 6001 N N . ARG A 1 790 ? -2.976 -3.338 -31.415 1.00 95.38 790 ARG A N 1
ATOM 6002 C CA . ARG A 1 790 ? -3.881 -2.404 -30.735 1.00 95.38 790 ARG A CA 1
ATOM 6003 C C . ARG A 1 790 ? -5.309 -2.664 -31.200 1.00 95.38 790 ARG A C 1
ATOM 6005 O O . ARG A 1 790 ? -5.707 -2.154 -32.241 1.00 95.38 790 ARG A O 1
ATOM 6012 N N . SER A 1 791 ? -6.105 -3.349 -30.378 1.00 95.94 791 SER A N 1
ATOM 6013 C CA . SER A 1 791 ? -7.465 -3.827 -30.693 1.00 95.94 791 SER A CA 1
ATOM 6014 C C . SER A 1 791 ? -7.463 -5.089 -31.555 1.00 95.94 791 SER A C 1
ATOM 6016 O O . SER A 1 791 ? -7.898 -5.075 -32.703 1.00 95.94 791 SER A O 1
ATOM 6018 N N . ALA A 1 792 ? -6.981 -6.187 -30.971 1.00 96.12 792 ALA A N 1
ATOM 6019 C CA . ALA A 1 792 ? -6.763 -7.480 -31.623 1.00 96.12 792 ALA A CA 1
ATOM 6020 C C . ALA A 1 792 ? -7.988 -8.072 -32.354 1.00 96.12 792 ALA A C 1
ATOM 6022 O O . ALA A 1 792 ? -7.813 -8.901 -33.245 1.00 96.12 792 ALA A O 1
ATOM 6023 N N . GLY A 1 793 ? -9.218 -7.654 -32.038 1.00 95.75 793 GLY A N 1
ATOM 6024 C CA . GLY A 1 793 ? -10.424 -8.106 -32.740 1.00 95.75 793 GLY A CA 1
ATOM 6025 C C . GLY A 1 793 ? -10.584 -7.541 -34.158 1.00 95.75 793 GLY A C 1
ATOM 6026 O O . GLY A 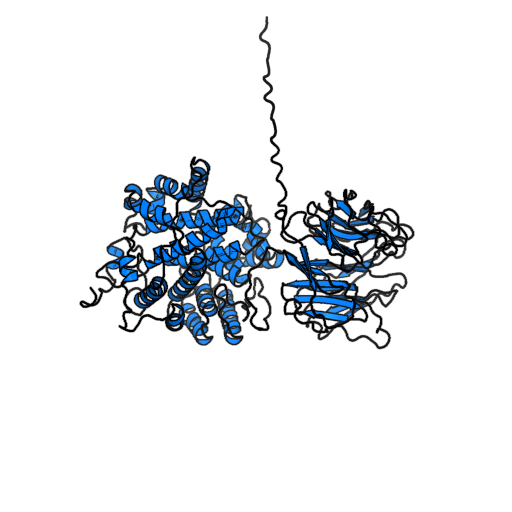1 793 ? -11.262 -8.146 -34.983 1.00 95.75 793 GLY A O 1
ATOM 6027 N N . PHE A 1 794 ? -9.932 -6.423 -34.486 1.00 96.25 794 PHE A N 1
ATOM 6028 C CA . PHE A 1 794 ? -10.082 -5.730 -35.774 1.00 96.25 794 PHE A CA 1
ATOM 6029 C C . PHE A 1 794 ? -9.069 -6.209 -36.808 1.00 96.25 794 PHE A C 1
ATOM 6031 O O . PHE A 1 794 ? -7.910 -6.406 -36.463 1.00 96.25 794 PHE A O 1
ATOM 6038 N N . GLU A 1 795 ? -9.487 -6.403 -38.064 1.00 95.19 795 GLU A N 1
ATOM 6039 C CA . GLU A 1 795 ? -8.602 -6.842 -39.167 1.00 95.19 795 GLU A CA 1
ATOM 6040 C C . GLU A 1 795 ? -7.421 -5.895 -39.346 1.00 95.19 795 GLU A C 1
ATOM 6042 O O . GLU A 1 795 ? -6.269 -6.306 -39.473 1.00 95.19 795 GLU A O 1
ATOM 6047 N N . GLU A 1 796 ? -7.717 -4.609 -39.255 1.00 96.25 796 GLU A N 1
ATOM 6048 C CA . GLU A 1 796 ? -6.803 -3.506 -39.468 1.00 96.25 796 GLU A CA 1
ATOM 6049 C C . GLU A 1 796 ? -5.655 -3.484 -38.452 1.00 96.25 796 GLU A C 1
ATOM 6051 O O . GLU A 1 796 ? -4.583 -2.965 -38.761 1.00 96.25 796 GLU A O 1
ATOM 6056 N N . ALA A 1 797 ? -5.842 -4.079 -37.267 1.00 95.62 797 ALA A N 1
ATOM 6057 C CA . ALA A 1 797 ? -4.793 -4.199 -36.256 1.00 95.62 797 ALA A CA 1
ATOM 6058 C C . ALA A 1 797 ? -3.669 -5.165 -36.669 1.00 95.62 797 ALA A C 1
ATOM 6060 O O . ALA A 1 797 ? -2.580 -5.096 -36.103 1.00 95.62 797 ALA A O 1
ATOM 6061 N N . TRP A 1 798 ? -3.922 -6.046 -37.643 1.00 95.25 798 TRP A N 1
ATOM 6062 C CA . TRP A 1 798 ? -3.006 -7.114 -38.055 1.00 95.25 798 TRP A CA 1
ATOM 6063 C C . TRP A 1 798 ? -2.312 -6.852 -39.388 1.00 95.25 798 TRP A C 1
ATOM 6065 O O . TRP A 1 798 ? -1.414 -7.600 -39.751 1.00 95.25 798 TRP A O 1
ATOM 6075 N N . LYS A 1 799 ? -2.674 -5.771 -40.091 1.00 93.06 799 LYS A N 1
ATOM 6076 C CA . LYS A 1 799 ? -2.185 -5.464 -41.446 1.00 93.06 799 LYS A CA 1
ATOM 6077 C C . LYS A 1 799 ? -0.650 -5.417 -41.571 1.00 93.06 799 LYS A C 1
ATOM 6079 O O . LYS A 1 799 ? -0.122 -5.771 -42.616 1.00 93.06 799 LYS A O 1
ATOM 6084 N N . ASP A 1 800 ? 0.039 -4.990 -40.508 1.00 90.00 800 ASP A N 1
ATOM 6085 C CA . ASP A 1 800 ? 1.502 -4.831 -40.455 1.00 90.00 800 ASP A CA 1
ATOM 6086 C C . ASP A 1 800 ? 2.178 -5.933 -39.613 1.00 90.00 800 ASP A C 1
ATOM 6088 O O . ASP A 1 800 ? 3.367 -5.855 -39.296 1.00 90.00 800 ASP A O 1
ATOM 6092 N N . VAL A 1 801 ? 1.417 -6.947 -39.190 1.00 93.50 801 VAL A N 1
ATOM 6093 C CA . VAL A 1 801 ? 1.954 -8.081 -38.436 1.00 93.50 801 VAL A CA 1
ATOM 6094 C C . VAL A 1 801 ? 2.516 -9.098 -39.435 1.00 93.50 801 VAL A C 1
ATOM 6096 O O . VAL A 1 801 ? 1.841 -9.434 -40.405 1.00 93.50 801 VAL A O 1
ATOM 6099 N N . PRO A 1 802 ? 3.741 -9.611 -39.242 1.00 91.69 802 PRO A N 1
ATOM 6100 C CA . PRO A 1 802 ? 4.282 -10.653 -40.106 1.00 91.69 802 PRO A CA 1
ATOM 6101 C C . PRO A 1 802 ? 3.415 -11.917 -40.129 1.00 91.69 802 PRO A C 1
ATOM 6103 O O . PRO A 1 802 ? 2.762 -12.269 -39.144 1.00 91.69 802 PRO A O 1
ATOM 6106 N N . LEU A 1 803 ? 3.443 -12.628 -41.254 1.00 91.44 803 LEU A N 1
ATOM 6107 C CA . LEU A 1 803 ? 2.847 -13.957 -41.363 1.00 91.44 803 LEU A CA 1
ATOM 6108 C C . LEU A 1 803 ? 3.745 -15.004 -40.693 1.00 91.44 803 LEU A C 1
ATOM 6110 O O . LEU A 1 803 ? 4.962 -14.851 -40.680 1.00 91.44 803 LEU A O 1
ATOM 6114 N N . LEU A 1 804 ? 3.149 -16.085 -40.192 1.00 85.81 804 LEU A N 1
ATOM 6115 C CA . LEU A 1 804 ? 3.865 -17.305 -39.821 1.00 85.81 804 LEU A CA 1
ATOM 6116 C C . LEU A 1 804 ? 4.619 -17.858 -41.040 1.00 85.81 804 LEU A C 1
ATOM 6118 O O . LEU A 1 804 ? 4.191 -17.660 -42.185 1.00 85.81 804 LEU A O 1
ATOM 6122 N N . ASP A 1 805 ? 5.718 -18.569 -40.802 1.00 80.44 805 ASP A N 1
ATOM 6123 C CA . ASP A 1 805 ? 6.430 -19.307 -41.849 1.00 80.44 805 ASP A CA 1
ATOM 6124 C C . ASP A 1 805 ? 5.514 -20.368 -42.473 1.00 80.44 805 ASP A C 1
ATOM 6126 O O . ASP A 1 805 ? 4.650 -20.915 -41.792 1.00 80.44 805 ASP A O 1
ATOM 6130 N N . GLU A 1 806 ? 5.687 -20.685 -43.759 1.00 71.00 806 GLU A N 1
ATOM 6131 C CA . GLU A 1 806 ? 4.795 -21.621 -44.471 1.00 71.00 806 GLU A CA 1
ATOM 6132 C C . GLU A 1 806 ? 4.718 -23.015 -43.833 1.00 71.00 806 GLU A C 1
ATOM 6134 O O . GLU A 1 806 ? 3.685 -23.663 -43.933 1.00 71.00 806 GLU A O 1
ATOM 6139 N N . SER A 1 807 ? 5.764 -23.457 -43.132 1.00 68.94 807 SER A N 1
ATOM 6140 C CA . SER A 1 807 ? 5.778 -24.717 -42.376 1.00 68.94 807 SER A CA 1
ATOM 6141 C C . SER A 1 807 ? 4.989 -24.674 -41.059 1.00 68.94 807 SER A C 1
ATOM 6143 O O . SER A 1 807 ? 4.785 -25.717 -40.443 1.00 68.94 807 SER A O 1
ATOM 6145 N N . ARG A 1 808 ? 4.587 -23.478 -40.610 1.00 67.06 808 ARG A N 1
ATOM 6146 C CA . ARG A 1 808 ? 3.884 -23.196 -39.346 1.00 67.06 808 ARG A CA 1
ATOM 6147 C C . ARG A 1 808 ? 2.495 -22.575 -39.541 1.00 67.06 808 ARG A C 1
ATOM 6149 O O . ARG A 1 808 ? 1.803 -22.348 -38.548 1.00 67.06 808 ARG A O 1
ATOM 6156 N N . ARG A 1 809 ? 2.127 -22.241 -40.781 1.00 64.44 809 ARG A N 1
ATOM 6157 C CA . ARG A 1 809 ? 0.763 -21.852 -41.173 1.00 64.44 809 ARG A CA 1
ATOM 6158 C C . ARG A 1 809 ? -0.125 -23.083 -41.230 1.00 64.44 809 ARG A C 1
ATOM 6160 O O . ARG A 1 809 ? -1.307 -22.932 -40.848 1.00 64.44 809 ARG A O 1
#

Organism: Stachybotrys chlorohalonatus (strain IBT 40285) (NCBI:txid1283841)

Radius of gyration: 30.54 Å; chains: 1; bounding box: 101×57×94 Å

pLDDT: mean 88.37, std 17.65, range [22.78, 98.81]

Secondary structure (DSSP, 8-state):
-------------------------TTPEEEEEE----S-PPEEEEEE-SSS-EEEEESTT-EEEESSTTSS-EE------TT-TT-EEEEEEESSSS-EEEEEE-SGGG-EEEEESSTTSS-EEEEE---TT--EEEEEESSSS-EEEEEEEETTEEEEEEESSSSS--EEPPGGGSPBPPTT-B----TT-SEEEETTEEEEEEBSSSS-EEEEESSSSSEEEEE-S---BTTEEEEEEEESSSS-EEEEEEETTSTT--SS-EEEESSSSSS-EE-SB--SS--SEEEEPTTSTT-EEEEETTEEEEESSSSSB-EEEE-S--S--EEETTEEEETTTTEEEEEE---------------PPP-SS-----TT---TT-----HHHHHHHHHHHHHHHHHB-SBSSTT-PBP-HHHHHHHHHHTT--HHHHHHHHHHHHTTPPBP----HHHHHHHHH-HHHHGGGTTT-GGGHHHHHHHHHHHHHHHHHHHHHHHHTS-SSHHHHHHHHHTT-GGGHHHHHHHHHHHTT-HHHHHHHHHHHHHS--TTHHHHHHHHHHHHT-S---PPPHHHHHHHGGG-HHHHHH--TT-SSIIIIIIIHHHHHHHHHHHTT----GGGHHHHHHHHHHHHHHHHHHS---TTBPP--BHHHHHHHHTTTHHHHHHH-TTS-HHHHHHHHHHHHHHHHHHHHHTT-PPP-HHHHHT---TTSPPPPSSGGGGHHHHHH--SSSHHHHHHHHHHHHHHHHHTTTT-TT----TTHHHHHHHHHHHHHSSSS-S-BSSTTSGGGGTTSPBPPTTT-

InterPro domains:
  IPR015943 WD40/YVTN repeat-like-containing domain superfamily [G3DSA:2.130.10.10] (18-231)
  IPR025337 Questin oxidase-like [PF14027] (413-747)
  IPR025337 Questin oxidase-like [PTHR35870] (359-802)
  IPR028203 Photosynthesis system II assembly factor Ycf48/Hcf136-like domain [PF14870] (28-129)

Foldseek 3Di:
DDDDDDDDDDDPPPPPPPPDFPDDDPPWAKDWDFACAVDQFFWLAWEDQDCFWIWTWFFQQFIWIGRGNRNYIDGQGADDDPVLRGWTWNYKYAHDQFWIKIFTWDFAQSTWIWITRGNSPHIDGQDGGHDRHWTWQAKDAQDQFWIKIWTWDDPFFIWIWMGRGRRNHIDTADCPQTDGHDVLKTAHSQSRFQWDDAAQKIKGWMARDAATKIWIGNHVRHIDMDRAQAGGHNQWYWQGKDDPHQFKIKTFFGGPVWFQDFPRGIWMTRGRRPYIDTAPATDRGGFSEKEAAALGPLWMKTFAQQAIWITNHRGNHIDTRTRHGFRYWDYDRHWIFTGSRTIIMDGDDDDDDDDDDDDDRWDDPAALLFFQQIQQQLFDLRDGGDPLLRVLLRVLVNVCLQWAAQALDPVRAGQLLNVQSSLCSSLHHDSVLNVLQSVLRVPRGDTDDDADPVLLVQCVVPVVVRLVVQFQASVRLNSQLVNQSVVCNVQNLLRVCCPQAQPPDPRNLQLVLLCPPPLNVLLLQCLSCLRSVHSNSNSSSSSSSRNRGSLCSVLLVLLVVLLVPDPDPDQDQLLVLLVVLVVVPQLLVQADPPDPQLLVSGCCVRPSVVLSVSLSSHADDLVCLLVLLLSQLQSLLQVQQQLQDDPQFQGFGAPSSLSLLLSSSSLVSLVPDSSRDSVSSRSSSSVSSSVSSSVCSSLSVRDGHVVCLVVADFPVNDDQDPDLSVCSVLLSPDRDSNSLSSSSSSLVSSVVSCVVVPPPPSNDDDDCSSSSSNSSSSSLQPPFWDSHFHSSNDPVSCPGGHGDDPVRD

Sequence (809 aa):
MRITELGVALGLAAVAASASPLYPRANATLSWELLPTNTTAQFRGLAPVSDQIAWVAGSRGTVLKTLDGGATWASVGPTLAPNDTQIEFRDVQAWSADRAVILSIGPGTDSRIYTTSDGGDSWARVFTNAEPTAFYNCLDFETPERGLAVSDPVDGVFRLVETTDGGESWAIVDTSGMPPALEGEFGFSASGTCISTTAGRWYLAAGGVDPGRVFYSGDGYTWGVADAEIAGAAAAGVFSVRFRDAAHGIAVGGDFTAPAGAADNAAWSADGGATWTAAEAFPGGYRSSVAYVGGFCDLAVAVGPTGSDYSRDGGRTWTAFDAGPFDSVDHLASVMLAPSRLARCLLHSSPRLSTPSPQSISSPMGSAFKISVPADNSGLLGYKQDRAAAAKVSELLQRDLEHHHCFFNMDGFHNHIPHHLLSLYGTGSTPAAIQRAYDVNASYQNAVKEPRSSVVQELRRDWAANAPKYLGKGSYYTEFLRFFQLETEEKGWQGVLLEHVFADDEGGKDMLGRLYAGFLHPMIQLMYGIEWQQPALVASGLAQAAVHKNALAAFFAAADAAAATRPDGTAAPVADLLEAVRGNEKLVRSVRWTDANRLYDGVLGRAMDEAVAVASRVKVRPDELEERTAEMVHTAAWMAAVTVFRPPHIPKFDFFLIHHLNVTPIFLSINSAPWIPLAAKVRLLEWKMRLDILQYVARGCPPPRADLVRAYEPRDGGPLAAEPEDLLPRFHALQDDGHAVKVARALLIAQRLSRDYAGRPWVRITGDMWVRMHHVLWDSVD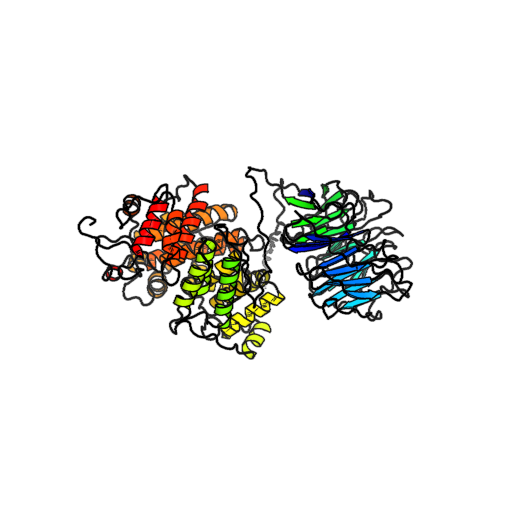GQGSRWVRSAGFEEAWKDVPLLDESRR